Protein AF-0000000069709621 (afdb_homodimer)

Foldseek 3Di:
DALDDPCLVVDDPVVNLVVLCVVLVFDPLLSVCSVPPWQFPVLVCVQDPPDPTDDDFDWDWAGLAFEPNRGAIFIFTDNADCLRVLLNLLSNQLVVQRHKYKDKLAQKWKKKWKFPPFPCQVQLQVLCQVCWVVLQVQLCVQPVVQVVVPKGFDTKHWDWDQDPVGIMIMIITIIRRWQALCFVSQLSSQVRCQVVSCVSRVTHTDDIGIDLLGVSTKMKMKTWGALCSLDDPPFPDGSLNLLVQLQVLQVCQAVDVVSVVVLQVQLLSQLVRSCVQLPHDSVSQVVNFQVVCPPVHNGHQKHWDQDPVRIIMIMGMTHDRTHPDDDCSVSTSSSVSSCSSRVDDGNNRVSNVSNSRSRSRSVSVSSCCRTVRVCLVSQLVLLLVLLVVLPADPVCSNVLSVVCSVVVNSHNVSSVVVSVVVVD/DALDDPCLVVDDPVVNLVVLCVVLVFDPLLSVCSVPVWQFPVLVCVQDPPDPTDDDFDWDWAGLAQEPNRGAIFIFTDNADCLRVLLNLLSNQQVVQRHKYKDKLAQKWKKKWKFPPFPCQVQLQVLCQVCWVVLQVQLCVQPVVQVVVPKGFDTKHWDWDQDPVGIMIMIITIIRRWQALCFVSQLSSQVRCQVVSCVSRVTHIDDIGIDLLGVSTKMKMKTWGALCSLDDPPFPDGSLNLLVQLQVLQVCQAVDVVSVVVLQVQLLSQLVRSCVQLPHDSVSQVVNFQVVCPPVHNGHQKHWDQDPVRIIMIMGMTHDRTHPDDDCSVSTSSSVSSCSSRVDDGNNRVSNVSNSRSRSRSVSVSSCCRTVRVCLVSQLVLLLVLLVVLPADPVCSNVLSVVCSVVVNSHNVSSVVVSVVVVD

Radius of gyration: 26.19 Å; Cα contacts (8 Å, |Δi|>4): 2002; chains: 2; bounding box: 61×81×66 Å

pLDDT: mean 93.33, std 8.45, range [53.03, 98.94]

Structure (mmCIF, N/CA/C/O backbone):
data_AF-0000000069709621-model_v1
#
loop_
_entity.id
_entity.type
_entity.pdbx_description
1 polymer '3-hydroxy-3-methylglutaryl coenzyme A reductase'
#
loop_
_atom_site.group_PDB
_atom_site.id
_atom_site.type_symbol
_atom_site.label_atom_id
_atom_site.label_alt_id
_atom_site.label_comp_id
_atom_site.label_asym_id
_atom_site.label_entity_id
_atom_site.label_seq_id
_atom_site.pdbx_PDB_ins_code
_atom_site.Cartn_x
_atom_site.Cartn_y
_atom_site.Cartn_z
_atom_site.occupancy
_atom_site.B_iso_or_equiv
_atom_site.auth_seq_id
_atom_site.auth_comp_id
_atom_site.auth_asym_id
_atom_site.auth_atom_id
_atom_site.pdbx_PDB_model_num
ATOM 1 N N . MET A 1 1 ? -17.156 -3.922 26.625 1 85.19 1 MET A N 1
ATOM 2 C CA . MET A 1 1 ? -15.891 -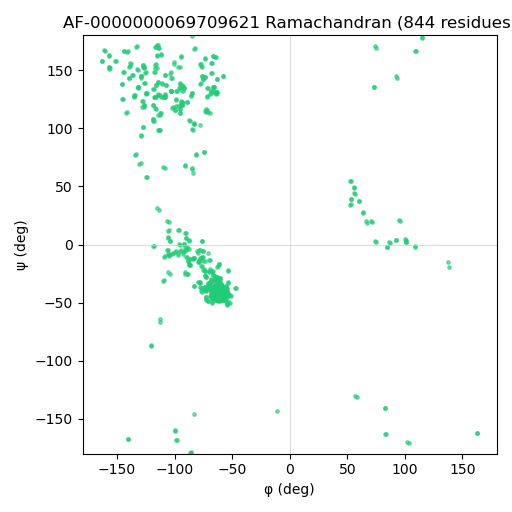3.203 26.672 1 85.19 1 MET A CA 1
ATOM 3 C C . MET A 1 1 ? -16.094 -1.717 26.406 1 85.19 1 MET A C 1
ATOM 5 O O . MET A 1 1 ? -16.953 -1.342 25.594 1 85.19 1 MET A O 1
ATOM 9 N N . ASP A 1 2 ? -15.5 -0.884 27.156 1 91.62 2 ASP A N 1
ATOM 10 C CA . ASP A 1 2 ? -15.516 0.559 26.938 1 91.62 2 ASP A CA 1
ATOM 11 C C . ASP A 1 2 ? -14.289 1.011 26.156 1 91.62 2 ASP A C 1
ATOM 13 O O . ASP A 1 2 ? -13.156 0.849 26.625 1 91.62 2 ASP A O 1
ATOM 17 N N . SER A 1 3 ? -14.516 1.535 24.969 1 95.56 3 SER A N 1
ATOM 18 C CA . SER A 1 3 ? -13.406 1.94 24.109 1 95.56 3 SER A CA 1
ATOM 19 C C . SER A 1 3 ? -12.914 3.336 24.469 1 95.56 3 SER A C 1
ATOM 21 O O . SER A 1 3 ? -11.867 3.775 23.984 1 95.56 3 SER A O 1
ATOM 23 N N . ARG A 1 4 ? -13.688 4.035 25.281 1 94.56 4 ARG A N 1
ATOM 24 C CA . ARG A 1 4 ? -13.234 5.332 25.781 1 94.56 4 ARG A CA 1
ATOM 25 C C . ARG A 1 4 ? -12.328 5.168 27 1 94.56 4 ARG A C 1
ATOM 27 O O . ARG A 1 4 ? -12.805 4.965 28.109 1 94.56 4 ARG A O 1
ATOM 34 N N . ILE A 1 5 ? -11.023 5.348 26.719 1 93.75 5 ILE A N 1
ATOM 35 C CA . ILE A 1 5 ? -10.039 5.188 27.781 1 93.75 5 ILE A CA 1
ATOM 36 C C . ILE A 1 5 ? -9.367 6.527 28.078 1 93.75 5 ILE A C 1
ATOM 38 O O . ILE A 1 5 ? -8.383 6.895 27.422 1 93.75 5 ILE A O 1
ATOM 42 N N . SER A 1 6 ? -9.789 7.195 29.047 1 88.19 6 SER A N 1
ATOM 43 C CA . SER A 1 6 ? -9.258 8.516 29.375 1 88.19 6 SER A CA 1
ATOM 44 C C . SER A 1 6 ? -7.797 8.43 29.797 1 88.19 6 SER A C 1
ATOM 46 O O . SER A 1 6 ? -7.438 7.59 30.625 1 88.19 6 SER A O 1
ATOM 48 N N . GLY A 1 7 ? -7.004 9.211 29.281 1 88.56 7 GLY A N 1
ATOM 49 C CA . GLY A 1 7 ? -5.609 9.32 29.672 1 88.56 7 GLY A CA 1
ATOM 50 C C . GLY A 1 7 ? -4.777 8.125 29.234 1 88.56 7 GLY A C 1
ATOM 51 O O . GLY A 1 7 ? -3.711 7.867 29.812 1 88.56 7 GLY A O 1
ATOM 52 N N . PHE A 1 8 ? -5.207 7.391 28.328 1 92 8 PHE A N 1
ATOM 53 C CA . PHE A 1 8 ? -4.543 6.176 27.875 1 92 8 PHE A CA 1
ATOM 54 C C . PHE A 1 8 ? -3.102 6.469 27.469 1 92 8 PHE A C 1
ATOM 56 O O . PHE A 1 8 ? -2.191 5.707 27.812 1 92 8 PHE A O 1
ATOM 63 N N . TYR A 1 9 ? -2.873 7.621 26.766 1 87.44 9 TYR A N 1
ATOM 64 C CA . TYR A 1 9 ? -1.562 7.977 26.234 1 87.44 9 TYR A CA 1
ATOM 65 C C . TYR A 1 9 ? -0.594 8.328 27.359 1 87.44 9 TYR A C 1
ATOM 67 O O . TYR A 1 9 ? 0.621 8.359 27.156 1 87.44 9 TYR A O 1
ATOM 75 N N . LYS A 1 10 ? -1.112 8.531 28.547 1 87.19 10 LYS A N 1
ATOM 76 C CA . LYS A 1 10 ? -0.283 8.906 29.688 1 87.19 10 LYS A CA 1
ATOM 77 C C . LYS A 1 10 ? 0.275 7.676 30.406 1 87.19 10 LYS A C 1
ATOM 79 O O . LYS A 1 10 ? 1.226 7.777 31.172 1 87.19 10 LYS A O 1
ATOM 84 N N . LEU A 1 11 ? -0.267 6.547 30.172 1 92.75 11 LEU A N 1
ATOM 85 C CA . LEU A 1 11 ? 0.162 5.312 30.828 1 92.75 11 LEU A CA 1
ATOM 86 C C . LEU A 1 11 ? 1.453 4.793 30.203 1 92.75 11 LEU A C 1
ATOM 88 O O . LEU A 1 11 ? 1.764 5.109 29.047 1 92.75 11 LEU A O 1
ATOM 92 N N . SER A 1 12 ? 2.209 4.055 31.016 1 93.69 12 SER A N 1
ATOM 93 C CA . SER A 1 12 ? 3.346 3.334 30.453 1 93.69 12 SER A CA 1
ATOM 94 C C . SER A 1 12 ? 2.885 2.264 29.469 1 93.69 12 SER A C 1
ATOM 96 O O . SER A 1 12 ? 1.72 1.859 29.484 1 93.69 12 SER A O 1
ATOM 98 N N . VAL A 1 13 ? 3.791 1.816 28.625 1 95.12 13 VAL A N 1
ATOM 99 C CA . VAL A 1 13 ? 3.463 0.769 27.672 1 95.12 13 VAL A CA 1
ATOM 100 C C . VAL A 1 13 ? 2.93 -0.459 28.406 1 95.12 13 VAL A C 1
ATOM 102 O O . VAL A 1 13 ? 1.944 -1.066 27.969 1 95.12 13 VAL A O 1
ATOM 105 N N . GLU A 1 14 ? 3.572 -0.831 29.516 1 95.75 14 GLU A N 1
ATOM 106 C CA . GLU A 1 14 ? 3.152 -1.982 30.312 1 95.75 14 GLU A CA 1
ATOM 107 C C . GLU A 1 14 ? 1.754 -1.777 30.875 1 95.75 14 GLU A C 1
ATOM 109 O O . GLU A 1 14 ? 0.925 -2.689 30.844 1 95.75 14 GLU A O 1
ATOM 114 N N . ASP A 1 15 ? 1.492 -0.624 31.406 1 96.69 15 ASP A N 1
ATOM 115 C CA . ASP A 1 15 ? 0.184 -0.324 31.984 1 96.69 15 ASP A CA 1
ATOM 116 C C . ASP A 1 15 ? -0.899 -0.324 30.906 1 96.69 15 ASP A C 1
ATOM 118 O O . ASP A 1 15 ? -2.029 -0.752 31.141 1 96.69 15 ASP A O 1
ATOM 122 N N . ARG A 1 16 ? -0.58 0.243 29.719 1 97.62 16 ARG A N 1
ATOM 123 C CA . ARG A 1 16 ? -1.521 0.208 28.609 1 97.62 16 ARG A CA 1
ATOM 124 C C . ARG A 1 16 ? -1.84 -1.228 28.203 1 97.62 16 ARG A C 1
ATOM 126 O O . ARG A 1 16 ? -3.002 -1.569 27.984 1 97.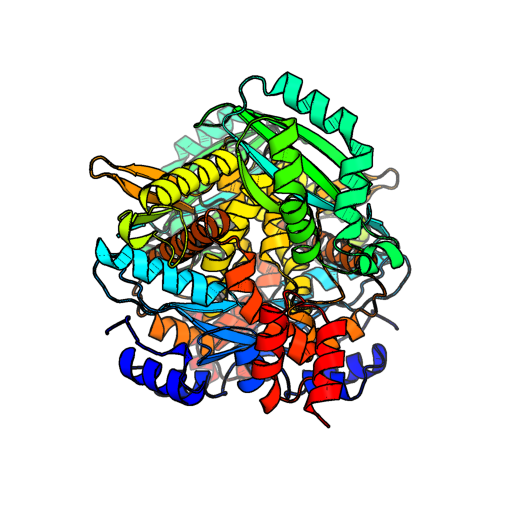62 16 ARG A O 1
ATOM 133 N N . ARG A 1 17 ? -0.774 -2.018 28.094 1 97.06 17 ARG A N 1
ATOM 134 C CA . ARG A 1 17 ? -0.945 -3.424 27.75 1 97.06 17 ARG A CA 1
ATOM 135 C C . ARG A 1 17 ? -1.857 -4.133 28.734 1 97.06 17 ARG A C 1
ATOM 137 O O . ARG A 1 17 ? -2.742 -4.895 28.344 1 97.06 17 ARG A O 1
ATOM 144 N N . GLU A 1 18 ? -1.684 -3.9 30.031 1 96.44 18 GLU A N 1
ATOM 145 C CA . GLU A 1 18 ? -2.51 -4.5 31.078 1 96.44 18 GLU A CA 1
ATOM 146 C C . GLU A 1 18 ? -3.957 -4.027 30.984 1 96.44 18 GLU A C 1
ATOM 148 O O . GLU A 1 18 ? -4.887 -4.824 31.109 1 96.44 18 GLU A O 1
ATOM 153 N N . LYS A 1 19 ? -4.109 -2.779 30.797 1 97.12 19 LYS A N 1
ATOM 154 C CA . LYS A 1 19 ? -5.449 -2.205 30.688 1 97.12 19 LYS A CA 1
ATOM 155 C C . LYS A 1 19 ? -6.207 -2.805 29.5 1 97.12 19 LYS A C 1
ATOM 157 O O . LYS A 1 19 ? -7.371 -3.18 29.625 1 97.12 19 LYS A O 1
ATOM 162 N N . ILE A 1 20 ? -5.566 -2.881 28.359 1 98 20 ILE A N 1
ATOM 163 C CA . ILE A 1 20 ? -6.184 -3.461 27.172 1 98 20 ILE A CA 1
ATOM 164 C C . ILE A 1 20 ? -6.484 -4.938 27.422 1 98 20 ILE A C 1
ATOM 166 O O . ILE A 1 20 ? -7.516 -5.449 26.969 1 98 20 ILE A O 1
ATOM 170 N N . GLY A 1 21 ? -5.492 -5.621 28.062 1 97.38 21 GLY A N 1
ATOM 171 C CA . GLY A 1 21 ? -5.719 -7.02 28.391 1 97.38 21 GLY A CA 1
ATOM 172 C C . GLY A 1 21 ? -6.992 -7.25 29.188 1 97.38 21 GLY A C 1
ATOM 173 O O . GLY A 1 21 ? -7.727 -8.203 28.922 1 97.38 21 GLY A O 1
ATOM 174 N N . GLU A 1 22 ? -7.219 -6.371 30.125 1 96.81 22 GLU A N 1
ATOM 175 C CA . GLU A 1 22 ? -8.406 -6.461 30.969 1 96.81 22 GLU A CA 1
ATOM 176 C C . GLU A 1 22 ? -9.664 -6.121 30.172 1 96.81 22 GLU A C 1
ATOM 178 O O . GLU A 1 22 ? -10.656 -6.848 30.234 1 96.81 22 GLU A O 1
ATOM 183 N N . LEU A 1 23 ? -9.641 -5.051 29.453 1 96.44 23 LEU A N 1
ATOM 184 C CA . LEU A 1 23 ? -10.812 -4.551 28.75 1 96.44 23 LEU A CA 1
ATOM 185 C C . LEU A 1 23 ? -11.234 -5.523 27.656 1 96.44 23 LEU A C 1
ATOM 187 O O . LEU A 1 23 ? -12.43 -5.715 27.422 1 96.44 23 LEU A O 1
ATOM 191 N N . ALA A 1 24 ? -10.242 -6.117 26.984 1 96.5 24 ALA A N 1
ATOM 192 C CA . ALA A 1 24 ? -10.531 -6.996 25.844 1 96.5 24 ALA A CA 1
ATOM 193 C C . ALA A 1 24 ? -10.586 -8.453 26.297 1 96.5 24 ALA A C 1
ATOM 195 O O . ALA A 1 24 ? -10.781 -9.352 25.469 1 96.5 24 ALA A O 1
ATOM 196 N N . ASP A 1 25 ? -10.375 -8.727 27.578 1 96.56 25 ASP A N 1
ATOM 197 C CA . ASP A 1 25 ? -10.391 -10.078 28.125 1 96.56 25 ASP A CA 1
ATOM 198 C C . ASP A 1 25 ? -9.453 -10.992 27.344 1 96.56 25 ASP A C 1
ATOM 200 O O . ASP A 1 25 ? -9.867 -12.047 26.844 1 96.56 25 ASP A O 1
ATOM 204 N N . LEU A 1 26 ? -8.227 -10.586 27.234 1 97.5 26 LEU A N 1
ATOM 205 C CA . LEU A 1 26 ? -7.25 -11.289 26.406 1 97.5 26 LEU A CA 1
ATOM 206 C C . LEU A 1 26 ? -6.824 -12.594 27.062 1 97.5 26 LEU A C 1
ATOM 208 O O . LEU A 1 26 ? -6.703 -12.672 28.281 1 97.5 26 LEU A O 1
ATOM 212 N N . SER A 1 27 ? -6.602 -13.586 26.234 1 97.38 27 SER A N 1
ATOM 213 C CA . SER A 1 27 ? -6.059 -14.852 26.719 1 97.38 27 SER A CA 1
ATOM 214 C C . SER A 1 27 ? -4.629 -14.688 27.219 1 97.38 27 SER A C 1
ATOM 216 O O . SER A 1 27 ? -3.975 -13.68 26.938 1 97.38 27 SER A O 1
ATOM 218 N N . GLU A 1 28 ? -4.188 -15.656 28 1 96.19 28 GLU A N 1
ATOM 219 C CA . GLU A 1 28 ? -2.814 -15.641 28.5 1 96.19 28 GLU A CA 1
ATOM 220 C C . GLU A 1 28 ? -1.812 -15.672 27.344 1 96.19 28 GLU A C 1
ATOM 222 O O . GLU A 1 28 ? -0.768 -15.016 27.406 1 96.19 28 GLU A O 1
ATOM 227 N N . ASP A 1 29 ? -2.127 -16.422 26.359 1 94.38 29 ASP A N 1
ATOM 228 C CA . ASP A 1 29 ? -1.261 -16.516 25.188 1 94.38 29 ASP A CA 1
ATOM 229 C C . ASP A 1 29 ? -1.118 -15.164 24.5 1 94.38 29 ASP A C 1
ATOM 231 O O . ASP A 1 29 ? -0.025 -14.789 24.078 1 94.38 29 ASP A O 1
ATOM 235 N N . ALA A 1 30 ? -2.23 -14.477 24.375 1 95.56 30 ALA A N 1
ATOM 236 C CA . ALA A 1 30 ? -2.219 -13.148 23.766 1 95.56 30 ALA A CA 1
ATOM 237 C C . ALA A 1 30 ? -1.384 -12.172 24.578 1 95.56 30 ALA A C 1
ATOM 239 O O . ALA A 1 30 ? -0.617 -11.383 24.031 1 95.56 30 ALA A O 1
ATOM 240 N N . LEU A 1 31 ? -1.518 -12.266 25.859 1 96 31 LEU A N 1
ATOM 241 C CA . LEU A 1 31 ? -0.764 -11.383 26.75 1 96 31 LEU A CA 1
ATOM 242 C C . LEU A 1 31 ? 0.73 -11.68 26.656 1 96 31 LEU A C 1
ATOM 244 O O . LEU A 1 31 ? 1.553 -10.766 26.688 1 96 31 LEU A O 1
ATOM 248 N N . GLU A 1 32 ? 1.057 -12.898 26.609 1 94.75 32 GLU A N 1
ATOM 249 C CA . GLU A 1 32 ? 2.455 -13.297 26.484 1 94.75 32 GLU A CA 1
ATOM 250 C C . GLU A 1 32 ? 3.039 -12.812 25.156 1 94.75 32 GLU A C 1
ATOM 252 O O . GLU A 1 32 ? 4.188 -12.367 25.109 1 94.75 32 GLU A O 1
ATOM 257 N N . ALA A 1 33 ? 2.271 -12.938 24.094 1 94.5 33 ALA A N 1
ATOM 258 C CA . ALA A 1 33 ? 2.717 -12.469 22.797 1 94.5 33 ALA A CA 1
ATOM 259 C C . ALA A 1 33 ? 3.006 -10.969 22.828 1 94.5 33 ALA A C 1
ATOM 261 O O . ALA A 1 33 ? 4.043 -10.523 22.328 1 94.5 33 ALA A O 1
ATOM 262 N N . LEU A 1 34 ? 2.137 -10.211 23.438 1 95.06 34 LEU A N 1
ATOM 263 C CA . LEU A 1 34 ? 2.271 -8.758 23.5 1 95.06 34 LEU A CA 1
ATOM 264 C C . LEU A 1 34 ? 3.449 -8.359 24.391 1 95.06 34 LEU A C 1
ATOM 266 O O . LEU A 1 34 ? 4.012 -7.277 24.234 1 95.06 34 LEU A O 1
ATOM 270 N N . GLY A 1 35 ? 3.857 -9.281 25.266 1 89.62 35 GLY A N 1
ATOM 271 C CA . GLY A 1 35 ? 4.918 -8.992 26.219 1 89.62 35 GLY A CA 1
ATOM 272 C C . GLY A 1 35 ? 6.297 -9.344 25.703 1 89.62 35 GLY A C 1
ATOM 273 O O . GLY A 1 35 ? 7.297 -9.18 26.406 1 89.62 35 GLY A O 1
ATOM 274 N N . GLY A 1 36 ? 6.367 -9.906 24.5 1 81.81 36 GLY A N 1
ATOM 275 C CA . GLY A 1 36 ? 7.715 -10.055 23.969 1 81.81 36 GLY A CA 1
ATOM 276 C C . GLY A 1 36 ? 7.941 -11.391 23.281 1 81.81 36 GLY A C 1
ATOM 277 O O . GLY A 1 36 ? 8.938 -11.57 22.578 1 81.81 36 GLY A O 1
ATOM 278 N N . VAL A 1 37 ? 7.195 -12.43 23.469 1 72.31 37 VAL A N 1
ATOM 279 C CA . VAL A 1 37 ? 7.406 -13.719 22.828 1 72.31 37 VAL A CA 1
ATOM 280 C C . VAL A 1 37 ? 7.062 -13.617 21.344 1 72.31 37 VAL A C 1
ATOM 282 O O . VAL A 1 37 ? 7.695 -14.266 20.5 1 72.31 37 VAL A O 1
ATOM 285 N N . GLY A 1 38 ? 6.578 -12.695 20.859 1 84.31 38 GLY A N 1
ATOM 286 C CA . GLY A 1 38 ? 6.18 -12.359 19.5 1 84.31 38 GLY A CA 1
ATOM 287 C C . GLY A 1 38 ? 6.707 -13.336 18.469 1 84.31 38 GLY A C 1
ATOM 288 O O . GLY A 1 38 ? 6.625 -14.555 18.656 1 84.31 38 GLY A O 1
ATOM 289 N N . LEU A 1 39 ? 7.121 -12.945 17.203 1 87.31 39 LEU A N 1
ATOM 290 C CA . LEU A 1 39 ? 7.699 -13.734 16.125 1 87.31 39 LEU A CA 1
ATOM 291 C C . LEU A 1 39 ? 9.203 -13.898 16.328 1 87.31 39 LEU A C 1
ATOM 293 O O . LEU A 1 39 ? 9.977 -12.992 16.016 1 87.31 39 LEU A O 1
ATOM 297 N N . ASP A 1 40 ? 9.578 -15.094 16.766 1 86.12 40 ASP A N 1
ATOM 298 C CA . ASP A 1 40 ? 11.008 -15.328 16.922 1 86.12 40 ASP A CA 1
ATOM 299 C C . ASP A 1 40 ? 11.641 -15.797 15.609 1 86.12 40 ASP A C 1
ATOM 301 O O . ASP A 1 40 ? 10.953 -15.898 14.586 1 86.12 40 ASP A O 1
ATOM 305 N N . ASP A 1 41 ? 12.938 -16.047 15.648 1 88.19 41 ASP A N 1
ATOM 306 C CA . ASP A 1 41 ? 13.695 -16.375 14.445 1 88.19 41 ASP A CA 1
ATOM 307 C C . ASP A 1 41 ? 13.164 -17.656 13.805 1 88.19 41 ASP A C 1
ATOM 309 O O . ASP A 1 41 ? 13.062 -17.75 12.578 1 88.19 41 ASP A O 1
ATOM 313 N N . ARG A 1 42 ? 12.852 -18.594 14.594 1 82.94 42 ARG A N 1
ATOM 314 C CA . ARG A 1 42 ? 12.398 -19.875 14.078 1 82.94 42 ARG A CA 1
ATOM 315 C C . ARG A 1 42 ? 11.07 -19.734 13.344 1 82.94 42 ARG A C 1
ATOM 317 O O . ARG A 1 42 ? 10.914 -20.25 12.234 1 82.94 42 ARG A O 1
ATOM 324 N N . ARG A 1 43 ? 10.164 -19.031 13.984 1 85 43 ARG A N 1
ATOM 325 C CA . ARG A 1 43 ? 8.859 -18.828 13.367 1 85 43 ARG A CA 1
ATOM 326 C C . ARG A 1 43 ? 8.969 -17.922 12.148 1 85 43 ARG A C 1
ATOM 328 O O . ARG A 1 43 ? 8.297 -18.125 11.141 1 85 43 ARG A O 1
ATOM 335 N N . ALA A 1 44 ? 9.852 -16.891 12.312 1 89.5 44 ALA A N 1
ATOM 336 C CA . ALA A 1 44 ? 10.062 -15.984 11.195 1 89.5 44 ALA A CA 1
ATOM 337 C C . ALA A 1 44 ? 10.555 -16.734 9.961 1 89.5 44 ALA A C 1
ATOM 339 O O . ALA A 1 44 ? 10.148 -16.422 8.836 1 89.5 44 ALA A O 1
ATOM 340 N N . ASP A 1 45 ? 11.352 -17.734 10.164 1 88.31 45 ASP A N 1
ATOM 341 C CA . ASP A 1 45 ? 11.945 -18.5 9.078 1 88.31 45 ASP A CA 1
ATOM 342 C C . ASP A 1 45 ? 10.93 -19.453 8.445 1 88.31 45 ASP A C 1
ATOM 344 O O . ASP A 1 45 ? 11.172 -20 7.375 1 88.31 45 ASP A O 1
ATOM 348 N N . THR A 1 46 ? 9.805 -19.609 9.062 1 81.19 46 THR A N 1
ATOM 349 C CA . THR A 1 46 ? 8.703 -20.359 8.469 1 81.19 46 THR A CA 1
ATOM 350 C C . THR A 1 46 ? 7.824 -19.453 7.613 1 81.19 46 THR A C 1
ATOM 352 O O . THR A 1 46 ? 7.16 -19.922 6.684 1 81.19 46 THR A O 1
ATOM 355 N N . VAL A 1 47 ? 7.852 -18.203 7.941 1 83.94 47 VAL A N 1
ATOM 356 C CA . VAL A 1 47 ? 6.98 -17.234 7.27 1 83.94 47 VAL A CA 1
ATOM 357 C C . VAL A 1 47 ? 7.629 -16.781 5.965 1 83.94 47 VAL A C 1
ATOM 359 O O . VAL A 1 47 ? 6.938 -16.547 4.969 1 83.94 47 VAL A O 1
ATOM 362 N N . SER A 1 48 ? 8.945 -16.656 5.934 1 89.06 48 SER A N 1
ATOM 363 C CA . SER A 1 48 ? 9.664 -16.125 4.785 1 89.06 48 SER A CA 1
ATOM 364 C C . SER A 1 48 ? 10.969 -16.875 4.539 1 89.06 48 SER A C 1
ATOM 366 O O . SER A 1 48 ? 11.453 -17.578 5.422 1 89.06 48 SER A O 1
ATOM 368 N N . GLU A 1 49 ? 11.523 -16.656 3.342 1 87.75 49 GLU A N 1
ATOM 369 C CA . GLU A 1 49 ? 12.789 -17.281 2.986 1 87.75 49 GLU A CA 1
ATOM 370 C C . GLU A 1 49 ? 13.961 -16.344 3.26 1 87.75 49 GLU A C 1
ATOM 372 O O . GLU A 1 49 ? 13.812 -15.117 3.189 1 87.75 49 GLU A O 1
ATOM 377 N N . ASN A 1 50 ? 15.18 -16.922 3.535 1 94.75 50 ASN A N 1
ATOM 378 C CA . ASN A 1 50 ? 16.422 -16.172 3.688 1 94.75 50 ASN A CA 1
ATOM 379 C C . ASN A 1 50 ? 16.328 -15.172 4.84 1 94.75 50 ASN A C 1
ATOM 381 O O . ASN A 1 50 ? 16.828 -14.047 4.727 1 94.75 50 ASN A O 1
ATOM 385 N N . VAL A 1 51 ? 15.648 -15.625 5.895 1 95.88 51 VAL A N 1
ATOM 386 C CA . VAL A 1 51 ? 15.469 -14.75 7.047 1 95.88 51 VAL A CA 1
ATOM 387 C C . VAL A 1 51 ? 16.797 -14.586 7.785 1 95.88 51 VAL A C 1
ATOM 389 O O . VAL A 1 51 ? 17.531 -15.555 7.988 1 95.88 51 VAL A O 1
ATOM 392 N N . ILE A 1 52 ? 17.109 -13.305 8.148 1 97.62 52 ILE A N 1
ATOM 393 C CA . ILE A 1 52 ? 18.328 -13.031 8.906 1 97.62 52 ILE A CA 1
ATOM 394 C C . ILE A 1 52 ? 17.984 -12.43 10.266 1 97.62 52 ILE A C 1
ATOM 396 O O . ILE A 1 52 ? 18.859 -12.102 11.055 1 97.62 52 ILE A O 1
ATOM 400 N N . GLY A 1 53 ? 16.75 -12.234 10.531 1 95.88 53 GLY A N 1
ATOM 401 C CA . GLY A 1 53 ? 16.219 -11.672 11.766 1 95.88 53 GLY A CA 1
ATOM 402 C C . GLY A 1 53 ? 14.789 -11.18 11.625 1 95.88 53 GLY A C 1
ATOM 403 O O . GLY A 1 53 ? 14.047 -11.656 10.766 1 95.88 53 GLY A O 1
ATOM 404 N N . THR A 1 54 ? 14.367 -10.328 12.578 1 95.81 54 THR A N 1
ATOM 405 C CA . THR A 1 54 ? 13.039 -9.734 12.539 1 95.81 54 THR A CA 1
ATOM 406 C C . THR A 1 54 ? 13.125 -8.211 12.648 1 95.81 54 THR A C 1
ATOM 408 O O . THR A 1 54 ? 14.133 -7.672 13.102 1 95.81 54 THR A O 1
ATOM 411 N N . LEU A 1 55 ? 12.172 -7.531 12.102 1 96.12 55 LEU A N 1
ATOM 412 C CA . LEU A 1 55 ? 12 -6.086 12.219 1 96.12 55 LEU A CA 1
ATOM 413 C C . LEU A 1 55 ? 10.688 -5.746 12.922 1 96.12 55 LEU A C 1
ATOM 415 O O . LEU A 1 55 ? 9.617 -6.191 12.5 1 96.12 55 LEU A O 1
ATOM 419 N N . GLU A 1 56 ? 10.766 -4.914 14.008 1 95.44 56 GLU A N 1
ATOM 420 C CA . GLU A 1 56 ? 9.602 -4.609 14.828 1 95.44 56 GLU A CA 1
ATOM 421 C C . GLU A 1 56 ? 8.938 -3.307 14.383 1 95.44 56 GLU A C 1
ATOM 423 O O . GLU A 1 56 ? 9.625 -2.336 14.055 1 95.44 56 GLU A O 1
ATOM 428 N N . TYR A 1 57 ? 7.656 -3.287 14.352 1 95.69 57 TYR A N 1
ATOM 429 C CA . TYR A 1 57 ? 6.828 -2.086 14.289 1 95.69 57 TYR A CA 1
ATOM 430 C C . TYR A 1 57 ? 6.113 -1.847 15.609 1 95.69 57 TYR A C 1
ATOM 432 O O . TYR A 1 57 ? 5.75 -2.797 16.312 1 95.69 57 TYR A O 1
ATOM 440 N N . PRO A 1 58 ? 5.922 -0.562 15.961 1 95.62 58 PRO A N 1
ATOM 441 C CA . PRO A 1 58 ? 5.082 -0.329 17.141 1 95.62 58 PRO A CA 1
ATOM 442 C C . PRO A 1 58 ? 3.648 -0.821 16.953 1 95.62 58 PRO A C 1
ATOM 444 O O . PRO A 1 58 ? 3.061 -0.62 15.883 1 95.62 58 PRO A O 1
ATOM 447 N N . LEU A 1 59 ? 3.17 -1.56 17.906 1 97.62 59 LEU A N 1
ATOM 448 C CA . LEU A 1 59 ? 1.763 -1.938 17.969 1 97.62 59 LEU A CA 1
ATOM 449 C C . LEU A 1 59 ? 0.999 -1.056 18.953 1 97.62 59 LEU A C 1
ATOM 451 O O . LEU A 1 59 ? 1.28 -1.067 20.141 1 97.62 59 LEU A O 1
ATOM 455 N N . SER A 1 60 ? 0.082 -0.31 18.422 1 98.12 60 SER A N 1
ATOM 456 C CA . SER A 1 60 ? -0.707 0.652 19.188 1 98.12 60 SER A CA 1
ATOM 457 C C . SER A 1 60 ? -2.186 0.279 19.188 1 98.12 60 SER A C 1
ATOM 459 O O . SER A 1 60 ? -2.592 -0.667 18.5 1 98.12 60 SER A O 1
ATOM 461 N N . VAL A 1 61 ? -2.973 0.979 20.047 1 98.44 61 VAL A N 1
ATOM 462 C CA . VAL A 1 61 ? -4.418 0.785 20.047 1 98.44 61 VAL A CA 1
ATOM 463 C C . VAL A 1 61 ? -5.121 2.131 19.891 1 98.44 61 VAL A C 1
ATOM 465 O O . VAL A 1 61 ? -4.875 3.059 20.672 1 98.44 61 VAL A O 1
ATOM 468 N N . ALA A 1 62 ? -5.887 2.238 18.828 1 98.44 62 ALA A N 1
ATOM 469 C CA . ALA A 1 62 ? -6.777 3.391 18.703 1 98.44 62 ALA A CA 1
ATOM 470 C C . ALA A 1 62 ? -8.016 3.229 19.578 1 98.44 62 ALA A C 1
ATOM 472 O O . ALA A 1 62 ? -8.609 2.148 19.625 1 98.44 62 ALA A O 1
ATOM 473 N N . THR A 1 63 ? -8.461 4.289 20.234 1 98.06 63 THR A N 1
ATOM 474 C CA . THR A 1 63 ? -9.562 4.266 21.188 1 98.06 63 THR A CA 1
ATOM 475 C C . THR A 1 63 ? -10.734 5.098 20.688 1 98.06 63 THR A C 1
ATOM 477 O O . THR A 1 63 ? -10.688 5.648 19.578 1 98.06 63 THR A O 1
ATOM 480 N N . ASN A 1 64 ? -11.883 5.027 21.391 1 98 64 ASN A N 1
ATOM 481 C CA . ASN A 1 64 ? -13.055 5.883 21.234 1 98 64 ASN A CA 1
ATOM 482 C C . ASN A 1 64 ? -13.969 5.383 20.125 1 98 64 ASN A C 1
ATOM 484 O O . ASN A 1 64 ? -15.078 5.898 19.953 1 98 64 ASN A O 1
ATOM 488 N N . PHE A 1 65 ? -13.625 4.328 19.422 1 98.69 65 PHE A N 1
ATOM 489 C CA . PHE A 1 65 ? -14.438 3.857 18.312 1 98.69 65 PHE A CA 1
ATOM 490 C C . PHE A 1 65 ? -15.727 3.223 18.812 1 98.69 65 PHE A C 1
ATOM 492 O O . PHE A 1 65 ? -15.719 2.443 19.766 1 98.69 65 PHE A O 1
ATOM 499 N N . ARG A 1 66 ? -16.781 3.652 18.328 1 98.44 66 ARG A N 1
ATOM 500 C CA . ARG A 1 66 ? -18.062 2.957 18.344 1 98.44 66 ARG A CA 1
ATOM 501 C C . ARG A 1 66 ? -18.484 2.557 16.938 1 98.44 66 ARG A C 1
ATOM 503 O O . ARG A 1 66 ? -18.75 3.416 16.094 1 98.44 66 ARG A O 1
ATOM 510 N N . ILE A 1 67 ? -18.5 1.252 16.625 1 98.62 67 ILE A N 1
ATOM 511 C CA . ILE A 1 67 ? -18.828 0.739 15.305 1 98.62 67 ILE A CA 1
ATOM 512 C C . ILE A 1 67 ? -20.062 -0.15 15.383 1 98.62 67 ILE A C 1
ATOM 514 O O . ILE A 1 67 ? -20.078 -1.146 16.109 1 98.62 67 ILE A O 1
ATOM 518 N N . ASP A 1 68 ? -21.078 0.256 14.641 1 98.19 68 ASP A N 1
ATOM 519 C CA . ASP A 1 68 ? -22.344 -0.466 14.602 1 98.19 68 ASP A CA 1
ATOM 520 C C . ASP A 1 68 ? -22.906 -0.682 16.016 1 98.19 68 ASP A C 1
ATOM 522 O O . ASP A 1 68 ? -23.375 -1.774 16.344 1 98.19 68 ASP A O 1
ATOM 526 N N . GLY A 1 69 ? -22.734 0.354 16.797 1 97.38 69 GLY A N 1
ATOM 527 C CA . GLY A 1 69 ? -23.328 0.385 18.125 1 97.38 69 GLY A CA 1
ATOM 528 C C . GLY A 1 69 ? -22.469 -0.266 19.188 1 97.38 69 GLY A C 1
ATOM 529 O O . GLY A 1 69 ? -22.812 -0.252 20.375 1 97.38 69 GLY A O 1
ATOM 530 N N . GLU A 1 70 ? -21.328 -0.725 18.828 1 97.19 70 GLU A N 1
ATOM 531 C CA . GLU A 1 70 ? -20.469 -1.427 19.766 1 97.19 70 GLU A CA 1
ATOM 532 C C . GLU A 1 70 ? -19.141 -0.7 19.953 1 97.19 70 GLU A C 1
ATOM 534 O O . GLU A 1 70 ? -18.547 -0.249 18.969 1 97.19 70 GLU A O 1
ATOM 539 N N . ASP A 1 71 ? -18.766 -0.568 21.219 1 97.94 71 ASP A N 1
ATOM 540 C CA . ASP A 1 71 ? -17.422 -0.037 21.5 1 97.94 71 ASP A CA 1
ATOM 541 C C . ASP A 1 71 ? -16.344 -0.979 20.969 1 97.94 71 ASP A C 1
ATOM 543 O O . ASP A 1 71 ? -16.406 -2.188 21.203 1 97.94 71 ASP A O 1
ATOM 547 N N . THR A 1 72 ? -15.406 -0.415 20.266 1 98 72 THR A N 1
ATOM 548 C CA . THR A 1 72 ? -14.383 -1.216 19.609 1 98 72 THR A CA 1
ATOM 549 C C . THR A 1 72 ? -12.992 -0.617 19.828 1 98 72 THR A C 1
ATOM 551 O O . THR A 1 72 ? -12.805 0.59 19.672 1 98 72 THR A O 1
ATOM 554 N N . LEU A 1 73 ? -12.023 -1.427 20.297 1 98.56 73 LEU A N 1
ATOM 555 C CA . LEU A 1 73 ? -10.609 -1.078 20.297 1 98.56 73 LEU A CA 1
ATOM 556 C C . LEU A 1 73 ? -9.93 -1.574 19.031 1 98.56 73 LEU A C 1
ATOM 558 O O . LEU A 1 73 ? -10.172 -2.699 18.578 1 98.56 73 LEU A O 1
ATOM 562 N N . ILE A 1 74 ? -9.117 -0.717 18.422 1 98.75 74 ILE A N 1
ATOM 563 C CA . ILE A 1 74 ? -8.555 -1.078 17.125 1 98.75 74 ILE A CA 1
ATOM 564 C C . ILE A 1 74 ? -7.035 -1.131 17.219 1 98.75 74 ILE A C 1
ATOM 566 O O . ILE A 1 74 ? -6.375 -0.093 17.312 1 98.75 74 ILE A O 1
ATOM 570 N N . PRO A 1 75 ? -6.422 -2.305 17.188 1 98.69 75 PRO A N 1
ATOM 571 C CA . PRO A 1 75 ? -4.965 -2.406 17.094 1 98.69 75 PRO A CA 1
ATOM 572 C C . PRO A 1 75 ? -4.414 -1.888 15.766 1 98.69 75 PRO A C 1
ATOM 574 O O . PRO A 1 75 ? -5.004 -2.133 14.711 1 98.69 75 PRO A O 1
ATOM 577 N N . MET A 1 76 ? -3.361 -1.135 15.828 1 98.62 76 MET A N 1
ATOM 578 C CA . MET A 1 76 ? -2.715 -0.517 14.672 1 98.62 76 MET A CA 1
ATOM 579 C C . MET A 1 76 ? -1.199 -0.672 14.75 1 98.62 76 MET A C 1
ATOM 581 O O . MET A 1 76 ? -0.593 -0.381 15.781 1 98.62 76 MET A O 1
ATOM 585 N N . ALA A 1 77 ? -0.57 -1.185 13.703 1 97.62 77 ALA A N 1
ATOM 586 C CA . ALA A 1 77 ? 0.884 -1.297 13.609 1 97.62 77 ALA A CA 1
ATOM 587 C C . ALA A 1 77 ? 1.426 -0.485 12.438 1 97.62 77 ALA A C 1
ATOM 589 O O . ALA A 1 77 ? 1.258 -0.871 11.281 1 97.62 77 ALA A O 1
ATOM 590 N N . VAL A 1 78 ? 2.051 0.627 12.688 1 95.12 78 VAL A N 1
ATOM 591 C CA . VAL A 1 78 ? 2.568 1.52 11.656 1 95.12 78 VAL A CA 1
ATOM 592 C C . VAL A 1 78 ? 3.691 2.381 12.234 1 95.12 78 VAL A C 1
ATOM 594 O O . VAL A 1 78 ? 3.744 2.609 13.445 1 95.12 78 VAL A O 1
ATOM 597 N N . GLU A 1 79 ? 4.617 2.828 11.391 1 91.19 79 GLU A N 1
ATOM 598 C CA . GLU A 1 79 ? 5.793 3.58 11.812 1 91.19 79 GLU A CA 1
ATOM 599 C C . GLU A 1 79 ? 5.5 5.074 11.875 1 91.19 79 GLU A C 1
ATOM 601 O O . GLU A 1 79 ? 6.375 5.871 12.219 1 91.19 79 GLU A O 1
ATOM 606 N N . GLU A 1 80 ? 4.305 5.449 11.617 1 86.88 80 GLU A N 1
ATOM 607 C CA . GLU A 1 80 ? 3.965 6.867 11.562 1 86.88 80 GLU A CA 1
ATOM 608 C C . GLU A 1 80 ? 3.342 7.336 12.875 1 86.88 80 GLU A C 1
ATOM 610 O O . GLU A 1 80 ? 2.34 6.777 13.328 1 86.88 80 GLU A O 1
ATOM 615 N N . THR A 1 81 ? 3.717 8.336 13.406 1 81.94 81 THR A N 1
ATOM 616 C CA . THR A 1 81 ? 3.467 8.766 14.781 1 81.94 81 THR A CA 1
ATOM 617 C C . THR A 1 81 ? 2.023 9.234 14.945 1 81.94 81 THR A C 1
ATOM 619 O O . THR A 1 81 ? 1.388 8.953 15.961 1 81.94 81 THR A O 1
ATOM 622 N N . SER A 1 82 ? 1.53 9.906 13.977 1 87.94 82 SER A N 1
ATOM 623 C CA . SER A 1 82 ? 0.287 10.641 14.18 1 87.94 82 SER A CA 1
ATOM 624 C C . SER A 1 82 ? -0.925 9.789 13.812 1 87.94 82 SER A C 1
ATOM 626 O O . SER A 1 82 ? -2.062 10.148 14.125 1 87.94 82 SER A O 1
ATOM 628 N N . VAL A 1 83 ? -0.759 8.617 13.273 1 94.5 83 VAL A N 1
ATOM 629 C CA . VAL A 1 83 ? -1.844 7.844 12.68 1 94.5 83 VAL A CA 1
ATOM 630 C C . VAL A 1 83 ? -2.814 7.391 13.766 1 94.5 83 VAL A C 1
ATOM 632 O O . VAL A 1 83 ? -4.027 7.566 13.633 1 94.5 83 VAL A O 1
ATOM 635 N N . VAL A 1 84 ? -2.336 6.895 14.883 1 96.38 84 VAL A N 1
ATOM 636 C CA . VAL A 1 84 ? -3.172 6.324 15.93 1 96.38 84 VAL A CA 1
ATOM 637 C C . VAL A 1 84 ? -3.926 7.438 16.656 1 96.38 84 VAL A C 1
ATOM 639 O O . VAL A 1 84 ? -5.129 7.32 16.906 1 96.38 84 VAL A O 1
ATOM 642 N N . ALA A 1 85 ? -3.215 8.492 16.969 1 92.44 85 ALA A N 1
ATOM 643 C CA . ALA A 1 85 ? -3.83 9.633 17.625 1 92.44 85 ALA A CA 1
ATOM 644 C C . ALA A 1 85 ? -4.93 10.25 16.766 1 92.44 85 ALA A C 1
ATOM 646 O O . ALA A 1 85 ? -5.996 10.602 17.266 1 92.44 85 ALA A O 1
ATOM 647 N N . ALA A 1 86 ? -4.648 10.391 15.492 1 94.62 86 ALA A N 1
ATOM 648 C CA . ALA A 1 86 ? -5.605 10.977 14.555 1 94.62 86 ALA A CA 1
ATOM 649 C C . ALA A 1 86 ? -6.867 10.125 14.461 1 94.62 86 ALA A C 1
ATOM 651 O O . ALA A 1 86 ? -7.984 10.648 14.5 1 94.62 86 ALA A O 1
ATOM 652 N N . ALA A 1 87 ? -6.719 8.82 14.352 1 97.38 87 ALA A N 1
ATOM 653 C CA . ALA A 1 87 ? -7.863 7.918 14.258 1 97.38 87 ALA A CA 1
ATOM 654 C C . ALA A 1 87 ? -8.703 7.965 15.531 1 97.38 87 ALA A C 1
ATOM 656 O O . ALA A 1 87 ? -9.93 7.996 15.469 1 97.38 87 ALA A O 1
ATOM 657 N N . SER A 1 88 ? -8.047 7.992 16.703 1 97.06 88 SER A N 1
ATOM 658 C CA . SER A 1 88 ? -8.742 8.039 17.984 1 97.06 88 SER A CA 1
ATOM 659 C C . SER A 1 88 ? -9.523 9.344 18.156 1 97.06 88 SER A C 1
ATOM 661 O O . SER A 1 88 ? -10.625 9.344 18.703 1 97.06 88 SER A O 1
ATOM 663 N N . PHE A 1 89 ? -8.945 10.414 17.703 1 94.81 89 PHE A N 1
ATOM 664 C CA . PHE A 1 89 ? -9.578 11.727 17.797 1 94.81 89 PHE A CA 1
ATOM 665 C C . PHE A 1 89 ? -10.836 11.781 16.922 1 94.81 89 PHE A C 1
ATOM 667 O O . PHE A 1 89 ? -11.883 12.258 17.375 1 94.81 89 PHE A O 1
ATOM 674 N N . ALA A 1 90 ? -10.719 11.289 15.68 1 97.88 90 ALA A N 1
ATOM 675 C CA . ALA A 1 90 ? -11.875 11.258 14.789 1 97.88 90 ALA A CA 1
ATOM 676 C C . ALA A 1 90 ? -12.984 10.383 15.367 1 97.88 90 ALA A C 1
ATOM 678 O O . ALA A 1 90 ? -14.164 10.711 15.242 1 97.88 90 ALA A O 1
ATOM 679 N N . ALA A 1 91 ? -12.578 9.242 15.922 1 98.25 91 ALA A N 1
ATOM 680 C CA . ALA A 1 91 ? -13.562 8.359 16.547 1 98.25 91 ALA A CA 1
ATOM 681 C C . ALA A 1 91 ? -14.297 9.07 17.672 1 98.25 91 ALA A C 1
ATOM 683 O O . ALA A 1 91 ? -15.508 8.898 17.844 1 98.25 91 ALA A O 1
ATOM 684 N N . ARG A 1 92 ? -13.562 9.867 18.438 1 96.88 92 ARG A N 1
ATOM 685 C CA . ARG A 1 92 ? -14.18 10.641 19.516 1 96.88 92 ARG A CA 1
ATOM 686 C C . ARG A 1 92 ? -15.188 11.641 18.969 1 96.88 92 ARG A C 1
ATOM 688 O O . ARG A 1 92 ? -16.281 11.781 19.5 1 96.88 92 ARG A O 1
ATOM 695 N N . MET A 1 93 ? -14.859 12.336 17.922 1 96.56 93 MET A N 1
ATOM 696 C CA . MET A 1 93 ? -15.75 13.32 17.297 1 96.56 93 MET A CA 1
ATOM 697 C C . MET A 1 93 ? -17.031 12.656 16.797 1 96.56 93 MET A C 1
ATOM 699 O O . MET A 1 93 ? -18.125 13.203 16.953 1 96.56 93 MET A O 1
ATOM 703 N N . ALA A 1 94 ? -16.859 11.484 16.188 1 97.62 94 ALA A N 1
ATOM 704 C CA . ALA A 1 94 ? -17.984 10.797 15.562 1 97.62 94 ALA A CA 1
ATOM 705 C C . ALA A 1 94 ? -18.891 10.156 16.625 1 97.62 94 ALA A C 1
ATOM 707 O O . ALA A 1 94 ? -20.062 9.867 16.344 1 97.62 94 ALA A O 1
ATOM 708 N N . ARG A 1 95 ? -18.312 9.938 17.797 1 95.38 95 ARG A N 1
ATOM 709 C CA . ARG A 1 95 ? -19 9.203 18.844 1 95.38 95 ARG A CA 1
ATOM 710 C C . ARG A 1 95 ? -20.281 9.93 19.266 1 95.38 95 ARG A C 1
ATOM 712 O O . ARG A 1 95 ? -21.266 9.289 19.656 1 95.38 95 ARG A O 1
ATOM 719 N N . GLU A 1 96 ? -20.281 11.18 19.172 1 89.81 96 GLU A N 1
ATOM 720 C CA . GLU A 1 96 ? -21.406 12 19.609 1 89.81 96 GLU A CA 1
ATOM 721 C C . GLU A 1 96 ? -22.688 11.648 18.844 1 89.81 96 GLU A C 1
ATOM 723 O O . GLU A 1 96 ? -23.781 11.727 19.391 1 89.81 96 GLU A O 1
ATOM 728 N N . GLU A 1 97 ? -22.516 11.344 17.641 1 95 97 GLU A N 1
ATOM 729 C CA . GLU A 1 97 ? -23.656 11.023 16.781 1 95 97 GLU A CA 1
ATOM 730 C C . GLU A 1 97 ? -23.75 9.523 16.516 1 95 97 GLU A C 1
ATOM 732 O O . GLU A 1 97 ? -24.328 9.102 15.508 1 95 97 GLU A O 1
ATOM 737 N N . GLY A 1 98 ? -23.109 8.719 17.344 1 96.44 98 GLY A N 1
ATOM 738 C CA . GLY A 1 98 ? -23.328 7.281 17.281 1 96.44 98 GLY A CA 1
ATOM 739 C C . GLY A 1 98 ? -22.141 6.523 16.719 1 96.44 98 GLY A C 1
ATOM 740 O O . GLY A 1 98 ? -22.172 5.293 16.641 1 96.44 98 GLY A O 1
ATOM 741 N N . GLY A 1 99 ? -21.125 7.18 16.344 1 98.38 99 GLY A N 1
ATOM 742 C CA . GLY A 1 99 ? -19.953 6.516 15.828 1 98.38 99 GLY A CA 1
ATOM 743 C C . GLY A 1 99 ? -20.062 6.152 14.359 1 98.38 99 GLY A C 1
ATOM 744 O O . GLY A 1 99 ? -20.547 6.953 13.547 1 98.38 99 GLY A O 1
ATOM 745 N N . PHE A 1 100 ? -19.578 5.004 13.992 1 98.88 100 PHE A N 1
ATOM 746 C CA . PHE A 1 100 ? -19.531 4.57 12.602 1 98.88 100 PHE A CA 1
ATOM 747 C C . PHE A 1 100 ? -20.562 3.471 12.344 1 98.88 100 PHE A C 1
ATOM 749 O O . PHE A 1 100 ? -20.75 2.584 13.18 1 98.88 100 PHE A O 1
ATOM 756 N N . ARG A 1 101 ? -21.219 3.58 11.242 1 98.75 101 ARG A N 1
ATOM 757 C CA . ARG A 1 101 ? -22.078 2.52 10.727 1 98.75 101 ARG A CA 1
ATOM 758 C C . ARG A 1 101 ? -21.453 1.861 9.5 1 98.75 101 ARG A C 1
ATOM 760 O O . ARG A 1 101 ? -21 2.549 8.586 1 98.75 101 ARG A O 1
ATOM 767 N N . THR A 1 102 ? -21.375 0.537 9.477 1 98.81 102 THR A N 1
ATOM 768 C CA . THR A 1 102 ? -20.688 -0.141 8.383 1 98.81 102 THR A CA 1
ATOM 769 C C . THR A 1 102 ? -21.656 -1.023 7.602 1 98.81 102 THR A C 1
ATOM 771 O O . THR A 1 102 ? -22.734 -1.364 8.094 1 98.81 102 THR A O 1
ATOM 774 N N . ASP A 1 103 ? -21.312 -1.246 6.379 1 98.5 103 ASP A N 1
ATOM 775 C CA . ASP A 1 103 ? -21.984 -2.148 5.457 1 98.5 103 ASP A CA 1
ATOM 776 C C . ASP A 1 103 ? -21 -2.814 4.508 1 98.5 103 ASP A C 1
ATOM 778 O O . ASP A 1 103 ? -20.031 -2.184 4.066 1 98.5 103 ASP A O 1
ATOM 782 N N . VAL A 1 104 ? -21.219 -4.105 4.293 1 98.12 104 VAL A N 1
ATOM 783 C CA . VAL A 1 104 ? -20.328 -4.844 3.398 1 98.12 104 VAL A CA 1
ATOM 784 C C . VAL A 1 104 ? -21.156 -5.578 2.344 1 98.12 104 VAL A C 1
ATOM 786 O O . VAL A 1 104 ? -22.312 -5.906 2.574 1 98.12 104 VAL A O 1
ATOM 789 N N . SER A 1 105 ? -20.562 -5.852 1.188 1 98 105 SER A N 1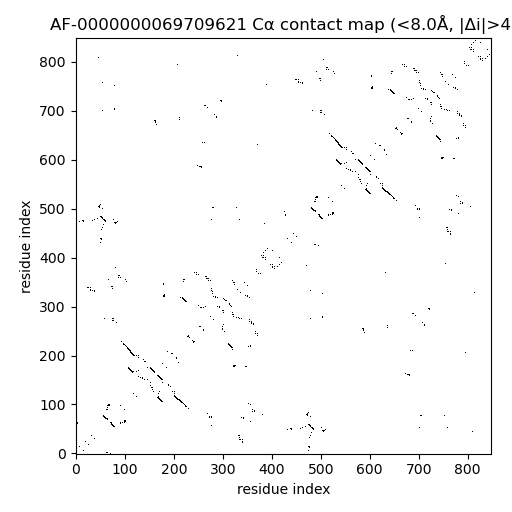
ATOM 790 C CA . SER A 1 105 ? -21.266 -6.531 0.103 1 98 105 SER A CA 1
ATOM 791 C C . SER A 1 105 ? -21.109 -8.047 0.212 1 98 105 SER A C 1
ATOM 793 O O . SER A 1 105 ? -21.844 -8.789 -0.447 1 98 105 SER A O 1
ATOM 795 N N . GLY A 1 106 ? -20.25 -8.531 1.066 1 96.75 106 GLY A N 1
ATOM 796 C CA . GLY A 1 106 ? -19.922 -9.945 1.188 1 96.75 106 GLY A CA 1
ATOM 797 C C . GLY A 1 106 ? -18.547 -10.289 0.69 1 96.75 106 GLY A C 1
ATOM 798 O O . GLY A 1 106 ? -17.906 -9.492 0.008 1 96.75 106 GLY A O 1
ATOM 799 N N . PRO A 1 107 ? -18.109 -11.453 1.026 1 97.44 107 PRO A N 1
ATOM 800 C CA . PRO A 1 107 ? -16.719 -11.852 0.761 1 97.44 107 PRO A CA 1
ATOM 801 C C . PRO A 1 107 ? -16.562 -12.547 -0.587 1 97.44 107 PRO A C 1
ATOM 803 O O . PRO A 1 107 ? -16.172 -13.719 -0.639 1 97.44 107 PRO A O 1
ATOM 806 N N . VAL A 1 108 ? -16.75 -11.789 -1.655 1 98.12 108 VAL A N 1
ATOM 807 C CA . VAL A 1 108 ? -16.75 -12.336 -3.008 1 98.12 108 VAL A CA 1
ATOM 808 C C . VAL A 1 108 ? -15.484 -11.906 -3.746 1 98.12 108 VAL A C 1
ATOM 810 O O . VAL A 1 108 ? -15.141 -10.719 -3.764 1 98.12 108 VAL A O 1
ATOM 813 N N . MET A 1 109 ? -14.781 -12.875 -4.285 1 98.44 109 MET A N 1
ATOM 814 C CA . MET A 1 109 ? -13.555 -12.633 -5.051 1 98.44 109 MET A CA 1
ATOM 815 C C . MET A 1 109 ? -13.734 -13.039 -6.508 1 98.44 109 MET A C 1
ATOM 817 O O . MET A 1 109 ? -14.672 -13.766 -6.844 1 98.44 109 MET A O 1
ATOM 821 N N . ILE A 1 110 ? -12.867 -12.562 -7.352 1 98.56 110 ILE A N 1
ATOM 822 C CA . ILE A 1 110 ? -12.883 -12.844 -8.781 1 98.56 110 ILE A CA 1
ATOM 823 C C . ILE A 1 110 ? -11.625 -13.609 -9.18 1 98.56 110 ILE A C 1
ATOM 825 O O . ILE A 1 110 ? -10.508 -13.195 -8.836 1 98.56 110 ILE A O 1
ATOM 829 N N . ALA A 1 111 ? -11.773 -14.703 -9.82 1 98.12 111 ALA A N 1
ATOM 830 C CA . ALA A 1 111 ? -10.688 -15.344 -10.547 1 98.12 111 ALA A CA 1
ATOM 831 C C . ALA A 1 111 ? -10.812 -15.102 -12.047 1 98.12 111 ALA A C 1
ATOM 833 O O . ALA A 1 111 ? -11.914 -15.117 -12.602 1 98.12 111 ALA A O 1
ATOM 834 N N . GLN A 1 112 ? -9.68 -14.922 -12.727 1 98.69 112 GLN A N 1
ATOM 835 C CA . GLN A 1 112 ? -9.664 -14.688 -14.164 1 98.69 112 GLN A CA 1
ATOM 836 C C . GLN A 1 112 ? -8.992 -15.852 -14.898 1 98.69 112 GLN A C 1
ATOM 838 O O . GLN A 1 112 ? -7.902 -16.281 -14.531 1 98.69 112 GLN A O 1
ATOM 843 N N . ILE A 1 113 ? -9.672 -16.344 -15.891 1 98.56 113 ILE A N 1
ATOM 844 C CA . ILE A 1 113 ? -9.117 -17.312 -16.812 1 98.56 113 ILE A CA 1
ATOM 845 C C . ILE A 1 113 ? -8.961 -16.688 -18.203 1 98.56 113 ILE A C 1
ATOM 847 O O . ILE A 1 113 ? -9.953 -16.391 -18.875 1 98.56 113 ILE A O 1
ATOM 851 N N . GLN A 1 114 ? -7.742 -16.531 -18.609 1 98.69 114 GLN A N 1
ATOM 852 C CA . GLN A 1 114 ? -7.406 -15.844 -19.844 1 98.69 114 GLN A CA 1
ATOM 853 C C . GLN A 1 114 ? -7.246 -16.828 -21 1 98.69 114 GLN A C 1
ATOM 855 O O . GLN A 1 114 ? -6.414 -17.734 -20.938 1 98.69 114 GLN A O 1
ATOM 860 N N . ALA A 1 115 ? -8.031 -16.719 -22.062 1 98.69 115 ALA A N 1
ATOM 861 C CA . ALA A 1 115 ? -7.875 -17.484 -23.297 1 98.69 115 ALA A CA 1
ATOM 862 C C . ALA A 1 115 ? -7.398 -16.594 -24.438 1 98.69 115 ALA A C 1
ATOM 864 O O . ALA A 1 115 ? -7.984 -15.539 -24.703 1 98.69 115 ALA A O 1
ATOM 865 N N . ILE A 1 116 ? -6.324 -17.016 -25.062 1 98.25 116 ILE A N 1
ATOM 866 C CA . ILE A 1 116 ? -5.758 -16.266 -26.188 1 98.25 116 ILE A CA 1
ATOM 867 C C . ILE A 1 116 ? -5.883 -17.094 -27.469 1 98.25 116 ILE A C 1
ATOM 869 O O . ILE A 1 116 ? -6.277 -18.266 -27.422 1 98.25 116 ILE A O 1
ATOM 873 N N . ASP A 1 117 ? -5.613 -16.469 -28.641 1 97.75 117 ASP A N 1
ATOM 874 C CA . ASP A 1 117 ? -5.656 -17.109 -29.938 1 97.75 117 ASP A CA 1
ATOM 875 C C . ASP A 1 117 ? -7.023 -17.75 -30.188 1 97.75 117 ASP A C 1
ATOM 877 O O . ASP A 1 117 ? -7.109 -18.922 -30.578 1 97.75 117 ASP A O 1
ATOM 881 N N . VAL A 1 118 ? -8.031 -17.062 -29.875 1 98.56 118 VAL A N 1
ATOM 882 C CA . VAL A 1 118 ? -9.406 -17.484 -30.109 1 98.56 118 VAL A CA 1
ATOM 883 C C . VAL A 1 118 ? -9.906 -16.938 -31.438 1 98.56 118 VAL A C 1
ATOM 885 O O . VAL A 1 118 ? -9.961 -15.719 -31.625 1 98.56 118 VAL A O 1
ATOM 888 N N . ASP A 1 119 ? -10.328 -17.734 -32.344 1 98.19 119 ASP A N 1
ATOM 889 C CA . ASP A 1 119 ? -10.711 -17.344 -33.688 1 98.19 119 ASP A CA 1
ATOM 890 C C . ASP A 1 119 ? -12.008 -16.531 -33.688 1 98.19 119 ASP A C 1
ATOM 892 O O . ASP A 1 119 ? -12.188 -15.633 -34.5 1 98.19 119 ASP A O 1
ATOM 896 N N . ASP A 1 120 ? -12.898 -16.828 -32.875 1 98.44 120 ASP A N 1
ATOM 897 C CA . ASP A 1 120 ? -14.203 -16.188 -32.781 1 98.44 120 ASP A CA 1
ATOM 898 C C . ASP A 1 120 ? -14.516 -15.758 -31.344 1 98.44 120 ASP A C 1
ATOM 900 O O . ASP A 1 120 ? -15.469 -16.25 -30.734 1 98.44 120 ASP A O 1
ATOM 904 N N . PRO A 1 121 ? -13.836 -14.75 -30.797 1 98.56 121 PRO A N 1
ATOM 905 C CA . PRO A 1 121 ? -13.898 -14.391 -29.375 1 98.56 121 PRO A CA 1
ATOM 906 C C . PRO A 1 121 ? -15.32 -14.125 -28.891 1 98.56 121 PRO A C 1
ATOM 908 O O . PRO A 1 121 ? -15.68 -14.508 -27.781 1 98.56 121 PRO A O 1
ATOM 911 N N . HIS A 1 122 ? -16.141 -13.516 -29.703 1 98.38 122 HIS A N 1
ATOM 912 C CA . HIS A 1 122 ? -17.484 -13.164 -29.25 1 98.38 122 HIS A CA 1
ATOM 913 C C . HIS A 1 122 ? -18.391 -14.391 -29.25 1 98.38 122 HIS A C 1
ATOM 915 O O . HIS A 1 122 ? -19.266 -14.508 -28.375 1 98.38 122 HIS A O 1
ATOM 921 N N . ALA A 1 123 ? -18.25 -15.25 -30.188 1 98.62 123 ALA A N 1
ATOM 922 C CA . ALA A 1 123 ? -18.984 -16.516 -30.156 1 98.62 123 ALA A CA 1
ATOM 923 C C . ALA A 1 123 ? -18.516 -17.391 -28.984 1 98.62 123 ALA A C 1
ATOM 925 O O . ALA A 1 123 ? -19.328 -18.062 -28.359 1 98.62 123 ALA A O 1
ATOM 926 N N . ALA A 1 124 ? -17.219 -17.359 -28.781 1 98.69 124 ALA A N 1
ATOM 927 C CA . ALA A 1 124 ? -16.656 -18.094 -27.656 1 98.69 124 ALA A CA 1
ATOM 928 C C . ALA A 1 124 ? -17.266 -17.625 -26.344 1 98.69 124 ALA A C 1
ATOM 930 O O . ALA A 1 124 ? -17.547 -18.438 -25.453 1 98.69 124 ALA A O 1
ATOM 931 N N . LYS A 1 125 ? -17.375 -16.344 -26.172 1 98.75 125 LYS A N 1
ATOM 932 C CA . LYS A 1 125 ? -18.031 -15.766 -25 1 98.75 125 LYS A CA 1
ATOM 933 C C . LYS A 1 125 ? -19.406 -16.375 -24.781 1 98.75 125 LYS A C 1
ATOM 935 O O . LYS A 1 125 ? -19.766 -16.75 -23.656 1 98.75 125 LYS A O 1
ATOM 940 N N . MET A 1 126 ? -20.109 -16.5 -25.812 1 98.56 126 MET A N 1
ATOM 941 C CA . MET A 1 126 ? -21.469 -17.047 -25.719 1 98.56 126 MET A CA 1
ATOM 942 C C . MET A 1 126 ? -21.422 -18.516 -25.328 1 98.56 126 MET A C 1
ATOM 944 O O . MET A 1 126 ? -22.266 -18.984 -24.562 1 98.56 126 MET A O 1
ATOM 948 N N . ARG A 1 127 ? -20.516 -19.281 -25.922 1 98.75 127 ARG A N 1
ATOM 949 C CA . ARG A 1 127 ? -20.375 -20.688 -25.562 1 98.75 127 ARG A CA 1
ATOM 950 C C . ARG A 1 127 ? -20.078 -20.859 -24.078 1 98.75 127 ARG A C 1
ATOM 952 O O . ARG A 1 127 ? -20.609 -21.766 -23.438 1 98.75 127 ARG A O 1
ATOM 959 N N . ILE A 1 128 ? -19.234 -20.016 -23.516 1 98.88 128 ILE A N 1
ATOM 960 C CA . ILE A 1 128 ? -18.891 -20.078 -22.109 1 98.88 128 ILE A CA 1
ATOM 961 C C . ILE A 1 128 ? -20.125 -19.781 -21.25 1 98.88 128 ILE A C 1
ATOM 963 O O . ILE A 1 128 ? -20.406 -20.469 -20.281 1 98.88 128 ILE A O 1
ATOM 967 N N . LEU A 1 129 ? -20.844 -18.734 -21.625 1 98.69 129 LEU A N 1
ATOM 968 C CA . LEU A 1 129 ? -22.031 -18.344 -20.875 1 98.69 129 LEU A CA 1
ATOM 969 C C . LEU A 1 129 ? -23.078 -19.453 -20.891 1 98.69 129 LEU A C 1
ATOM 971 O O . LEU A 1 129 ? -23.797 -19.656 -19.906 1 98.69 129 LEU A O 1
ATOM 975 N N . GLN A 1 130 ? -23.203 -20.125 -21.969 1 98.5 130 GLN A N 1
ATOM 976 C CA . GLN A 1 130 ? -24.156 -21.234 -22.094 1 98.5 130 GLN A CA 1
ATOM 977 C C . GLN A 1 130 ? -23.766 -22.406 -21.188 1 98.5 130 GLN A C 1
ATOM 979 O O . GLN A 1 130 ? -24.625 -23.172 -20.766 1 98.5 130 GLN A O 1
ATOM 984 N N . ALA A 1 131 ? -22.5 -22.453 -20.922 1 98.62 131 ALA A N 1
ATOM 985 C CA . ALA A 1 131 ? -21.984 -23.562 -20.125 1 98.62 131 ALA A CA 1
ATOM 986 C C . ALA A 1 131 ? -21.859 -23.156 -18.656 1 98.62 131 ALA A C 1
ATOM 988 O O . ALA A 1 131 ? -21.25 -23.875 -17.859 1 98.62 131 ALA A O 1
ATOM 989 N N . GLU A 1 132 ? -22.391 -22.094 -18.234 1 98.62 132 GLU A N 1
ATOM 990 C CA . GLU A 1 132 ? -22.203 -21.484 -16.922 1 98.62 132 GLU A CA 1
ATOM 991 C C . GLU A 1 132 ? -22.453 -22.5 -15.812 1 98.62 132 GLU A C 1
ATOM 993 O O . GLU A 1 132 ? -21.641 -22.656 -14.898 1 98.62 132 GLU A O 1
ATOM 998 N N . ASP A 1 133 ? -23.578 -23.188 -15.867 1 98.5 133 ASP A N 1
ATOM 999 C CA . ASP A 1 133 ? -23.969 -24.109 -14.797 1 98.5 133 ASP A CA 1
ATOM 1000 C C . ASP A 1 133 ? -22.938 -25.219 -14.641 1 98.5 133 ASP A C 1
ATOM 1002 O O . ASP A 1 133 ? -22.562 -25.578 -13.516 1 98.5 133 ASP A O 1
ATOM 1006 N N . ASP A 1 134 ? -22.547 -25.719 -15.711 1 98.5 134 ASP A N 1
ATOM 1007 C CA . ASP A 1 134 ? -21.547 -26.781 -15.688 1 98.5 134 ASP A CA 1
ATOM 1008 C C . ASP A 1 134 ? -20.219 -26.281 -15.117 1 98.5 134 ASP A C 1
ATOM 1010 O O . ASP A 1 134 ? -19.547 -26.984 -14.359 1 98.5 134 ASP A O 1
ATOM 1014 N N . LEU A 1 135 ? -19.828 -25.109 -15.57 1 98.75 135 LEU A N 1
ATOM 1015 C CA . LEU A 1 135 ? -18.578 -24.5 -15.086 1 98.75 135 LEU A CA 1
ATOM 1016 C C . LEU A 1 135 ? -18.641 -24.281 -13.578 1 98.75 135 LEU A C 1
ATOM 1018 O O . LEU A 1 135 ? -17.656 -24.531 -12.875 1 98.75 135 LEU A O 1
ATOM 1022 N N . ILE A 1 136 ? -19.734 -23.781 -13.07 1 98.62 136 ILE A N 1
ATOM 1023 C CA . ILE A 1 136 ? -19.906 -23.547 -11.641 1 98.62 136 ILE A CA 1
ATOM 1024 C C . ILE A 1 136 ? -19.797 -24.859 -10.875 1 98.62 136 ILE A C 1
ATOM 1026 O O . ILE A 1 136 ? -19.125 -24.938 -9.844 1 98.62 136 ILE A O 1
ATOM 1030 N N . GLU A 1 137 ? -20.422 -25.875 -11.375 1 98.31 137 GLU A N 1
ATOM 1031 C CA . GLU A 1 137 ? -20.375 -27.188 -10.734 1 98.31 137 GLU A CA 1
ATOM 1032 C C . GLU A 1 137 ? -18.938 -27.719 -10.672 1 98.31 137 GLU A C 1
ATOM 1034 O O . GLU A 1 137 ? -18.5 -28.203 -9.633 1 98.31 137 GLU A O 1
ATOM 1039 N N . GLN A 1 138 ? -18.219 -27.625 -11.781 1 98.12 138 GLN A N 1
ATOM 1040 C CA . GLN A 1 138 ? -16.844 -28.078 -11.836 1 98.12 138 GLN A CA 1
ATOM 1041 C C . GLN A 1 138 ? -15.961 -27.297 -10.867 1 98.12 138 GLN A C 1
ATOM 1043 O O . GLN A 1 138 ? -15.109 -27.859 -10.18 1 98.12 138 GLN A O 1
ATOM 1048 N N . ALA A 1 139 ? -16.125 -25.969 -10.836 1 98.19 139 ALA A N 1
ATOM 1049 C CA . ALA A 1 139 ? -15.367 -25.125 -9.922 1 98.19 139 ALA A CA 1
ATOM 1050 C C . ALA A 1 139 ? -15.602 -25.531 -8.477 1 98.19 139 ALA A C 1
ATOM 1052 O O . ALA A 1 139 ? -14.656 -25.641 -7.691 1 98.19 139 ALA A O 1
ATOM 1053 N N . ASN A 1 140 ? -16.797 -25.734 -8.109 1 97.69 140 ASN A N 1
ATOM 1054 C CA . ASN A 1 140 ? -17.188 -26.016 -6.734 1 97.69 140 ASN A CA 1
ATOM 1055 C C . ASN A 1 140 ? -16.719 -27.406 -6.301 1 97.69 140 ASN A C 1
ATOM 1057 O O . ASN A 1 140 ? -16.547 -27.656 -5.105 1 97.69 140 ASN A O 1
ATOM 1061 N N . GLU A 1 141 ? -16.484 -28.297 -7.203 1 96.12 141 GLU A N 1
ATOM 1062 C CA . GLU A 1 141 ? -15.938 -29.625 -6.898 1 96.12 141 GLU A CA 1
ATOM 1063 C C . GLU A 1 141 ? -14.5 -29.516 -6.402 1 96.12 141 GLU A C 1
ATOM 1065 O O . GLU A 1 141 ? -14.008 -30.422 -5.73 1 96.12 141 GLU A O 1
ATOM 1070 N N . VAL A 1 142 ? -13.812 -28.469 -6.746 1 92.12 142 VAL A N 1
ATOM 1071 C CA . VAL A 1 142 ? -12.406 -28.281 -6.395 1 92.12 142 VAL A CA 1
ATOM 1072 C C . VAL A 1 142 ? -12.273 -28.094 -4.887 1 92.12 142 VAL A C 1
ATOM 1074 O O . VAL A 1 142 ? -11.273 -28.5 -4.289 1 92.12 142 VAL A O 1
ATOM 1077 N N . ASP A 1 143 ? -13.211 -27.422 -4.281 1 90.25 143 ASP A N 1
ATOM 1078 C CA . ASP A 1 143 ? -13.156 -27.141 -2.848 1 90.25 143 ASP A CA 1
ATOM 1079 C C . ASP A 1 143 ? -14.5 -27.438 -2.182 1 90.25 143 ASP A C 1
ATOM 1081 O O . ASP A 1 143 ? -15.227 -26.516 -1.806 1 90.25 143 ASP A O 1
ATOM 1085 N N . PRO A 1 144 ? -14.797 -28.688 -1.937 1 89.88 144 PRO A N 1
ATOM 1086 C CA . PRO A 1 144 ? -16.078 -29.062 -1.329 1 89.88 144 PRO A CA 1
ATOM 1087 C C . PRO A 1 144 ? -16.25 -28.5 0.082 1 89.88 144 PRO A C 1
ATOM 1089 O O . PRO A 1 144 ? -17.359 -28.219 0.504 1 89.88 144 PRO A O 1
ATOM 1092 N N . VAL A 1 145 ? -15.141 -28.328 0.749 1 86.31 145 VAL A N 1
ATOM 1093 C CA . VAL A 1 145 ? -15.195 -27.797 2.109 1 86.31 145 VAL A CA 1
ATOM 1094 C C . VAL A 1 145 ? -15.711 -26.359 2.086 1 86.31 145 VAL A C 1
ATOM 1096 O O . VAL A 1 145 ? -16.547 -25.984 2.908 1 86.31 145 VAL A O 1
ATOM 1099 N N . LEU A 1 146 ? -15.203 -25.594 1.175 1 91.69 146 LEU A N 1
ATOM 1100 C CA . LEU A 1 146 ? -15.68 -24.219 1.019 1 91.69 146 LEU A CA 1
ATOM 1101 C C . LEU A 1 146 ? -17.172 -24.203 0.71 1 91.69 146 LEU A C 1
ATOM 1103 O O . LEU A 1 146 ? -17.906 -23.375 1.254 1 91.69 146 LEU A O 1
ATOM 1107 N N . VAL A 1 147 ? -17.609 -25.078 -0.104 1 94.19 147 VAL A N 1
ATOM 1108 C CA . VAL A 1 147 ? -19 -25.156 -0.521 1 94.19 147 VAL A CA 1
ATOM 1109 C C . VAL A 1 147 ? -19.875 -25.562 0.662 1 94.19 147 VAL A C 1
ATOM 1111 O O . VAL A 1 147 ? -20.953 -25.016 0.862 1 94.19 147 VAL A O 1
ATOM 1114 N N . GLU A 1 148 ? -19.344 -26.469 1.422 1 93.69 148 GLU A N 1
ATOM 1115 C CA . GLU A 1 148 ? -20.078 -26.938 2.594 1 93.69 148 GLU A CA 1
ATOM 1116 C C . GLU A 1 148 ? -20.297 -25.812 3.598 1 93.69 148 GLU A C 1
ATOM 1118 O O . GLU A 1 148 ? -21.312 -25.797 4.312 1 93.69 148 GLU A O 1
ATOM 1123 N N . HIS A 1 149 ? -19.453 -24.953 3.627 1 92.5 149 HIS A N 1
ATOM 1124 C CA . HIS A 1 149 ? -19.531 -23.859 4.586 1 92.5 149 HIS A CA 1
ATOM 1125 C C . HIS A 1 149 ? -20.312 -22.672 3.998 1 92.5 149 HIS A C 1
ATOM 1127 O O . HIS A 1 149 ? -20.328 -21.594 4.586 1 92.5 149 HIS A O 1
ATOM 1133 N N . GLY A 1 150 ? -20.859 -22.891 2.799 1 95.06 150 GLY A N 1
ATOM 1134 C CA . GLY A 1 150 ? -21.75 -21.875 2.242 1 95.06 150 GLY A CA 1
ATOM 1135 C C . GLY A 1 150 ? -21.078 -21 1.203 1 95.06 150 GLY A C 1
ATOM 1136 O O . GLY A 1 150 ? -21.688 -20.047 0.71 1 95.06 150 GLY A O 1
ATOM 1137 N N . GLY A 1 151 ? -19.844 -21.312 0.896 1 97.5 151 GLY A N 1
ATOM 1138 C CA . GLY A 1 151 ? -19.141 -20.547 -0.123 1 97.5 151 GLY A CA 1
ATOM 1139 C C . GLY A 1 151 ? -19.125 -21.234 -1.478 1 97.5 151 GLY A C 1
ATOM 1140 O O . GLY A 1 151 ? -20.047 -21.984 -1.811 1 97.5 151 GLY A O 1
ATOM 1141 N N . GLY A 1 152 ? -18.188 -20.812 -2.303 1 97.94 152 GLY A N 1
ATOM 1142 C CA . GLY A 1 152 ? -18.016 -21.422 -3.615 1 97.94 152 GLY A CA 1
ATOM 1143 C C . GLY A 1 152 ? -18.312 -20.469 -4.754 1 97.94 152 GLY A C 1
ATOM 1144 O O . GLY A 1 152 ? -18.594 -19.297 -4.527 1 97.94 152 GLY A O 1
ATOM 1145 N N . CYS A 1 153 ? -18.141 -20.969 -5.984 1 98.69 153 CYS A N 1
ATOM 1146 C CA . CYS A 1 153 ? -18.422 -20.188 -7.188 1 98.69 153 CYS A CA 1
ATOM 1147 C C . CYS A 1 153 ? -19.906 -19.938 -7.344 1 98.69 153 CYS A C 1
ATOM 1149 O O . CYS A 1 153 ? -20.703 -20.875 -7.297 1 98.69 153 CYS A O 1
ATOM 1151 N N . GLU A 1 154 ? -20.266 -18.672 -7.578 1 98.31 154 GLU A N 1
ATOM 1152 C CA . GLU A 1 154 ? -21.672 -18.297 -7.605 1 98.31 154 GLU A CA 1
ATOM 1153 C C . GLU A 1 154 ? -22.125 -17.953 -9.023 1 98.31 154 GLU A C 1
ATOM 1155 O O . GLU A 1 154 ? -23.297 -18.109 -9.367 1 98.31 154 GLU A O 1
ATOM 1160 N N . SER A 1 155 ? -21.266 -17.438 -9.805 1 98.5 155 SER A N 1
ATOM 1161 C CA . SER A 1 155 ? -21.609 -17.047 -11.172 1 98.5 155 SER A CA 1
ATOM 1162 C C . SER A 1 155 ? -20.375 -16.906 -12.039 1 98.5 155 SER A C 1
ATOM 1164 O O . SER A 1 155 ? -19.25 -16.984 -11.539 1 98.5 155 SER A O 1
ATOM 1166 N N . VAL A 1 156 ? -20.656 -16.828 -13.312 1 98.69 156 VAL A N 1
ATOM 1167 C CA . VAL A 1 156 ? -19.609 -16.672 -14.32 1 98.69 156 VAL A CA 1
ATOM 1168 C C . VAL A 1 156 ? -19.891 -15.445 -15.18 1 98.69 156 VAL A C 1
ATOM 1170 O O . VAL A 1 156 ? -21.031 -15.195 -15.562 1 98.69 156 VAL A O 1
ATOM 1173 N N . GLU A 1 157 ? -18.906 -14.586 -15.336 1 98.75 157 GLU A N 1
ATOM 1174 C CA . GLU A 1 157 ? -18.938 -13.484 -16.297 1 98.75 157 GLU A CA 1
ATOM 1175 C C . GLU A 1 157 ? -17.844 -13.633 -17.344 1 98.75 157 GLU A C 1
ATOM 1177 O O . GLU A 1 157 ? -16.812 -14.242 -17.094 1 98.75 157 GLU A O 1
ATOM 1182 N N . VAL A 1 158 ? -18.141 -13.141 -18.547 1 98.88 158 VAL A N 1
ATOM 1183 C CA . VAL A 1 158 ? -17.156 -13.281 -19.609 1 98.88 158 VAL A CA 1
ATOM 1184 C C . VAL A 1 158 ? -16.969 -11.938 -20.312 1 98.88 158 VAL A C 1
ATOM 1186 O O . VAL A 1 158 ? -17.938 -11.25 -20.625 1 98.88 158 VAL A O 1
ATOM 1189 N N . ARG A 1 159 ? -15.711 -11.594 -20.547 1 98.62 159 ARG A N 1
ATOM 1190 C CA . ARG A 1 159 ? -15.352 -10.344 -21.203 1 98.62 159 ARG A CA 1
ATOM 1191 C C . ARG A 1 159 ? -14.445 -10.602 -22.406 1 98.62 159 ARG A C 1
ATOM 1193 O O . ARG A 1 159 ? -13.586 -11.484 -22.359 1 98.62 159 ARG A O 1
ATOM 1200 N N . VAL A 1 160 ? -14.688 -9.891 -23.484 1 98.75 160 VAL A N 1
ATOM 1201 C CA . VAL A 1 160 ? -13.719 -9.789 -24.562 1 98.75 160 VAL A CA 1
ATOM 1202 C C . VAL A 1 160 ? -12.984 -8.453 -24.5 1 98.75 160 VAL A C 1
ATOM 1204 O O . VAL A 1 160 ? -13.609 -7.395 -24.562 1 98.75 160 VAL A O 1
ATOM 1207 N N . ILE A 1 161 ? -11.68 -8.531 -24.297 1 98.44 161 ILE A N 1
ATOM 1208 C CA . ILE A 1 161 ? -10.945 -7.289 -24.094 1 98.44 161 ILE A CA 1
ATOM 1209 C C . ILE A 1 161 ? -9.953 -7.086 -25.234 1 98.44 161 ILE A C 1
ATOM 1211 O O . ILE A 1 161 ? -9.484 -8.055 -25.844 1 98.44 161 ILE A O 1
ATOM 1215 N N . GLU A 1 162 ? -9.656 -5.82 -25.516 1 97.88 162 GLU A N 1
ATOM 1216 C CA . GLU A 1 162 ? -8.602 -5.457 -26.453 1 97.88 162 GLU A CA 1
ATOM 1217 C C . GLU A 1 162 ? -7.277 -5.227 -25.734 1 97.88 162 GLU A C 1
ATOM 1219 O O . GLU A 1 162 ? -7.234 -4.57 -24.688 1 97.88 162 GLU A O 1
ATOM 1224 N N . THR A 1 163 ? -6.188 -5.805 -26.219 1 98 163 THR A N 1
ATOM 1225 C CA . THR A 1 163 ? -4.852 -5.648 -25.656 1 98 163 THR A CA 1
ATOM 1226 C C . THR A 1 163 ? -3.83 -5.352 -26.75 1 98 163 THR A C 1
ATOM 1228 O O . THR A 1 163 ? -4.137 -5.461 -27.938 1 98 163 THR A O 1
ATOM 1231 N N . PRO A 1 164 ? -2.588 -4.988 -26.359 1 96.81 164 PRO A N 1
ATOM 1232 C CA . PRO A 1 164 ? -1.528 -4.789 -27.344 1 96.81 164 PRO A CA 1
ATOM 1233 C C . PRO A 1 164 ? -1.214 -6.059 -28.141 1 96.81 164 PRO A C 1
ATOM 1235 O O . PRO A 1 164 ? -0.609 -5.988 -29.219 1 96.81 164 PRO A O 1
ATOM 1238 N N . GLN A 1 165 ? -1.641 -7.273 -27.672 1 97.38 165 GLN A N 1
ATOM 1239 C CA . GLN A 1 165 ? -1.381 -8.539 -28.344 1 97.38 165 GLN A CA 1
ATOM 1240 C C . GLN A 1 165 ? -2.635 -9.062 -29.031 1 97.38 165 GLN A C 1
ATOM 1242 O O . GLN A 1 165 ? -2.672 -10.211 -29.484 1 97.38 165 GLN A O 1
ATOM 1247 N N . GLY A 1 166 ? -3.629 -8.188 -29.109 1 97.25 166 GLY A N 1
ATOM 1248 C CA . GLY A 1 166 ? -4.883 -8.586 -29.734 1 97.25 166 GLY A CA 1
ATOM 1249 C C . GLY A 1 166 ? -5.98 -8.875 -28.719 1 97.25 166 GLY A C 1
ATOM 1250 O O . GLY A 1 166 ? -5.836 -8.578 -27.531 1 97.25 166 GLY A O 1
ATOM 1251 N N . GLU A 1 167 ? -7.078 -9.43 -29.234 1 98.19 167 GLU A N 1
ATOM 1252 C CA . GLU A 1 167 ? -8.234 -9.703 -28.391 1 98.19 167 GLU A CA 1
ATOM 1253 C C . GLU A 1 167 ? -7.992 -10.93 -27.516 1 98.19 167 GLU A C 1
ATOM 1255 O O . GLU A 1 167 ? -7.375 -11.906 -27.953 1 98.19 167 GLU A O 1
ATOM 1260 N N . MET A 1 168 ? -8.484 -10.836 -26.328 1 98.69 168 MET A N 1
ATOM 1261 C CA . MET A 1 168 ? -8.469 -11.969 -25.391 1 98.69 168 MET A CA 1
ATOM 1262 C C . MET A 1 168 ? -9.859 -12.211 -24.812 1 98.69 168 MET A C 1
ATOM 1264 O O . MET A 1 168 ? -10.648 -11.281 -24.672 1 98.69 168 MET A O 1
ATOM 1268 N N . VAL A 1 169 ? -10.195 -13.484 -24.609 1 98.88 169 VAL A N 1
ATOM 1269 C CA . VAL A 1 169 ? -11.422 -13.852 -23.906 1 98.88 169 VAL A CA 1
ATOM 1270 C C . VAL A 1 169 ? -11.109 -14.148 -22.438 1 98.88 169 VAL A C 1
ATOM 1272 O O . VAL A 1 169 ? -10.305 -15.039 -22.141 1 98.88 169 VAL A O 1
ATOM 1275 N N . VAL A 1 170 ? -11.719 -13.383 -21.531 1 98.94 170 VAL A N 1
ATOM 1276 C CA . VAL A 1 170 ? -11.438 -13.516 -20.109 1 98.94 170 VAL A CA 1
ATOM 1277 C C . VAL A 1 170 ? -12.695 -13.961 -19.375 1 98.94 170 VAL A C 1
ATOM 1279 O O . VAL A 1 170 ? -13.695 -13.242 -19.344 1 98.94 170 VAL A O 1
ATOM 1282 N N . THR A 1 171 ? -12.633 -15.109 -18.781 1 98.88 171 THR A N 1
ATOM 1283 C CA . THR A 1 171 ? -13.727 -15.633 -17.969 1 98.88 171 THR A CA 1
ATOM 1284 C C . THR A 1 171 ? -13.5 -15.289 -16.5 1 98.88 171 THR A C 1
ATOM 1286 O O . THR A 1 171 ? -12.453 -15.617 -15.93 1 98.88 171 THR A O 1
ATOM 1289 N N . HIS A 1 172 ? -14.445 -14.617 -15.883 1 98.88 172 HIS A N 1
ATOM 1290 C CA . HIS A 1 172 ? -14.445 -14.344 -14.453 1 98.88 172 HIS A CA 1
ATOM 1291 C C . HIS A 1 172 ? -15.242 -15.398 -13.688 1 98.88 172 HIS A C 1
ATOM 1293 O O . HIS A 1 172 ? -16.422 -15.625 -13.984 1 98.88 172 HIS A O 1
ATOM 1299 N N . LEU A 1 173 ? -14.617 -16.047 -12.781 1 98.81 173 LEU A N 1
ATOM 1300 C CA . LEU A 1 173 ? -15.344 -16.797 -11.758 1 98.81 173 LEU A CA 1
ATOM 1301 C C . LEU A 1 173 ? -15.641 -15.922 -10.547 1 98.81 173 LEU A C 1
ATOM 1303 O O . LEU A 1 173 ? -14.727 -15.352 -9.953 1 98.81 173 LEU A O 1
ATOM 1307 N N . ILE A 1 174 ? -16.906 -15.797 -10.211 1 98.69 174 ILE A N 1
ATOM 1308 C CA . ILE A 1 174 ? -17.328 -15.039 -9.039 1 98.69 174 ILE A CA 1
ATOM 1309 C C . ILE A 1 174 ? -17.516 -15.984 -7.855 1 98.69 174 ILE A C 1
ATOM 1311 O O . ILE A 1 174 ? -18.453 -16.797 -7.844 1 98.69 174 ILE A O 1
ATOM 1315 N N . VAL A 1 175 ? -16.641 -15.844 -6.812 1 98.62 175 VAL A N 1
ATOM 1316 C CA . VAL A 1 175 ? -16.547 -16.906 -5.812 1 98.62 175 VAL A CA 1
ATOM 1317 C C . VAL A 1 175 ? -16.719 -16.297 -4.414 1 98.62 175 VAL A C 1
ATOM 1319 O O . VAL A 1 175 ? -16.016 -15.367 -4.039 1 98.62 175 VAL A O 1
ATOM 1322 N N . ASN A 1 176 ? -17.672 -16.781 -3.688 1 98.44 176 ASN A N 1
ATOM 1323 C CA . ASN A 1 176 ? -17.766 -16.516 -2.256 1 98.44 176 ASN A CA 1
ATOM 1324 C C . ASN A 1 176 ? -16.703 -17.281 -1.47 1 98.44 176 ASN A C 1
ATOM 1326 O O . ASN A 1 176 ? -16.781 -18.516 -1.348 1 98.44 176 ASN A O 1
ATOM 1330 N N . VAL A 1 177 ? -15.758 -16.562 -0.847 1 97.25 177 VAL A N 1
ATOM 1331 C CA . VAL A 1 177 ? -14.594 -17.219 -0.253 1 97.25 177 VAL A CA 1
ATOM 1332 C C . VAL A 1 177 ? -14.734 -17.234 1.268 1 97.25 177 VAL A C 1
ATOM 1334 O O . VAL A 1 177 ? -13.797 -17.594 1.979 1 97.25 177 VAL A O 1
ATOM 1337 N N . GLN A 1 178 ? -15.836 -16.812 1.751 1 95.94 178 GLN A N 1
ATOM 1338 C CA . GLN A 1 178 ? -16.156 -16.812 3.176 1 95.94 178 GLN A CA 1
ATOM 1339 C C . GLN A 1 178 ? -15.109 -16.031 3.971 1 95.94 178 GLN A C 1
ATOM 1341 O O . GLN A 1 178 ? -14.797 -14.891 3.637 1 95.94 178 GLN A O 1
ATOM 1346 N N . ASP A 1 179 ? -14.555 -16.594 5.055 1 94.81 179 ASP A N 1
ATOM 1347 C CA . ASP A 1 179 ? -13.734 -15.828 5.996 1 94.81 179 ASP A CA 1
ATOM 1348 C C . ASP A 1 179 ? -12.258 -15.875 5.598 1 94.81 179 ASP A C 1
ATOM 1350 O O . ASP A 1 179 ? -11.398 -15.406 6.344 1 94.81 179 ASP A O 1
ATOM 1354 N N . ALA A 1 180 ? -11.922 -16.391 4.414 1 91.88 180 ALA A N 1
ATOM 1355 C CA . ALA A 1 180 ? -10.555 -16.375 3.906 1 91.88 180 ALA A CA 1
ATOM 1356 C C . ALA A 1 180 ? -10.328 -15.164 3.002 1 91.88 180 ALA A C 1
ATOM 1358 O O . ALA A 1 180 ? -11.289 -14.516 2.568 1 91.88 180 ALA A O 1
ATOM 1359 N N . MET A 1 181 ? -9.023 -14.852 2.814 1 92.31 181 MET A N 1
ATOM 1360 C CA . MET A 1 181 ? -8.758 -13.883 1.76 1 92.31 181 MET A CA 1
ATOM 1361 C C . MET A 1 181 ? -9.148 -14.438 0.394 1 92.31 181 MET A C 1
ATOM 1363 O O . MET A 1 181 ? -9.641 -13.703 -0.464 1 92.31 181 MET A O 1
ATOM 1367 N N . GLY A 1 182 ? -8.883 -15.688 0.18 1 90.5 182 GLY A N 1
ATOM 1368 C CA . GLY A 1 182 ? -9.5 -16.469 -0.882 1 90.5 182 GLY A CA 1
ATOM 1369 C C . GLY A 1 182 ? -8.609 -16.641 -2.092 1 90.5 182 GLY A C 1
ATOM 1370 O O . GLY A 1 182 ? -8.992 -17.281 -3.072 1 90.5 182 GLY A O 1
ATOM 1371 N N . GLY A 1 183 ? -7.359 -16.125 -2.072 1 89.62 183 GLY A N 1
ATOM 1372 C CA . GLY A 1 183 ? -6.48 -16.203 -3.23 1 89.62 183 GLY A CA 1
ATOM 1373 C C . GLY A 1 183 ? -6.207 -17.625 -3.676 1 89.62 183 GLY A C 1
ATOM 1374 O O . GLY A 1 183 ? -6.312 -17.938 -4.863 1 89.62 183 GLY A O 1
ATOM 1375 N N . ASN A 1 184 ? -5.938 -18.562 -2.805 1 84.69 184 ASN A N 1
ATOM 1376 C CA . ASN A 1 184 ? -5.641 -19.953 -3.133 1 84.69 184 ASN A CA 1
ATOM 1377 C C . ASN A 1 184 ? -6.867 -20.672 -3.693 1 84.69 184 ASN A C 1
ATOM 1379 O O . ASN A 1 184 ? -6.762 -21.422 -4.664 1 84.69 184 ASN A O 1
ATOM 1383 N N . ALA A 1 185 ? -7.957 -20.438 -3.062 1 88.94 185 ALA A N 1
ATOM 1384 C CA . ALA A 1 185 ? -9.188 -21.109 -3.473 1 88.94 185 ALA A CA 1
ATOM 1385 C C . ALA A 1 185 ? -9.578 -20.719 -4.895 1 88.94 185 ALA A C 1
ATOM 1387 O O . ALA A 1 185 ? -9.859 -21.578 -5.73 1 88.94 185 ALA A O 1
ATOM 1388 N N . VAL A 1 186 ? -9.562 -19.453 -5.188 1 95.56 186 VAL A N 1
ATOM 1389 C CA . VAL A 1 186 ? -10.062 -19 -6.48 1 95.56 186 VAL A CA 1
ATOM 1390 C C . VAL A 1 186 ? -9.055 -19.359 -7.574 1 95.56 186 VAL A C 1
AT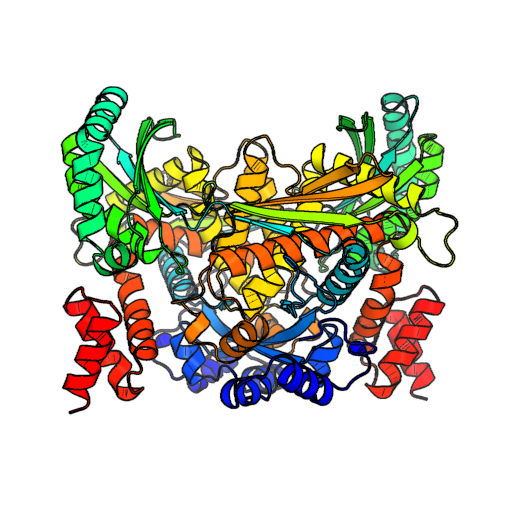OM 1392 O O . VAL A 1 186 ? -9.438 -19.641 -8.711 1 95.56 186 VAL A O 1
ATOM 1395 N N . ASN A 1 187 ? -7.77 -19.266 -7.25 1 93.5 187 ASN A N 1
ATOM 1396 C CA . ASN A 1 187 ? -6.758 -19.688 -8.211 1 93.5 187 ASN A CA 1
ATOM 1397 C C . ASN A 1 187 ? -6.891 -21.172 -8.555 1 93.5 187 ASN A C 1
ATOM 1399 O O . ASN A 1 187 ? -6.766 -21.562 -9.719 1 93.5 187 ASN A O 1
ATOM 1403 N N . SER A 1 188 ? -7.145 -22.031 -7.559 1 91.38 188 SER A N 1
ATOM 1404 C CA . SER A 1 188 ? -7.32 -23.469 -7.781 1 91.38 188 SER A CA 1
ATOM 1405 C C . SER A 1 188 ? -8.531 -23.75 -8.672 1 91.38 188 SER A C 1
ATOM 1407 O O . SER A 1 188 ? -8.477 -24.625 -9.539 1 91.38 188 SER A O 1
ATOM 1409 N N . MET A 1 189 ? -9.586 -23.047 -8.438 1 95.44 189 MET A N 1
ATOM 1410 C CA . MET A 1 189 ? -10.773 -23.203 -9.266 1 95.44 189 MET A CA 1
ATOM 1411 C C . MET A 1 189 ? -10.484 -22.812 -10.711 1 95.44 189 MET A C 1
ATOM 1413 O O . MET A 1 189 ? -10.891 -23.516 -11.641 1 95.44 189 MET A O 1
ATOM 1417 N N . ALA A 1 190 ? -9.836 -21.703 -10.891 1 96.88 190 ALA A N 1
ATOM 1418 C CA . ALA A 1 190 ? -9.492 -21.25 -12.234 1 96.88 190 ALA A CA 1
ATOM 1419 C C . ALA A 1 190 ? -8.625 -22.281 -12.953 1 96.88 190 ALA A C 1
ATOM 1421 O O . ALA A 1 190 ? -8.82 -22.547 -14.141 1 96.88 190 ALA A O 1
ATOM 1422 N N . GLU A 1 191 ? -7.648 -22.812 -12.242 1 93.62 191 GLU A N 1
ATOM 1423 C CA . GLU A 1 191 ? -6.766 -23.828 -12.82 1 93.62 191 GLU A CA 1
ATOM 1424 C C . GLU A 1 191 ? -7.551 -25.062 -13.25 1 93.62 191 GLU A C 1
ATOM 1426 O O . GLU A 1 191 ? -7.301 -25.625 -14.312 1 93.62 191 GLU A O 1
ATOM 1431 N N . ALA A 1 192 ? -8.461 -25.484 -12.461 1 94.5 192 ALA A N 1
ATOM 1432 C CA . ALA A 1 192 ? -9.25 -26.688 -12.727 1 94.5 192 ALA A CA 1
ATOM 1433 C C . ALA A 1 192 ? -10.125 -26.5 -13.969 1 94.5 192 ALA A C 1
ATOM 1435 O O . ALA A 1 192 ? -10.398 -27.469 -14.688 1 94.5 192 ALA A O 1
ATOM 1436 N N . LEU A 1 193 ? -10.492 -25.297 -14.273 1 97.75 193 LEU A N 1
ATOM 1437 C CA . LEU A 1 193 ? -11.453 -25.047 -15.344 1 97.75 193 LEU A CA 1
ATOM 1438 C C . LEU A 1 193 ? -10.734 -24.734 -16.656 1 97.75 193 LEU A C 1
ATOM 1440 O O . LEU A 1 193 ? -11.367 -24.672 -17.719 1 97.75 193 LEU A O 1
ATOM 1444 N N . ALA A 1 194 ? -9.422 -24.625 -16.641 1 96.62 194 ALA A N 1
ATOM 1445 C CA . ALA A 1 194 ? -8.633 -24.219 -17.797 1 96.62 194 ALA A CA 1
ATOM 1446 C C . ALA A 1 194 ? -8.898 -25.125 -18.984 1 96.62 194 ALA A C 1
ATOM 1448 O O . ALA A 1 194 ? -9.172 -24.656 -20.094 1 96.62 194 ALA A O 1
ATOM 1449 N N . PRO A 1 195 ? -8.914 -26.484 -18.844 1 97.38 195 PRO A N 1
ATOM 1450 C CA . PRO A 1 195 ? -9.156 -27.344 -20 1 97.38 195 PRO A CA 1
ATOM 1451 C C . PRO A 1 195 ? -10.547 -27.156 -20.609 1 97.38 195 PRO A C 1
ATOM 1453 O O . PRO A 1 195 ? -10.695 -27.188 -21.844 1 97.38 195 PRO A O 1
ATOM 1456 N N . GLU A 1 196 ? -11.523 -26.984 -19.766 1 98.5 196 GLU A N 1
ATOM 1457 C CA . GLU A 1 196 ? -12.875 -26.781 -20.25 1 98.5 196 GLU A CA 1
ATOM 1458 C C . GLU A 1 196 ? -12.992 -25.469 -21.031 1 98.5 196 GLU A C 1
ATOM 1460 O O . GLU A 1 196 ? -13.641 -25.406 -22.062 1 98.5 196 GLU A O 1
ATOM 1465 N N . ILE A 1 197 ? -12.406 -24.422 -20.531 1 98.75 197 ILE A N 1
ATOM 1466 C CA . ILE A 1 197 ? -12.422 -23.125 -21.203 1 98.75 197 ILE A CA 1
ATOM 1467 C C . ILE A 1 197 ? -11.711 -23.234 -22.547 1 98.75 197 ILE A C 1
ATOM 1469 O O . ILE A 1 197 ? -12.148 -22.641 -23.547 1 98.75 197 ILE A O 1
ATOM 1473 N N . GLU A 1 198 ? -10.609 -23.984 -22.594 1 98.62 198 GLU A N 1
ATOM 1474 C CA . GLU A 1 198 ? -9.938 -24.219 -23.875 1 98.62 198 GLU A CA 1
ATOM 1475 C C . GLU A 1 198 ? -10.852 -24.922 -24.859 1 98.62 198 GLU A C 1
ATOM 1477 O O . GLU A 1 198 ? -10.883 -24.578 -26.047 1 98.62 198 GLU A O 1
ATOM 1482 N N . SER A 1 199 ? -11.555 -25.875 -24.391 1 98.69 199 SER A N 1
ATOM 1483 C CA . SER A 1 199 ? -12.477 -26.625 -25.25 1 98.69 199 SER A CA 1
ATOM 1484 C C . SER A 1 199 ? -13.578 -25.719 -25.797 1 98.69 199 SER A C 1
ATOM 1486 O O . SER A 1 199 ? -13.914 -25.797 -26.984 1 98.69 199 SER A O 1
ATOM 1488 N N . LEU A 1 200 ? -14.094 -24.875 -24.969 1 98.62 200 LEU A N 1
ATOM 1489 C CA . LEU A 1 200 ? -15.219 -24.016 -25.328 1 98.62 200 LEU A CA 1
ATOM 1490 C C . LEU A 1 200 ? -14.766 -22.906 -26.266 1 98.62 200 LEU A C 1
ATOM 1492 O O . LEU A 1 200 ? -15.547 -22.438 -27.109 1 98.62 200 LEU A O 1
ATOM 1496 N N . THR A 1 201 ? -13.492 -22.516 -26.188 1 98.62 201 THR A N 1
ATOM 1497 C CA . THR A 1 201 ? -13.047 -21.344 -26.922 1 98.62 201 THR A CA 1
ATOM 1498 C C . THR A 1 201 ? -12.25 -21.734 -28.156 1 98.62 201 THR A C 1
ATOM 1500 O O . THR A 1 201 ? -12.148 -20.969 -29.109 1 98.62 201 THR A O 1
ATOM 1503 N N . GLY A 1 202 ? -11.672 -22.875 -28.125 1 98.31 202 GLY A N 1
ATOM 1504 C CA . GLY A 1 202 ? -10.727 -23.266 -29.172 1 98.31 202 GLY A CA 1
ATOM 1505 C C . GLY A 1 202 ? -9.391 -22.562 -29.047 1 98.31 202 GLY A C 1
ATOM 1506 O O . GLY A 1 202 ? -8.516 -22.734 -29.906 1 98.31 202 GLY A O 1
ATOM 1507 N N . GLY A 1 203 ? -9.25 -21.766 -28.047 1 98.12 203 GLY A N 1
ATOM 1508 C CA . GLY A 1 203 ? -8.008 -21.047 -27.812 1 98.12 203 GLY A CA 1
ATOM 1509 C C . GLY A 1 203 ? -7.109 -21.719 -26.781 1 98.12 203 GLY A C 1
ATOM 1510 O O . GLY A 1 203 ? -7.301 -22.891 -26.469 1 98.12 203 GLY A O 1
ATOM 1511 N N . GLU A 1 204 ? -6.082 -20.969 -26.359 1 97.19 204 GLU A N 1
ATOM 1512 C CA . GLU A 1 204 ? -5.137 -21.438 -25.344 1 97.19 204 GLU A CA 1
ATOM 1513 C C . GLU A 1 204 ? -5.277 -20.641 -24.062 1 97.19 204 GLU A C 1
ATOM 1515 O O . GLU A 1 204 ? -5.289 -19.406 -24.078 1 97.19 204 GLU A O 1
ATOM 1520 N N . VAL A 1 205 ? -5.457 -21.422 -22.938 1 97.12 205 VAL A N 1
ATOM 1521 C CA . VAL A 1 205 ? -5.5 -20.75 -21.641 1 97.12 205 VAL A CA 1
ATOM 1522 C C . VAL A 1 205 ? -4.082 -20.562 -21.109 1 97.12 205 VAL A C 1
ATOM 1524 O O . VAL A 1 205 ? -3.309 -21.516 -21.016 1 97.12 205 VAL A O 1
ATOM 1527 N N . GLU A 1 206 ? -3.764 -19.312 -20.734 1 95.5 206 GLU A N 1
ATOM 1528 C CA . GLU A 1 206 ? -2.436 -19.016 -20.203 1 95.5 206 GLU A CA 1
ATOM 1529 C C . GLU A 1 206 ? -2.502 -18.641 -18.734 1 95.5 206 GLU A C 1
ATOM 1531 O O . GLU A 1 206 ? -2.105 -19.438 -17.875 1 95.5 206 GLU A O 1
ATOM 1536 N N . LEU A 1 207 ? -3.137 -17.562 -18.391 1 96.56 207 LEU A N 1
ATOM 1537 C CA . LEU A 1 207 ? -3.174 -17.141 -17 1 96.56 207 LEU A CA 1
ATOM 1538 C C . LEU A 1 207 ? -4.453 -17.609 -16.312 1 96.56 207 LEU A C 1
ATOM 1540 O O . LEU A 1 207 ? -5.527 -17.594 -16.922 1 96.56 207 LEU A O 1
ATOM 1544 N N . ARG A 1 208 ? -4.414 -18.109 -15.203 1 96.38 208 ARG A N 1
ATOM 1545 C CA . ARG A 1 208 ? -5.441 -18.438 -14.227 1 96.38 208 ARG A CA 1
ATOM 1546 C C . ARG A 1 208 ? -5.117 -17.828 -12.859 1 96.38 208 ARG A C 1
ATOM 1548 O O . ARG A 1 208 ? -4.258 -18.328 -12.141 1 96.38 208 ARG A O 1
ATOM 1555 N N . ILE A 1 209 ? -5.777 -16.719 -12.57 1 96.25 209 ILE A N 1
ATOM 1556 C CA . ILE A 1 209 ? -5.258 -15.961 -11.438 1 96.25 209 ILE A CA 1
ATOM 1557 C C . ILE A 1 209 ? -6.367 -15.102 -10.844 1 96.25 209 ILE A C 1
ATOM 1559 O O . ILE A 1 209 ? -7.273 -14.664 -11.562 1 96.25 209 ILE A O 1
ATOM 1563 N N . LEU A 1 210 ? -6.289 -14.82 -9.57 1 97.56 210 LEU A N 1
ATOM 1564 C CA . LEU A 1 210 ? -7.223 -13.93 -8.898 1 97.56 210 LEU A CA 1
ATOM 1565 C C . LEU A 1 210 ? -7.051 -12.492 -9.383 1 97.56 210 LEU A C 1
ATOM 1567 O O . LEU A 1 210 ? -5.996 -12.133 -9.906 1 97.56 210 LEU A O 1
ATOM 1571 N N . SER A 1 211 ? -8.078 -11.641 -9.266 1 98.5 211 SER A N 1
ATOM 1572 C CA . SER A 1 211 ? -7.961 -10.195 -9.406 1 98.5 211 SER A CA 1
ATOM 1573 C C . SER A 1 211 ? -7.996 -9.508 -8.047 1 98.5 211 SER A C 1
ATOM 1575 O O . SER A 1 211 ? -8.875 -9.773 -7.227 1 98.5 211 SER A O 1
ATOM 1577 N N . ASN A 1 212 ? -7.066 -8.602 -7.812 1 98.25 212 ASN A N 1
ATOM 1578 C CA . ASN A 1 212 ? -7.074 -7.82 -6.578 1 98.25 212 ASN A CA 1
ATOM 1579 C C . ASN A 1 212 ? -8.016 -6.625 -6.684 1 98.25 212 ASN A C 1
ATOM 1581 O O . ASN A 1 212 ? -8.242 -5.922 -5.695 1 98.25 212 ASN A O 1
ATOM 1585 N N . LEU A 1 213 ? -8.484 -6.32 -7.887 1 98.44 213 LEU A N 1
ATOM 1586 C CA . LEU A 1 213 ? -9.633 -5.426 -7.957 1 98.44 213 LEU A CA 1
ATOM 1587 C C . LEU A 1 213 ? -10.914 -6.148 -7.551 1 98.44 213 LEU A C 1
ATOM 1589 O O . LEU A 1 213 ? -11.719 -6.523 -8.406 1 98.44 213 LEU A O 1
ATOM 1593 N N . ALA A 1 214 ? -11.102 -6.277 -6.273 1 97.44 214 ALA A N 1
ATOM 1594 C CA . ALA A 1 214 ? -12.258 -6.98 -5.719 1 97.44 214 ALA A CA 1
ATOM 1595 C C . ALA A 1 214 ? -13.461 -6.059 -5.605 1 97.44 214 ALA A C 1
ATOM 1597 O O . ALA A 1 214 ? -13.977 -5.82 -4.508 1 97.44 214 ALA A O 1
ATOM 1598 N N . ASP A 1 215 ? -13.953 -5.629 -6.727 1 97.19 215 ASP A N 1
ATOM 1599 C CA . ASP A 1 215 ? -14.977 -4.59 -6.754 1 97.19 215 ASP A CA 1
ATOM 1600 C C . ASP A 1 215 ? -16.344 -5.152 -6.371 1 97.19 215 ASP A C 1
ATOM 1602 O O . ASP A 1 215 ? -17.328 -4.422 -6.328 1 97.19 215 ASP A O 1
ATOM 1606 N N . ARG A 1 216 ? -16.453 -6.465 -6.004 1 96.81 216 ARG A N 1
ATOM 1607 C CA . ARG A 1 216 ? -17.672 -7.074 -5.477 1 96.81 216 ARG A CA 1
ATOM 1608 C C . ARG A 1 216 ? -17.562 -7.305 -3.973 1 96.81 216 ARG A C 1
ATOM 1610 O O . ARG A 1 216 ? -18.516 -7.746 -3.336 1 96.81 216 ARG A O 1
ATOM 1617 N N . ARG A 1 217 ? -16.469 -7.109 -3.49 1 98.19 217 ARG A N 1
ATOM 1618 C CA . ARG A 1 217 ? -16.203 -7.258 -2.064 1 98.19 217 ARG A CA 1
ATOM 1619 C C . ARG A 1 217 ? -15.961 -5.902 -1.408 1 98.19 217 ARG A C 1
ATOM 1621 O O . ARG A 1 217 ? -14.867 -5.633 -0.911 1 98.19 217 ARG A O 1
ATOM 1628 N N . LEU A 1 218 ? -17.016 -5.102 -1.372 1 98.69 218 LEU A N 1
ATOM 1629 C CA . LEU A 1 218 ? -16.938 -3.713 -0.936 1 98.69 218 LEU A CA 1
ATOM 1630 C C . LEU A 1 218 ? -17.25 -3.592 0.551 1 98.69 218 LEU A C 1
ATOM 1632 O O . LEU A 1 218 ? -18.141 -4.285 1.062 1 98.69 218 LEU A O 1
ATOM 1636 N N . ALA A 1 219 ? -16.5 -2.814 1.221 1 98.81 219 ALA A N 1
ATOM 1637 C CA . ALA A 1 219 ? -16.766 -2.361 2.58 1 98.81 219 ALA A CA 1
ATOM 1638 C C . ALA A 1 219 ? -17.094 -0.872 2.607 1 98.81 219 ALA A C 1
ATOM 1640 O O . ALA A 1 219 ? -16.484 -0.083 1.886 1 98.81 219 ALA A O 1
ATOM 1641 N N . ARG A 1 220 ? -18.078 -0.519 3.395 1 98.81 220 ARG A N 1
ATOM 1642 C CA . ARG A 1 220 ? -18.531 0.858 3.543 1 98.81 220 ARG A CA 1
ATOM 1643 C C . ARG A 1 220 ? -18.609 1.255 5.012 1 98.81 220 ARG A C 1
ATOM 1645 O O . ARG A 1 220 ? -18.844 0.408 5.879 1 98.81 220 ARG A O 1
ATOM 1652 N N . ALA A 1 221 ? -18.312 2.467 5.293 1 98.94 221 ALA A N 1
ATOM 1653 C CA . ALA A 1 221 ? -18.547 3.072 6.602 1 98.94 221 ALA A CA 1
ATOM 1654 C C . ALA A 1 221 ? -19.062 4.5 6.465 1 98.94 221 ALA A C 1
ATOM 1656 O O . ALA A 1 221 ? -18.672 5.219 5.535 1 98.94 221 ALA A O 1
ATOM 1657 N N . THR A 1 222 ? -19.953 4.922 7.32 1 98.88 222 THR A N 1
ATOM 1658 C CA . THR A 1 222 ? -20.469 6.285 7.387 1 98.88 222 THR A CA 1
ATOM 1659 C C . THR A 1 222 ? -20.453 6.801 8.828 1 98.88 222 THR A C 1
ATOM 1661 O O . THR A 1 222 ? -20.484 6.016 9.773 1 98.88 222 THR A O 1
ATOM 1664 N N . CYS A 1 223 ? -20.312 8.047 8.984 1 98.69 223 CYS A N 1
ATOM 1665 C CA . CYS A 1 223 ? -20.5 8.711 10.266 1 98.69 223 CYS A CA 1
ATOM 1666 C C . CYS A 1 223 ? -20.953 10.156 10.078 1 98.69 223 CYS A C 1
ATOM 1668 O O . CYS A 1 223 ? -20.859 10.695 8.969 1 98.69 223 CYS A O 1
ATOM 1670 N N . GLN A 1 224 ? -21.578 10.734 11.078 1 98.56 224 GLN A N 1
ATOM 1671 C CA . GLN A 1 224 ? -21.938 12.148 11.148 1 98.56 224 GLN A CA 1
ATOM 1672 C C . GLN A 1 224 ? -21.188 12.852 12.266 1 98.56 224 GLN A C 1
ATOM 1674 O O . GLN A 1 224 ? -20.969 12.289 13.344 1 98.56 224 GLN A O 1
ATOM 1679 N N . VAL A 1 225 ? -20.75 14.047 11.992 1 98.62 225 VAL A N 1
ATOM 1680 C CA . VAL A 1 225 ? -20.031 14.836 12.992 1 98.62 225 VAL A CA 1
ATOM 1681 C C . VAL A 1 225 ? -20.688 16.203 13.133 1 98.62 225 VAL A C 1
ATOM 1683 O O . VAL A 1 225 ? -20.719 16.984 12.172 1 98.62 225 VAL A O 1
ATOM 1686 N N . PRO A 1 226 ? -21.203 16.562 14.305 1 97.94 226 PRO A N 1
ATOM 1687 C CA . PRO A 1 226 ? -21.766 17.906 14.484 1 97.94 226 PRO A CA 1
ATOM 1688 C C . PRO A 1 226 ? -20.703 19 14.438 1 97.94 226 PRO A C 1
ATOM 1690 O O . PRO A 1 226 ? -19.578 18.781 14.883 1 97.94 226 PRO A O 1
ATOM 1693 N N . PRO A 1 227 ? -21.078 20.172 13.93 1 96.88 227 PRO A N 1
ATOM 1694 C CA . PRO A 1 227 ? -20.094 21.266 13.812 1 96.88 227 PRO A CA 1
ATOM 1695 C C . PRO A 1 227 ? -19.391 21.562 15.133 1 96.88 227 PRO A C 1
ATOM 1697 O O . PRO A 1 227 ? -18.203 21.906 15.133 1 96.88 227 PRO A O 1
ATOM 1700 N N . GLU A 1 228 ? -20.047 21.406 16.266 1 94.88 228 GLU A N 1
ATOM 1701 C CA . GLU A 1 228 ? -19.453 21.688 17.578 1 94.88 228 GLU A CA 1
ATOM 1702 C C . GLU A 1 228 ? -18.25 20.781 17.844 1 94.88 228 GLU A C 1
ATOM 1704 O O . GLU A 1 228 ? -17.281 21.203 18.469 1 94.88 228 GLU A O 1
ATOM 1709 N N . ALA A 1 229 ? -18.359 19.609 17.344 1 95.56 229 ALA A N 1
ATOM 1710 C CA . ALA A 1 229 ? -17.281 18.641 17.547 1 95.56 229 ALA A CA 1
ATOM 1711 C C . ALA A 1 229 ? -16.094 18.938 16.641 1 95.56 229 ALA A C 1
ATOM 1713 O O . ALA A 1 229 ? -14.984 18.438 16.875 1 95.56 229 ALA A O 1
ATOM 1714 N N . LEU A 1 230 ? -16.312 19.703 15.617 1 95.62 230 LEU A N 1
ATOM 1715 C CA . LEU A 1 230 ? -15.266 20.031 14.656 1 95.62 230 LEU A CA 1
ATOM 1716 C C . LEU A 1 230 ? -14.5 21.266 15.086 1 95.62 230 LEU A C 1
ATOM 1718 O O . LEU A 1 230 ? -13.414 21.547 14.562 1 95.62 230 LEU A O 1
ATOM 1722 N N . ALA A 1 231 ? -15.055 21.984 16.031 1 90.88 231 ALA A N 1
ATOM 1723 C CA . ALA A 1 231 ? -14.484 23.266 16.438 1 90.88 231 ALA A CA 1
ATOM 1724 C C . ALA A 1 231 ? -13.086 23.078 17.016 1 90.88 231 ALA A C 1
ATOM 1726 O O . ALA A 1 231 ? -12.789 22.062 17.641 1 90.88 231 ALA A O 1
ATOM 1727 N N . VAL A 1 232 ? -12.227 24.016 16.719 1 85.38 232 VAL A N 1
ATOM 1728 C CA . VAL A 1 232 ? -10.859 24.016 17.219 1 85.38 232 VAL A CA 1
ATOM 1729 C C . VAL A 1 232 ? -10.727 25.031 18.359 1 85.38 232 VAL A C 1
ATOM 1731 O O . VAL A 1 232 ? -11.133 26.188 18.219 1 85.38 232 VAL A O 1
ATOM 1734 N N . GLU A 1 233 ? -10.133 24.531 19.375 1 78.81 233 GLU A N 1
ATOM 1735 C CA . GLU A 1 233 ? -9.969 25.422 20.516 1 78.81 233 GLU A CA 1
ATOM 1736 C C . GLU A 1 233 ? -9.031 26.578 20.172 1 78.81 233 GLU A C 1
ATOM 1738 O O . GLU A 1 233 ? -8.023 26.391 19.5 1 78.81 233 GLU A O 1
ATOM 1743 N N . ASP A 1 234 ? -9.352 27.703 20.516 1 74.75 234 ASP A N 1
ATOM 1744 C CA . ASP A 1 234 ? -8.555 28.922 20.359 1 74.75 234 ASP A CA 1
ATOM 1745 C C . ASP A 1 234 ? -8.398 29.297 18.891 1 74.75 234 ASP A C 1
ATOM 1747 O O . ASP A 1 234 ? -7.355 29.812 18.484 1 74.75 234 ASP A O 1
ATOM 1751 N N . SER A 1 235 ? -9.203 28.797 18.125 1 81.19 235 SER A N 1
ATOM 1752 C CA . SER A 1 235 ? -9.242 29.172 16.719 1 81.19 235 SER A CA 1
ATOM 1753 C C . SER A 1 235 ? -10.414 30.109 16.422 1 81.19 235 SER A C 1
ATOM 1755 O O . SER A 1 235 ? -11.438 30.062 17.109 1 81.19 235 SER A O 1
ATOM 1757 N N . ASP A 1 236 ? -10.227 30.969 15.523 1 84.19 236 ASP A N 1
ATOM 1758 C CA . ASP A 1 236 ? -11.281 31.891 15.117 1 84.19 236 ASP A CA 1
ATOM 1759 C C . ASP A 1 236 ? -12.289 31.203 14.203 1 84.19 236 ASP A C 1
ATOM 1761 O O . ASP A 1 236 ? -13.344 31.766 13.898 1 84.19 236 ASP A O 1
ATOM 1765 N N . LEU A 1 237 ? -12.039 29.984 13.852 1 90.44 237 LEU A N 1
ATOM 1766 C CA . LEU A 1 237 ? -12.953 29.266 12.969 1 90.44 237 LEU A CA 1
ATOM 1767 C C . LEU A 1 237 ? -14.078 28.625 13.766 1 90.44 237 LEU A C 1
ATOM 1769 O O . LEU A 1 237 ? -13.836 27.953 14.773 1 90.44 237 LEU A O 1
ATOM 1773 N N . SER A 1 238 ? -15.328 28.875 13.281 1 93.94 238 SER A N 1
ATOM 1774 C CA . SER A 1 238 ? -16.453 28.141 13.859 1 93.94 238 SER A CA 1
ATOM 1775 C C . SER A 1 238 ? -16.453 26.688 13.398 1 93.94 238 SER A C 1
ATOM 1777 O O . SER A 1 238 ? -15.797 26.344 12.422 1 93.94 238 SER A O 1
ATOM 1779 N N . GLY A 1 239 ? -17.172 25.859 14.164 1 95.31 239 GLY A N 1
ATOM 1780 C CA . GLY A 1 239 ? -17.344 24.484 13.734 1 95.31 239 GLY A CA 1
ATOM 1781 C C . GLY A 1 239 ? -17.922 24.359 12.344 1 95.31 239 GLY A C 1
ATOM 1782 O O . GLY A 1 239 ? -17.562 23.453 11.586 1 95.31 239 GLY A O 1
ATOM 1783 N N . GLU A 1 240 ? -18.828 25.297 12.023 1 97.12 240 GLU A N 1
ATOM 1784 C CA . GLU A 1 240 ? -19.453 25.297 10.703 1 97.12 240 GLU A CA 1
ATOM 1785 C C . GLU A 1 240 ? -18.438 25.656 9.617 1 97.12 240 GLU A C 1
ATOM 1787 O O . GLU A 1 240 ? -18.469 25.094 8.523 1 97.12 240 GLU A O 1
ATOM 1792 N N . GLU A 1 241 ? -17.625 26.562 9.914 1 95.94 241 GLU A N 1
ATOM 1793 C CA . GLU A 1 241 ? -16.594 26.922 8.961 1 95.94 241 GLU A CA 1
ATOM 1794 C C . GLU A 1 241 ? -15.641 25.766 8.703 1 95.94 241 GLU A C 1
ATOM 1796 O O . GLU A 1 241 ? -15.258 25.516 7.559 1 95.94 241 GLU A O 1
ATOM 1801 N N . VAL A 1 242 ? -15.242 25.047 9.766 1 96.38 242 VAL A N 1
ATOM 1802 C CA . VAL A 1 242 ? -14.375 23.891 9.617 1 96.38 242 VAL A CA 1
ATOM 1803 C C . VAL A 1 242 ? -15.07 22.828 8.781 1 96.38 242 VAL A C 1
ATOM 1805 O O . VAL A 1 242 ? -14.461 22.234 7.891 1 96.38 242 VAL A O 1
ATOM 1808 N N . ARG A 1 243 ? -16.359 22.625 9.086 1 97.75 243 ARG A N 1
ATOM 1809 C CA . ARG A 1 243 ? -17.172 21.688 8.328 1 97.75 243 ARG A CA 1
ATOM 1810 C C . ARG A 1 243 ? -17.125 22 6.832 1 97.75 243 ARG A C 1
ATOM 1812 O O . ARG A 1 243 ? -16.859 21.125 6.016 1 97.75 243 ARG A O 1
ATOM 1819 N N . ASP A 1 244 ? -17.359 23.234 6.516 1 97.75 244 ASP A N 1
ATOM 1820 C CA . ASP A 1 244 ? -17.422 23.656 5.117 1 97.75 244 ASP A CA 1
ATOM 1821 C C . ASP A 1 244 ? -16.047 23.531 4.449 1 97.75 244 ASP A C 1
ATOM 1823 O O . ASP A 1 244 ? -15.953 23.172 3.275 1 97.75 244 ASP A O 1
ATOM 1827 N N . ARG A 1 245 ? -15.031 23.812 5.152 1 96.81 245 ARG A N 1
ATOM 1828 C CA . ARG A 1 245 ? -13.68 23.703 4.621 1 96.81 245 ARG A CA 1
ATOM 1829 C C . ARG A 1 245 ? -13.312 22.25 4.355 1 96.81 245 ARG A C 1
ATOM 1831 O O . ARG A 1 245 ? -12.578 21.938 3.412 1 96.81 245 ARG A O 1
ATOM 1838 N N . ILE A 1 246 ? -13.758 21.312 5.191 1 98.19 246 ILE A N 1
ATOM 1839 C CA . ILE A 1 246 ? -13.539 19.891 4.961 1 98.19 246 ILE A CA 1
ATOM 1840 C C . ILE A 1 246 ? -14.195 19.469 3.648 1 98.19 246 ILE A C 1
ATOM 1842 O O . ILE A 1 246 ? -13.617 18.703 2.875 1 98.19 246 ILE A O 1
ATOM 1846 N N . VAL A 1 247 ? -15.391 20 3.381 1 98.69 247 VAL A N 1
ATOM 1847 C CA . VAL A 1 247 ? -16.094 19.688 2.139 1 98.69 247 VAL A CA 1
ATOM 1848 C C . VAL A 1 247 ? -15.305 20.234 0.952 1 98.69 247 VAL A C 1
ATOM 1850 O O . VAL A 1 247 ? -15.18 19.578 -0.081 1 98.69 247 VAL A O 1
ATOM 1853 N N . ASP A 1 248 ? -14.758 21.438 1.089 1 98.31 248 ASP A N 1
ATOM 1854 C CA . ASP A 1 248 ? -13.906 22.016 0.051 1 98.31 248 ASP A CA 1
ATOM 1855 C C . ASP A 1 248 ? -12.664 21.156 -0.175 1 98.31 248 ASP A C 1
ATOM 1857 O O . ASP A 1 248 ? -12.242 20.953 -1.315 1 98.31 248 ASP A O 1
ATOM 1861 N N . ALA A 1 249 ? -12.07 20.719 0.94 1 98.25 249 ALA A N 1
ATOM 1862 C CA . ALA A 1 249 ? -10.875 19.875 0.858 1 98.25 249 ALA A CA 1
ATOM 1863 C C . ALA A 1 249 ? -11.172 18.578 0.122 1 98.25 249 ALA A C 1
ATOM 1865 O O . ALA A 1 249 ? -10.359 18.125 -0.692 1 98.25 249 ALA A O 1
ATOM 1866 N N . TRP A 1 250 ? -12.344 17.984 0.444 1 98.69 250 TRP A N 1
ATOM 1867 C CA . TRP A 1 250 ? -12.766 16.781 -0.261 1 98.69 250 TRP A CA 1
ATOM 1868 C C . TRP A 1 250 ? -12.953 17.062 -1.749 1 98.69 250 TRP A C 1
ATOM 1870 O O . TRP A 1 250 ? -12.516 16.281 -2.592 1 98.69 250 TRP A O 1
ATOM 1880 N N . ALA A 1 251 ? -13.602 18.125 -2.096 1 98.81 251 ALA A N 1
ATOM 1881 C CA . ALA A 1 251 ? -13.852 18.484 -3.488 1 98.81 251 ALA A CA 1
ATOM 1882 C C . ALA A 1 251 ? -12.539 18.641 -4.254 1 98.81 251 ALA A C 1
ATOM 1884 O O . ALA A 1 251 ? -12.453 18.281 -5.434 1 98.81 251 ALA A O 1
ATOM 1885 N N . PHE A 1 252 ? -11.539 19.203 -3.592 1 98.75 252 PHE A N 1
ATOM 1886 C CA . PHE A 1 252 ? -10.211 19.328 -4.18 1 98.75 252 PHE A CA 1
ATOM 1887 C C . PHE A 1 252 ? -9.68 17.953 -4.586 1 98.75 252 PHE A C 1
ATOM 1889 O O . PHE A 1 252 ? -9.195 17.766 -5.703 1 98.75 252 PHE A O 1
ATOM 1896 N N . ALA A 1 253 ? -9.773 16.938 -3.742 1 98.75 253 ALA A N 1
ATOM 1897 C CA . ALA A 1 253 ? -9.328 15.57 -4.027 1 98.75 253 ALA A CA 1
ATOM 1898 C C . ALA A 1 253 ? -10.156 14.945 -5.137 1 98.75 253 ALA A C 1
ATOM 1900 O O . ALA A 1 253 ? -9.641 14.172 -5.949 1 98.75 253 ALA A O 1
ATOM 1901 N N . GLU A 1 254 ? -11.445 15.258 -5.156 1 98.06 254 GLU A N 1
ATOM 1902 C CA . GLU A 1 254 ? -12.344 14.734 -6.18 1 98.06 254 GLU A CA 1
ATOM 1903 C C . GLU A 1 254 ? -11.969 15.258 -7.562 1 98.06 254 GLU A C 1
ATOM 1905 O O . GLU A 1 254 ? -12.172 14.57 -8.57 1 98.06 254 GLU A O 1
ATOM 1910 N N . GLY A 1 255 ? -11.453 16.438 -7.617 1 97.5 255 GLY A N 1
ATOM 1911 C CA . GLY A 1 255 ? -11.242 17.094 -8.891 1 97.5 255 GLY A CA 1
ATOM 1912 C C . GLY A 1 255 ? -9.797 17.031 -9.359 1 97.5 255 GLY A C 1
ATOM 1913 O O . GLY A 1 255 ? -9.492 17.406 -10.5 1 97.5 255 GLY A O 1
ATOM 1914 N N . ASP A 1 256 ? -8.891 16.562 -8.578 1 98.19 256 ASP A N 1
ATOM 1915 C CA . ASP A 1 256 ? -7.465 16.656 -8.898 1 98.19 256 ASP A CA 1
ATOM 1916 C C . ASP A 1 256 ? -6.73 15.383 -8.469 1 98.19 256 ASP A C 1
ATOM 1918 O O . ASP A 1 256 ? -6.52 15.156 -7.273 1 98.19 256 ASP A O 1
ATOM 1922 N N . PRO A 1 257 ? -6.191 14.562 -9.453 1 98.06 257 PRO A N 1
ATOM 1923 C CA . PRO A 1 257 ? -5.492 13.328 -9.094 1 98.06 257 PRO A CA 1
ATOM 1924 C C . PRO A 1 257 ? -4.273 13.578 -8.211 1 98.06 257 PRO A C 1
ATOM 1926 O O . PRO A 1 257 ? -3.924 12.727 -7.383 1 98.06 257 PRO A O 1
ATOM 1929 N N . TYR A 1 258 ? -3.6 14.758 -8.32 1 98.5 258 TYR A N 1
ATOM 1930 C CA . TYR A 1 258 ? -2.473 15.086 -7.457 1 98.5 258 TYR A CA 1
ATOM 1931 C C . TYR A 1 258 ? -2.91 15.156 -6 1 98.5 258 TYR A C 1
ATOM 1933 O O . TYR A 1 258 ? -2.211 14.664 -5.109 1 98.5 258 TYR A O 1
ATOM 1941 N N . ARG A 1 259 ? -4.059 15.734 -5.75 1 98.69 259 ARG A N 1
ATOM 1942 C CA . ARG A 1 259 ? -4.582 15.82 -4.391 1 98.69 259 ARG A CA 1
ATOM 1943 C C . ARG A 1 259 ? -5.164 14.484 -3.943 1 98.69 259 ARG A C 1
ATOM 1945 O O . ARG A 1 259 ? -4.996 14.078 -2.791 1 98.69 259 ARG A O 1
ATOM 1952 N N . ALA A 1 260 ? -5.871 13.805 -4.875 1 98.69 260 ALA A N 1
ATOM 1953 C CA . ALA A 1 260 ? -6.52 12.539 -4.555 1 98.69 260 ALA A CA 1
ATOM 1954 C C . ALA A 1 260 ? -5.504 11.508 -4.066 1 98.69 260 ALA A C 1
ATOM 1956 O O . ALA A 1 260 ? -5.812 10.695 -3.193 1 98.69 260 ALA A O 1
ATOM 1957 N N . ALA A 1 261 ? -4.285 11.531 -4.645 1 98.69 261 ALA A N 1
ATOM 1958 C CA . ALA A 1 261 ? -3.24 10.594 -4.23 1 98.69 261 ALA A CA 1
ATOM 1959 C C . ALA A 1 261 ? -2.957 10.719 -2.736 1 98.69 261 ALA A C 1
ATOM 1961 O O . ALA A 1 261 ? -2.932 9.711 -2.018 1 98.69 261 ALA A O 1
ATOM 1962 N N . THR A 1 262 ? -2.781 11.922 -2.252 1 98.62 262 THR A N 1
ATOM 1963 C CA . THR A 1 262 ? -2.48 12.164 -0.845 1 98.62 262 THR A CA 1
ATOM 1964 C C . THR A 1 262 ? -3.715 11.922 0.021 1 98.62 262 THR A C 1
ATOM 1966 O O . THR A 1 262 ? -3.604 11.414 1.14 1 98.62 262 THR A O 1
ATOM 1969 N N . HIS A 1 263 ? -4.855 12.336 -0.499 1 98.75 263 HIS A N 1
ATOM 1970 C CA . HIS A 1 263 ? -6.121 12.078 0.18 1 98.75 263 HIS A CA 1
ATOM 1971 C C . HIS A 1 263 ? -6.305 10.594 0.471 1 98.75 263 HIS A C 1
ATOM 1973 O O . HIS A 1 263 ? -6.598 10.211 1.604 1 98.75 263 HIS A O 1
ATOM 1979 N N . ASN A 1 264 ? -6.137 9.758 -0.569 1 98.88 264 ASN A N 1
ATOM 1980 C CA . ASN A 1 264 ? -6.297 8.312 -0.426 1 98.88 264 ASN A CA 1
ATOM 1981 C C . ASN A 1 264 ? -5.156 7.703 0.378 1 98.88 264 ASN A C 1
ATOM 1983 O O . ASN A 1 264 ? -5.355 6.73 1.105 1 98.88 264 ASN A O 1
ATOM 1987 N N . LYS A 1 265 ? -3.891 8.297 0.251 1 98.69 265 LYS A N 1
ATOM 1988 C CA . LYS A 1 265 ? -2.797 7.879 1.122 1 98.69 265 LYS A CA 1
ATOM 1989 C C . LYS A 1 265 ? -3.184 8.016 2.592 1 98.69 265 LYS A C 1
ATOM 1991 O O . LYS A 1 265 ? -2.854 7.148 3.406 1 98.69 265 LYS A O 1
ATOM 1996 N N . GLY A 1 266 ? -3.869 9.094 2.969 1 98.19 266 GLY A N 1
ATOM 1997 C CA . GLY A 1 266 ? -4.348 9.281 4.332 1 98.19 266 GLY A CA 1
ATOM 1998 C C . GLY A 1 266 ? -5.332 8.211 4.77 1 98.19 266 GLY A C 1
ATOM 1999 O O . GLY A 1 266 ? -5.312 7.777 5.922 1 98.19 266 GLY A O 1
ATOM 2000 N N . ILE A 1 267 ? -6.238 7.84 3.873 1 98.88 267 ILE A N 1
ATOM 2001 C CA . ILE A 1 267 ? -7.176 6.75 4.141 1 98.88 267 ILE A CA 1
ATOM 2002 C C . ILE A 1 267 ? -6.402 5.469 4.434 1 98.88 267 ILE A C 1
ATOM 2004 O O . ILE A 1 267 ? -6.688 4.77 5.41 1 98.88 267 ILE A O 1
ATOM 2008 N N . MET A 1 268 ? -5.34 5.207 3.631 1 98.81 268 MET A N 1
ATOM 2009 C CA . MET A 1 268 ? -4.586 3.961 3.73 1 98.81 268 MET A CA 1
ATOM 2010 C C . MET A 1 268 ? -3.719 3.949 4.984 1 98.81 268 MET A C 1
ATOM 2012 O O . MET A 1 268 ? -3.418 2.883 5.527 1 98.81 268 MET A O 1
ATOM 2016 N N . ASN A 1 269 ? -3.365 5.141 5.555 1 98.38 269 ASN A N 1
ATOM 2017 C CA . ASN A 1 269 ? -2.721 5.168 6.863 1 98.38 269 ASN A CA 1
ATOM 2018 C C . ASN A 1 269 ? -3.535 4.402 7.902 1 98.38 269 ASN A C 1
ATOM 2020 O O . ASN A 1 269 ? -2.98 3.631 8.688 1 98.38 269 ASN A O 1
ATOM 2024 N N . GLY A 1 270 ? -4.809 4.625 7.887 1 98.69 270 GLY A N 1
ATOM 2025 C CA . GLY A 1 270 ? -5.684 3.943 8.828 1 98.69 270 GLY A CA 1
ATOM 2026 C C . GLY A 1 270 ? -5.879 2.475 8.508 1 98.69 270 GLY A C 1
ATOM 2027 O O . GLY A 1 270 ? -5.719 1.615 9.375 1 98.69 270 GLY A O 1
ATOM 2028 N N . ILE A 1 271 ? -6.152 2.197 7.262 1 98.88 271 ILE A N 1
ATOM 2029 C CA . ILE A 1 271 ? -6.48 0.84 6.836 1 98.88 271 ILE A CA 1
ATOM 2030 C C . ILE A 1 271 ? -5.254 -0.057 6.98 1 98.88 271 ILE A C 1
ATOM 2032 O O . ILE A 1 271 ? -5.336 -1.148 7.547 1 98.88 271 ILE A O 1
ATOM 2036 N N . ASP A 1 272 ? -4.109 0.385 6.516 1 98.69 272 ASP A N 1
ATOM 2037 C CA . ASP A 1 272 ? -2.908 -0.444 6.52 1 98.69 272 ASP A CA 1
ATOM 2038 C C . ASP A 1 272 ? -2.41 -0.684 7.941 1 98.69 272 ASP A C 1
ATOM 2040 O O . ASP A 1 272 ? -1.839 -1.736 8.234 1 98.69 272 ASP A O 1
ATOM 2044 N N . ALA A 1 273 ? -2.631 0.306 8.797 1 98.69 273 ALA A N 1
ATOM 2045 C CA . ALA A 1 273 ? -2.213 0.109 10.188 1 98.69 273 ALA A CA 1
ATOM 2046 C C . ALA A 1 273 ? -2.939 -1.079 10.812 1 98.69 273 ALA A C 1
ATOM 2048 O O . ALA A 1 273 ? -2.359 -1.815 11.609 1 98.69 273 ALA A O 1
ATOM 2049 N N . VAL A 1 274 ? -4.211 -1.243 10.5 1 98.69 274 VAL A N 1
ATOM 2050 C CA . VAL A 1 274 ? -4.961 -2.396 10.992 1 98.69 274 VAL A CA 1
ATOM 2051 C C . VAL A 1 274 ? -4.527 -3.65 10.234 1 98.69 274 VAL A C 1
ATOM 2053 O O . VAL A 1 274 ? -4.406 -4.727 10.828 1 98.69 274 VAL A O 1
ATOM 2056 N N . THR A 1 275 ? -4.289 -3.492 8.93 1 98.12 275 THR A N 1
ATOM 2057 C CA . THR A 1 275 ? -3.887 -4.621 8.094 1 98.12 275 THR A CA 1
ATOM 2058 C C . THR A 1 275 ? -2.584 -5.23 8.602 1 98.12 275 THR A C 1
ATOM 2060 O O . THR A 1 275 ? -2.469 -6.453 8.727 1 98.12 275 THR A O 1
ATOM 2063 N N . THR A 1 276 ? -1.612 -4.371 8.906 1 97.56 276 THR A N 1
ATOM 2064 C CA . THR A 1 276 ? -0.32 -4.852 9.383 1 97.56 276 THR A CA 1
ATOM 2065 C C . THR A 1 276 ? -0.442 -5.422 10.789 1 97.56 276 THR A C 1
ATOM 2067 O O . THR A 1 276 ? 0.186 -6.434 11.109 1 97.56 276 THR A O 1
ATOM 2070 N N . ALA A 1 277 ? -1.299 -4.844 11.617 1 97.75 277 ALA A N 1
ATOM 2071 C CA . ALA A 1 277 ? -1.5 -5.352 12.977 1 97.75 277 ALA A CA 1
ATOM 2072 C C . ALA A 1 277 ? -2.07 -6.766 12.953 1 97.75 277 ALA A C 1
ATOM 2074 O O . ALA A 1 277 ? -1.812 -7.559 13.859 1 97.75 277 ALA A O 1
ATOM 2075 N N . THR A 1 278 ? -2.795 -7.094 11.922 1 96.5 278 THR A N 1
ATOM 2076 C CA . THR A 1 278 ? -3.461 -8.391 11.836 1 96.5 278 THR A CA 1
ATOM 2077 C C . THR A 1 278 ? -2.719 -9.312 10.875 1 96.5 278 THR A C 1
ATOM 2079 O O . THR A 1 278 ? -3.188 -10.414 10.578 1 96.5 278 THR A O 1
ATOM 2082 N N . PHE A 1 279 ? -1.595 -8.805 10.352 1 94.88 279 PHE A N 1
ATOM 2083 C CA . PHE A 1 279 ? -0.699 -9.578 9.5 1 94.88 279 PHE A CA 1
ATOM 2084 C C . PHE A 1 279 ? -1.399 -9.992 8.211 1 94.88 279 PHE A C 1
ATOM 2086 O O . PHE A 1 279 ? -1.144 -11.078 7.68 1 94.88 279 PHE A O 1
ATOM 2093 N N . ASN A 1 280 ? -2.41 -9.203 7.746 1 95.38 280 ASN A N 1
ATOM 2094 C CA . ASN A 1 280 ? -3.045 -9.359 6.441 1 95.38 280 ASN A CA 1
ATOM 2095 C C . ASN A 1 280 ? -2.234 -8.688 5.34 1 95.38 280 ASN A C 1
ATOM 2097 O O . ASN A 1 280 ? -1.26 -7.988 5.617 1 95.38 280 ASN A O 1
ATOM 2101 N N . ASP A 1 281 ? -2.551 -8.93 4.113 1 95.56 281 ASP A N 1
ATOM 2102 C CA . ASP A 1 281 ? -1.799 -8.477 2.945 1 95.56 281 ASP A CA 1
ATOM 2103 C C . ASP A 1 281 ? -2.197 -7.062 2.545 1 95.56 281 ASP A C 1
ATOM 2105 O O . ASP A 1 281 ? -3.15 -6.871 1.785 1 95.56 281 ASP A O 1
ATOM 2109 N N . TRP A 1 282 ? -1.351 -6.062 2.977 1 97.75 282 TRP A N 1
ATOM 2110 C CA . TRP A 1 282 ? -1.708 -4.672 2.715 1 97.75 282 TRP A CA 1
ATOM 2111 C C . TRP A 1 282 ? -1.529 -4.332 1.239 1 97.75 282 TRP A C 1
ATOM 2113 O O . TRP A 1 282 ? -2.203 -3.441 0.715 1 97.75 282 TRP A O 1
ATOM 2123 N N . ARG A 1 283 ? -0.576 -5.051 0.52 1 98.25 283 ARG A N 1
ATOM 2124 C CA . ARG A 1 283 ? -0.392 -4.77 -0.9 1 98.25 283 ARG A CA 1
ATOM 2125 C C . ARG A 1 283 ? -1.65 -5.105 -1.693 1 98.25 283 ARG A C 1
ATOM 2127 O O . ARG A 1 283 ? -2.014 -4.387 -2.627 1 98.25 283 ARG A O 1
ATOM 2134 N N . ALA A 1 284 ? -2.318 -6.191 -1.294 1 97.69 284 ALA A N 1
ATOM 2135 C CA . ALA A 1 284 ? -3.562 -6.582 -1.953 1 97.69 284 ALA A CA 1
ATOM 2136 C C . ALA A 1 284 ? -4.652 -5.535 -1.734 1 97.69 284 ALA A C 1
ATOM 2138 O O . ALA A 1 284 ? -5.352 -5.152 -2.676 1 97.69 284 ALA A O 1
ATOM 2139 N N . ILE A 1 285 ? -4.777 -5.074 -0.522 1 98.38 285 ILE A N 1
ATOM 2140 C CA . ILE A 1 285 ? -5.816 -4.109 -0.178 1 98.38 285 ILE A CA 1
ATOM 2141 C C . ILE A 1 285 ? -5.539 -2.783 -0.881 1 98.38 285 ILE A C 1
ATOM 2143 O O . ILE A 1 285 ? -6.449 -2.174 -1.45 1 98.38 285 ILE A O 1
ATOM 2147 N N . GLU A 1 286 ? -4.297 -2.322 -0.921 1 98.69 286 GLU A N 1
ATOM 2148 C CA . GLU A 1 286 ? -3.936 -1.071 -1.58 1 98.69 286 GLU A CA 1
ATOM 2149 C C . GLU A 1 286 ? -4.148 -1.159 -3.088 1 98.69 286 GLU A C 1
ATOM 2151 O O . GLU A 1 286 ? -4.691 -0.235 -3.697 1 98.69 286 GLU A O 1
ATOM 2156 N N . ALA A 1 287 ? -3.705 -2.266 -3.68 1 98.69 287 ALA A N 1
ATOM 2157 C CA . ALA A 1 287 ? -3.887 -2.42 -5.121 1 98.69 287 ALA A CA 1
ATOM 2158 C C . ALA A 1 287 ? -5.363 -2.367 -5.496 1 98.69 287 ALA A C 1
ATOM 2160 O O . ALA A 1 287 ? -5.742 -1.723 -6.477 1 98.69 287 ALA A O 1
ATOM 2161 N N . GLY A 1 288 ? -6.188 -3.055 -4.715 1 98.62 288 GLY A N 1
ATOM 2162 C CA . GLY A 1 288 ? -7.625 -3.023 -4.949 1 98.62 288 GLY A CA 1
ATOM 2163 C C . GLY A 1 288 ? -8.234 -1.646 -4.758 1 98.62 288 GLY A C 1
ATOM 2164 O O . GLY A 1 288 ? -9 -1.178 -5.598 1 98.62 288 GLY A O 1
ATOM 2165 N N . ALA A 1 289 ? -7.879 -0.971 -3.672 1 98.75 289 ALA A N 1
ATOM 2166 C CA . ALA A 1 289 ? -8.438 0.331 -3.32 1 98.75 289 ALA A CA 1
ATOM 2167 C C . ALA A 1 289 ? -8.078 1.385 -4.363 1 98.75 289 ALA A C 1
ATOM 2169 O O . ALA A 1 289 ? -8.938 2.129 -4.832 1 98.75 289 ALA A O 1
ATOM 2170 N N . HIS A 1 290 ? -6.789 1.432 -4.738 1 98.75 290 HIS A N 1
ATOM 2171 C CA . HIS A 1 290 ? -6.344 2.465 -5.664 1 98.75 290 HIS A CA 1
ATOM 2172 C C . HIS A 1 290 ? -6.871 2.207 -7.074 1 98.75 290 HIS A C 1
ATOM 2174 O O . HIS A 1 290 ? -7.168 3.148 -7.812 1 98.75 290 HIS A O 1
ATOM 2180 N N . THR A 1 291 ? -6.949 0.924 -7.52 1 98.62 291 THR A N 1
ATOM 2181 C CA . THR A 1 291 ? -7.547 0.626 -8.82 1 98.62 291 THR A CA 1
ATOM 2182 C C . THR A 1 291 ? -9.023 1.016 -8.836 1 98.62 291 THR A C 1
ATOM 2184 O O . THR A 1 291 ? -9.508 1.559 -9.828 1 98.62 291 THR A O 1
ATOM 2187 N N . TYR A 1 292 ? -9.711 0.738 -7.723 1 98.56 292 TYR A N 1
ATOM 2188 C CA . TYR A 1 292 ? -11.117 1.116 -7.594 1 98.56 292 TYR A CA 1
ATOM 2189 C C . TYR A 1 292 ? -11.289 2.623 -7.734 1 98.56 292 TYR A C 1
ATOM 2191 O O . TYR A 1 292 ? -12.188 3.088 -8.438 1 98.56 292 TYR A O 1
ATOM 2199 N N . ALA A 1 293 ? -10.422 3.389 -7.078 1 98.31 293 ALA A N 1
ATOM 2200 C CA . ALA A 1 293 ? -10.453 4.848 -7.145 1 98.31 293 ALA A CA 1
ATOM 2201 C C . ALA A 1 293 ? -10.195 5.336 -8.57 1 98.31 293 ALA A C 1
ATOM 2203 O O . ALA A 1 293 ? -10.523 6.477 -8.906 1 98.31 293 ALA A O 1
ATOM 2204 N N . ALA A 1 294 ? -9.609 4.477 -9.43 1 97.81 294 ALA A N 1
ATOM 2205 C CA . ALA A 1 294 ? -9.156 4.887 -10.758 1 97.81 294 ALA A CA 1
ATOM 2206 C C . ALA A 1 294 ? -10.188 4.559 -11.828 1 97.81 294 ALA A C 1
ATOM 2208 O O . ALA A 1 294 ? -10.023 4.914 -12.992 1 97.81 294 ALA A O 1
ATOM 2209 N N . LEU A 1 295 ? -11.281 3.84 -11.555 1 93.12 295 LEU A N 1
ATOM 2210 C CA . LEU A 1 295 ? -12.234 3.334 -12.539 1 93.12 295 LEU A CA 1
ATOM 2211 C C . LEU A 1 295 ? -12.906 4.48 -13.281 1 93.12 295 LEU A C 1
ATOM 2213 O O . LEU A 1 295 ? -13.281 4.336 -14.445 1 93.12 295 LEU A O 1
ATOM 2217 N N . GLY A 1 296 ? -13.18 5.695 -12.766 1 87.62 296 GLY A N 1
ATOM 2218 C CA . GLY A 1 296 ? -13.742 6.859 -13.422 1 87.62 296 GLY A CA 1
ATOM 2219 C C . GLY A 1 296 ? -12.773 8.023 -13.516 1 87.62 296 GLY A C 1
ATOM 2220 O O . G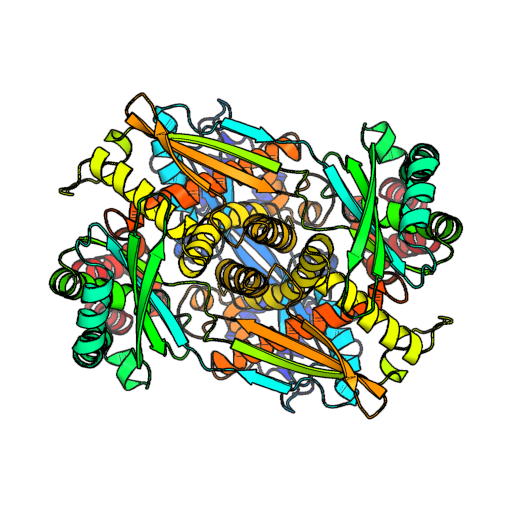LY A 1 296 ? -13.188 9.18 -13.562 1 87.62 296 GLY A O 1
ATOM 2221 N N . GLY A 1 297 ? -11.508 7.758 -13.586 1 90.75 297 GLY A N 1
ATOM 2222 C CA . GLY A 1 297 ? -10.469 8.719 -13.273 1 90.75 297 GLY A CA 1
ATOM 2223 C C . GLY A 1 297 ? -10 8.648 -11.828 1 90.75 297 GLY A C 1
ATOM 2224 O O . GLY A 1 297 ? -10.75 8.211 -10.953 1 90.75 297 GLY A O 1
ATOM 2225 N N . TYR A 1 298 ? -8.789 8.836 -11.531 1 96.88 298 TYR A N 1
ATOM 2226 C CA . TYR A 1 298 ? -8.312 8.656 -10.164 1 96.88 298 TYR A CA 1
ATOM 2227 C C . TYR A 1 298 ? -8.859 9.734 -9.242 1 96.88 298 TYR A C 1
ATOM 2229 O O . TYR A 1 298 ? -8.531 10.914 -9.398 1 96.88 298 TYR A O 1
ATOM 2237 N N . ASP A 1 299 ? -9.68 9.383 -8.32 1 97.31 299 ASP A N 1
ATOM 2238 C CA . ASP A 1 299 ? -10.328 10.352 -7.434 1 97.31 299 ASP A CA 1
ATOM 2239 C C . ASP A 1 299 ? -10.406 9.812 -6.008 1 97.31 299 ASP A C 1
ATOM 2241 O O . ASP A 1 299 ? -9.672 8.891 -5.645 1 97.31 299 ASP A O 1
ATOM 2245 N N . SER A 1 300 ? -11.227 10.484 -5.133 1 98.44 300 SER A N 1
ATOM 2246 C CA . SER A 1 300 ? -11.312 10.203 -3.705 1 98.44 300 SER A CA 1
ATOM 2247 C C . SER A 1 300 ? -12.125 8.938 -3.441 1 98.44 300 SER A C 1
ATOM 2249 O O . SER A 1 300 ? -13.117 8.672 -4.121 1 98.44 300 SER A O 1
ATOM 2251 N N . LEU A 1 301 ? -11.719 8.156 -2.398 1 98.88 301 LEU A N 1
ATOM 2252 C CA . LEU A 1 301 ? -12.453 6.98 -1.946 1 98.88 301 LEU A CA 1
ATOM 2253 C C . LEU A 1 301 ? -13.531 7.371 -0.938 1 98.88 301 LEU A C 1
ATOM 2255 O O . LEU A 1 301 ? -14.398 6.559 -0.599 1 98.88 301 LEU A O 1
ATOM 2259 N N . THR A 1 302 ? -13.469 8.578 -0.457 1 98.88 302 THR A N 1
ATOM 2260 C CA . THR A 1 302 ? -14.445 9.078 0.508 1 98.88 302 THR A CA 1
ATOM 2261 C C . THR A 1 302 ? -15.32 10.164 -0.116 1 98.88 302 THR A C 1
ATOM 2263 O O . THR A 1 302 ? -15 10.68 -1.188 1 98.88 302 THR A O 1
ATOM 2266 N N . THR A 1 303 ? -16.406 10.438 0.519 1 98.81 303 THR A N 1
ATOM 2267 C CA . THR A 1 303 ? -17.297 11.555 0.203 1 98.81 303 THR A CA 1
ATOM 2268 C C . THR A 1 303 ? -17.656 12.328 1.466 1 98.81 303 THR A C 1
ATOM 2270 O O . THR A 1 303 ? -17.938 11.727 2.51 1 98.81 303 THR A O 1
ATOM 2273 N N . TYR A 1 304 ? -17.609 13.609 1.396 1 98.81 304 TYR A N 1
ATOM 2274 C CA . TYR A 1 304 ? -18.016 14.5 2.484 1 98.81 304 TYR A CA 1
ATOM 2275 C C . TYR A 1 304 ? -19.078 15.484 2.023 1 98.81 304 TYR A C 1
ATOM 2277 O O . TYR A 1 304 ? -18.938 16.109 0.971 1 98.81 304 TYR A O 1
ATOM 2285 N N . GLU A 1 305 ? -20.141 15.562 2.809 1 98.69 305 GLU A N 1
ATOM 2286 C CA . GLU A 1 305 ? -21.266 16.438 2.516 1 98.69 305 GLU A CA 1
ATOM 2287 C C . GLU A 1 305 ? -21.859 17.016 3.797 1 98.69 305 GLU A C 1
ATOM 2289 O O . GLU A 1 305 ? -21.5 16.594 4.898 1 98.69 305 GLU A O 1
ATOM 2294 N N . VAL A 1 306 ? -22.688 18.016 3.643 1 98.56 306 VAL A N 1
ATOM 2295 C CA . VAL A 1 306 ? -23.453 18.547 4.762 1 98.56 306 VAL A CA 1
ATOM 2296 C C . VAL A 1 306 ? -24.875 17.969 4.746 1 98.56 306 VAL A C 1
ATOM 2298 O O . VAL A 1 306 ? -25.594 18.094 3.75 1 98.56 306 VAL A O 1
ATOM 2301 N N . ASP A 1 307 ? -25.25 17.359 5.836 1 97.88 307 ASP A N 1
ATOM 2302 C CA . ASP A 1 307 ? -26.578 16.734 5.84 1 97.88 307 ASP A CA 1
ATOM 2303 C C . ASP A 1 307 ? -27.656 17.75 6.223 1 97.88 307 ASP A C 1
ATOM 2305 O O . ASP A 1 307 ? -27.359 18.938 6.406 1 97.88 307 ASP A O 1
ATOM 2309 N N . GLU A 1 308 ? -28.938 17.359 6.312 1 97.5 308 GLU A N 1
ATOM 2310 C CA . GLU A 1 308 ? -30.094 18.234 6.523 1 97.5 308 GLU A CA 1
ATOM 2311 C C . GLU A 1 308 ? -30.031 18.906 7.887 1 97.5 308 GLU A C 1
ATOM 2313 O O . GLU A 1 308 ? -30.516 20.031 8.047 1 97.5 308 GLU A O 1
ATOM 2318 N N . ASP A 1 309 ? -29.406 18.281 8.82 1 96.81 309 ASP A N 1
ATOM 2319 C CA . ASP A 1 309 ? -29.328 18.812 10.18 1 96.81 309 ASP A CA 1
ATOM 2320 C C . ASP A 1 309 ? -28.109 19.719 10.328 1 96.81 309 ASP A C 1
ATOM 2322 O O . ASP A 1 309 ? -27.859 20.266 11.414 1 96.81 309 ASP A O 1
ATOM 2326 N N . GLY A 1 310 ? -27.281 19.844 9.289 1 97.5 310 GLY A N 1
ATOM 2327 C CA . GLY A 1 310 ? -26.109 20.719 9.312 1 97.5 310 GLY A CA 1
ATOM 2328 C C . GLY A 1 310 ? -24.844 20 9.758 1 97.5 310 GLY A C 1
ATOM 2329 O O . GLY A 1 310 ? -23.797 20.625 9.922 1 97.5 310 GLY A O 1
ATOM 2330 N N . ASN A 1 311 ? -24.922 18.703 9.984 1 98.06 311 ASN A N 1
ATOM 2331 C CA . ASN A 1 311 ? -23.75 17.922 10.352 1 98.06 311 ASN A CA 1
ATOM 2332 C C . ASN A 1 311 ? -22.875 17.609 9.133 1 98.06 311 ASN A C 1
ATOM 2334 O O . ASN A 1 311 ? -23.344 17.656 8 1 98.06 311 ASN A O 1
ATOM 2338 N N . LEU A 1 312 ? -21.609 17.375 9.414 1 98.75 312 LEU A N 1
ATOM 2339 C CA . LEU A 1 312 ? -20.75 16.781 8.391 1 98.75 312 LEU A CA 1
ATOM 2340 C C . LEU A 1 312 ? -21.094 15.312 8.18 1 98.75 312 LEU A C 1
ATOM 2342 O O . LEU A 1 312 ? -21.016 14.516 9.125 1 98.75 312 LEU A O 1
ATOM 2346 N N . SER A 1 313 ? -21.547 15.023 7.031 1 98.75 313 SER A N 1
ATOM 2347 C CA . SER A 1 313 ? -21.797 13.641 6.645 1 98.75 313 SER A CA 1
ATOM 2348 C C . SER A 1 313 ? -20.609 13.031 5.934 1 98.75 313 SER A C 1
ATOM 2350 O O . SER A 1 313 ? -20.156 13.547 4.906 1 98.75 313 SER A O 1
ATOM 2352 N N . CYS A 1 314 ? -20.062 11.953 6.5 1 98.88 314 CYS A N 1
ATOM 2353 C CA . CYS A 1 314 ? -18.859 11.32 5.988 1 98.88 314 CYS A CA 1
ATOM 2354 C C . CYS A 1 314 ? -19.156 9.906 5.508 1 98.88 314 CYS A C 1
ATOM 2356 O O . CYS A 1 314 ? -19.875 9.156 6.16 1 98.88 314 CYS A O 1
ATOM 2358 N N . ALA A 1 315 ? -18.594 9.523 4.348 1 98.94 315 ALA A N 1
ATOM 2359 C CA . ALA A 1 315 ? -18.797 8.18 3.826 1 98.94 315 ALA A CA 1
ATOM 2360 C C . ALA A 1 315 ? -17.531 7.672 3.123 1 98.94 315 ALA A C 1
ATOM 2362 O O . ALA A 1 315 ? -16.781 8.461 2.537 1 98.94 315 ALA A O 1
ATOM 2363 N N . ILE A 1 316 ? -17.344 6.367 3.205 1 98.94 316 ILE A N 1
ATOM 2364 C CA . ILE A 1 316 ? -16.266 5.703 2.471 1 98.94 316 ILE A CA 1
ATOM 2365 C C . ILE A 1 316 ? -16.797 4.414 1.843 1 98.94 316 ILE A C 1
ATOM 2367 O O . ILE A 1 316 ? -17.719 3.787 2.377 1 98.94 316 ILE A O 1
ATOM 2371 N N . GLU A 1 317 ? -16.328 4.043 0.697 1 98.75 317 GLU A N 1
ATOM 2372 C CA . GLU A 1 317 ? -16.578 2.779 0.009 1 98.75 317 GLU A CA 1
ATOM 2373 C C . GLU A 1 317 ? -15.344 2.324 -0.764 1 98.75 317 GLU A C 1
ATOM 2375 O O . GLU A 1 317 ? -14.773 3.092 -1.542 1 98.75 317 GLU A O 1
ATOM 2380 N N . LEU A 1 318 ? -14.898 1.178 -0.524 1 98.81 318 LEU A N 1
ATOM 2381 C CA . LEU A 1 318 ? -13.75 0.624 -1.233 1 98.81 318 LEU A CA 1
ATOM 2382 C C . LEU A 1 318 ? -13.68 -0.889 -1.058 1 98.81 318 LEU A C 1
ATOM 2384 O O . LEU A 1 318 ? -14.258 -1.436 -0.114 1 98.81 318 LEU A O 1
ATOM 2388 N N . PRO A 1 319 ? -13 -1.616 -1.973 1 98.75 319 PRO A N 1
ATOM 2389 C CA . PRO A 1 319 ? -12.797 -3.051 -1.763 1 98.75 319 PRO A CA 1
ATOM 2390 C C . PRO A 1 319 ? -11.852 -3.348 -0.602 1 98.75 319 PRO A C 1
ATOM 2392 O O . PRO A 1 319 ? -10.812 -2.703 -0.469 1 98.75 319 PRO A O 1
ATOM 2395 N N . ILE A 1 320 ? -12.234 -4.207 0.215 1 98.44 320 ILE A N 1
ATOM 2396 C CA . ILE A 1 320 ? -11.367 -4.676 1.294 1 98.44 320 ILE A CA 1
ATOM 2397 C C . ILE A 1 320 ? -11.328 -6.203 1.298 1 98.44 320 ILE A C 1
ATOM 2399 O O . ILE A 1 320 ? -12.203 -6.852 1.883 1 98.44 320 ILE A O 1
ATOM 2403 N N . GLN A 1 321 ? -10.383 -6.754 0.658 1 97 321 GLN A N 1
ATOM 2404 C CA . GLN A 1 321 ? -10.188 -8.203 0.7 1 97 321 GLN A CA 1
ATOM 2405 C C . GLN A 1 321 ? -9.312 -8.602 1.884 1 97 321 GLN A C 1
ATOM 2407 O O . GLN A 1 321 ? -8.094 -8.398 1.859 1 97 321 GLN A O 1
ATOM 2412 N N . VAL A 1 322 ? -9.906 -9.18 2.877 1 96.25 322 VAL A N 1
ATOM 2413 C CA . VAL A 1 322 ? -9.227 -9.531 4.121 1 96.25 322 VAL A CA 1
ATOM 2414 C C . VAL A 1 322 ? -9.703 -10.898 4.602 1 96.25 322 VAL A C 1
ATOM 2416 O O . VAL A 1 322 ? -10.758 -11.383 4.18 1 96.25 322 VAL A O 1
ATOM 2419 N N . GLY A 1 323 ? -8.844 -11.562 5.32 1 94.62 323 GLY A N 1
ATOM 2420 C CA . GLY A 1 323 ? -9.195 -12.852 5.891 1 94.62 323 GLY A CA 1
ATOM 2421 C C . GLY A 1 323 ? -8.992 -12.914 7.395 1 94.62 323 GLY A C 1
ATOM 2422 O O . GLY A 1 323 ? -8.102 -12.258 7.934 1 94.62 323 GLY A O 1
ATOM 2423 N N . THR A 1 324 ? -9.844 -13.711 8.086 1 93.62 324 THR A N 1
ATOM 2424 C CA . THR A 1 324 ? -9.672 -13.977 9.508 1 93.62 324 THR A CA 1
ATOM 2425 C C . THR A 1 324 ? -9.117 -15.383 9.734 1 93.62 324 THR A C 1
ATOM 2427 O O . THR A 1 324 ? -8.758 -15.742 10.859 1 93.62 324 THR A O 1
ATOM 2430 N N . VAL A 1 325 ? -9.109 -16.094 8.68 1 85.25 325 VAL A N 1
ATOM 2431 C CA . VAL A 1 325 ? -8.586 -17.453 8.758 1 85.25 325 VAL A CA 1
ATOM 2432 C C . VAL A 1 325 ? -7.508 -17.656 7.695 1 85.25 325 VAL A C 1
ATOM 2434 O O . VAL A 1 325 ? -7.465 -16.922 6.699 1 85.25 325 VAL A O 1
ATOM 2437 N N . GLY A 1 326 ? -6.699 -18.5 8.039 1 73.62 326 GLY A N 1
ATOM 2438 C CA . GLY A 1 326 ? -5.684 -18.828 7.055 1 73.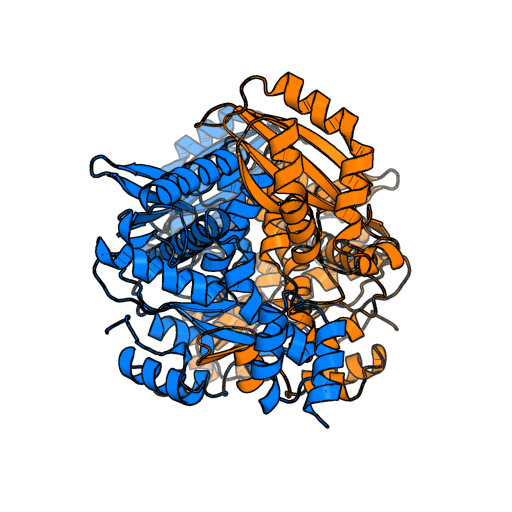62 326 GLY A CA 1
ATOM 2439 C C . GLY A 1 326 ? -4.613 -17.766 6.918 1 73.62 326 GLY A C 1
ATOM 2440 O O . GLY A 1 326 ? -4.602 -16.781 7.676 1 73.62 326 GLY A O 1
ATOM 2441 N N . GLY A 1 327 ? -3.592 -18.062 6.246 1 72.75 327 GLY A N 1
ATOM 2442 C CA . GLY A 1 327 ? -2.539 -17.125 5.879 1 72.75 327 GLY A CA 1
ATOM 2443 C C . GLY A 1 327 ? -1.498 -16.938 6.965 1 72.75 327 GLY A C 1
ATOM 2444 O O . GLY A 1 327 ? -1.403 -17.75 7.887 1 72.75 327 GLY A O 1
ATOM 2445 N N . ALA A 1 328 ? -0.774 -15.898 6.816 1 77 328 ALA A N 1
ATOM 2446 C CA . ALA A 1 328 ? 0.375 -15.625 7.676 1 77 328 ALA A CA 1
ATOM 2447 C C . ALA A 1 328 ? -0.071 -15.172 9.062 1 77 328 ALA A C 1
ATOM 2449 O O . ALA A 1 328 ? 0.709 -15.211 10.016 1 77 328 ALA A O 1
ATOM 2450 N N . THR A 1 329 ? -1.352 -14.812 9.172 1 78.5 329 THR A N 1
ATOM 2451 C CA . THR A 1 329 ? -1.881 -14.297 10.43 1 78.5 329 THR A CA 1
ATOM 2452 C C . THR A 1 329 ? -1.729 -15.32 11.547 1 78.5 329 THR A C 1
ATOM 2454 O O . THR A 1 329 ? -1.413 -14.969 12.68 1 78.5 329 THR A O 1
ATOM 2457 N N . GLN A 1 330 ? -1.845 -16.516 11.195 1 80.62 330 GLN A N 1
ATOM 2458 C CA . GLN A 1 330 ? -1.831 -17.562 12.203 1 80.62 330 GLN A CA 1
ATOM 2459 C C . GLN A 1 330 ? -0.407 -17.875 12.656 1 80.62 330 GLN A C 1
ATOM 2461 O O . GLN A 1 330 ? -0.204 -18.484 13.711 1 80.62 330 GLN A O 1
ATOM 2466 N N . LEU A 1 331 ? 0.511 -17.391 11.906 1 83.62 331 LEU A N 1
ATOM 2467 C CA . LEU A 1 331 ? 1.911 -17.656 12.219 1 83.62 331 LEU A CA 1
ATOM 2468 C C . LEU A 1 331 ? 2.498 -16.547 13.078 1 83.62 331 LEU A C 1
ATOM 2470 O O . LEU A 1 331 ? 3.615 -16.672 13.586 1 83.62 331 LEU A O 1
ATOM 2474 N N . GLN A 1 332 ? 1.774 -15.477 13.281 1 90.94 332 GLN A N 1
ATOM 2475 C CA . GLN A 1 332 ? 2.201 -14.297 14.023 1 90.94 332 GLN A CA 1
ATOM 2476 C C . GLN A 1 332 ? 1.409 -14.148 15.32 1 90.94 332 GLN A C 1
ATOM 2478 O O . GLN A 1 332 ? 0.336 -13.539 15.336 1 90.94 332 GLN A O 1
ATOM 2483 N N . PRO A 1 333 ? 1.967 -14.578 16.469 1 93.06 333 PRO A N 1
ATOM 2484 C CA . PRO A 1 333 ? 1.23 -14.562 17.734 1 93.06 333 PRO A CA 1
ATOM 2485 C C . PRO A 1 333 ? 0.674 -13.188 18.078 1 93.06 333 PRO A C 1
ATOM 2487 O O . PRO A 1 333 ? -0.43 -13.078 18.625 1 93.06 333 PRO A O 1
ATOM 2490 N N . VAL A 1 334 ? 1.457 -12.18 17.812 1 96.19 334 VAL A N 1
ATOM 2491 C CA . VAL A 1 334 ? 1.007 -10.828 18.141 1 96.19 334 VAL A CA 1
ATOM 2492 C C . VAL A 1 334 ? -0.196 -10.461 17.281 1 96.19 334 VAL A C 1
ATOM 2494 O O . VAL A 1 334 ? -1.097 -9.75 17.719 1 96.19 334 VAL A O 1
ATOM 2497 N N . ALA A 1 335 ? -0.239 -10.914 16.031 1 95.5 335 ALA A N 1
ATOM 2498 C CA . ALA A 1 335 ? -1.415 -10.719 15.188 1 95.5 335 ALA A CA 1
ATOM 2499 C C . ALA A 1 335 ? -2.637 -11.422 15.773 1 95.5 335 ALA A C 1
ATOM 2501 O O . ALA A 1 335 ? -3.76 -10.922 15.664 1 95.5 335 ALA A O 1
ATOM 2502 N N . GLY A 1 336 ? -2.395 -12.617 16.328 1 94.62 336 GLY A N 1
ATOM 2503 C CA . GLY A 1 336 ? -3.471 -13.281 17.047 1 94.62 336 GLY A CA 1
ATOM 2504 C C . GLY A 1 336 ? -4.027 -12.461 18.188 1 94.62 336 GLY A C 1
ATOM 2505 O O . GLY A 1 336 ? -5.242 -12.398 18.375 1 94.62 336 GLY A O 1
ATOM 2506 N N . ALA A 1 337 ? -3.131 -11.883 18.969 1 96.88 337 ALA A N 1
ATOM 2507 C CA . ALA A 1 337 ? -3.545 -11 20.047 1 96.88 337 ALA A CA 1
ATOM 2508 C C . ALA A 1 337 ? -4.344 -9.812 19.531 1 96.88 337 ALA A C 1
ATOM 2510 O O . ALA A 1 337 ? -5.34 -9.406 20.125 1 96.88 337 ALA A O 1
ATOM 2511 N N . ALA A 1 338 ? -3.893 -9.258 18.406 1 97.5 338 ALA A N 1
ATOM 2512 C CA . ALA A 1 338 ? -4.602 -8.141 17.797 1 97.5 338 ALA A CA 1
ATOM 2513 C C . ALA A 1 338 ? -6.02 -8.547 17.406 1 97.5 338 ALA A C 1
ATOM 2515 O O . ALA A 1 338 ? -6.965 -7.773 17.578 1 97.5 338 ALA A O 1
ATOM 2516 N N . MET A 1 339 ? -6.164 -9.742 16.891 1 96.88 339 MET A N 1
ATOM 2517 C CA . MET A 1 339 ? -7.477 -10.242 16.5 1 96.88 339 MET A CA 1
ATOM 2518 C C . MET A 1 339 ? -8.375 -10.406 17.719 1 96.88 339 MET A C 1
ATOM 2520 O O . MET A 1 339 ? -9.586 -10.172 17.641 1 96.88 339 MET A O 1
ATOM 2524 N N . GLU A 1 340 ? -7.777 -10.836 18.812 1 97.12 340 GLU A N 1
ATOM 2525 C CA . GLU A 1 340 ? -8.555 -10.93 20.047 1 97.12 340 GLU A CA 1
ATOM 2526 C C . GLU A 1 340 ? -9.031 -9.555 20.5 1 97.12 340 GLU A C 1
ATOM 2528 O O . GLU A 1 340 ? -10.164 -9.414 20.969 1 97.12 340 GLU A O 1
ATOM 2533 N N . ILE A 1 341 ? -8.18 -8.586 20.391 1 98.12 341 ILE A N 1
ATOM 2534 C CA . ILE A 1 341 ? -8.547 -7.227 20.781 1 98.12 341 ILE A CA 1
ATOM 2535 C C . ILE A 1 341 ? -9.711 -6.742 19.922 1 98.12 341 ILE A C 1
ATOM 2537 O O . ILE A 1 341 ? -10.664 -6.148 20.438 1 98.12 341 ILE A O 1
ATOM 2541 N N . LEU A 1 342 ? -9.664 -7.004 18.609 1 97.62 342 LEU A N 1
ATOM 2542 C CA . LEU A 1 342 ? -10.688 -6.562 17.672 1 97.62 342 LEU A CA 1
ATOM 2543 C C . LEU A 1 342 ? -12.016 -7.258 17.953 1 97.62 342 LEU A C 1
ATOM 2545 O O . LEU A 1 342 ? -13.086 -6.676 17.75 1 97.62 342 LEU A O 1
ATOM 2549 N N . ASP A 1 343 ? -11.898 -8.508 18.359 1 96.62 343 ASP A N 1
ATOM 2550 C CA . ASP A 1 343 ? -13.062 -9.305 18.734 1 96.62 343 ASP A CA 1
ATOM 2551 C C . ASP A 1 343 ? -14.078 -9.359 17.594 1 96.62 343 ASP A C 1
ATOM 2553 O O . ASP A 1 343 ? -15.258 -9.062 17.797 1 96.62 343 ASP A O 1
ATOM 2557 N N . VAL A 1 344 ? -13.648 -9.664 16.375 1 96.06 344 VAL A N 1
ATOM 2558 C CA . VAL A 1 344 ? -14.547 -9.773 15.234 1 96.06 344 VAL A CA 1
ATOM 2559 C C . VAL A 1 344 ? -14.844 -11.242 14.953 1 96.06 344 VAL A C 1
ATOM 2561 O O . VAL A 1 344 ? -13.992 -12.109 15.172 1 96.06 344 VAL A O 1
ATOM 2564 N N . ASP A 1 345 ? -15.938 -11.523 14.312 1 93.19 345 ASP A N 1
ATOM 2565 C CA . ASP A 1 345 ? -16.422 -12.891 14.133 1 93.19 345 ASP A CA 1
ATOM 2566 C C . ASP A 1 345 ? -16.281 -13.328 12.68 1 93.19 345 ASP A C 1
ATOM 2568 O O . ASP A 1 345 ? -16.547 -14.484 12.344 1 93.19 345 ASP A O 1
ATOM 2572 N N . SER A 1 346 ? -15.992 -12.43 11.836 1 96.44 346 SER A N 1
ATOM 2573 C CA . SER A 1 346 ? -15.961 -12.758 10.414 1 96.44 346 SER A CA 1
ATOM 2574 C C . SER A 1 346 ? -15.078 -11.781 9.641 1 96.44 346 SER A C 1
ATOM 2576 O O . SER A 1 346 ? -14.75 -10.703 10.141 1 96.44 346 SER A O 1
ATOM 2578 N N . ALA A 1 347 ? -14.727 -12.219 8.461 1 96.94 347 ALA A N 1
ATOM 2579 C CA . ALA A 1 347 ? -13.984 -11.344 7.566 1 96.94 347 ALA A CA 1
ATOM 2580 C C . ALA A 1 347 ? -14.789 -10.094 7.223 1 96.94 347 ALA A C 1
ATOM 2582 O O . ALA A 1 347 ? -14.227 -9.008 7.07 1 96.94 347 ALA A O 1
ATOM 2583 N N . ASP A 1 348 ? -16.094 -10.234 7.078 1 97.56 348 ASP A N 1
ATOM 2584 C CA . ASP A 1 348 ? -16.984 -9.109 6.777 1 97.56 348 ASP A CA 1
ATOM 2585 C C . ASP A 1 348 ? -16.953 -8.07 7.891 1 97.56 348 ASP A C 1
ATOM 2587 O O . ASP A 1 348 ? -16.859 -6.867 7.625 1 97.56 348 ASP A O 1
ATOM 2591 N N . GLU A 1 349 ? -17.047 -8.547 9.109 1 98.06 349 GLU A N 1
ATOM 2592 C CA . GLU A 1 349 ? -16.969 -7.625 10.234 1 98.06 349 GLU A CA 1
ATOM 2593 C C . GLU A 1 349 ? -15.617 -6.926 10.297 1 98.06 349 GLU A C 1
ATOM 2595 O O . GLU A 1 349 ? -15.539 -5.727 10.562 1 98.06 349 GLU A O 1
ATOM 2600 N N . LEU A 1 350 ? -14.562 -7.684 10.078 1 98.38 350 LEU A N 1
ATOM 2601 C CA . LEU A 1 350 ? -13.227 -7.109 10.039 1 98.38 350 LEU A CA 1
ATOM 2602 C C . LEU A 1 350 ? -13.125 -6.039 8.961 1 98.38 350 LEU A C 1
ATOM 2604 O O . LEU A 1 350 ? -12.531 -4.98 9.188 1 98.38 350 LEU A O 1
ATOM 2608 N N . ALA A 1 351 ? -13.711 -6.301 7.785 1 98.75 351 ALA A N 1
ATOM 2609 C CA . ALA A 1 351 ? -13.703 -5.336 6.691 1 98.75 351 ALA A CA 1
ATOM 2610 C C . ALA A 1 351 ? -14.398 -4.039 7.102 1 98.75 351 ALA A C 1
ATOM 2612 O O . ALA A 1 351 ? -13.977 -2.949 6.707 1 98.75 351 ALA A O 1
ATOM 2613 N N . GLY A 1 352 ? -15.477 -4.168 7.801 1 98.75 352 GLY A N 1
ATOM 2614 C CA . GLY A 1 352 ? -16.141 -2.988 8.328 1 98.75 352 GLY A CA 1
ATOM 2615 C C . GLY A 1 352 ? -15.258 -2.15 9.227 1 98.75 352 GLY A C 1
ATOM 2616 O O . GLY A 1 352 ? -15.258 -0.92 9.133 1 98.75 352 GLY A O 1
ATOM 2617 N N . VAL A 1 353 ? -14.484 -2.816 10.102 1 98.81 353 VAL A N 1
ATOM 2618 C CA . VAL A 1 353 ? -13.555 -2.135 10.992 1 98.81 353 VAL A CA 1
ATOM 2619 C C . VAL A 1 353 ? -12.5 -1.395 10.164 1 98.81 353 VAL A C 1
ATOM 2621 O O . VAL A 1 353 ? -12.148 -0.253 10.469 1 98.81 353 VAL A O 1
ATOM 2624 N N . PHE A 1 354 ? -12 -2.066 9.109 1 98.88 354 PHE A N 1
ATOM 2625 C CA . PHE A 1 354 ? -11.016 -1.455 8.219 1 98.88 354 PHE A CA 1
ATOM 2626 C C . PHE A 1 354 ? -11.57 -0.173 7.605 1 98.88 354 PHE A C 1
ATOM 2628 O O . PHE A 1 354 ? -10.898 0.86 7.605 1 98.88 354 PHE A O 1
ATOM 2635 N N . ALA A 1 355 ? -12.805 -0.239 7.078 1 98.94 355 ALA A N 1
ATOM 2636 C CA . ALA A 1 355 ? -13.438 0.92 6.453 1 98.94 355 ALA A CA 1
ATOM 2637 C C . ALA A 1 355 ? -13.602 2.062 7.453 1 98.94 355 ALA A C 1
ATOM 2639 O O . ALA A 1 355 ? -13.336 3.221 7.129 1 98.94 355 ALA A O 1
ATOM 2640 N N . ALA A 1 356 ? -14.016 1.718 8.656 1 98.94 356 ALA A N 1
ATOM 2641 C CA . ALA A 1 356 ? -14.195 2.723 9.695 1 98.94 356 ALA A CA 1
ATOM 2642 C C . ALA A 1 356 ? -12.867 3.385 10.055 1 98.94 356 ALA A C 1
ATOM 2644 O O . ALA A 1 356 ? -12.797 4.605 10.211 1 98.94 356 ALA A O 1
ATOM 2645 N N . ALA A 1 357 ? -11.844 2.596 10.211 1 98.94 357 ALA A N 1
ATOM 2646 C CA . ALA A 1 357 ? -10.516 3.117 10.531 1 98.94 357 ALA A CA 1
ATOM 2647 C C . ALA A 1 357 ? -10.016 4.051 9.43 1 98.94 357 ALA A C 1
ATOM 2649 O O . ALA A 1 357 ? -9.422 5.094 9.719 1 98.94 357 ALA A O 1
ATOM 2650 N N . GLY A 1 358 ? -10.234 3.627 8.172 1 98.94 358 GLY A N 1
ATOM 2651 C CA . GLY A 1 358 ? -9.844 4.477 7.055 1 98.94 358 GLY A CA 1
ATOM 2652 C C . GLY A 1 358 ? -10.578 5.805 7.031 1 98.94 358 GLY A C 1
ATOM 2653 O O . GLY A 1 358 ? -9.969 6.852 6.828 1 98.94 358 GLY A O 1
ATOM 2654 N N . LEU A 1 359 ? -11.883 5.742 7.219 1 98.94 359 LEU A N 1
ATOM 2655 C CA . LEU A 1 359 ? -12.695 6.953 7.234 1 98.94 359 LEU A CA 1
ATOM 2656 C C . LEU A 1 359 ? -12.281 7.871 8.383 1 98.94 359 LEU A C 1
ATOM 2658 O O . LEU A 1 359 ? -12.172 9.086 8.195 1 98.94 359 LEU A O 1
ATOM 2662 N N . ALA A 1 360 ? -12.039 7.285 9.547 1 98.88 360 ALA A N 1
ATOM 2663 C CA . ALA A 1 360 ? -11.625 8.055 10.719 1 98.88 360 ALA A CA 1
ATOM 2664 C C . ALA A 1 360 ? -10.305 8.773 10.453 1 98.88 360 ALA A C 1
ATOM 2666 O O . ALA A 1 360 ? -10.172 9.961 10.758 1 98.88 360 ALA A O 1
ATOM 2667 N N . GLN A 1 361 ? -9.406 8.023 9.953 1 98.44 361 GLN A N 1
ATOM 2668 C CA . GLN A 1 361 ? -8.094 8.602 9.68 1 98.44 361 GLN A CA 1
ATOM 2669 C C . GLN A 1 361 ? -8.195 9.758 8.688 1 98.44 361 GLN A C 1
ATOM 2671 O O . GLN A 1 361 ? -7.555 10.789 8.867 1 98.44 361 GLN A O 1
ATOM 2676 N N . ASN A 1 362 ? -8.914 9.57 7.617 1 98.69 362 ASN A N 1
ATOM 2677 C CA . ASN A 1 362 ? -9.062 10.609 6.609 1 98.69 362 ASN A CA 1
ATOM 2678 C C . ASN A 1 362 ? -9.766 11.844 7.172 1 98.69 362 ASN A C 1
ATOM 2680 O O . ASN A 1 362 ? -9.375 12.977 6.887 1 98.69 362 ASN A O 1
ATOM 2684 N N . LEU A 1 363 ? -10.836 11.617 7.918 1 98.5 363 LEU A N 1
ATOM 2685 C CA . LEU A 1 363 ? -11.57 12.711 8.555 1 98.5 363 LEU A CA 1
ATOM 2686 C C . LEU A 1 363 ? -10.641 13.539 9.445 1 98.5 363 LEU A C 1
ATOM 2688 O O . LEU A 1 363 ? -10.656 14.766 9.383 1 98.5 363 LEU A O 1
ATOM 2692 N N . ALA A 1 364 ? -9.852 12.852 10.242 1 97.12 364 ALA A N 1
ATOM 2693 C CA . ALA A 1 364 ? -8.914 13.547 11.133 1 97.12 364 ALA A CA 1
ATOM 2694 C C . ALA A 1 364 ? -7.914 14.375 10.336 1 97.12 364 ALA A C 1
ATOM 2696 O O . ALA A 1 364 ? -7.59 15.5 10.719 1 97.12 364 ALA A O 1
ATOM 2697 N N . ALA A 1 365 ? -7.406 13.805 9.297 1 96 365 ALA A N 1
ATOM 2698 C CA . ALA A 1 365 ? -6.426 14.5 8.461 1 96 365 ALA A CA 1
ATOM 2699 C C . ALA A 1 365 ? -7.027 15.75 7.836 1 96 365 ALA A C 1
ATOM 2701 O O . ALA A 1 365 ? -6.391 16.812 7.816 1 96 365 ALA A O 1
ATOM 2702 N N . LEU A 1 366 ? -8.234 15.633 7.285 1 97.25 366 LEU A N 1
ATOM 2703 C CA . LEU A 1 366 ? -8.867 16.781 6.645 1 97.25 366 LEU A CA 1
ATOM 2704 C C . LEU A 1 366 ? -9.156 17.875 7.664 1 97.25 366 LEU A C 1
ATOM 2706 O O . LEU A 1 366 ? -8.977 19.062 7.367 1 97.25 366 LEU A O 1
ATOM 2710 N N . ARG A 1 367 ? -9.633 17.469 8.812 1 95.69 367 ARG A N 1
ATOM 2711 C CA . ARG A 1 367 ? -9.891 18.438 9.859 1 95.69 367 ARG A CA 1
ATOM 2712 C C . ARG A 1 367 ? -8.617 19.188 10.234 1 95.69 367 ARG A C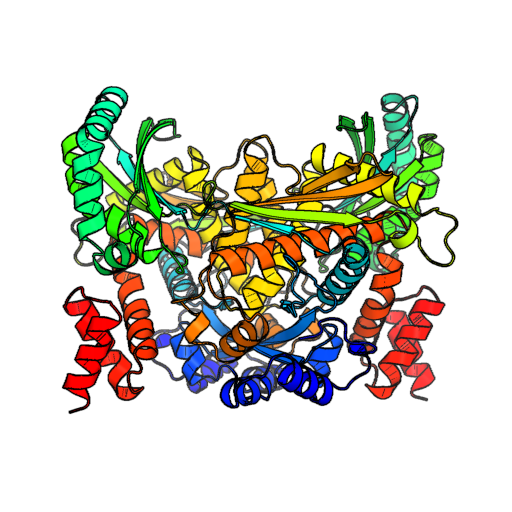 1
ATOM 2714 O O . ARG A 1 367 ? -8.633 20.406 10.391 1 95.69 367 ARG A O 1
ATOM 2721 N N . ALA A 1 368 ? -7.562 18.469 10.352 1 91.56 368 ALA A N 1
ATOM 2722 C CA . ALA A 1 368 ? -6.285 19.094 10.695 1 91.56 368 ALA A CA 1
ATOM 2723 C C . ALA A 1 368 ? -5.82 20.031 9.594 1 91.56 368 ALA A C 1
ATOM 2725 O O . ALA A 1 368 ? -5.371 21.156 9.875 1 91.56 368 ALA A O 1
ATOM 2726 N N . LEU A 1 369 ? -5.93 19.641 8.383 1 92.75 369 LEU A N 1
ATOM 2727 C CA . LEU A 1 369 ? -5.461 20.406 7.23 1 92.75 369 LEU A CA 1
ATOM 2728 C C . LEU A 1 369 ? -6.25 21.703 7.082 1 92.75 369 LEU A C 1
ATOM 2730 O O . LEU A 1 369 ? -5.715 22.719 6.621 1 92.75 369 LEU A O 1
ATOM 2734 N N . THR A 1 370 ? -7.492 21.703 7.469 1 92.88 370 THR A N 1
ATOM 2735 C CA . THR A 1 370 ? -8.383 22.828 7.18 1 92.88 370 THR A CA 1
ATOM 2736 C C . THR A 1 370 ? -8.492 23.75 8.391 1 92.88 370 THR A C 1
ATOM 2738 O O . THR A 1 370 ? -9.156 24.797 8.328 1 92.88 370 THR A O 1
ATOM 2741 N N . SER A 1 371 ? -7.961 23.438 9.461 1 86.31 371 SER A N 1
ATOM 2742 C CA . SER A 1 371 ? -8.078 24.25 10.664 1 86.31 371 SER A CA 1
ATOM 2743 C C . SER A 1 371 ? -6.703 24.703 11.164 1 86.31 371 SER A C 1
ATOM 2745 O O . SER A 1 371 ? -6.156 25.688 10.68 1 86.31 371 SER A O 1
ATOM 2747 N N . GLU A 1 372 ? -6.105 23.844 11.977 1 69.06 372 GLU A N 1
ATOM 2748 C CA . GLU A 1 372 ? -4.867 24.188 12.664 1 69.06 372 GLU A CA 1
ATOM 2749 C C . GLU A 1 372 ? -3.662 24.031 11.742 1 69.06 372 GLU A C 1
ATOM 2751 O O . GLU A 1 372 ? -2.609 24.641 11.977 1 69.06 372 GLU A O 1
ATOM 2756 N N . GLY A 1 373 ? -3.969 23.562 10.711 1 63.09 373 GLY A N 1
ATOM 2757 C CA . GLY A 1 373 ? -2.83 23.156 9.898 1 63.09 373 GLY A CA 1
ATOM 2758 C C . GLY A 1 373 ? -2.145 21.906 10.422 1 63.09 373 GLY A C 1
ATOM 2759 O O . GLY A 1 373 ? -2.219 21.609 11.617 1 63.09 373 GLY A O 1
ATOM 2760 N N . ILE A 1 374 ? -1.788 20.969 9.68 1 55.56 374 ILE A N 1
ATOM 2761 C CA . ILE A 1 374 ? -1.231 19.672 10.031 1 55.56 374 ILE A CA 1
ATOM 2762 C C . ILE A 1 374 ? -0.014 19.844 10.938 1 55.56 374 ILE A C 1
ATOM 2764 O O . ILE A 1 374 ? 0.287 18.984 11.766 1 55.56 374 ILE A O 1
ATOM 2768 N N . GLN A 1 375 ? 0.531 20.938 10.883 1 53.03 375 GLN A N 1
ATOM 2769 C CA . GLN A 1 375 ? 1.843 21.078 11.5 1 53.03 375 GLN A CA 1
ATOM 2770 C C . GLN A 1 375 ? 1.723 21.219 13.016 1 53.03 375 GLN A C 1
ATOM 2772 O O . GLN A 1 375 ? 2.549 20.688 13.766 1 53.03 375 GLN A O 1
ATOM 2777 N N . GLN A 1 376 ? 0.692 21.812 13.484 1 53.94 376 GLN A N 1
ATOM 2778 C CA . GLN A 1 376 ? 0.624 22.031 14.922 1 53.94 376 GLN A CA 1
ATOM 2779 C C . GLN A 1 376 ? 0.478 20.703 15.68 1 53.94 376 GLN A C 1
ATOM 2781 O O . GLN A 1 376 ? 1.176 20.469 16.672 1 53.94 376 GLN A O 1
ATOM 2786 N N . GLY A 1 377 ? -0.423 19.875 15.32 1 54.47 377 GLY A N 1
ATOM 2787 C CA . GLY A 1 377 ? -0.588 18.594 15.984 1 54.47 377 GLY A CA 1
ATOM 2788 C C . GLY A 1 377 ? 0.56 17.641 15.727 1 54.47 377 GLY A C 1
ATOM 2789 O O . GLY A 1 377 ? 1.005 16.938 16.641 1 54.47 377 GLY A O 1
ATOM 2790 N N . HIS A 1 378 ? 1.148 17.75 14.664 1 58.16 378 HIS A N 1
ATOM 2791 C CA . HIS A 1 378 ? 2.211 16.875 14.188 1 58.16 378 HIS A CA 1
ATOM 2792 C C . HIS A 1 378 ? 3.574 17.328 14.695 1 58.16 378 HIS A C 1
ATOM 2794 O O . HIS A 1 378 ? 4.453 16.5 14.953 1 58.16 378 HIS A O 1
ATOM 2800 N N . MET A 1 379 ? 3.461 18.5 15.078 1 61.03 379 MET A N 1
ATOM 2801 C CA . MET A 1 379 ? 4.758 19.109 15.352 1 61.03 379 MET A CA 1
ATOM 2802 C C . MET A 1 379 ? 5.293 18.672 16.719 1 61.03 379 MET A C 1
ATOM 2804 O O . MET A 1 379 ? 6.5 18.5 16.875 1 61.03 379 MET A O 1
ATOM 2808 N N . SER A 1 380 ? 4.293 18.453 17.609 1 64.25 380 SER A N 1
ATOM 2809 C CA . SER A 1 380 ? 4.773 18.031 18.922 1 64.25 380 SER A CA 1
ATOM 2810 C C . SER A 1 380 ? 5.469 16.672 18.859 1 64.25 380 SER A C 1
ATOM 2812 O O . SER A 1 380 ? 6.586 16.531 19.344 1 64.25 380 SER A O 1
ATOM 2814 N N . LEU A 1 381 ? 4.797 15.812 18.188 1 66.44 381 LEU A N 1
ATOM 2815 C CA . LEU A 1 381 ? 5.375 14.477 18.094 1 66.44 381 LEU A CA 1
ATOM 2816 C C . LEU A 1 381 ? 6.598 14.477 17.172 1 66.44 381 LEU A C 1
ATOM 2818 O O . LEU A 1 381 ? 7.602 13.828 17.484 1 66.44 381 LEU A O 1
ATOM 2822 N N . HIS A 1 382 ? 6.469 15.219 16.188 1 71.5 382 HIS A N 1
ATOM 2823 C CA . HIS A 1 382 ? 7.609 15.383 15.297 1 71.5 382 HIS A CA 1
ATOM 2824 C C . HIS A 1 382 ? 8.797 15.992 16.031 1 71.5 382 HIS A C 1
ATOM 2826 O O . HIS A 1 382 ? 9.938 15.57 15.836 1 71.5 382 HIS A O 1
ATOM 2832 N N . ALA A 1 383 ? 8.516 16.953 16.906 1 75.19 383 ALA A N 1
ATOM 2833 C CA . ALA A 1 383 ? 9.57 17.578 17.688 1 75.19 383 ALA A CA 1
ATOM 2834 C C . ALA A 1 383 ? 10.25 16.562 18.609 1 75.19 383 ALA A C 1
ATOM 2836 O O . ALA A 1 383 ? 11.469 16.594 18.797 1 75.19 383 ALA A O 1
ATOM 2837 N N . LYS A 1 384 ? 9.453 15.688 19.078 1 76.38 384 LYS A N 1
ATOM 2838 C CA . LYS A 1 384 ? 10.023 14.648 19.922 1 76.38 384 LYS A CA 1
ATOM 2839 C C . LYS A 1 384 ? 10.953 13.734 19.125 1 76.38 384 LYS A C 1
ATOM 2841 O O . LYS A 1 384 ? 12.047 13.398 19.594 1 76.38 384 LYS A O 1
ATOM 2846 N N . ASN A 1 385 ? 10.539 13.438 17.984 1 75.5 385 ASN A N 1
ATOM 2847 C CA . ASN A 1 385 ? 11.359 12.602 17.125 1 75.5 385 ASN A CA 1
ATOM 2848 C C . ASN A 1 385 ? 12.672 13.281 16.766 1 75.5 385 ASN A C 1
ATOM 2850 O O . ASN A 1 385 ? 13.727 12.648 16.766 1 75.5 385 ASN A O 1
ATOM 2854 N N . ILE A 1 386 ? 12.547 14.539 16.531 1 77 386 ILE A N 1
ATOM 2855 C CA . ILE A 1 386 ? 13.742 15.305 16.188 1 77 386 ILE A CA 1
ATOM 2856 C C . ILE A 1 386 ? 14.68 15.359 17.391 1 77 386 ILE A C 1
ATOM 2858 O O . ILE A 1 386 ? 15.898 15.25 17.234 1 77 386 ILE A O 1
ATOM 2862 N N . ALA A 1 387 ? 14.086 15.5 18.516 1 81.69 387 ALA A N 1
ATOM 2863 C CA . ALA A 1 387 ? 14.891 15.539 19.734 1 81.69 387 ALA A CA 1
ATOM 2864 C C . ALA A 1 387 ? 15.648 14.227 19.938 1 81.69 387 ALA A C 1
ATOM 2866 O O . ALA A 1 387 ? 16.844 14.234 20.266 1 81.69 387 ALA A O 1
ATOM 2867 N N . ILE A 1 388 ? 15 13.219 19.719 1 76.94 388 ILE A N 1
ATOM 2868 C CA . ILE A 1 388 ? 15.586 11.891 19.891 1 76.94 388 ILE A CA 1
ATOM 2869 C C . ILE A 1 388 ? 16.688 11.672 18.859 1 76.94 388 ILE A C 1
ATOM 2871 O O . ILE A 1 388 ? 17.766 11.195 19.172 1 76.94 388 ILE A O 1
ATOM 2875 N N . GLN A 1 389 ? 16.359 12.055 17.703 1 76.25 389 GLN A N 1
ATOM 2876 C CA . GLN A 1 389 ? 17.312 11.898 16.625 1 76.25 389 GLN A CA 1
ATOM 2877 C C . GLN A 1 389 ? 18.562 12.727 16.875 1 76.25 389 GLN A C 1
ATOM 2879 O O . GLN A 1 389 ? 19.672 12.336 16.484 1 76.25 389 GLN A O 1
ATOM 2884 N N . ALA A 1 390 ? 18.281 13.82 17.484 1 79.12 390 ALA A N 1
ATOM 2885 C CA . ALA A 1 390 ? 19.391 14.719 17.797 1 79.12 390 ALA A CA 1
ATOM 2886 C C . ALA A 1 390 ? 20.203 14.195 18.969 1 79.12 390 ALA A C 1
ATOM 2888 O O . ALA A 1 390 ? 21.25 14.758 19.297 1 79.12 390 ALA A O 1
ATOM 2889 N N . GLY A 1 391 ? 19.703 13.125 19.547 1 77.31 391 GLY A N 1
ATOM 2890 C CA . GLY A 1 391 ? 20.453 12.5 20.625 1 77.31 391 GLY A CA 1
ATOM 2891 C C . GLY A 1 391 ? 20.016 12.953 22 1 77.31 391 GLY A C 1
ATOM 2892 O O . GLY A 1 391 ? 20.766 12.852 22.969 1 77.31 391 GLY A O 1
ATOM 2893 N N . ALA A 1 392 ? 18.875 13.453 22.062 1 83.81 392 ALA A N 1
ATOM 2894 C CA . ALA A 1 392 ? 18.391 13.914 23.359 1 83.81 392 ALA A CA 1
ATOM 2895 C C . ALA A 1 392 ? 18.25 12.758 24.344 1 83.81 392 ALA A C 1
ATOM 2897 O O . ALA A 1 392 ? 17.703 11.703 23.984 1 83.81 392 ALA A O 1
ATOM 2898 N N . PRO A 1 393 ? 18.828 12.984 25.547 1 76.75 393 PRO A N 1
ATOM 2899 C CA . PRO A 1 393 ? 18.547 11.984 26.578 1 76.75 393 PRO A CA 1
ATOM 2900 C C . PRO A 1 393 ? 17.047 11.844 26.844 1 76.75 393 PRO A C 1
ATOM 2902 O O . PRO A 1 393 ? 16.297 12.82 26.734 1 76.75 393 PRO A O 1
ATOM 2905 N N . GLY A 1 394 ? 16.562 10.586 27.156 1 71.69 394 GLY A N 1
ATOM 2906 C CA . GLY A 1 394 ? 15.172 10.227 27.312 1 71.69 394 GLY A CA 1
ATOM 2907 C C . GLY A 1 394 ? 14.406 11.203 28.188 1 71.69 394 GLY A C 1
ATOM 2908 O O . GLY A 1 394 ? 13.273 11.578 27.875 1 71.69 394 GLY A O 1
ATOM 2909 N N . ASP A 1 395 ? 15.133 11.648 29.188 1 75.69 395 ASP A N 1
ATOM 2910 C CA . ASP A 1 395 ? 14.445 12.477 30.188 1 75.69 395 ASP A CA 1
ATOM 2911 C C . ASP A 1 395 ? 14.281 13.914 29.688 1 75.69 395 ASP A C 1
ATOM 2913 O O . ASP A 1 395 ? 13.492 14.68 30.234 1 75.69 395 ASP A O 1
ATOM 2917 N N . LEU A 1 396 ? 15 14.25 28.672 1 83.19 396 LEU A N 1
ATOM 2918 C CA . LEU A 1 396 ? 14.969 15.625 28.188 1 83.19 396 LEU A CA 1
ATOM 2919 C C . LEU A 1 396 ? 14.172 15.734 26.891 1 83.19 396 LEU A C 1
ATOM 2921 O O . LEU A 1 396 ? 13.922 16.828 26.391 1 83.19 396 LEU A O 1
ATOM 2925 N N . VAL A 1 397 ? 13.75 14.656 26.391 1 81 397 VAL A N 1
ATOM 2926 C CA . VAL A 1 397 ? 13.117 14.625 25.078 1 81 397 VAL A CA 1
ATOM 2927 C C . VAL A 1 397 ? 11.883 15.523 25.078 1 81 397 VAL A C 1
ATOM 2929 O O . VAL A 1 397 ? 11.711 16.359 24.188 1 81 397 VAL A O 1
ATOM 2932 N N . ASP A 1 398 ? 11.18 15.359 26.125 1 79.31 398 ASP A N 1
ATOM 2933 C CA . ASP A 1 398 ? 9.93 16.109 26.188 1 79.31 398 ASP A CA 1
ATOM 2934 C C . ASP A 1 398 ? 10.188 17.609 26.297 1 79.31 398 ASP A C 1
ATOM 2936 O O . ASP A 1 398 ? 9.547 18.422 25.625 1 79.31 398 ASP A O 1
ATOM 2940 N N . GLU A 1 399 ? 11.078 17.922 27.125 1 84.88 399 GLU A N 1
ATOM 2941 C CA . GLU A 1 399 ? 11.398 19.328 27.328 1 84.88 399 GLU A CA 1
ATOM 2942 C C . GLU A 1 399 ? 11.961 19.969 26.062 1 84.88 399 GLU A C 1
ATOM 2944 O O . GLU A 1 399 ? 11.586 21.078 25.688 1 84.88 399 GLU A O 1
ATOM 2949 N N . ILE A 1 400 ? 12.797 19.281 25.5 1 89.25 400 ILE A N 1
ATOM 2950 C CA . ILE A 1 400 ? 13.422 19.766 24.266 1 89.25 400 ILE A CA 1
ATOM 2951 C C . ILE A 1 400 ? 12.359 19.922 23.188 1 89.25 400 ILE A C 1
ATOM 2953 O O . ILE A 1 400 ? 12.328 20.938 22.484 1 89.25 400 ILE A O 1
ATOM 2957 N N . ALA A 1 401 ? 11.562 18.922 23.078 1 84.38 401 ALA A N 1
ATOM 2958 C CA . ALA A 1 401 ? 10.484 18.969 22.078 1 84.38 401 ALA A CA 1
ATOM 2959 C C . ALA A 1 401 ? 9.562 20.156 22.328 1 84.38 401 ALA A C 1
ATOM 2961 O O . ALA A 1 401 ? 9.203 20.875 21.391 1 84.38 401 ALA A O 1
ATOM 2962 N N . GLU A 1 402 ? 9.273 20.391 23.547 1 84.31 402 GLU A N 1
ATOM 2963 C CA . GLU A 1 402 ? 8.383 21.484 23.922 1 84.31 402 GLU A CA 1
ATOM 2964 C C . GLU A 1 402 ? 9.008 22.828 23.562 1 84.31 402 GLU A C 1
ATOM 2966 O O . GLU A 1 402 ? 8.312 23.734 23.062 1 84.31 402 GLU A O 1
ATOM 2971 N N . ARG A 1 403 ? 10.195 22.953 23.797 1 86.12 403 ARG A N 1
ATOM 2972 C CA . ARG A 1 403 ? 10.891 24.203 23.5 1 86.12 403 ARG A CA 1
ATOM 2973 C C . ARG A 1 403 ? 10.953 24.453 22 1 86.12 403 ARG A C 1
ATOM 2975 O O . ARG A 1 403 ? 10.758 25.578 21.547 1 86.12 403 ARG A O 1
ATOM 2982 N N . MET A 1 404 ? 11.297 23.406 21.328 1 85.38 404 MET A N 1
ATOM 2983 C CA . MET A 1 404 ? 11.352 23.547 19.875 1 85.38 404 MET A CA 1
ATOM 2984 C C . MET A 1 404 ? 10.008 23.984 19.312 1 85.38 404 MET A C 1
ATOM 2986 O O . MET A 1 404 ? 9.945 24.844 18.438 1 85.38 404 MET A O 1
ATOM 2990 N N . VAL A 1 405 ? 9.023 23.375 19.844 1 78.81 405 VAL A N 1
ATOM 2991 C CA . VAL A 1 405 ? 7.672 23.688 19.391 1 78.81 405 VAL A CA 1
ATOM 2992 C C . VAL A 1 405 ? 7.316 25.125 19.75 1 78.81 405 VAL A C 1
ATOM 2994 O O . VAL A 1 405 ? 6.773 25.859 18.938 1 78.81 405 VAL A O 1
ATOM 2997 N N . GLU A 1 406 ? 7.652 25.5 20.969 1 77.38 406 GLU A N 1
ATOM 2998 C CA . GLU A 1 406 ? 7.383 26.859 21.453 1 77.38 406 GLU A CA 1
ATOM 2999 C C . GLU A 1 406 ? 8.102 27.891 20.609 1 77.38 406 GLU A C 1
ATOM 3001 O O . GLU A 1 406 ? 7.582 29 20.391 1 77.38 406 GLU A O 1
ATOM 3006 N N . GLU A 1 407 ? 9.234 27.531 20.172 1 78.62 407 GLU A N 1
ATOM 3007 C CA . GLU A 1 407 ? 10.07 28.453 19.422 1 78.62 407 GLU A CA 1
ATOM 3008 C C . GLU A 1 407 ? 9.82 28.344 17.922 1 78.62 407 GLU A C 1
ATOM 3010 O O . GLU A 1 407 ? 10.461 29.031 17.125 1 78.62 407 GLU A O 1
ATOM 3015 N N . ASP A 1 408 ? 8.906 27.453 17.547 1 73.31 408 ASP A N 1
ATOM 3016 C CA . ASP A 1 408 ? 8.633 27.172 16.141 1 73.31 408 ASP A CA 1
ATOM 3017 C C . ASP A 1 408 ? 9.914 26.828 15.383 1 73.31 408 ASP A C 1
ATOM 3019 O O . ASP A 1 408 ? 10.172 27.375 14.305 1 73.31 408 ASP A O 1
ATOM 3023 N N . ALA A 1 409 ? 10.758 26.188 16.094 1 76.38 409 ALA A N 1
ATOM 3024 C CA . ALA A 1 409 ? 12.047 25.781 15.539 1 76.38 409 ALA A CA 1
ATOM 3025 C C . ALA A 1 409 ? 12.266 24.281 15.695 1 76.38 409 ALA A C 1
ATOM 3027 O O . ALA A 1 409 ? 13.258 23.844 16.281 1 76.38 409 ALA A O 1
ATOM 3028 N N . VAL A 1 410 ? 11.312 23.531 15.109 1 78.12 410 VAL A N 1
ATOM 3029 C CA . VAL A 1 410 ? 11.391 22.078 15.195 1 78.12 410 VAL A CA 1
ATOM 3030 C C . VAL A 1 410 ? 12.352 21.562 14.133 1 78.12 410 VAL A C 1
ATOM 3032 O O . VAL A 1 410 ? 11.93 21.109 13.07 1 78.12 410 VAL A O 1
ATOM 3035 N N . ARG A 1 411 ? 13.641 21.688 14.406 1 76.62 411 ARG A N 1
ATOM 3036 C CA . ARG A 1 411 ? 14.727 21.297 13.516 1 76.62 411 ARG A CA 1
ATOM 3037 C C . ARG A 1 411 ? 15.852 20.609 14.289 1 76.62 411 ARG A C 1
ATOM 3039 O O . ARG A 1 411 ? 16.031 20.875 15.484 1 76.62 411 ARG A O 1
ATOM 3046 N N . GLN A 1 412 ? 16.578 19.828 13.547 1 78.25 412 GLN A N 1
ATOM 3047 C CA . GLN A 1 412 ? 17.656 19.062 14.164 1 78.25 412 GLN A CA 1
ATOM 3048 C C . GLN A 1 412 ? 18.688 19.984 14.805 1 78.25 412 GLN A C 1
ATOM 3050 O O . GLN A 1 412 ? 19.172 19.719 15.906 1 78.25 412 GLN A O 1
ATOM 3055 N N . ASP A 1 413 ? 19.062 21.016 14.102 1 78.62 413 ASP A N 1
ATOM 3056 C CA . ASP A 1 413 ? 20.094 21.922 14.625 1 78.62 413 ASP A CA 1
ATOM 3057 C C . ASP A 1 413 ? 19.641 22.562 15.93 1 78.62 413 ASP A C 1
ATOM 3059 O O . ASP A 1 413 ? 20.422 22.703 16.875 1 78.62 413 ASP A O 1
ATOM 3063 N N . ARG A 1 414 ? 18.406 22.938 15.992 1 84.81 414 ARG A N 1
ATOM 3064 C CA . ARG A 1 414 ? 17.891 23.531 17.219 1 84.81 414 ARG A CA 1
ATOM 3065 C C . ARG A 1 414 ? 17.859 22.516 18.344 1 84.81 414 ARG A C 1
ATOM 3067 O O . ARG A 1 414 ? 18.141 22.844 19.5 1 84.81 414 ARG A O 1
ATOM 3074 N N . ALA A 1 415 ? 17.438 21.328 18.031 1 87.12 415 ALA A N 1
ATOM 3075 C CA . ALA A 1 415 ? 17.453 20.266 19.031 1 87.12 415 ALA A CA 1
ATOM 3076 C C . ALA A 1 415 ? 18.844 20.078 19.625 1 87.12 415 ALA A C 1
ATOM 3078 O O . ALA A 1 415 ? 19 19.969 20.844 1 87.12 415 ALA A O 1
ATOM 3079 N N . GLU A 1 416 ? 19.766 20.078 18.781 1 87.62 416 GLU A N 1
ATOM 3080 C CA . GLU A 1 416 ? 21.141 19.906 19.219 1 87.62 416 GLU A CA 1
ATOM 3081 C C . GLU A 1 416 ? 21.578 21.047 20.141 1 87.62 416 GLU A C 1
ATOM 3083 O O . GLU A 1 416 ? 22.266 20.828 21.125 1 87.62 416 GLU A O 1
ATOM 3088 N N . GLU A 1 417 ? 21.219 22.203 19.734 1 89.44 417 GLU A N 1
ATOM 3089 C CA . GLU A 1 417 ? 21.531 23.359 20.562 1 89.44 417 GLU A CA 1
ATOM 3090 C C . GLU A 1 417 ? 20.891 23.234 21.938 1 89.44 417 GLU A C 1
ATOM 3092 O O . GLU A 1 417 ? 21.516 23.562 22.953 1 89.44 417 GLU A O 1
ATOM 3097 N N . LEU A 1 418 ? 19.688 22.797 21.953 1 91.69 418 LEU A N 1
ATOM 3098 C CA . LEU A 1 418 ? 18.938 22.672 23.203 1 91.69 418 LEU A CA 1
ATOM 3099 C C . LEU A 1 418 ? 19.531 21.547 24.062 1 91.69 418 LEU A C 1
ATOM 3101 O O . LEU A 1 418 ? 19.562 21.672 25.281 1 91.69 418 LEU A O 1
ATOM 3105 N N . ILE A 1 419 ? 19.906 20.547 23.422 1 90.19 419 ILE A N 1
ATOM 3106 C CA . ILE A 1 419 ? 20.547 19.438 24.141 1 90.19 419 ILE A CA 1
ATOM 3107 C C . ILE A 1 419 ? 21.812 19.938 24.828 1 90.19 419 ILE A C 1
ATOM 3109 O O . ILE A 1 419 ? 22.078 19.609 25.984 1 90.19 419 ILE A O 1
ATOM 3113 N N . GLU A 1 420 ? 22.594 20.656 24.062 1 89.25 420 GLU A N 1
ATOM 3114 C CA . GLU A 1 420 ? 23.828 21.203 24.625 1 89.25 420 GLU A CA 1
ATOM 3115 C C . GLU A 1 420 ? 23.547 22.141 25.797 1 89.25 420 GLU A C 1
ATOM 3117 O O . GLU A 1 420 ? 24.266 22.125 26.797 1 89.25 420 GLU A O 1
ATOM 3122 N N . THR A 1 421 ? 22.562 22.906 25.734 1 90.12 421 THR A N 1
ATOM 3123 C CA . THR A 1 421 ? 22.219 23.906 26.734 1 90.12 421 THR A CA 1
ATOM 3124 C C . THR A 1 421 ? 21.609 23.25 27.969 1 90.12 421 THR A C 1
ATOM 3126 O O . THR A 1 421 ? 21.891 23.672 29.094 1 90.12 421 THR A O 1
ATOM 3129 N N . LEU A 1 422 ? 20.812 22.219 27.75 1 87.88 422 LEU A N 1
ATOM 3130 C CA . LEU A 1 422 ? 20.062 21.641 28.844 1 87.88 422 LEU A CA 1
ATOM 3131 C C . LEU A 1 422 ? 20.859 20.516 29.516 1 87.88 422 LEU A C 1
ATOM 3133 O O . LEU A 1 422 ? 20.547 20.109 30.641 1 87.88 422 LEU A O 1
ATOM 3137 N N . SER A 1 423 ? 21.75 19.953 28.703 1 77.06 423 SER A N 1
ATOM 3138 C CA . SER A 1 423 ? 22.578 18.906 29.297 1 77.06 423 SER A CA 1
ATOM 3139 C C . SER A 1 423 ? 23.688 19.5 30.156 1 77.06 423 SER A C 1
ATOM 3141 O O . SER A 1 423 ? 24.391 18.781 30.859 1 77.06 423 SER A O 1
ATOM 3143 N N . GLU A 1 424 ? 23.922 20.844 30.062 1 65.56 424 GLU A N 1
ATOM 3144 C CA . GLU A 1 424 ? 24.844 21.516 30.984 1 65.56 424 GLU A CA 1
ATOM 3145 C C . GLU A 1 424 ? 24.156 21.859 32.312 1 65.56 424 GLU A C 1
ATOM 3147 O O . GLU A 1 424 ? 22.953 22.172 32.312 1 65.56 424 GLU A O 1
ATOM 3152 N N . MET B 1 1 ? 31.578 -6.887 -2.641 1 85 1 MET B N 1
ATOM 3153 C CA . MET B 1 1 ? 30.641 -7.863 -2.082 1 85 1 MET B CA 1
ATOM 3154 C C . MET B 1 1 ? 30.062 -8.75 -3.178 1 85 1 MET B C 1
ATOM 3156 O O . MET B 1 1 ? 29.797 -8.281 -4.289 1 85 1 MET B O 1
ATOM 3160 N N . ASP B 1 2 ? 30.016 -10 -2.963 1 91.56 2 ASP B N 1
ATOM 3161 C CA . ASP B 1 2 ? 29.375 -10.945 -3.875 1 91.56 2 ASP B CA 1
ATOM 3162 C C . ASP B 1 2 ? 27.938 -11.242 -3.449 1 91.56 2 ASP B C 1
ATOM 3164 O O . ASP B 1 2 ? 27.703 -11.758 -2.355 1 91.56 2 ASP B O 1
ATOM 3168 N N . SER B 1 3 ? 27 -10.867 -4.312 1 95.56 3 SER B N 1
ATOM 3169 C CA . SER B 1 3 ? 25.594 -11.047 -3.971 1 95.56 3 SER B CA 1
ATOM 3170 C C . SER B 1 3 ? 25.125 -12.461 -4.289 1 95.56 3 SER B C 1
ATOM 3172 O O . SER B 1 3 ? 24.016 -12.852 -3.904 1 95.56 3 SER B O 1
ATOM 3174 N N . ARG B 1 4 ? 25.938 -13.203 -5.012 1 94.62 4 ARG B N 1
ATOM 3175 C CA . ARG B 1 4 ? 25.625 -14.602 -5.262 1 94.62 4 ARG B CA 1
ATOM 3176 C C . ARG B 1 4 ? 26.078 -15.477 -4.098 1 94.62 4 ARG B C 1
ATOM 3178 O O . ARG B 1 4 ? 27.266 -15.82 -3.99 1 94.62 4 ARG B O 1
ATOM 3185 N N . ILE B 1 5 ? 25.062 -15.875 -3.312 1 93.75 5 ILE B N 1
ATOM 3186 C CA . ILE B 1 5 ? 25.359 -16.688 -2.145 1 93.75 5 ILE B CA 1
ATOM 3187 C C . ILE B 1 5 ? 24.766 -18.078 -2.32 1 93.75 5 ILE B C 1
ATOM 3189 O O . ILE B 1 5 ? 23.594 -18.297 -1.997 1 93.75 5 ILE B O 1
ATOM 3193 N N . SER B 1 6 ? 25.5 -19 -2.713 1 88.19 6 SER B N 1
ATOM 3194 C CA . SER B 1 6 ? 25.016 -20.344 -2.973 1 88.19 6 SER B CA 1
ATOM 3195 C C . SER B 1 6 ? 24.547 -21.016 -1.688 1 88.19 6 SER B C 1
ATOM 3197 O O . SER B 1 6 ? 25.25 -20.984 -0.671 1 88.19 6 SER B O 1
ATOM 3199 N N . GLY B 1 7 ? 23.438 -21.562 -1.719 1 88.5 7 GLY B N 1
ATOM 3200 C CA . GLY B 1 7 ? 22.906 -22.328 -0.606 1 88.5 7 GLY B CA 1
ATOM 3201 C C . GLY B 1 7 ? 22.516 -21.469 0.582 1 88.5 7 GLY B C 1
ATOM 3202 O O . GLY B 1 7 ? 22.422 -21.953 1.708 1 88.5 7 GLY B O 1
ATOM 3203 N N . PHE B 1 8 ? 22.312 -20.25 0.394 1 91.94 8 PHE B N 1
ATOM 3204 C CA . PHE B 1 8 ? 22 -19.312 1.458 1 91.94 8 PHE B CA 1
ATOM 3205 C C . PHE B 1 8 ? 20.781 -19.766 2.25 1 91.94 8 PHE B C 1
ATOM 3207 O O . PHE B 1 8 ? 20.766 -19.688 3.48 1 91.94 8 PHE B O 1
ATOM 3214 N N . TYR B 1 9 ? 19.734 -20.312 1.536 1 87.44 9 TYR B N 1
ATOM 3215 C CA . TYR B 1 9 ? 18.469 -20.703 2.156 1 87.44 9 TYR B CA 1
ATOM 3216 C C . TYR B 1 9 ? 18.656 -21.938 3.033 1 87.44 9 TYR B C 1
ATOM 3218 O O . TYR B 1 9 ? 17.812 -22.25 3.867 1 87.44 9 TYR B O 1
ATOM 3226 N N . LYS B 1 10 ? 19.781 -22.609 2.9 1 87.19 10 LYS B N 1
ATOM 3227 C CA . LYS B 1 10 ? 20.047 -23.812 3.662 1 87.19 10 LYS B CA 1
ATOM 3228 C C . LYS B 1 10 ? 20.672 -23.484 5.016 1 87.19 10 LYS B C 1
ATOM 3230 O O . LYS B 1 10 ? 20.688 -24.328 5.918 1 87.19 10 LYS B O 1
ATOM 3235 N N . LEU B 1 11 ? 21.188 -22.344 5.184 1 92.69 11 LEU B N 1
ATOM 3236 C CA . LEU B 1 11 ? 21.844 -21.938 6.426 1 92.69 11 LEU B CA 1
ATOM 3237 C C . LEU B 1 11 ? 20.812 -21.609 7.504 1 92.69 11 LEU B C 1
ATOM 3239 O O . LEU B 1 11 ? 19.656 -21.297 7.191 1 92.69 11 LEU B O 1
ATOM 3243 N N . SER B 1 12 ? 21.234 -21.781 8.766 1 93.69 12 SER B N 1
ATOM 3244 C CA . SER B 1 12 ? 20.406 -21.297 9.859 1 93.69 12 SER B CA 1
ATOM 3245 C C . SER B 1 12 ? 20.281 -19.781 9.82 1 93.69 12 SER B C 1
ATOM 3247 O O . SER B 1 12 ? 21.078 -19.094 9.18 1 93.69 12 SER B O 1
ATOM 3249 N N . VAL B 1 13 ? 19.266 -19.266 10.5 1 95.12 13 VAL B N 1
ATOM 3250 C CA . VAL B 1 13 ? 19.078 -17.812 10.555 1 95.12 13 VAL B CA 1
ATOM 3251 C C . VAL B 1 13 ? 20.344 -17.141 11.086 1 95.12 13 VAL B C 1
ATOM 3253 O O . VAL B 1 13 ? 20.781 -16.125 10.562 1 95.12 13 VAL B O 1
ATOM 3256 N N . GLU B 1 14 ? 20.953 -17.719 12.133 1 95.75 14 GLU B N 1
ATOM 3257 C CA . GLU B 1 14 ? 22.156 -17.172 12.727 1 95.75 14 GLU B CA 1
ATOM 3258 C C . GLU B 1 14 ? 23.328 -17.203 11.734 1 95.75 14 GLU B C 1
ATOM 3260 O O . GLU B 1 14 ? 24.062 -16.219 11.625 1 95.75 14 GLU B O 1
ATOM 3265 N N . ASP B 1 15 ? 23.484 -18.266 11.031 1 96.69 15 ASP B N 1
ATOM 3266 C CA . ASP B 1 15 ? 24.562 -18.391 10.055 1 96.69 15 ASP B CA 1
ATOM 3267 C C . ASP B 1 15 ? 24.359 -17.406 8.898 1 96.69 15 ASP B C 1
ATOM 3269 O O . ASP B 1 15 ? 25.328 -16.859 8.375 1 96.69 15 ASP B O 1
ATOM 3273 N N . ARG B 1 16 ? 23.094 -17.281 8.453 1 97.69 16 ARG B N 1
ATOM 3274 C CA . ARG B 1 16 ? 22.797 -16.297 7.414 1 97.69 16 ARG B CA 1
ATOM 3275 C C . ARG B 1 16 ? 23.156 -14.883 7.871 1 97.69 16 ARG B C 1
ATOM 3277 O O . ARG B 1 16 ? 23.75 -14.109 7.121 1 97.69 16 ARG B O 1
ATOM 3284 N N . ARG B 1 17 ? 22.734 -14.57 9.102 1 97.06 17 ARG B N 1
ATOM 3285 C CA . ARG B 1 17 ? 23.031 -13.266 9.664 1 97.06 17 ARG B CA 1
ATOM 3286 C C . ARG B 1 17 ? 24.531 -13.008 9.703 1 97.06 17 ARG B C 1
ATOM 3288 O O . ARG B 1 17 ? 24.984 -11.914 9.344 1 97.06 17 ARG B O 1
ATOM 3295 N N . GLU B 1 18 ? 25.328 -13.984 10.102 1 96.5 18 GLU B N 1
ATOM 3296 C CA . GLU B 1 18 ? 26.781 -13.867 10.156 1 96.5 18 GLU B CA 1
ATOM 3297 C C . GLU B 1 18 ? 27.375 -13.688 8.758 1 96.5 18 GLU B C 1
ATOM 3299 O O . GLU B 1 18 ? 28.266 -12.852 8.555 1 96.5 18 GLU B O 1
ATOM 3304 N N . LYS B 1 19 ? 26.906 -14.461 7.859 1 97.12 19 LYS B N 1
ATOM 3305 C CA . LYS B 1 19 ? 27.391 -14.383 6.484 1 97.12 19 LYS B CA 1
ATOM 3306 C C . LYS B 1 19 ? 27.125 -13 5.891 1 97.12 19 LYS B C 1
ATOM 3308 O O . LYS B 1 19 ? 28.016 -12.414 5.266 1 97.12 19 LYS B O 1
ATOM 3313 N N . ILE B 1 20 ? 25.938 -12.492 6.066 1 98 20 ILE B N 1
ATOM 3314 C CA . ILE B 1 20 ? 25.578 -11.164 5.562 1 98 20 ILE B CA 1
ATOM 3315 C C . ILE B 1 20 ? 26.422 -10.109 6.266 1 98 20 ILE B C 1
ATOM 3317 O O . ILE B 1 20 ? 26.844 -9.125 5.645 1 98 20 ILE B O 1
ATOM 3321 N N . GLY B 1 21 ? 26.578 -10.297 7.609 1 97.38 21 GLY B N 1
ATOM 3322 C CA . GLY B 1 21 ? 27.422 -9.375 8.352 1 97.38 21 GLY B CA 1
ATOM 3323 C C . GLY B 1 21 ? 28.812 -9.234 7.77 1 97.38 21 GLY B C 1
ATOM 3324 O O . GLY B 1 21 ? 29.344 -8.125 7.684 1 97.38 21 GLY B O 1
ATOM 3325 N N . GLU B 1 22 ? 29.359 -10.359 7.383 1 96.81 22 GLU B N 1
ATOM 3326 C CA . GLU B 1 22 ? 30.703 -10.383 6.801 1 96.81 22 GLU B CA 1
ATOM 3327 C C . GLU B 1 22 ? 30.703 -9.766 5.406 1 96.81 22 GLU B C 1
ATOM 3329 O O . GLU B 1 22 ? 31.547 -8.922 5.098 1 96.81 22 GLU B O 1
ATOM 3334 N N . LEU B 1 23 ? 29.797 -10.164 4.586 1 96.38 23 LEU B N 1
ATOM 3335 C CA . LEU B 1 23 ? 29.75 -9.742 3.191 1 96.38 23 LEU B CA 1
ATOM 3336 C C . LEU B 1 23 ? 29.484 -8.242 3.086 1 96.38 23 LEU B C 1
ATOM 3338 O O . LEU B 1 23 ? 30.047 -7.566 2.221 1 96.38 23 LEU B O 1
ATOM 3342 N N . ALA B 1 24 ? 28.625 -7.742 3.969 1 96.5 24 ALA B N 1
ATOM 3343 C CA . ALA B 1 24 ? 28.219 -6.34 3.902 1 96.5 24 ALA B CA 1
ATOM 3344 C C . ALA B 1 24 ? 29.062 -5.484 4.844 1 96.5 24 ALA B C 1
ATOM 3346 O O . ALA B 1 24 ? 28.859 -4.277 4.957 1 96.5 24 ALA B O 1
ATOM 3347 N N . ASP B 1 25 ? 30.016 -6.098 5.559 1 96.56 25 ASP B N 1
ATOM 3348 C CA . ASP B 1 25 ? 30.891 -5.398 6.504 1 96.56 25 ASP B CA 1
ATOM 3349 C C . ASP B 1 25 ? 30.062 -4.57 7.492 1 96.56 25 ASP B C 1
ATOM 3351 O O . ASP B 1 25 ? 30.281 -3.363 7.625 1 96.56 25 ASP B O 1
ATOM 3355 N N . LEU B 1 26 ? 29.156 -5.219 8.148 1 97.5 26 LEU B N 1
ATOM 3356 C CA . LEU B 1 26 ? 28.203 -4.539 9.031 1 97.5 26 LEU B CA 1
ATOM 3357 C C . LEU B 1 26 ? 28.891 -4.082 10.312 1 97.5 26 LEU B C 1
ATOM 3359 O O . LEU B 1 26 ? 29.781 -4.773 10.836 1 97.5 26 LEU B O 1
ATOM 3363 N N . SER B 1 27 ? 28.469 -2.938 10.797 1 97.44 27 SER B N 1
ATOM 3364 C CA . SER B 1 27 ? 28.953 -2.443 12.086 1 97.44 27 SER B CA 1
ATOM 3365 C C . SER B 1 27 ? 28.469 -3.334 13.227 1 97.44 27 SER B C 1
ATOM 3367 O O . SER B 1 27 ? 27.547 -4.133 13.047 1 97.44 27 SER B O 1
ATOM 3369 N N . GLU B 1 28 ? 29.125 -3.205 14.352 1 96.25 28 GLU B N 1
ATOM 3370 C CA . GLU B 1 28 ? 28.703 -3.949 15.539 1 96.25 28 GLU B CA 1
ATOM 3371 C C . GLU B 1 28 ? 27.281 -3.596 15.953 1 96.25 28 GLU B C 1
ATOM 3373 O O . GLU B 1 28 ? 26.516 -4.461 16.391 1 96.25 28 GLU B O 1
ATOM 3378 N N . ASP B 1 29 ? 26.969 -2.359 15.836 1 94.5 29 ASP B N 1
ATOM 3379 C CA . ASP B 1 29 ? 25.625 -1.902 16.172 1 94.5 29 ASP B CA 1
ATOM 3380 C C . ASP B 1 29 ? 24.578 -2.572 15.281 1 94.5 29 ASP B C 1
ATOM 3382 O O . ASP B 1 29 ? 23.516 -2.963 15.758 1 94.5 29 ASP B O 1
ATOM 3386 N N . ALA B 1 30 ? 24.891 -2.643 14.008 1 95.62 30 ALA B N 1
ATOM 3387 C CA . ALA B 1 30 ? 23.984 -3.285 13.062 1 95.62 30 ALA B CA 1
ATOM 3388 C C . ALA B 1 30 ? 23.797 -4.766 13.391 1 95.62 30 ALA B C 1
ATOM 3390 O O . ALA B 1 30 ? 22.688 -5.289 13.344 1 95.62 30 ALA B O 1
ATOM 3391 N N . LEU B 1 31 ? 24.875 -5.383 13.75 1 96.12 31 LEU B N 1
ATOM 3392 C CA . LEU B 1 31 ? 24.812 -6.801 14.094 1 96.12 31 LEU B CA 1
ATOM 3393 C C . LEU B 1 31 ? 24.016 -7.023 15.367 1 96.12 31 LEU B C 1
ATOM 3395 O O . LEU B 1 31 ? 23.266 -7.996 15.469 1 96.12 31 LEU B O 1
ATOM 3399 N N . GLU B 1 32 ? 24.188 -6.191 16.297 1 94.88 32 GLU B N 1
ATOM 3400 C CA . GLU B 1 32 ? 23.422 -6.273 17.547 1 94.88 32 GLU B CA 1
ATOM 3401 C C . GLU B 1 32 ? 21.938 -6.07 17.281 1 94.88 32 GLU B C 1
ATOM 3403 O O . GLU B 1 32 ? 21.109 -6.75 17.891 1 94.88 32 GLU B O 1
ATOM 3408 N N . ALA B 1 33 ? 21.625 -5.109 16.453 1 94.62 33 ALA B N 1
ATOM 3409 C CA . ALA B 1 33 ? 20.234 -4.859 16.109 1 94.62 33 ALA B CA 1
ATOM 3410 C C . ALA B 1 33 ? 19.594 -6.094 15.469 1 94.62 33 ALA B C 1
ATOM 3412 O O . ALA B 1 33 ? 18.484 -6.488 15.844 1 94.62 33 ALA B O 1
ATOM 3413 N N . LEU B 1 34 ? 20.297 -6.723 14.562 1 95.12 34 LEU B N 1
ATOM 3414 C CA . LEU B 1 34 ? 19.781 -7.895 13.859 1 95.12 34 LEU B CA 1
ATOM 3415 C C . LEU B 1 34 ? 19.656 -9.086 14.797 1 95.12 34 LEU B C 1
ATOM 3417 O O . LEU B 1 34 ? 18.859 -9.992 14.555 1 95.12 34 LEU B O 1
ATOM 3421 N N . GLY B 1 35 ? 20.422 -9.047 15.891 1 89.81 35 GLY B N 1
ATOM 3422 C CA . GLY B 1 35 ? 20.438 -10.156 16.828 1 89.81 35 GLY B CA 1
ATOM 3423 C C . GLY B 1 35 ? 19.391 -10.047 17.906 1 89.81 35 GLY B C 1
ATOM 3424 O O . GLY B 1 35 ? 19.312 -10.906 18.797 1 89.81 35 GLY B O 1
ATOM 3425 N N . GLY B 1 36 ? 18.672 -8.977 17.859 1 82.06 36 GLY B N 1
ATOM 3426 C CA . GLY B 1 36 ? 17.562 -8.984 18.797 1 82.06 36 GLY B CA 1
ATOM 3427 C C . GLY B 1 36 ? 17.375 -7.656 19.516 1 82.06 36 GLY B C 1
ATOM 3428 O O . GLY B 1 36 ? 16.359 -7.434 20.172 1 82.06 36 GLY B O 1
ATOM 3429 N N . VAL B 1 37 ? 18.406 -6.816 19.422 1 73.38 37 VAL B N 1
ATOM 3430 C CA . VAL B 1 37 ? 18.234 -5.504 20.047 1 73.38 37 VAL B CA 1
ATOM 3431 C C . VAL B 1 37 ? 17.5 -4.57 19.078 1 73.38 37 VAL B C 1
ATOM 3433 O O . VAL B 1 37 ? 18.125 -3.947 18.219 1 73.38 37 VAL B O 1
ATOM 3436 N N . GLY B 1 38 ? 16.375 -4.848 18.719 1 84.19 38 GLY B N 1
ATOM 3437 C CA . GLY B 1 38 ? 15.531 -4.133 17.781 1 84.19 38 GLY B CA 1
ATOM 3438 C C . GLY B 1 38 ? 14.789 -2.965 18.406 1 84.19 38 GLY B C 1
ATOM 3439 O O . GLY B 1 38 ? 15.383 -2.172 19.141 1 84.19 38 GLY B O 1
ATOM 3440 N N . LEU B 1 39 ? 13.609 -2.717 17.938 1 87.62 39 LEU B N 1
ATOM 3441 C CA . LEU B 1 39 ? 12.727 -1.697 18.5 1 87.62 39 LEU B CA 1
ATOM 3442 C C . LEU B 1 39 ? 12.07 -2.189 19.781 1 87.62 39 LEU B C 1
ATOM 3444 O O . LEU B 1 39 ? 11.094 -2.943 19.75 1 87.62 39 LEU B O 1
ATOM 3448 N N . ASP B 1 40 ? 12.617 -1.684 20.891 1 86.56 40 ASP B N 1
ATOM 3449 C CA . ASP B 1 40 ? 12.008 -2.078 22.156 1 86.56 40 ASP B CA 1
ATOM 3450 C C . ASP B 1 40 ? 10.812 -1.185 22.5 1 86.56 40 ASP B C 1
ATOM 3452 O O . ASP B 1 40 ? 10.461 -0.295 21.719 1 86.56 40 ASP B O 1
ATOM 3456 N N . ASP B 1 41 ? 10.188 -1.467 23.625 1 88.44 41 ASP B N 1
ATOM 3457 C CA . ASP B 1 41 ? 8.961 -0.772 24.016 1 88.44 41 ASP B CA 1
ATOM 3458 C C . ASP B 1 41 ? 9.203 0.729 24.156 1 88.44 41 ASP B C 1
ATOM 3460 O O . ASP B 1 41 ? 8.375 1.54 23.75 1 88.44 41 ASP B O 1
ATOM 3464 N N . ARG B 1 42 ? 10.297 1.051 24.719 1 82.94 42 ARG B N 1
ATOM 3465 C CA . ARG B 1 42 ? 10.602 2.457 24.953 1 82.94 42 ARG B CA 1
ATOM 3466 C C . ARG B 1 42 ? 10.75 3.221 23.641 1 82.94 42 ARG B C 1
ATOM 3468 O O . ARG B 1 42 ? 10.172 4.297 23.484 1 82.94 42 ARG B O 1
ATOM 3475 N N . ARG B 1 43 ? 11.516 2.65 22.75 1 85.19 43 ARG B N 1
ATOM 3476 C CA . ARG B 1 43 ? 11.719 3.291 21.453 1 85.19 43 ARG B CA 1
ATOM 3477 C C . ARG B 1 43 ? 10.438 3.279 20.625 1 85.19 43 ARG B C 1
ATOM 3479 O O . ARG B 1 43 ? 10.133 4.246 19.922 1 85.19 43 ARG B O 1
ATOM 3486 N N . ALA B 1 44 ? 9.727 2.135 20.75 1 89.75 44 ALA B N 1
ATOM 3487 C CA . ALA B 1 44 ? 8.461 2.029 20.031 1 89.75 44 ALA B CA 1
ATOM 3488 C C . ALA B 1 44 ? 7.496 3.139 20.438 1 89.75 44 ALA B C 1
ATOM 3490 O O . ALA B 1 44 ? 6.773 3.688 19.609 1 89.75 44 ALA B O 1
ATOM 3491 N N . ASP B 1 45 ? 7.527 3.512 21.688 1 88.38 45 ASP B N 1
ATOM 3492 C CA . ASP B 1 45 ? 6.629 4.516 22.25 1 88.38 45 ASP B CA 1
ATOM 3493 C C . ASP B 1 45 ? 7.043 5.922 21.828 1 88.38 45 ASP B C 1
ATOM 3495 O O . ASP B 1 45 ? 6.285 6.879 22 1 88.38 45 ASP B O 1
ATOM 3499 N N . THR B 1 46 ? 8.195 6.055 21.25 1 81 46 THR B N 1
ATOM 3500 C CA . THR B 1 46 ? 8.617 7.328 20.672 1 81 46 THR B CA 1
ATOM 3501 C C . THR B 1 46 ? 8.172 7.438 19.219 1 81 46 THR B C 1
ATOM 3503 O O . THR B 1 46 ? 8.016 8.539 18.688 1 81 46 THR B O 1
ATOM 3506 N N . VAL B 1 47 ? 7.992 6.305 18.609 1 84.25 47 VAL B N 1
ATOM 3507 C CA . VAL B 1 47 ? 7.66 6.262 17.188 1 84.25 47 VAL B CA 1
ATOM 3508 C C . VAL B 1 47 ? 6.16 6.457 17 1 84.25 47 VAL B C 1
ATOM 3510 O O . VAL B 1 47 ? 5.723 7.09 16.031 1 84.25 47 VAL B O 1
ATOM 3513 N N . SER B 1 48 ? 5.348 5.938 17.906 1 89.19 48 SER B N 1
ATOM 3514 C CA . SER B 1 48 ? 3.893 5.965 17.781 1 89.19 48 SER B CA 1
ATOM 3515 C C . SER B 1 48 ? 3.225 6.242 19.125 1 89.19 48 SER B C 1
ATOM 3517 O O . SER B 1 48 ? 3.861 6.141 20.172 1 89.19 48 SER B O 1
ATOM 3519 N N . GLU B 1 49 ? 1.919 6.562 19.047 1 87.88 49 GLU B N 1
ATOM 3520 C CA . GLU B 1 49 ? 1.138 6.812 20.25 1 87.88 49 GLU B CA 1
ATOM 3521 C C . GLU B 1 49 ? 0.36 5.57 20.672 1 87.88 49 GLU B C 1
ATOM 3523 O O . GLU B 1 49 ? -0.013 4.75 19.828 1 87.88 49 GLU B O 1
ATOM 3528 N N . ASN B 1 50 ? 0.07 5.453 22.016 1 94.88 50 ASN B N 1
ATOM 3529 C CA . ASN B 1 50 ? -0.765 4.391 22.562 1 94.88 50 ASN B CA 1
ATOM 3530 C C . ASN B 1 50 ? -0.174 3.012 22.281 1 94.88 50 ASN B C 1
ATOM 3532 O O . ASN B 1 50 ? -0.905 2.07 21.969 1 94.88 50 ASN B O 1
ATOM 3536 N N . VAL B 1 51 ? 1.163 2.967 22.359 1 95.94 51 VAL B N 1
ATOM 3537 C CA . VAL B 1 51 ? 1.849 1.71 22.078 1 95.94 51 VAL B CA 1
ATOM 3538 C C . VAL B 1 51 ? 1.594 0.717 23.219 1 95.94 51 VAL B C 1
ATOM 3540 O O . VAL B 1 51 ? 1.648 1.08 24.391 1 95.94 51 VAL B O 1
ATOM 3543 N N . ILE B 1 52 ? 1.27 -0.546 22.828 1 97.62 52 ILE B N 1
ATOM 3544 C CA . ILE B 1 52 ? 1.058 -1.59 23.828 1 97.62 52 ILE B CA 1
ATOM 3545 C C . ILE B 1 52 ? 2.084 -2.703 23.625 1 97.62 52 ILE B C 1
ATOM 3547 O O . ILE B 1 52 ? 2.066 -3.703 24.359 1 97.62 52 ILE B O 1
ATOM 3551 N N . GLY B 1 53 ? 2.91 -2.605 22.688 1 95.88 53 GLY B N 1
ATOM 3552 C CA . GLY B 1 53 ? 3.953 -3.561 22.344 1 95.88 53 GLY B CA 1
ATOM 3553 C C . GLY B 1 53 ? 4.5 -3.369 20.953 1 95.88 53 GLY B C 1
ATOM 3554 O O . GLY B 1 53 ? 4.43 -2.271 20.391 1 95.88 53 GLY B O 1
ATOM 3555 N N . THR B 1 54 ? 5.176 -4.414 20.438 1 95.81 54 THR B N 1
ATOM 3556 C CA . THR B 1 54 ? 5.707 -4.395 19.078 1 95.81 54 THR B CA 1
ATOM 3557 C C . THR B 1 54 ? 5.238 -5.621 18.297 1 95.81 54 THR B C 1
ATOM 3559 O O . THR B 1 54 ? 4.836 -6.621 18.891 1 95.81 54 THR B O 1
ATOM 3562 N N . LEU B 1 55 ? 5.156 -5.496 17.016 1 96.12 55 LEU B N 1
ATOM 3563 C CA . LEU B 1 55 ? 4.863 -6.586 16.094 1 96.12 55 LEU B CA 1
ATOM 3564 C C . LEU B 1 55 ? 6.023 -6.812 15.133 1 96.12 55 LEU B C 1
ATOM 3566 O O . LEU B 1 55 ? 6.465 -5.883 14.453 1 96.12 55 LEU B O 1
ATOM 3570 N N . GLU B 1 56 ? 6.52 -8.078 15.047 1 95.38 56 GLU B N 1
ATOM 3571 C CA . GLU B 1 56 ? 7.703 -8.398 14.25 1 95.38 56 GLU B CA 1
ATOM 3572 C C . GLU B 1 56 ? 7.316 -8.898 12.859 1 95.38 56 GLU B C 1
ATOM 3574 O O . GLU B 1 56 ? 6.363 -9.664 12.711 1 95.38 56 GLU B O 1
ATOM 3579 N N . TYR B 1 57 ? 8.008 -8.469 11.875 1 95.69 57 TYR B N 1
ATOM 3580 C CA . TYR B 1 57 ? 8.031 -9.055 10.539 1 95.69 57 TYR B CA 1
ATOM 3581 C C . TYR B 1 57 ? 9.359 -9.758 10.273 1 95.69 57 TYR B C 1
ATOM 3583 O O . TYR B 1 57 ? 10.406 -9.336 10.766 1 95.69 57 TYR B O 1
ATOM 3591 N N . PRO B 1 58 ? 9.305 -10.859 9.5 1 95.56 58 PRO B N 1
ATOM 3592 C CA . PRO B 1 58 ? 10.594 -11.438 9.109 1 95.56 58 PRO B CA 1
ATOM 3593 C C . PRO B 1 58 ? 11.43 -10.492 8.25 1 95.56 58 PRO B C 1
ATOM 3595 O O . PRO B 1 58 ? 10.898 -9.836 7.348 1 95.56 58 PRO B O 1
ATOM 3598 N N . LEU B 1 59 ? 12.664 -10.336 8.617 1 97.62 59 LEU B N 1
ATOM 3599 C CA . LEU B 1 59 ? 13.633 -9.625 7.789 1 97.62 59 LEU B CA 1
ATOM 3600 C C . LEU B 1 59 ? 14.508 -10.594 7.016 1 97.62 59 LEU B C 1
ATOM 3602 O O . LEU B 1 59 ? 15.258 -11.375 7.609 1 97.62 59 LEU B O 1
ATOM 3606 N N . SER B 1 60 ? 14.391 -10.539 5.73 1 98.12 60 SER B N 1
ATOM 3607 C CA . SER B 1 60 ? 15.094 -11.445 4.824 1 98.12 60 SER B CA 1
ATOM 3608 C C . SER B 1 60 ? 16.062 -10.672 3.922 1 98.12 60 SER B C 1
ATOM 3610 O O . SER B 1 60 ? 16.094 -9.445 3.947 1 98.12 60 SER B O 1
ATOM 3612 N N . VAL B 1 61 ? 16.922 -11.438 3.199 1 98.44 61 VAL B N 1
ATOM 3613 C CA . VAL B 1 61 ? 17.812 -10.812 2.221 1 98.44 61 VAL B CA 1
ATOM 3614 C C . VAL B 1 61 ? 17.641 -11.5 0.866 1 98.44 61 VAL B C 1
ATOM 3616 O O . VAL B 1 61 ? 17.781 -12.719 0.76 1 98.44 61 VAL B O 1
ATOM 3619 N N . ALA B 1 62 ? 17.25 -10.719 -0.111 1 98.44 62 ALA B N 1
ATOM 3620 C CA . ALA B 1 62 ? 17.266 -11.211 -1.486 1 98.44 62 ALA B CA 1
ATOM 3621 C C . ALA B 1 62 ? 18.688 -11.18 -2.055 1 98.44 62 ALA B C 1
ATOM 3623 O O . ALA B 1 62 ? 19.422 -10.211 -1.868 1 98.44 62 ALA B O 1
ATOM 3624 N N . THR B 1 63 ? 19.094 -12.211 -2.787 1 98.06 63 THR B N 1
ATOM 3625 C CA . THR B 1 63 ? 20.438 -12.383 -3.305 1 98.06 63 THR B CA 1
ATOM 3626 C C . THR B 1 63 ? 20.453 -12.32 -4.828 1 98.06 63 THR B C 1
ATOM 3628 O O . THR B 1 63 ? 19.406 -12.117 -5.453 1 98.06 63 THR B O 1
ATOM 3631 N N . ASN B 1 64 ? 21.656 -12.289 -5.438 1 98 64 ASN B N 1
ATOM 3632 C CA . ASN B 1 64 ? 21.922 -12.453 -6.859 1 98 64 ASN B CA 1
ATOM 3633 C C . ASN B 1 64 ? 21.766 -11.133 -7.613 1 98 64 ASN B C 1
ATOM 3635 O O . ASN B 1 64 ? 22.094 -11.047 -8.797 1 98 64 ASN B O 1
ATOM 3639 N N . PHE B 1 65 ? 21.391 -10.055 -6.969 1 98.69 65 PHE B N 1
ATOM 3640 C CA . PHE B 1 65 ? 21.156 -8.789 -7.66 1 98.69 65 PHE B CA 1
ATOM 3641 C C . PHE B 1 65 ? 22.484 -8.18 -8.117 1 98.69 65 PHE B C 1
ATOM 3643 O O . PHE B 1 65 ? 23.453 -8.156 -7.355 1 98.69 65 PHE B O 1
ATOM 3650 N N . ARG B 1 66 ? 22.562 -7.871 -9.297 1 98.5 66 ARG B N 1
ATOM 3651 C CA . ARG B 1 66 ? 23.547 -6.941 -9.859 1 98.5 66 ARG B CA 1
ATOM 3652 C C . ARG B 1 66 ? 22.859 -5.688 -10.391 1 98.5 66 ARG B C 1
ATOM 3654 O O . ARG B 1 66 ? 22.078 -5.758 -11.344 1 98.5 66 ARG B O 1
ATOM 3661 N N . ILE B 1 67 ? 23.062 -4.531 -9.758 1 98.62 67 ILE B N 1
ATOM 3662 C CA . ILE B 1 67 ? 22.422 -3.275 -10.117 1 98.62 67 ILE B CA 1
ATOM 3663 C C . ILE B 1 67 ? 23.469 -2.246 -10.516 1 98.62 67 ILE B C 1
ATOM 3665 O O . ILE B 1 67 ? 24.359 -1.92 -9.727 1 98.62 67 ILE B O 1
ATOM 3669 N N . ASP B 1 68 ? 23.359 -1.79 -11.742 1 98.19 68 ASP B N 1
ATOM 3670 C CA . ASP B 1 68 ? 24.281 -0.807 -12.297 1 98.19 68 ASP B CA 1
ATOM 3671 C C . ASP B 1 68 ? 25.734 -1.273 -12.148 1 98.19 68 ASP B C 1
ATOM 3673 O O . ASP B 1 68 ? 26.609 -0.491 -11.773 1 98.19 68 ASP B O 1
ATOM 3677 N N . GLY B 1 69 ? 25.891 -2.559 -12.367 1 97.38 69 GLY B N 1
ATOM 3678 C CA . GLY B 1 69 ? 27.219 -3.146 -12.422 1 97.38 69 GLY B CA 1
ATOM 3679 C C . GLY B 1 69 ? 27.75 -3.561 -11.062 1 97.38 69 GLY B C 1
ATOM 3680 O O . GLY B 1 69 ? 28.828 -4.141 -10.961 1 97.38 69 GLY B O 1
ATOM 3681 N N . GLU B 1 70 ? 26.984 -3.385 -10.062 1 97.19 70 GLU B N 1
ATOM 3682 C CA . GLU B 1 70 ? 27.438 -3.691 -8.711 1 97.19 70 GLU B CA 1
ATOM 3683 C C . GLU B 1 70 ? 26.594 -4.781 -8.07 1 97.19 70 GLU B C 1
ATOM 3685 O O . GLU B 1 70 ? 25.359 -4.758 -8.18 1 97.19 70 GLU B O 1
ATOM 3690 N N . ASP B 1 71 ? 27.281 -5.738 -7.461 1 97.94 71 ASP B N 1
ATOM 3691 C CA . ASP B 1 71 ? 26.562 -6.73 -6.676 1 97.94 71 ASP B CA 1
ATOM 3692 C C . ASP B 1 71 ? 25.859 -6.086 -5.48 1 97.94 71 ASP B C 1
ATOM 3694 O O . ASP B 1 71 ? 26.469 -5.305 -4.75 1 97.94 71 ASP B O 1
ATOM 3698 N N . THR B 1 72 ? 24.609 -6.41 -5.309 1 98 72 THR B N 1
ATOM 3699 C CA . THR B 1 72 ? 23.797 -5.766 -4.281 1 98 72 THR B CA 1
ATOM 3700 C C . THR B 1 72 ? 22.984 -6.801 -3.514 1 98 72 THR B C 1
ATOM 3702 O O . THR B 1 72 ? 22.344 -7.672 -4.117 1 98 72 THR B O 1
ATOM 3705 N N . LEU B 1 73 ? 23.047 -6.797 -2.172 1 98.56 73 LEU B N 1
ATOM 3706 C CA . LEU B 1 73 ? 22.125 -7.523 -1.304 1 98.56 73 LEU B CA 1
ATOM 3707 C C . LEU B 1 73 ? 20.953 -6.641 -0.905 1 98.56 73 LEU B C 1
ATOM 3709 O O . LEU B 1 73 ? 21.125 -5.465 -0.587 1 98.56 73 LEU B O 1
ATOM 3713 N N . ILE B 1 74 ? 19.75 -7.203 -0.975 1 98.75 74 ILE B N 1
ATOM 3714 C CA . ILE B 1 74 ? 18.578 -6.371 -0.75 1 98.75 74 ILE B CA 1
ATOM 3715 C C . ILE B 1 74 ? 17.797 -6.887 0.458 1 98.75 74 ILE B C 1
ATOM 3717 O O . ILE B 1 74 ? 17.156 -7.938 0.386 1 98.75 74 ILE B O 1
ATOM 3721 N N . PRO B 1 75 ? 17.812 -6.188 1.587 1 98.75 75 PRO B N 1
ATOM 3722 C CA . PRO B 1 75 ? 16.953 -6.543 2.717 1 98.75 75 PRO B CA 1
ATOM 3723 C C . PRO B 1 75 ? 15.469 -6.348 2.414 1 98.75 75 PRO B C 1
ATOM 3725 O O . PRO B 1 75 ? 15.086 -5.363 1.779 1 98.75 75 PRO B O 1
ATOM 3728 N N . MET B 1 76 ? 14.664 -7.293 2.787 1 98.69 76 MET B N 1
ATOM 3729 C CA . MET B 1 76 ? 13.219 -7.305 2.557 1 98.69 76 MET B CA 1
ATOM 3730 C C . MET B 1 76 ? 12.469 -7.734 3.812 1 98.69 76 MET B C 1
ATOM 3732 O O . MET B 1 76 ? 12.805 -8.758 4.422 1 98.69 76 MET B O 1
ATOM 3736 N N . ALA B 1 77 ? 11.5 -6.957 4.262 1 97.69 77 ALA B N 1
ATOM 3737 C CA . ALA B 1 77 ? 10.648 -7.305 5.395 1 97.69 77 ALA B CA 1
ATOM 3738 C C . ALA B 1 77 ? 9.188 -7.414 4.965 1 97.69 77 ALA B C 1
ATOM 3740 O O . ALA B 1 77 ? 8.531 -6.402 4.691 1 97.69 77 ALA B O 1
ATOM 3741 N N . VAL B 1 78 ? 8.656 -8.594 4.867 1 95.12 78 VAL B N 1
ATOM 3742 C CA . VAL B 1 78 ? 7.285 -8.836 4.418 1 95.12 78 VAL B CA 1
ATOM 3743 C C . VAL B 1 78 ? 6.797 -10.188 4.945 1 95.12 78 VAL B C 1
ATOM 3745 O O . VAL B 1 78 ? 7.602 -11.078 5.23 1 95.12 78 VAL B O 1
ATOM 3748 N N . GLU B 1 79 ? 5.473 -10.328 5.129 1 91.12 79 GLU B N 1
ATOM 3749 C CA . GLU B 1 79 ? 4.875 -11.523 5.715 1 91.12 79 GLU B CA 1
ATOM 3750 C C . GLU B 1 79 ? 4.582 -12.578 4.645 1 91.12 79 GLU B C 1
ATOM 3752 O O . GLU B 1 79 ? 4.066 -13.648 4.949 1 91.12 79 GLU B O 1
ATOM 3757 N N . GLU B 1 80 ? 4.953 -12.32 3.457 1 86.94 80 GLU B N 1
ATOM 3758 C CA . GLU B 1 80 ? 4.633 -13.234 2.365 1 86.94 80 GLU B CA 1
ATOM 3759 C C . GLU B 1 80 ? 5.82 -14.133 2.033 1 86.94 80 GLU B C 1
ATOM 3761 O O . GLU B 1 80 ? 6.914 -13.648 1.738 1 86.94 80 GLU B O 1
ATOM 3766 N N . THR B 1 81 ? 5.684 -15.312 1.907 1 82.12 81 THR B N 1
ATOM 3767 C CA . THR B 1 81 ? 6.719 -16.344 1.893 1 82.12 81 THR B CA 1
ATOM 3768 C C . THR B 1 81 ? 7.5 -16.297 0.582 1 82.12 81 THR B C 1
ATOM 3770 O O . THR B 1 81 ? 8.719 -16.469 0.574 1 82.12 81 THR B O 1
ATOM 3773 N N . SER B 1 82 ? 6.816 -16.078 -0.477 1 87.88 82 SER B N 1
ATOM 3774 C CA . SER B 1 82 ? 7.426 -16.328 -1.779 1 87.88 82 SER B CA 1
ATOM 3775 C C . SER B 1 82 ? 8.117 -15.078 -2.314 1 87.88 82 SER B C 1
ATOM 3777 O O . SER B 1 82 ? 8.883 -15.148 -3.281 1 87.88 82 SER B O 1
ATOM 3779 N N . VAL B 1 83 ? 8.023 -13.953 -1.669 1 94.5 83 VAL B N 1
ATOM 3780 C CA . VAL B 1 83 ? 8.445 -12.672 -2.229 1 94.5 83 VAL B CA 1
ATOM 3781 C C . VAL B 1 83 ? 9.961 -12.641 -2.355 1 94.5 83 VAL B C 1
ATOM 3783 O O . VAL B 1 83 ? 10.5 -12.289 -3.41 1 94.5 83 VAL B O 1
ATOM 3786 N N . VAL B 1 84 ? 10.703 -13.078 -1.36 1 96.38 84 VAL B N 1
ATOM 3787 C CA . VAL B 1 84 ? 12.156 -12.984 -1.328 1 96.38 84 VAL B CA 1
ATOM 3788 C C . VAL B 1 84 ? 12.766 -13.984 -2.311 1 96.38 84 VAL B C 1
ATOM 3790 O O . VAL B 1 84 ? 13.672 -13.641 -3.074 1 96.38 84 VAL B O 1
ATOM 3793 N N . ALA B 1 85 ? 12.242 -15.18 -2.279 1 92.38 85 ALA B N 1
ATOM 3794 C CA . ALA B 1 85 ? 12.719 -16.219 -3.193 1 92.38 85 ALA B CA 1
ATOM 3795 C C . ALA B 1 85 ? 12.484 -15.812 -4.648 1 92.38 85 ALA B C 1
ATOM 3797 O O . ALA B 1 85 ? 13.352 -16.016 -5.5 1 92.38 85 ALA B O 1
ATOM 3798 N N . ALA B 1 86 ? 11.32 -15.281 -4.914 1 94.56 86 ALA B N 1
ATOM 3799 C CA . ALA B 1 86 ? 10.961 -14.859 -6.27 1 94.56 86 ALA B CA 1
ATOM 3800 C C . ALA B 1 86 ? 11.883 -13.75 -6.762 1 94.56 86 ALA B C 1
ATOM 3802 O O . ALA B 1 86 ? 12.375 -13.797 -7.895 1 94.56 86 ALA B O 1
ATOM 3803 N N . ALA B 1 87 ? 12.141 -12.766 -5.938 1 97.38 87 ALA B N 1
ATOM 3804 C CA . ALA B 1 87 ? 13.023 -11.664 -6.312 1 97.38 87 ALA B CA 1
ATOM 3805 C C . ALA B 1 87 ? 14.445 -12.156 -6.566 1 97.38 87 ALA B C 1
ATOM 3807 O O . ALA B 1 87 ? 15.086 -11.742 -7.535 1 97.38 87 ALA B O 1
ATOM 3808 N N . SER B 1 88 ? 14.953 -13.062 -5.723 1 97.12 88 SER B N 1
ATOM 3809 C CA . SER B 1 88 ? 16.297 -13.609 -5.867 1 97.12 88 SER B CA 1
ATOM 3810 C C . SER B 1 88 ? 16.422 -14.414 -7.156 1 97.12 88 SER B C 1
ATOM 3812 O O . SER B 1 88 ? 17.469 -14.375 -7.82 1 97.12 88 SER B O 1
ATOM 3814 N N . PHE B 1 89 ? 15.414 -15.156 -7.492 1 94.81 89 PHE B N 1
ATOM 3815 C CA . PHE B 1 89 ? 15.398 -15.977 -8.695 1 94.81 89 PHE B CA 1
ATOM 3816 C C . PHE B 1 89 ? 15.445 -15.102 -9.945 1 94.81 89 PHE B C 1
ATOM 3818 O O . PHE B 1 89 ? 16.203 -15.375 -10.875 1 94.81 89 PHE B O 1
ATOM 3825 N N . ALA B 1 90 ? 14.602 -14.055 -9.961 1 97.94 90 ALA B N 1
ATOM 3826 C CA . ALA B 1 90 ? 14.594 -13.133 -11.094 1 97.94 90 ALA B CA 1
ATOM 3827 C C . ALA B 1 90 ? 15.953 -12.445 -11.25 1 97.94 90 ALA B C 1
ATOM 3829 O O . ALA B 1 90 ? 16.422 -12.227 -12.367 1 97.94 90 ALA B O 1
ATOM 3830 N N . ALA B 1 91 ? 16.516 -12.047 -10.102 1 98.31 91 ALA B N 1
ATOM 3831 C CA . ALA B 1 91 ? 17.844 -11.422 -10.141 1 98.31 91 ALA B CA 1
ATOM 3832 C C . ALA B 1 91 ? 18.875 -12.367 -10.75 1 98.31 91 ALA B C 1
ATOM 3834 O O . ALA B 1 91 ? 19.734 -11.93 -11.516 1 98.31 91 ALA B O 1
ATOM 3835 N N . ARG B 1 92 ? 18.766 -13.641 -10.43 1 96.94 92 ARG B N 1
ATOM 3836 C CA . ARG B 1 92 ? 19.672 -14.641 -11 1 96.94 92 ARG B CA 1
ATOM 3837 C C . ARG B 1 92 ? 19.5 -14.742 -12.508 1 96.94 92 ARG B C 1
ATOM 3839 O O . ARG B 1 92 ? 20.469 -14.789 -13.25 1 96.94 92 ARG B O 1
ATOM 3846 N N . MET B 1 93 ? 18.297 -14.758 -12.984 1 96.69 93 MET B N 1
ATOM 3847 C CA . MET B 1 93 ? 18.016 -14.852 -14.414 1 96.69 93 MET B CA 1
ATOM 3848 C C . MET B 1 93 ? 18.578 -13.641 -15.156 1 96.69 93 MET B C 1
ATOM 3850 O O . MET B 1 93 ? 19.141 -13.789 -16.25 1 96.69 93 MET B O 1
ATOM 3854 N N . ALA B 1 94 ? 18.406 -12.469 -14.547 1 97.69 94 ALA B N 1
ATOM 3855 C CA . ALA B 1 94 ? 18.812 -11.227 -15.195 1 97.69 94 ALA B CA 1
ATOM 3856 C C . ALA B 1 94 ? 20.328 -11.055 -15.18 1 97.69 94 ALA B C 1
ATOM 3858 O O . ALA B 1 94 ? 20.875 -10.297 -15.977 1 97.69 94 ALA B O 1
ATOM 3859 N N . ARG B 1 95 ? 20.953 -11.758 -14.25 1 95.44 95 ARG B N 1
ATOM 3860 C CA . ARG B 1 95 ? 22.391 -11.578 -14.016 1 95.44 95 ARG B CA 1
ATOM 3861 C C . ARG B 1 95 ? 23.188 -11.945 -15.258 1 95.44 95 ARG B C 1
ATOM 3863 O O . ARG B 1 95 ? 24.25 -11.375 -15.516 1 95.44 95 ARG B O 1
ATOM 3870 N N . GLU B 1 96 ? 22.703 -12.828 -16.016 1 90.06 96 GLU B N 1
ATOM 3871 C CA . GLU B 1 96 ? 23.406 -13.328 -17.203 1 90.06 96 GLU B CA 1
ATOM 3872 C C . GLU B 1 96 ? 23.672 -12.203 -18.203 1 90.06 96 GLU B C 1
ATOM 3874 O O . GLU B 1 96 ? 24.688 -12.203 -18.891 1 90.06 96 GLU B O 1
ATOM 3879 N N . GLU B 1 97 ? 22.766 -11.328 -18.266 1 95.06 97 GLU B N 1
ATOM 3880 C CA . GLU B 1 97 ? 22.875 -10.227 -19.219 1 95.06 97 GLU B CA 1
ATOM 3881 C C . GLU B 1 97 ? 23.219 -8.922 -18.5 1 95.06 97 GLU B C 1
ATOM 3883 O O . GLU B 1 97 ? 22.922 -7.832 -19.016 1 95.06 97 GLU B O 1
ATOM 3888 N N . GLY B 1 98 ? 23.75 -9.008 -17.297 1 96.5 98 GLY B N 1
ATOM 3889 C CA . GLY B 1 98 ? 24.297 -7.82 -16.656 1 96.5 98 GLY B CA 1
ATOM 3890 C C . GLY B 1 98 ? 23.453 -7.324 -15.492 1 96.5 98 GLY B C 1
ATOM 3891 O O . GLY B 1 98 ? 23.812 -6.352 -14.828 1 96.5 98 GLY B O 1
ATOM 3892 N N . GLY B 1 99 ? 22.375 -7.938 -15.234 1 98.38 99 GLY B N 1
ATOM 3893 C CA . GLY B 1 99 ? 21.531 -7.535 -14.117 1 98.38 99 GLY B CA 1
ATOM 3894 C C . GLY B 1 99 ? 20.609 -6.379 -14.461 1 98.38 99 GLY B C 1
ATOM 3895 O O . GLY B 1 99 ? 20 -6.359 -15.531 1 98.38 99 GLY B O 1
ATOM 3896 N N . PHE B 1 100 ? 20.438 -5.477 -13.547 1 98.88 100 PHE B N 1
ATOM 3897 C CA . PHE B 1 100 ? 19.5 -4.363 -13.695 1 98.88 100 PHE B CA 1
ATOM 3898 C C . PHE B 1 100 ? 20.25 -3.055 -13.922 1 98.88 100 PHE B C 1
ATOM 3900 O O . PHE B 1 100 ? 21.281 -2.811 -13.289 1 98.88 100 PHE B O 1
ATOM 3907 N N . ARG B 1 101 ? 19.766 -2.277 -14.828 1 98.75 101 ARG B N 1
ATOM 3908 C CA . ARG B 1 101 ? 20.219 -0.901 -15.031 1 98.75 101 ARG B CA 1
ATOM 3909 C C . ARG B 1 101 ? 19.156 0.091 -14.562 1 98.75 101 ARG B C 1
ATOM 3911 O O . ARG B 1 101 ? 17.984 -0.048 -14.898 1 98.75 101 ARG B O 1
ATOM 3918 N N . THR B 1 102 ? 19.516 1.062 -13.734 1 98.81 102 THR B N 1
ATOM 3919 C CA . THR B 1 102 ? 18.531 1.974 -13.172 1 98.81 102 THR B CA 1
ATOM 3920 C C . THR B 1 102 ? 18.781 3.404 -13.641 1 98.81 102 THR B C 1
ATOM 3922 O O . THR B 1 102 ? 19.875 3.727 -14.109 1 98.81 102 THR B O 1
ATOM 3925 N N . ASP B 1 103 ? 17.75 4.16 -13.633 1 98.5 103 ASP B N 1
ATOM 3926 C CA . ASP B 1 103 ? 17.734 5.594 -13.922 1 98.5 103 ASP B CA 1
ATOM 3927 C C . ASP B 1 103 ? 16.688 6.312 -13.086 1 98.5 103 ASP B C 1
ATOM 3929 O O . ASP B 1 103 ? 15.602 5.773 -12.844 1 98.5 103 ASP B O 1
ATOM 3933 N N . VAL B 1 104 ? 17.062 7.473 -12.578 1 98.12 104 VAL B N 1
ATOM 3934 C CA . VAL B 1 104 ? 16.141 8.25 -11.766 1 98.12 104 VAL B CA 1
ATOM 3935 C C . VAL B 1 104 ? 16.047 9.68 -12.305 1 98.12 104 VAL B C 1
ATOM 3937 O O . VAL B 1 104 ? 16.984 10.172 -12.922 1 98.12 104 VAL B O 1
ATOM 3940 N N . SER B 1 105 ? 14.922 10.352 -12.055 1 98 105 SER B N 1
ATOM 3941 C CA . SER B 1 105 ? 14.727 11.711 -12.539 1 98 105 SER B CA 1
ATOM 3942 C C . SER B 1 105 ? 15.234 12.734 -11.523 1 98 105 SER B C 1
ATOM 3944 O O . SER B 1 105 ? 15.391 13.914 -11.852 1 98 105 SER B O 1
ATOM 3946 N N . GLY B 1 106 ? 15.547 12.32 -10.32 1 96.75 106 GLY B N 1
ATOM 3947 C CA . GLY B 1 106 ? 15.93 13.203 -9.227 1 96.75 106 GLY B CA 1
ATOM 3948 C C . GLY B 1 106 ? 14.883 13.297 -8.133 1 96.75 106 GLY B C 1
ATOM 3949 O O . GLY B 1 106 ? 13.734 12.875 -8.328 1 96.75 106 GLY B O 1
ATOM 3950 N N . PRO B 1 107 ? 15.273 13.828 -7.039 1 97.5 107 PRO B N 1
ATOM 3951 C CA . PRO B 1 107 ? 14.422 13.82 -5.848 1 97.5 107 PRO B CA 1
ATOM 3952 C C . PRO B 1 107 ? 13.539 15.062 -5.746 1 97.5 107 PRO B C 1
ATOM 3954 O O . PRO B 1 107 ? 13.664 15.836 -4.793 1 97.5 107 PRO B O 1
ATOM 3957 N N . VAL B 1 108 ? 12.594 15.172 -6.656 1 98.12 108 VAL B N 1
ATOM 3958 C CA . VAL B 1 108 ? 11.758 16.359 -6.773 1 98.12 108 VAL B CA 1
ATOM 3959 C C . VAL B 1 108 ? 10.336 16.047 -6.297 1 98.12 108 VAL B C 1
ATOM 3961 O O . VAL B 1 108 ? 9.742 15.055 -6.73 1 98.12 108 VAL B O 1
ATOM 3964 N N . MET B 1 109 ? 9.844 16.844 -5.379 1 98.44 109 MET B N 1
ATOM 3965 C CA . MET B 1 109 ? 8.5 16.703 -4.836 1 98.44 109 MET B CA 1
ATOM 3966 C C . MET B 1 109 ? 7.633 17.906 -5.191 1 98.44 109 MET B C 1
ATOM 3968 O O . MET B 1 109 ? 8.148 18.953 -5.59 1 98.44 109 MET B O 1
ATOM 3972 N N . ILE B 1 110 ? 6.348 17.766 -5.07 1 98.56 110 ILE B N 1
ATOM 3973 C CA . ILE B 1 110 ? 5.371 18.797 -5.375 1 98.56 110 ILE B CA 1
ATOM 3974 C C . ILE B 1 110 ? 4.609 19.188 -4.105 1 98.56 110 ILE B C 1
ATOM 3976 O O . ILE B 1 110 ? 4.102 18.312 -3.395 1 98.56 110 ILE B O 1
ATOM 3980 N N . ALA B 1 111 ? 4.57 20.422 -3.793 1 98.12 111 ALA B N 1
ATOM 3981 C CA . ALA B 1 111 ? 3.617 20.953 -2.83 1 98.12 111 ALA B CA 1
ATOM 3982 C C . ALA B 1 111 ? 2.477 21.688 -3.537 1 98.12 111 ALA B C 1
ATOM 3984 O O . ALA B 1 111 ? 2.695 22.375 -4.539 1 98.12 111 ALA B O 1
ATOM 3985 N N . GLN B 1 112 ? 1.257 21.578 -3.002 1 98.69 112 GLN B N 1
ATOM 3986 C CA . GLN B 1 112 ? 0.085 22.219 -3.578 1 98.69 112 GLN B CA 1
ATOM 3987 C C . GLN B 1 112 ? -0.467 23.297 -2.639 1 98.69 112 GLN B C 1
ATOM 3989 O O . GLN B 1 112 ? -0.667 23.031 -1.449 1 98.69 112 GLN B O 1
ATOM 3994 N N . ILE B 1 113 ? -0.658 24.453 -3.178 1 98.56 113 ILE B N 1
ATOM 3995 C CA . ILE B 1 113 ? -1.354 25.531 -2.492 1 98.56 113 ILE B CA 1
ATOM 3996 C C . ILE B 1 113 ? -2.693 25.797 -3.172 1 98.56 113 ILE B C 1
ATOM 3998 O O . ILE B 1 113 ? -2.736 26.281 -4.305 1 98.56 113 ILE B O 1
ATOM 4002 N N . GLN B 1 114 ? -3.744 25.516 -2.463 1 98.69 114 GLN B N 1
ATOM 4003 C CA . GLN B 1 114 ? -5.102 25.609 -2.992 1 98.69 114 GLN B CA 1
ATOM 4004 C C . GLN B 1 114 ? -5.727 26.953 -2.668 1 98.69 114 GLN B C 1
ATOM 4006 O O . GLN B 1 114 ? -5.852 27.328 -1.497 1 98.69 114 GLN B O 1
ATOM 4011 N N . ALA B 1 115 ? -6.129 27.75 -3.672 1 98.69 115 ALA B N 1
ATOM 4012 C CA . ALA B 1 115 ? -6.895 28.984 -3.5 1 98.69 115 ALA B CA 1
ATOM 4013 C C . ALA B 1 115 ? -8.32 28.812 -4.012 1 98.69 115 ALA B C 1
ATOM 4015 O O . ALA B 1 115 ? -8.531 28.359 -5.145 1 98.69 115 ALA B O 1
ATOM 4016 N N . ILE B 1 116 ? -9.266 29.125 -3.156 1 98.25 116 ILE B N 1
ATOM 4017 C CA . ILE B 1 116 ? -10.68 29.031 -3.512 1 98.25 116 ILE B CA 1
ATOM 4018 C C . ILE B 1 116 ? -11.305 30.422 -3.533 1 98.25 116 ILE B C 1
ATOM 4020 O O . ILE B 1 116 ? -10.664 31.406 -3.139 1 98.25 116 ILE B O 1
ATOM 4024 N N . ASP B 1 117 ? -12.539 30.531 -4.066 1 97.75 117 ASP B N 1
ATOM 4025 C CA . ASP B 1 117 ? -13.281 31.797 -4.137 1 97.75 117 ASP B CA 1
ATOM 4026 C C . ASP B 1 117 ? -12.484 32.875 -4.883 1 97.75 117 ASP B C 1
ATOM 4028 O O . ASP B 1 117 ? -12.344 34 -4.398 1 97.75 117 ASP B O 1
ATOM 4032 N N . VAL B 1 118 ? -11.906 32.5 -5.941 1 98.56 118 VAL B N 1
ATOM 4033 C CA . VAL B 1 118 ? -11.156 33.406 -6.801 1 98.56 118 VAL B CA 1
ATOM 4034 C C . VAL B 1 118 ? -12.062 33.938 -7.914 1 98.56 118 VAL B C 1
ATOM 4036 O O . VAL B 1 118 ? -12.57 33.156 -8.727 1 98.56 118 VAL B O 1
ATOM 4039 N N . ASP B 1 119 ? -12.242 35.188 -8.062 1 98.19 119 ASP B N 1
ATOM 4040 C CA . ASP B 1 119 ? -13.172 35.781 -9.008 1 98.19 119 ASP B CA 1
ATOM 4041 C C . ASP B 1 119 ? -12.695 35.625 -10.445 1 98.19 119 ASP B C 1
ATOM 4043 O O . ASP B 1 119 ? -13.5 35.469 -11.367 1 98.19 119 ASP B O 1
ATOM 4047 N N . ASP B 1 120 ? -11.469 35.656 -10.68 1 98.38 120 ASP B N 1
ATOM 4048 C CA . ASP B 1 120 ? -10.867 35.562 -12.008 1 98.38 120 ASP B CA 1
ATOM 4049 C C . ASP B 1 120 ? -9.75 34.531 -12.039 1 98.38 120 ASP B C 1
ATOM 4051 O O . ASP B 1 120 ? -8.586 34.844 -12.273 1 98.38 120 ASP B O 1
ATOM 4055 N N . PRO B 1 121 ? -10.055 33.219 -11.922 1 98.56 121 PRO B N 1
ATOM 4056 C CA . PRO B 1 121 ? -9.07 32.156 -11.734 1 98.56 121 PRO B CA 1
ATOM 4057 C C . PRO B 1 121 ? -7.984 32.156 -12.812 1 98.56 121 PRO B C 1
ATOM 4059 O O . PRO B 1 121 ? -6.812 31.906 -12.508 1 98.56 121 PRO B O 1
ATOM 4062 N N . HIS B 1 122 ? -8.328 32.438 -14.031 1 98.38 122 HIS B N 1
ATOM 4063 C CA . HIS B 1 122 ? -7.34 32.344 -15.109 1 98.38 122 HIS B CA 1
ATOM 4064 C C . HIS B 1 122 ? -6.414 33.562 -15.086 1 98.38 122 HIS B C 1
ATOM 4066 O O . HIS B 1 122 ? -5.227 33.438 -15.406 1 98.38 122 HIS B O 1
ATOM 4072 N N . ALA B 1 123 ? -6.93 34.719 -14.773 1 98.62 123 ALA B N 1
ATOM 4073 C CA . ALA B 1 123 ? -6.066 35.875 -14.594 1 98.62 123 ALA B CA 1
ATOM 4074 C C . ALA B 1 123 ? -5.168 35.688 -13.367 1 98.62 123 ALA B C 1
ATOM 4076 O O . ALA B 1 123 ? -4.004 36.125 -13.383 1 98.62 123 ALA B O 1
ATOM 4077 N N . ALA B 1 124 ? -5.754 35.125 -12.344 1 98.69 124 ALA B N 1
ATOM 4078 C CA . ALA B 1 124 ? -4.984 34.844 -11.133 1 98.69 124 ALA B CA 1
ATOM 4079 C C . ALA B 1 124 ? -3.803 33.938 -11.445 1 98.69 124 ALA B C 1
ATOM 4081 O O . ALA B 1 124 ? -2.705 34.125 -10.922 1 98.69 124 ALA B O 1
ATOM 4082 N N . LYS B 1 125 ? -4.035 32.906 -12.227 1 98.75 125 LYS B N 1
ATOM 4083 C CA . LYS B 1 125 ? -2.969 32.031 -12.672 1 98.75 125 LYS B CA 1
ATOM 4084 C C . LYS B 1 125 ? -1.82 32.812 -13.297 1 98.75 125 LYS B C 1
ATOM 4086 O O . LYS B 1 125 ? -0.652 32.562 -12.992 1 98.75 125 LYS B O 1
ATOM 4091 N N . MET B 1 126 ? -2.15 33.719 -14.078 1 98.5 126 MET B N 1
ATOM 4092 C CA . MET B 1 126 ? -1.133 34.531 -14.758 1 98.5 126 MET B CA 1
ATOM 4093 C C . MET B 1 126 ? -0.38 35.406 -13.766 1 98.5 126 MET B C 1
ATOM 4095 O O . MET B 1 126 ? 0.834 35.562 -13.875 1 98.5 126 MET B O 1
ATOM 4099 N N . ARG B 1 127 ? -1.092 36 -12.812 1 98.75 127 ARG B N 1
ATOM 4100 C CA . ARG B 1 127 ? -0.437 36.812 -11.789 1 98.75 127 ARG B CA 1
ATOM 4101 C C . ARG B 1 127 ? 0.565 35.969 -10.992 1 98.75 127 ARG B C 1
ATOM 4103 O O . ARG B 1 127 ? 1.658 36.469 -10.672 1 98.75 127 ARG B O 1
ATOM 4110 N N . ILE B 1 128 ? 0.234 34.75 -10.672 1 98.88 128 ILE B N 1
ATOM 4111 C CA . ILE B 1 128 ? 1.126 33.875 -9.922 1 98.88 128 ILE B CA 1
ATOM 4112 C C . ILE B 1 128 ? 2.363 33.562 -10.766 1 98.88 128 ILE B C 1
ATOM 4114 O O . ILE B 1 128 ? 3.488 33.594 -10.266 1 98.88 128 ILE B O 1
ATOM 4118 N N . LEU B 1 129 ? 2.16 33.219 -12.023 1 98.69 129 LEU B N 1
ATOM 4119 C CA . LEU B 1 129 ? 3.273 32.906 -12.906 1 98.69 129 LEU B CA 1
ATOM 4120 C C . LEU B 1 129 ? 4.215 34.094 -13.07 1 98.69 129 LEU B C 1
ATOM 4122 O O . LEU B 1 129 ? 5.43 33.906 -13.172 1 98.69 129 LEU B O 1
ATOM 4126 N N . GLN B 1 130 ? 3.693 35.25 -13.109 1 98.5 130 GLN B N 1
ATOM 4127 C CA . GLN B 1 130 ? 4.5 36.469 -13.227 1 98.5 130 GLN B CA 1
ATOM 4128 C C . GLN B 1 130 ? 5.34 36.688 -11.977 1 98.5 130 GLN B C 1
ATOM 4130 O O . GLN B 1 130 ? 6.41 37.312 -12.039 1 98.5 130 GLN B O 1
ATOM 4135 N N . ALA B 1 131 ? 4.836 36.156 -10.906 1 98.62 131 ALA B N 1
ATOM 4136 C CA . ALA B 1 131 ? 5.52 36.344 -9.625 1 98.62 131 ALA B CA 1
ATOM 4137 C C . ALA B 1 131 ? 6.422 35.156 -9.305 1 98.62 131 ALA B C 1
ATOM 4139 O O . ALA B 1 131 ? 6.914 35.031 -8.18 1 98.62 131 ALA B O 1
ATOM 4140 N N . GLU B 1 132 ? 6.688 34.312 -10.195 1 98.62 132 GLU B N 1
ATOM 4141 C CA . GLU B 1 132 ? 7.367 33.031 -9.977 1 98.62 132 GLU B CA 1
ATOM 4142 C C . GLU B 1 132 ? 8.695 33.219 -9.242 1 98.62 132 GLU B C 1
ATOM 4144 O O . GLU B 1 132 ? 8.969 32.531 -8.25 1 98.62 132 GLU B O 1
ATOM 4149 N N . ASP B 1 133 ? 9.523 34.156 -9.711 1 98.5 133 ASP B N 1
ATOM 4150 C CA . ASP B 1 133 ? 10.844 34.344 -9.125 1 98.5 133 ASP B CA 1
ATOM 4151 C C . ASP B 1 133 ? 10.75 34.75 -7.656 1 98.5 133 ASP B C 1
ATOM 4153 O O . ASP B 1 133 ? 11.508 34.25 -6.82 1 98.5 133 ASP B O 1
ATOM 4157 N N . ASP B 1 134 ? 9.875 35.594 -7.406 1 98.5 134 ASP B N 1
ATOM 4158 C CA . ASP B 1 134 ? 9.68 36.062 -6.031 1 98.5 134 ASP B CA 1
ATOM 4159 C C . ASP B 1 134 ? 9.188 34.906 -5.148 1 98.5 134 ASP B C 1
ATOM 4161 O O . ASP B 1 134 ? 9.617 34.781 -3.996 1 98.5 134 ASP B O 1
ATOM 4165 N N . LEU B 1 135 ? 8.242 34.156 -5.668 1 98.75 135 LEU B N 1
ATOM 4166 C CA . LEU B 1 135 ? 7.699 33.031 -4.926 1 98.75 135 LEU B CA 1
ATOM 4167 C C . LEU B 1 135 ? 8.789 32 -4.621 1 98.75 135 LEU B C 1
ATOM 4169 O O . LEU B 1 135 ? 8.852 31.469 -3.514 1 98.75 135 LEU B O 1
ATOM 4173 N N . ILE B 1 136 ? 9.625 31.703 -5.578 1 98.62 136 ILE B N 1
ATOM 4174 C CA . ILE B 1 136 ? 10.727 30.75 -5.402 1 98.62 136 ILE B CA 1
ATOM 4175 C C . ILE B 1 136 ? 11.672 31.266 -4.32 1 98.62 136 ILE B C 1
ATOM 4177 O O . ILE B 1 136 ? 12.102 30.5 -3.449 1 98.62 136 ILE B O 1
ATOM 4181 N N . GLU B 1 137 ? 11.992 32.531 -4.359 1 98.31 137 GLU B N 1
ATOM 4182 C CA . GLU B 1 137 ? 12.883 33.125 -3.359 1 98.31 137 GLU B CA 1
ATOM 4183 C C . GLU B 1 137 ? 12.289 33 -1.958 1 98.31 137 GLU B C 1
ATOM 4185 O O . GLU B 1 137 ? 12.984 32.625 -1.017 1 98.31 137 GLU B O 1
ATOM 4190 N N . GLN B 1 138 ? 11.016 33.344 -1.812 1 98.12 138 GLN B N 1
ATOM 4191 C CA . GLN B 1 138 ? 10.344 33.25 -0.523 1 98.12 138 GLN B CA 1
ATOM 4192 C C . GLN B 1 138 ? 10.305 31.812 -0.015 1 98.12 138 GLN B C 1
ATOM 4194 O O . GLN B 1 138 ? 10.531 31.562 1.172 1 98.12 138 GLN B O 1
ATOM 4199 N N . ALA B 1 139 ? 9.984 30.859 -0.902 1 98.19 139 ALA B N 1
ATOM 4200 C CA . ALA B 1 139 ? 9.969 29.438 -0.526 1 98.19 139 ALA B CA 1
ATOM 4201 C C . ALA B 1 139 ? 11.328 28.984 -0.01 1 98.19 139 ALA B C 1
ATOM 4203 O O . ALA B 1 139 ? 11.422 28.312 1.013 1 98.19 139 ALA B O 1
ATOM 4204 N N . ASN B 1 140 ? 12.359 29.328 -0.692 1 97.69 140 ASN B N 1
ATOM 4205 C CA . ASN B 1 140 ? 13.711 28.875 -0.381 1 97.69 140 ASN B CA 1
ATOM 4206 C C . ASN B 1 140 ? 14.227 29.5 0.911 1 97.69 140 ASN B C 1
ATOM 4208 O O . ASN B 1 140 ? 15.117 28.953 1.56 1 97.69 140 ASN B O 1
ATOM 4212 N N . GLU B 1 141 ? 13.711 30.625 1.322 1 96.19 141 GLU B N 1
ATOM 4213 C CA . GLU B 1 141 ? 14.062 31.25 2.59 1 96.19 141 GLU B CA 1
ATOM 4214 C C . GLU B 1 141 ? 13.586 30.422 3.773 1 96.19 141 GLU B C 1
ATOM 4216 O O . GLU B 1 141 ? 14.109 30.547 4.883 1 96.19 141 GLU B O 1
ATOM 4221 N N . VAL B 1 142 ? 12.594 29.594 3.574 1 92.25 142 VAL B N 1
ATOM 4222 C CA . VAL B 1 142 ? 12 28.781 4.633 1 92.25 142 VAL B CA 1
ATOM 4223 C C . VAL B 1 142 ? 13 27.734 5.102 1 92.25 142 VAL B C 1
ATOM 4225 O O . VAL B 1 142 ? 13.016 27.359 6.277 1 92.25 142 VAL B O 1
ATOM 4228 N N . ASP B 1 143 ? 13.773 27.203 4.195 1 90.44 143 ASP B N 1
ATOM 4229 C CA . ASP B 1 143 ? 14.727 26.141 4.527 1 90.44 143 ASP B CA 1
ATOM 4230 C C . ASP B 1 143 ? 16.094 26.422 3.898 1 90.44 143 ASP B C 1
ATOM 4232 O O . ASP B 1 143 ? 16.484 25.75 2.938 1 90.44 143 ASP B O 1
ATOM 4236 N N . PRO B 1 144 ? 16.844 27.312 4.48 1 89.94 144 PRO B N 1
ATOM 4237 C CA . PRO B 1 144 ? 18.156 27.656 3.928 1 89.94 144 PRO B CA 1
ATOM 4238 C C . PRO B 1 144 ? 19.141 26.484 3.924 1 89.94 144 PRO B C 1
ATOM 4240 O O . PRO B 1 144 ? 20 26.406 3.045 1 89.94 144 PRO B O 1
ATOM 4243 N N . VAL B 1 145 ? 18.953 25.609 4.855 1 86.38 145 VAL B N 1
ATOM 4244 C CA . VAL B 1 145 ? 19.828 24.438 4.941 1 86.38 145 VAL B CA 1
ATOM 4245 C C . VAL B 1 145 ? 19.641 23.547 3.717 1 86.38 145 VAL B C 1
ATOM 4247 O O . VAL B 1 145 ? 20.609 23.078 3.127 1 86.38 145 VAL B O 1
ATOM 4250 N N . LEU B 1 146 ? 18.406 23.344 3.361 1 91.69 146 LEU B N 1
ATOM 4251 C CA . LEU B 1 146 ? 18.109 22.562 2.162 1 91.69 146 LEU B CA 1
ATOM 4252 C C . LEU B 1 146 ? 18.719 23.219 0.925 1 91.69 146 LEU B C 1
ATOM 4254 O O . LEU B 1 146 ? 19.266 22.531 0.064 1 91.69 146 LEU B O 1
ATOM 4258 N N . VAL B 1 147 ? 18.641 24.484 0.844 1 94.19 147 VAL B N 1
ATOM 4259 C CA . VAL B 1 147 ? 19.141 25.25 -0.295 1 94.19 147 VAL B CA 1
ATOM 4260 C C . VAL B 1 147 ? 20.672 25.156 -0.337 1 94.19 147 VAL B C 1
ATOM 4262 O O . VAL B 1 147 ? 21.25 24.984 -1.407 1 94.19 147 VAL B O 1
ATOM 4265 N N . GLU B 1 148 ? 21.234 25.219 0.822 1 93.69 148 GLU B N 1
ATOM 4266 C CA . GLU B 1 148 ? 22.688 25.141 0.915 1 93.69 148 GLU B CA 1
ATOM 4267 C C . GLU B 1 148 ? 23.203 23.781 0.417 1 93.69 148 GLU B C 1
ATOM 4269 O O . GLU B 1 148 ? 24.312 23.688 -0.127 1 93.69 148 GLU B O 1
ATOM 4274 N N . HIS B 1 149 ? 22.453 22.844 0.576 1 92.44 149 HIS B N 1
ATOM 4275 C CA . HIS B 1 149 ? 22.859 21.5 0.178 1 92.44 149 HIS B CA 1
ATOM 4276 C C . HIS B 1 149 ? 22.469 21.219 -1.269 1 92.44 149 HIS B C 1
ATOM 4278 O O . HIS B 1 149 ? 22.578 20.078 -1.729 1 92.44 149 HIS B O 1
ATOM 4284 N N . GLY B 1 150 ? 21.953 22.25 -1.943 1 95.06 150 GLY B N 1
ATOM 4285 C CA . GLY B 1 150 ? 21.703 22.125 -3.371 1 95.06 150 GLY B CA 1
ATOM 4286 C C . GLY B 1 150 ? 20.25 21.844 -3.711 1 95.06 150 GLY B C 1
ATOM 4287 O O . GLY B 1 150 ? 19.922 21.625 -4.875 1 95.06 150 GLY B O 1
ATOM 4288 N N . GLY B 1 151 ? 19.422 21.844 -2.695 1 97.56 151 GLY B N 1
ATOM 4289 C CA . GLY B 1 151 ? 18 21.625 -2.936 1 97.56 151 GLY B CA 1
ATOM 4290 C C . GLY B 1 151 ? 17.203 22.922 -2.949 1 97.56 151 GLY B C 1
ATOM 4291 O O . GLY B 1 151 ? 17.734 23.969 -3.305 1 97.56 151 GLY B O 1
ATOM 4292 N N . GLY B 1 152 ? 15.898 22.766 -2.738 1 98 152 GLY B N 1
ATOM 4293 C CA . GLY B 1 152 ? 15.016 23.922 -2.676 1 98 152 GLY B CA 1
ATOM 4294 C C . GLY B 1 152 ? 14.008 23.969 -3.807 1 98 152 GLY B C 1
ATOM 4295 O O . GLY B 1 152 ? 13.953 23.047 -4.633 1 98 152 GLY B O 1
ATOM 4296 N N . CYS B 1 153 ? 13.148 24.984 -3.775 1 98.69 153 CYS B N 1
ATOM 4297 C CA . CYS B 1 153 ? 12.141 25.188 -4.809 1 98.69 153 CYS B CA 1
ATOM 4298 C C . CYS B 1 153 ? 12.781 25.594 -6.129 1 98.69 153 CYS B C 1
ATOM 4300 O O . CYS B 1 153 ? 13.578 26.531 -6.176 1 98.69 153 CYS B O 1
ATOM 4302 N N . GLU B 1 154 ? 12.391 24.891 -7.195 1 98.31 154 GLU B N 1
ATOM 4303 C CA . GLU B 1 154 ? 13.047 25.094 -8.484 1 98.31 154 GLU B CA 1
ATOM 4304 C C . GLU B 1 154 ? 12.117 25.797 -9.469 1 98.31 154 GLU B C 1
ATOM 4306 O O . GLU B 1 154 ? 12.578 26.516 -10.359 1 98.31 154 GLU B O 1
ATOM 4311 N N . SER B 1 155 ? 10.875 25.594 -9.359 1 98.5 155 SER B N 1
ATOM 4312 C CA . SER B 1 155 ? 9.914 26.203 -10.281 1 98.5 155 SER B CA 1
ATOM 4313 C C . SER B 1 155 ? 8.508 26.188 -9.695 1 98.5 155 SER B C 1
ATOM 4315 O O . SER B 1 155 ? 8.266 25.578 -8.648 1 98.5 155 SER B O 1
ATOM 4317 N N . VAL B 1 156 ? 7.672 26.953 -10.352 1 98.69 156 VAL B N 1
ATOM 4318 C CA . VAL B 1 156 ? 6.27 27.062 -9.969 1 98.69 156 VAL B CA 1
ATOM 4319 C C . VAL B 1 156 ? 5.379 26.734 -11.164 1 98.69 156 VAL B C 1
ATOM 4321 O O . VAL B 1 156 ? 5.656 27.156 -12.289 1 98.69 156 VAL B O 1
ATOM 4324 N N . GLU B 1 157 ? 4.418 25.875 -10.969 1 98.75 157 GLU B N 1
ATOM 4325 C CA . GLU B 1 157 ? 3.354 25.609 -11.938 1 98.75 157 GLU B CA 1
ATOM 4326 C C . GLU B 1 157 ? 1.986 25.969 -11.359 1 98.75 157 GLU B C 1
ATOM 4328 O O . GLU B 1 157 ? 1.791 25.922 -10.141 1 98.75 157 GLU B O 1
ATOM 4333 N N . VAL B 1 158 ? 1.084 26.391 -12.234 1 98.88 158 VAL B N 1
ATOM 4334 C CA . VAL B 1 158 ? -0.235 26.781 -11.75 1 98.88 158 VAL B CA 1
ATOM 4335 C C . VAL B 1 158 ? -1.316 26.125 -12.602 1 98.88 158 VAL B C 1
ATOM 4337 O O . VAL B 1 158 ? -1.228 26.109 -13.836 1 98.88 158 VAL B O 1
ATOM 4340 N N . ARG B 1 159 ? -2.311 25.578 -11.93 1 98.62 159 ARG B N 1
ATOM 4341 C CA . ARG B 1 159 ? -3.428 24.906 -12.586 1 98.62 159 ARG B CA 1
ATOM 4342 C C . ARG B 1 159 ? -4.762 25.484 -12.133 1 98.62 159 ARG B C 1
ATOM 4344 O O . ARG B 1 159 ? -4.926 25.844 -10.961 1 98.62 159 ARG B O 1
ATOM 4351 N N . VAL B 1 160 ? -5.672 25.656 -13.062 1 98.75 160 VAL B N 1
ATOM 4352 C CA . VAL B 1 160 ? -7.074 25.891 -12.734 1 98.75 160 VAL B CA 1
ATOM 4353 C C . VAL B 1 160 ? -7.871 24.609 -12.922 1 98.75 160 VAL B C 1
ATOM 4355 O O . VAL B 1 160 ? -7.922 24.062 -14.031 1 98.75 160 VAL B O 1
ATOM 4358 N N . ILE B 1 161 ? -8.445 24.125 -11.844 1 98.44 161 ILE B N 1
ATOM 4359 C CA . ILE B 1 161 ? -9.117 22.828 -11.938 1 98.44 161 ILE B CA 1
ATOM 4360 C C . ILE B 1 161 ? -10.609 23.016 -11.664 1 98.44 161 ILE B C 1
ATOM 4362 O O . ILE B 1 161 ? -11.016 23.938 -10.953 1 98.44 161 ILE B O 1
ATOM 4366 N N . GLU B 1 162 ? -11.398 22.125 -12.25 1 97.81 162 GLU B N 1
ATOM 4367 C CA . GLU B 1 162 ? -12.828 22.047 -11.961 1 97.81 162 GLU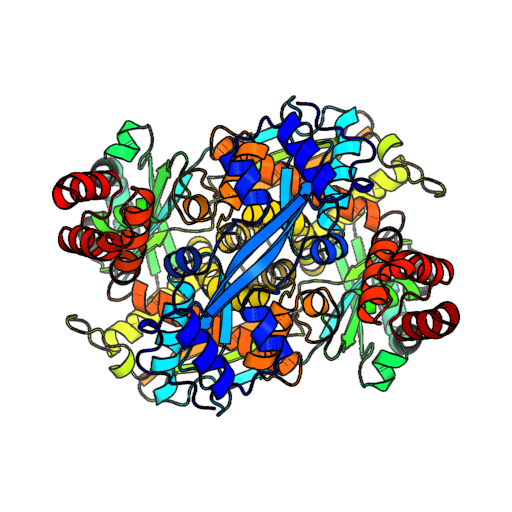 B CA 1
ATOM 4368 C C . GLU B 1 162 ? -13.109 21.016 -10.867 1 97.81 162 GLU B C 1
ATOM 4370 O O . GLU B 1 162 ? -12.57 19.906 -10.891 1 97.81 162 GLU B O 1
ATOM 4375 N N . THR B 1 163 ? -13.906 21.359 -9.875 1 98 163 THR B N 1
ATOM 4376 C CA . THR B 1 163 ? -14.289 20.484 -8.773 1 98 163 THR B CA 1
ATOM 4377 C C . THR B 1 163 ? -15.789 20.547 -8.523 1 98 163 THR B C 1
ATOM 4379 O O . THR B 1 163 ? -16.484 21.422 -9.07 1 98 163 THR B O 1
ATOM 4382 N N . PRO B 1 164 ? -16.328 19.641 -7.668 1 96.75 164 PRO B N 1
ATOM 4383 C CA . PRO B 1 164 ? -17.734 19.719 -7.297 1 96.75 164 PRO B CA 1
ATOM 4384 C C . PRO B 1 164 ? -18.094 21.016 -6.582 1 96.75 164 PRO B C 1
ATOM 4386 O O . PRO B 1 164 ? -19.266 21.391 -6.508 1 96.75 164 PRO B O 1
ATOM 4389 N N . GLN B 1 165 ? -17.094 21.797 -6.055 1 97.31 165 GLN B N 1
ATOM 4390 C CA . GLN B 1 165 ? -17.328 23.047 -5.336 1 97.31 165 GLN B CA 1
ATOM 4391 C C . GLN B 1 165 ? -16.969 24.25 -6.203 1 97.31 165 GLN B C 1
ATOM 4393 O O . GLN B 1 165 ? -16.922 25.375 -5.711 1 97.31 165 GLN B O 1
ATOM 4398 N N . GLY B 1 166 ? -16.766 23.984 -7.484 1 97.19 166 GLY B N 1
ATOM 4399 C CA . GLY B 1 166 ? -16.391 25.047 -8.398 1 97.19 166 GLY B CA 1
ATOM 4400 C C . GLY B 1 166 ? -14.906 25.047 -8.734 1 97.19 166 GLY B C 1
ATOM 4401 O O . GLY B 1 166 ? -14.188 24.094 -8.43 1 97.19 166 GLY B O 1
ATOM 4402 N N . GLU B 1 167 ? -14.477 26.125 -9.406 1 98.12 167 GLU B N 1
ATOM 4403 C CA . GLU B 1 167 ? -13.086 26.219 -9.844 1 98.12 167 GLU B CA 1
ATOM 4404 C C . GLU B 1 167 ? -12.156 26.547 -8.68 1 98.12 167 GLU B C 1
ATOM 4406 O O . GLU B 1 167 ? -12.516 27.328 -7.793 1 98.12 167 GLU B O 1
ATOM 4411 N N . MET B 1 168 ? -11.023 25.953 -8.734 1 98.69 168 MET B N 1
ATOM 4412 C CA . MET B 1 168 ? -9.961 26.266 -7.781 1 98.69 168 MET B CA 1
ATOM 4413 C C . MET B 1 168 ? -8.648 26.562 -8.508 1 98.69 168 MET B C 1
ATOM 4415 O O . MET B 1 168 ? -8.406 26.047 -9.594 1 98.69 168 MET B O 1
ATOM 4419 N N . VAL B 1 169 ? -7.875 27.5 -7.957 1 98.88 169 VAL B N 1
ATOM 4420 C CA . VAL B 1 169 ? -6.527 27.781 -8.453 1 98.88 169 VAL B CA 1
ATOM 4421 C C . VAL B 1 169 ? -5.5 27.062 -7.582 1 98.88 169 VAL B C 1
ATOM 4423 O O . VAL B 1 169 ? -5.438 27.281 -6.371 1 98.88 169 VAL B O 1
ATOM 4426 N N . VAL B 1 170 ? -4.73 26.156 -8.195 1 98.94 170 VAL B N 1
ATOM 4427 C CA . VAL B 1 170 ? -3.77 25.344 -7.461 1 98.94 170 VAL B CA 1
ATOM 4428 C C . VAL B 1 170 ? -2.352 25.672 -7.922 1 98.94 170 VAL B C 1
ATOM 4430 O O . VAL B 1 170 ? -2.004 25.453 -9.086 1 98.94 170 VAL B O 1
ATOM 4433 N N . THR B 1 171 ? -1.567 26.172 -7.035 1 98.88 171 THR B N 1
ATOM 4434 C CA . THR B 1 171 ? -0.159 26.453 -7.297 1 98.88 171 THR B CA 1
ATOM 4435 C C . THR B 1 171 ? 0.71 25.266 -6.859 1 98.88 171 THR B C 1
ATOM 4437 O O . THR B 1 171 ? 0.654 24.844 -5.703 1 98.88 171 THR B O 1
ATOM 4440 N N . HIS B 1 172 ? 1.483 24.719 -7.77 1 98.88 172 HIS B N 1
ATOM 4441 C CA . HIS B 1 172 ? 2.473 23.688 -7.48 1 98.88 172 HIS B CA 1
ATOM 4442 C C . HIS B 1 172 ? 3.85 24.297 -7.234 1 98.88 172 HIS B C 1
ATOM 4444 O O . HIS B 1 172 ? 4.367 25.031 -8.078 1 98.88 172 HIS B O 1
ATOM 4450 N N . LEU B 1 173 ? 4.398 24.062 -6.098 1 98.81 173 LEU B N 1
ATOM 4451 C CA . LEU B 1 173 ? 5.828 24.281 -5.895 1 98.81 173 LEU B CA 1
ATOM 4452 C C . LEU B 1 173 ? 6.621 23.031 -6.242 1 98.81 173 LEU B C 1
ATOM 4454 O O . LEU B 1 173 ? 6.367 21.953 -5.688 1 98.81 173 LEU B O 1
ATOM 4458 N N . ILE B 1 174 ? 7.547 23.141 -7.152 1 98.75 174 ILE B N 1
ATOM 4459 C CA . ILE B 1 174 ? 8.422 22.047 -7.543 1 98.75 174 ILE B CA 1
ATOM 4460 C C . ILE B 1 174 ? 9.734 22.141 -6.77 1 98.75 174 ILE B C 1
ATOM 4462 O O . ILE B 1 174 ? 10.539 23.047 -6.996 1 98.75 174 ILE B O 1
ATOM 4466 N N . VAL B 1 175 ? 9.984 21.141 -5.871 1 98.62 175 VAL B N 1
ATOM 4467 C CA . VAL B 1 175 ? 11.039 21.328 -4.879 1 98.62 175 VAL B CA 1
ATOM 4468 C C . VAL B 1 175 ? 11.992 20.141 -4.91 1 98.62 175 VAL B C 1
ATOM 4470 O O . VAL B 1 175 ? 11.562 18.984 -4.797 1 98.62 175 VAL B O 1
ATOM 4473 N N . ASN B 1 176 ? 13.242 20.391 -5.121 1 98.44 176 ASN B N 1
ATOM 4474 C CA . ASN B 1 176 ? 14.281 19.391 -4.895 1 98.44 176 ASN B CA 1
ATOM 4475 C C . ASN B 1 176 ? 14.523 19.172 -3.404 1 98.44 176 ASN B C 1
ATOM 4477 O O . ASN B 1 176 ? 15.062 20.031 -2.719 1 98.44 176 ASN B O 1
ATOM 4481 N N . VAL B 1 177 ? 14.211 17.938 -2.912 1 97.31 177 VAL B N 1
ATOM 4482 C CA . VAL B 1 177 ? 14.219 17.703 -1.472 1 97.31 177 VAL B CA 1
ATOM 4483 C C . VAL B 1 177 ? 15.453 16.891 -1.086 1 97.31 177 VAL B C 1
ATOM 4485 O O . VAL B 1 177 ? 15.57 16.438 0.052 1 97.31 177 VAL B O 1
ATOM 4488 N N . GLN B 1 178 ? 16.297 16.656 -2.006 1 95.94 178 GLN B N 1
ATOM 4489 C CA . GLN B 1 178 ? 17.562 15.953 -1.783 1 95.94 178 GLN B CA 1
ATOM 4490 C C . GLN B 1 178 ? 17.312 14.562 -1.199 1 95.94 178 GLN B C 1
ATOM 4492 O O . GLN B 1 178 ? 16.5 13.797 -1.726 1 95.94 178 GLN B O 1
ATOM 4497 N N . ASP B 1 179 ? 18 14.172 -0.127 1 94.75 179 ASP B N 1
ATOM 4498 C CA . ASP B 1 179 ? 17.984 12.789 0.347 1 94.75 179 ASP B CA 1
ATOM 4499 C C . ASP B 1 179 ? 16.875 12.562 1.357 1 94.75 179 ASP B C 1
ATOM 4501 O O . ASP B 1 179 ? 16.781 11.5 1.974 1 94.75 179 ASP B O 1
ATOM 4505 N N . ALA B 1 180 ? 15.961 13.523 1.543 1 91.94 180 ALA B N 1
ATOM 4506 C CA . ALA B 1 180 ? 14.789 13.344 2.4 1 91.94 180 ALA B CA 1
ATOM 4507 C C . ALA B 1 180 ? 13.578 12.891 1.589 1 91.94 180 ALA B C 1
ATOM 4509 O O . ALA B 1 180 ? 13.586 12.969 0.358 1 91.94 180 ALA B O 1
ATOM 4510 N N . MET B 1 181 ? 12.586 12.344 2.326 1 92.5 181 MET B N 1
ATOM 4511 C CA . MET B 1 181 ? 11.312 12.141 1.634 1 92.5 181 MET B CA 1
ATOM 4512 C C . MET B 1 181 ? 10.695 13.477 1.237 1 92.5 181 MET B C 1
ATOM 4514 O O . MET B 1 181 ? 10.086 13.586 0.173 1 92.5 181 MET B O 1
ATOM 4518 N N . GLY B 1 182 ? 10.805 14.445 2.094 1 90.69 182 GLY B N 1
ATOM 4519 C CA . GLY B 1 182 ? 10.617 15.852 1.747 1 90.69 182 GLY B CA 1
ATOM 4520 C C . GLY B 1 182 ? 9.258 16.375 2.141 1 90.69 182 GLY B C 1
ATOM 4521 O O . GLY B 1 182 ? 8.945 17.547 1.904 1 90.69 182 GLY B O 1
ATOM 4522 N N . GLY B 1 183 ? 8.391 15.562 2.783 1 89.81 183 GLY B N 1
ATOM 4523 C CA . GLY B 1 183 ? 7.043 15.992 3.119 1 89.81 183 GLY B CA 1
ATOM 4524 C C . GLY B 1 183 ? 7.016 17.219 4.008 1 89.81 183 GLY B C 1
ATOM 4525 O O . GLY B 1 183 ? 6.281 18.172 3.74 1 89.81 183 GLY B O 1
ATOM 4526 N N . ASN B 1 184 ? 7.84 17.328 5.031 1 84.75 184 ASN B N 1
ATOM 4527 C CA . ASN B 1 184 ? 7.879 18.469 5.953 1 84.75 184 ASN B CA 1
ATOM 4528 C C . ASN B 1 184 ? 8.383 19.734 5.266 1 84.75 184 ASN B C 1
ATOM 4530 O O . ASN B 1 184 ? 7.836 20.812 5.473 1 84.75 184 ASN B O 1
ATOM 4534 N N . ALA B 1 185 ? 9.406 19.562 4.508 1 89.12 185 ALA B N 1
ATOM 4535 C CA . ALA B 1 185 ? 10.008 20.703 3.834 1 89.12 185 ALA B CA 1
ATOM 4536 C C . ALA B 1 185 ? 9.023 21.344 2.869 1 89.12 185 ALA B C 1
ATOM 4538 O O . ALA B 1 185 ? 8.836 22.562 2.895 1 89.12 185 ALA B O 1
ATOM 4539 N N . VAL B 1 186 ? 8.383 20.578 2.059 1 95.69 186 VAL B N 1
ATOM 4540 C CA . VAL B 1 186 ? 7.535 21.141 1.017 1 95.69 186 VAL B CA 1
ATOM 4541 C C . VAL B 1 186 ? 6.258 21.703 1.639 1 95.69 186 VAL B C 1
ATOM 4543 O O . VAL B 1 186 ? 5.711 22.703 1.156 1 95.69 186 VAL B O 1
ATOM 4546 N N . ASN B 1 187 ? 5.746 21.016 2.666 1 93.62 187 ASN B N 1
ATOM 4547 C CA . ASN B 1 187 ? 4.586 21.562 3.371 1 93.62 187 ASN B CA 1
ATOM 4548 C C . ASN B 1 187 ? 4.891 22.906 4.016 1 93.62 187 ASN B C 1
ATOM 4550 O O . ASN B 1 187 ? 4.066 23.828 3.969 1 93.62 187 ASN B O 1
ATOM 4554 N N . SER B 1 188 ? 6.07 23.062 4.633 1 91.62 188 SER B N 1
ATOM 4555 C CA . SER B 1 188 ? 6.473 24.312 5.258 1 91.62 188 SER B CA 1
ATOM 4556 C C . SER B 1 188 ? 6.582 25.438 4.23 1 91.62 188 SER B C 1
ATOM 4558 O O . SER B 1 188 ? 6.184 26.578 4.496 1 91.62 188 SER B O 1
ATOM 4560 N N . MET B 1 189 ? 7.121 25.125 3.1 1 95.56 189 MET B N 1
ATOM 4561 C CA . MET B 1 189 ? 7.223 26.125 2.029 1 95.56 189 MET B CA 1
ATOM 4562 C C . MET B 1 189 ? 5.836 26.562 1.569 1 95.56 189 MET B C 1
ATOM 4564 O O . MET B 1 189 ? 5.602 27.766 1.375 1 95.56 189 MET B O 1
ATOM 4568 N N . ALA B 1 190 ? 4.973 25.625 1.363 1 96.88 190 ALA B N 1
ATOM 4569 C CA . ALA B 1 190 ? 3.613 25.953 0.939 1 96.88 190 ALA B CA 1
ATOM 4570 C C . ALA B 1 190 ? 2.916 26.844 1.965 1 96.88 190 ALA B C 1
ATOM 4572 O O . ALA B 1 190 ? 2.221 27.797 1.601 1 96.88 190 ALA B O 1
ATOM 4573 N N . GLU B 1 191 ? 3.08 26.5 3.23 1 93.69 191 GLU B N 1
ATOM 4574 C CA . GLU B 1 191 ? 2.475 27.297 4.297 1 93.69 191 GLU B CA 1
ATOM 4575 C C . GLU B 1 191 ? 3.006 28.734 4.285 1 93.69 191 GLU B C 1
ATOM 4577 O O . GLU B 1 191 ? 2.242 29.688 4.457 1 93.69 191 GLU B O 1
ATOM 4582 N N . ALA B 1 192 ? 4.258 28.906 4.098 1 94.56 192 ALA B N 1
ATOM 4583 C CA . ALA B 1 192 ? 4.898 30.219 4.109 1 94.56 192 ALA B CA 1
ATOM 4584 C C . ALA B 1 192 ? 4.398 31.078 2.953 1 94.56 192 ALA B C 1
ATOM 4586 O O . ALA B 1 192 ? 4.324 32.312 3.074 1 94.56 192 ALA B O 1
ATOM 4587 N N . LEU B 1 193 ? 3.986 30.469 1.879 1 97.75 193 LEU B N 1
ATOM 4588 C CA . LEU B 1 193 ? 3.637 31.219 0.674 1 97.75 193 LEU B CA 1
ATOM 4589 C C . LEU B 1 193 ? 2.141 31.5 0.629 1 97.75 193 LEU B C 1
ATOM 4591 O O . LEU B 1 193 ? 1.679 32.281 -0.219 1 97.75 193 LEU B O 1
ATOM 4595 N N . ALA B 1 194 ? 1.38 30.984 1.56 1 96.69 194 ALA B N 1
ATOM 4596 C CA . ALA B 1 194 ? -0.078 31.078 1.555 1 96.69 194 ALA B CA 1
ATOM 4597 C C . ALA B 1 194 ? -0.527 32.531 1.5 1 96.69 194 ALA B C 1
ATOM 4599 O O . ALA B 1 194 ? -1.365 32.906 0.672 1 96.69 194 ALA B O 1
ATOM 4600 N N . PRO B 1 195 ? 0.04 33.469 2.312 1 97.38 195 PRO B N 1
ATOM 4601 C CA . PRO B 1 195 ? -0.41 34.875 2.266 1 97.38 195 PRO B CA 1
ATOM 4602 C C . PRO B 1 195 ? -0.147 35.531 0.914 1 97.38 195 PRO B C 1
ATOM 4604 O O . PRO B 1 195 ? -0.971 36.312 0.434 1 97.38 195 PRO B O 1
ATOM 4607 N N . GLU B 1 196 ? 0.988 35.25 0.345 1 98.5 196 GLU B N 1
ATOM 4608 C CA . GLU B 1 196 ? 1.318 35.812 -0.954 1 98.5 196 GLU B CA 1
ATOM 4609 C C . GLU B 1 196 ? 0.369 35.312 -2.039 1 98.5 196 GLU B C 1
ATOM 4611 O O . GLU B 1 196 ? -0.07 36.094 -2.893 1 98.5 196 GLU B O 1
ATOM 4616 N N . ILE B 1 197 ? 0.061 34.062 -2.039 1 98.75 197 ILE B N 1
ATOM 4617 C CA . ILE B 1 197 ? -0.863 33.469 -3.014 1 98.75 197 ILE B CA 1
ATOM 4618 C C . ILE B 1 197 ? -2.246 34.094 -2.84 1 98.75 197 ILE B C 1
ATOM 4620 O O . ILE B 1 197 ? -2.939 34.375 -3.822 1 98.75 197 ILE B O 1
ATOM 4624 N N . GLU B 1 198 ? -2.664 34.312 -1.6 1 98.62 198 GLU B N 1
ATOM 4625 C CA . GLU B 1 198 ? -3.93 35 -1.356 1 98.62 198 GLU B CA 1
ATOM 4626 C C . GLU B 1 198 ? -3.92 36.406 -1.945 1 98.62 198 GLU B C 1
ATOM 4628 O O . GLU B 1 198 ? -4.906 36.844 -2.545 1 98.62 198 GLU B O 1
ATOM 4633 N N . SER B 1 199 ? -2.846 37.094 -1.777 1 98.69 199 SER B N 1
ATOM 4634 C CA . SER B 1 199 ? -2.717 38.438 -2.311 1 98.69 199 SER B CA 1
ATOM 4635 C C . SER B 1 199 ? -2.807 38.438 -3.834 1 98.69 199 SER B C 1
ATOM 4637 O O . SER B 1 199 ? -3.48 39.312 -4.418 1 98.69 199 SER B O 1
ATOM 4639 N N . LEU B 1 200 ? -2.172 37.5 -4.449 1 98.62 200 LEU B N 1
ATOM 4640 C CA . LEU B 1 200 ? -2.094 37.438 -5.902 1 98.62 200 LEU B CA 1
ATOM 4641 C C . LEU B 1 200 ? -3.424 37 -6.504 1 98.62 200 LEU B C 1
ATOM 4643 O O . LEU B 1 200 ? -3.764 37.406 -7.621 1 98.62 200 LEU B O 1
ATOM 4647 N N . THR B 1 201 ? -4.227 36.25 -5.742 1 98.62 201 THR B N 1
ATOM 4648 C CA . THR B 1 201 ? -5.418 35.656 -6.32 1 98.62 201 THR B CA 1
ATOM 4649 C C . THR B 1 201 ? -6.676 36.375 -5.875 1 98.62 201 THR B C 1
ATOM 4651 O O . THR B 1 201 ? -7.707 36.344 -6.547 1 98.62 201 THR B O 1
ATOM 4654 N N . GLY B 1 202 ? -6.602 37.031 -4.773 1 98.25 202 GLY B N 1
ATOM 4655 C CA . GLY B 1 202 ? -7.793 37.625 -4.168 1 98.25 202 GLY B CA 1
ATOM 4656 C C . GLY B 1 202 ? -8.695 36.594 -3.531 1 98.25 202 GLY B C 1
ATOM 4657 O O . GLY B 1 202 ? -9.781 36.906 -3.045 1 98.25 202 GLY B O 1
ATOM 4658 N N . GLY B 1 203 ? -8.273 35.375 -3.553 1 98.12 203 GLY B N 1
ATOM 4659 C CA . GLY B 1 203 ? -9.039 34.281 -2.957 1 98.12 203 GLY B CA 1
ATOM 4660 C C . GLY B 1 203 ? -8.555 33.906 -1.57 1 98.12 203 GLY B C 1
ATOM 4661 O O . GLY B 1 203 ? -7.812 34.656 -0.938 1 98.12 203 GLY B O 1
ATOM 4662 N N . GLU B 1 204 ? -9.07 32.75 -1.101 1 97.19 204 GLU B N 1
ATOM 4663 C CA . GLU B 1 204 ? -8.688 32.219 0.197 1 97.19 204 GLU B CA 1
ATOM 4664 C C . GLU B 1 204 ? -7.895 30.922 0.034 1 97.19 204 GLU B C 1
ATOM 4666 O O . GLU B 1 204 ? -8.305 30.016 -0.699 1 97.19 204 GLU B O 1
ATOM 4671 N N . VAL B 1 205 ? -6.699 30.906 0.71 1 97.12 205 VAL B N 1
ATOM 4672 C CA . VAL B 1 205 ? -5.918 29.672 0.698 1 97.12 205 VAL B CA 1
ATOM 4673 C C . VAL B 1 205 ? -6.391 28.75 1.82 1 97.12 205 VAL B C 1
ATOM 4675 O O . VAL B 1 205 ? -6.438 29.156 2.984 1 97.12 205 VAL B O 1
ATOM 4678 N N . GLU B 1 206 ? -6.684 27.5 1.463 1 95.5 206 GLU B N 1
ATOM 4679 C CA . GLU B 1 206 ? -7.137 26.531 2.457 1 95.5 206 GLU B CA 1
ATOM 4680 C C . GLU B 1 206 ? -6.102 25.438 2.662 1 95.5 206 GLU B C 1
ATOM 4682 O O . GLU B 1 206 ? -5.406 25.406 3.68 1 95.5 206 GLU B O 1
ATOM 4687 N N . LEU B 1 207 ? -5.859 24.625 1.668 1 96.56 207 LEU B N 1
ATOM 4688 C CA . LEU B 1 207 ? -4.926 23.516 1.834 1 96.56 207 LEU B CA 1
ATOM 4689 C C . LEU B 1 207 ? -3.529 23.906 1.354 1 96.56 207 LEU B C 1
ATOM 4691 O O . LEU B 1 207 ? -3.387 24.594 0.339 1 96.56 207 LEU B O 1
ATOM 4695 N N . ARG B 1 208 ? -2.543 23.625 2.018 1 96.44 208 ARG B N 1
ATOM 4696 C CA . ARG B 1 208 ? -1.11 23.641 1.74 1 96.44 208 ARG B CA 1
ATOM 4697 C C . ARG B 1 208 ? -0.472 22.297 2.064 1 96.44 208 ARG B C 1
ATOM 4699 O O . ARG B 1 208 ? -0.253 21.969 3.234 1 96.44 208 ARG B O 1
ATOM 4706 N N . ILE B 1 209 ? -0.238 21.531 1.023 1 96.25 209 ILE B N 1
ATOM 4707 C CA . ILE B 1 209 ? 0.071 20.141 1.333 1 96.25 209 ILE B CA 1
ATOM 4708 C C . ILE B 1 209 ? 0.86 19.516 0.184 1 96.25 209 ILE B C 1
ATOM 4710 O O . ILE B 1 209 ? 0.69 19.906 -0.975 1 96.25 209 ILE B O 1
ATOM 4714 N N . LEU B 1 210 ? 1.685 18.547 0.487 1 97.62 210 LEU B N 1
ATOM 4715 C CA . LEU B 1 210 ? 2.428 17.797 -0.523 1 97.62 210 LEU B CA 1
ATOM 4716 C C . LEU B 1 210 ? 1.487 16.953 -1.37 1 97.62 210 LEU B C 1
ATOM 4718 O O . LEU B 1 210 ? 0.377 16.625 -0.94 1 97.62 210 LEU B O 1
ATOM 4722 N N . SER B 1 211 ? 1.875 16.594 -2.602 1 98.5 211 SER B N 1
ATOM 4723 C CA . SER B 1 211 ? 1.228 15.547 -3.395 1 98.5 211 SER B CA 1
ATOM 4724 C C . SER B 1 211 ? 2.045 14.258 -3.387 1 98.5 211 SER B C 1
ATOM 4726 O O . SER B 1 211 ? 3.252 14.281 -3.637 1 98.5 211 SER B O 1
ATOM 4728 N N . ASN B 1 212 ? 1.392 13.141 -3.133 1 98.31 212 ASN B N 1
ATOM 4729 C CA . ASN B 1 212 ? 2.066 11.852 -3.201 1 98.31 212 ASN B CA 1
ATOM 4730 C C . ASN B 1 212 ? 2.129 11.328 -4.633 1 98.31 212 ASN B C 1
ATOM 4732 O O . ASN B 1 212 ? 2.771 10.312 -4.898 1 98.31 212 ASN B O 1
ATOM 4736 N N . LEU B 1 213 ? 1.387 11.953 -5.535 1 98.44 213 LEU B N 1
ATOM 4737 C CA . LEU B 1 213 ? 1.688 11.703 -6.941 1 98.44 213 LEU B CA 1
ATOM 4738 C C . LEU B 1 213 ? 2.961 12.422 -7.359 1 98.44 213 LEU B C 1
ATOM 4740 O O . LEU B 1 213 ? 2.9 13.461 -8.031 1 98.44 213 LEU B O 1
ATOM 4744 N N . ALA B 1 214 ? 4.078 11.852 -7.023 1 97.44 214 ALA B N 1
ATOM 4745 C CA . ALA B 1 214 ? 5.387 12.438 -7.309 1 97.44 214 ALA B CA 1
ATOM 4746 C C . ALA B 1 214 ? 5.848 12.078 -8.719 1 97.44 214 ALA B C 1
ATOM 4748 O O . ALA B 1 214 ? 6.887 11.445 -8.898 1 97.44 214 ALA B O 1
ATOM 4749 N N . ASP B 1 215 ? 5.133 12.562 -9.688 1 97.19 215 ASP B N 1
ATOM 4750 C CA . ASP B 1 215 ? 5.344 12.141 -11.07 1 97.19 215 ASP B CA 1
ATOM 4751 C C . ASP B 1 215 ? 6.594 12.789 -11.656 1 97.19 215 ASP B C 1
ATOM 4753 O O . ASP B 1 215 ? 6.945 12.539 -12.812 1 97.19 215 ASP B O 1
ATOM 4757 N N . ARG B 1 216 ? 7.367 13.594 -10.867 1 96.81 216 ARG B N 1
ATOM 4758 C CA . ARG B 1 216 ? 8.656 14.141 -11.273 1 96.81 216 ARG B CA 1
ATOM 4759 C C . ARG B 1 216 ? 9.805 13.414 -10.578 1 96.81 216 ARG B C 1
ATOM 4761 O O . ARG B 1 216 ? 10.977 13.688 -10.859 1 96.81 216 ARG B O 1
ATOM 4768 N N . ARG B 1 217 ? 9.5 12.641 -9.711 1 98.25 217 ARG B N 1
ATOM 4769 C CA . ARG B 1 217 ? 10.469 11.836 -8.969 1 98.25 217 ARG B CA 1
ATOM 4770 C C . ARG B 1 217 ? 10.383 10.367 -9.367 1 98.25 217 ARG B C 1
ATOM 4772 O O . ARG B 1 217 ? 10.047 9.516 -8.539 1 98.25 217 ARG B O 1
ATOM 4779 N N . LEU B 1 218 ? 10.734 10.102 -10.617 1 98.69 218 LEU B N 1
ATOM 4780 C CA . LEU B 1 218 ? 10.562 8.781 -11.227 1 98.69 218 LEU B CA 1
ATOM 4781 C C . LEU B 1 218 ? 11.828 7.941 -11.062 1 98.69 218 LEU B C 1
ATOM 4783 O O . LEU B 1 218 ? 12.945 8.461 -11.164 1 98.69 218 LEU B O 1
ATOM 4787 N N . ALA B 1 219 ? 11.648 6.723 -10.727 1 98.81 219 ALA B N 1
ATOM 4788 C CA . ALA B 1 219 ? 12.68 5.695 -10.773 1 98.81 219 ALA B CA 1
ATOM 4789 C C . ALA B 1 219 ? 12.391 4.672 -11.867 1 98.81 219 ALA B C 1
ATOM 4791 O O . ALA B 1 219 ? 11.242 4.293 -12.086 1 98.81 219 ALA B O 1
ATOM 4792 N N . ARG B 1 220 ? 13.422 4.277 -12.562 1 98.81 220 ARG B N 1
ATOM 4793 C CA . ARG B 1 220 ? 13.344 3.314 -13.656 1 98.81 220 ARG B CA 1
ATOM 4794 C C . ARG B 1 220 ? 14.359 2.193 -13.477 1 98.81 220 ARG B C 1
ATOM 4796 O O . ARG B 1 220 ? 15.43 2.404 -12.891 1 98.81 220 ARG B O 1
ATOM 4803 N N . ALA B 1 221 ? 14.008 1.022 -13.867 1 98.94 221 ALA B N 1
ATOM 4804 C CA . ALA B 1 221 ? 14.922 -0.112 -13.977 1 98.94 221 ALA B CA 1
ATOM 4805 C C . ALA B 1 221 ? 14.633 -0.931 -15.234 1 98.94 221 ALA B C 1
ATOM 4807 O O . ALA B 1 221 ? 13.477 -1.053 -15.648 1 98.94 221 ALA B O 1
ATOM 4808 N N . THR B 1 222 ? 15.648 -1.436 -15.875 1 98.88 222 THR B N 1
ATOM 4809 C CA . THR B 1 222 ? 15.539 -2.324 -17.031 1 98.88 222 THR B CA 1
ATOM 4810 C C . THR B 1 222 ? 16.438 -3.545 -16.859 1 98.88 222 THR B C 1
ATOM 4812 O O . THR B 1 222 ? 17.438 -3.492 -16.141 1 98.88 222 THR B O 1
ATOM 4815 N N . CYS B 1 223 ? 16.062 -4.625 -17.422 1 98.75 223 CYS B N 1
ATOM 4816 C CA . CYS B 1 223 ? 16.922 -5.797 -17.547 1 98.75 223 CYS B CA 1
ATOM 4817 C C . CYS B 1 223 ? 16.562 -6.617 -18.781 1 98.75 223 CYS B C 1
ATOM 4819 O O . CYS B 1 223 ? 15.492 -6.418 -19.375 1 98.75 223 CYS B O 1
ATOM 4821 N N . GLN B 1 224 ? 17.484 -7.414 -19.266 1 98.62 224 GLN B N 1
ATOM 4822 C CA . GLN B 1 224 ? 17.281 -8.391 -20.328 1 98.62 224 GLN B CA 1
ATOM 4823 C C . GLN B 1 224 ? 17.453 -9.812 -19.812 1 98.62 224 GLN B C 1
ATOM 4825 O O . GLN B 1 224 ? 18.328 -10.078 -19 1 98.62 224 GLN B O 1
ATOM 4830 N N . VAL B 1 225 ? 16.609 -10.695 -20.266 1 98.62 225 VAL B N 1
ATOM 4831 C CA . VAL B 1 225 ? 16.703 -12.094 -19.859 1 98.62 225 VAL B CA 1
ATOM 4832 C C . VAL B 1 225 ? 16.719 -12.984 -21.109 1 98.62 225 VAL B C 1
ATOM 4834 O O . VAL B 1 225 ? 15.75 -13.008 -21.875 1 98.62 225 VAL B O 1
ATOM 4837 N N . PRO B 1 226 ? 17.781 -13.75 -21.344 1 98 226 PRO B N 1
ATOM 4838 C CA . PRO B 1 226 ? 17.781 -14.672 -22.484 1 98 226 PRO B CA 1
ATOM 4839 C C . PRO B 1 226 ? 16.781 -15.812 -22.328 1 98 226 PRO B C 1
ATOM 4841 O O . PRO B 1 226 ? 16.547 -16.281 -21.203 1 98 226 PRO B O 1
ATOM 4844 N N . PRO B 1 227 ? 16.234 -16.266 -23.438 1 96.94 227 PRO B N 1
ATOM 4845 C CA . PRO B 1 227 ? 15.227 -17.344 -23.359 1 96.94 227 PRO B CA 1
ATOM 4846 C C . PRO B 1 227 ? 15.719 -18.562 -22.594 1 96.94 227 PRO B C 1
ATOM 4848 O O . PRO B 1 227 ? 14.938 -19.203 -21.891 1 96.94 227 PRO B O 1
ATOM 4851 N N . GLU B 1 228 ? 17 -18.875 -22.641 1 94.94 228 GLU B N 1
ATOM 4852 C CA . GLU B 1 228 ? 17.562 -20.031 -21.938 1 94.94 228 GLU B CA 1
ATOM 4853 C C . GLU B 1 228 ? 17.375 -19.906 -20.438 1 94.94 228 GLU B C 1
ATOM 4855 O O . GLU B 1 228 ? 17.156 -20.906 -19.75 1 94.94 228 GLU B O 1
ATOM 4860 N N . ALA B 1 229 ? 17.438 -18.719 -19.984 1 95.69 229 ALA B N 1
ATOM 4861 C CA . ALA B 1 229 ? 17.312 -18.469 -18.547 1 95.69 229 ALA B CA 1
ATOM 4862 C C . ALA B 1 229 ? 15.867 -18.562 -18.109 1 95.69 229 ALA B C 1
ATOM 4864 O O . ALA B 1 229 ? 15.578 -18.688 -16.906 1 95.69 229 ALA B O 1
ATOM 4865 N N . LEU B 1 230 ? 14.953 -18.469 -19.031 1 95.69 230 LEU B N 1
ATOM 4866 C CA . LEU B 1 230 ? 13.531 -18.5 -18.734 1 95.69 230 LEU B CA 1
ATOM 4867 C C . LEU B 1 230 ? 13.008 -19.922 -18.734 1 95.69 230 LEU B C 1
ATOM 4869 O O . LEU B 1 230 ? 11.906 -20.188 -18.25 1 95.69 230 LEU B O 1
ATOM 4873 N N . ALA B 1 231 ? 13.797 -20.812 -19.266 1 91.06 231 ALA B N 1
ATOM 4874 C CA . ALA B 1 231 ? 13.352 -22.188 -19.453 1 91.06 231 ALA B CA 1
ATOM 4875 C C . ALA B 1 231 ? 13.055 -22.859 -18.125 1 91.06 231 ALA B C 1
ATOM 4877 O O . ALA B 1 231 ? 13.695 -22.547 -17.109 1 91.06 231 ALA B O 1
ATOM 4878 N N . VAL B 1 232 ? 12.031 -23.672 -18.109 1 85.75 232 VAL B N 1
ATOM 4879 C CA . VAL B 1 232 ? 11.633 -24.406 -16.922 1 85.75 232 VAL B CA 1
ATOM 4880 C C . VAL B 1 232 ? 12.086 -25.859 -17.047 1 85.75 232 VAL B C 1
ATOM 4882 O O . VAL B 1 232 ? 11.828 -26.516 -18.062 1 85.75 232 VAL B O 1
ATOM 4885 N N . GLU B 1 233 ? 12.672 -26.266 -15.984 1 78.94 233 GLU B N 1
ATOM 4886 C CA . GLU B 1 233 ? 13.141 -27.656 -16.016 1 78.94 233 GLU B CA 1
ATOM 4887 C C . GLU B 1 233 ? 11.977 -28.625 -16.078 1 78.94 233 GLU B C 1
ATOM 4889 O O . GLU B 1 233 ? 10.953 -28.438 -15.422 1 78.94 233 GLU B O 1
ATOM 4894 N N . ASP B 1 234 ? 12.047 -29.578 -16.875 1 75.31 234 ASP B N 1
ATOM 4895 C CA . ASP B 1 234 ? 11.078 -30.656 -17.031 1 75.31 234 ASP B CA 1
ATOM 4896 C C . ASP B 1 234 ? 9.758 -30.125 -17.578 1 75.31 234 ASP B C 1
ATOM 4898 O O . ASP B 1 234 ? 8.688 -30.625 -17.219 1 75.31 234 ASP B O 1
ATOM 4902 N N . SER B 1 235 ? 9.797 -29.062 -18.141 1 81.44 235 SER B N 1
ATOM 4903 C CA . SER B 1 235 ? 8.625 -28.516 -18.844 1 81.44 235 SER B CA 1
ATOM 4904 C C . SER B 1 235 ? 8.766 -28.672 -20.344 1 81.44 235 SER B C 1
ATOM 4906 O O . SER B 1 235 ? 9.883 -28.688 -20.875 1 81.44 235 SER B O 1
ATOM 4908 N N . ASP B 1 236 ? 7.684 -28.844 -20.984 1 84.44 236 ASP B N 1
ATOM 4909 C CA . ASP B 1 236 ? 7.672 -28.953 -22.438 1 84.44 236 ASP B CA 1
ATOM 4910 C C . ASP B 1 236 ? 7.785 -27.578 -23.094 1 84.44 236 ASP B C 1
ATOM 4912 O O . ASP B 1 236 ? 7.969 -27.469 -24.312 1 84.44 236 ASP B O 1
ATOM 4916 N N . LEU B 1 237 ? 7.777 -26.547 -22.312 1 90.5 237 LEU B N 1
ATOM 4917 C CA . LEU B 1 237 ? 7.867 -25.203 -22.859 1 90.5 237 LEU B CA 1
ATOM 4918 C C . LEU B 1 237 ? 9.32 -24.812 -23.094 1 90.5 237 LEU B C 1
ATOM 4920 O O . LEU B 1 237 ? 10.164 -24.984 -22.203 1 90.5 237 LEU B O 1
ATOM 4924 N N . SER B 1 238 ? 9.586 -24.297 -24.328 1 94 238 SER B N 1
ATOM 4925 C CA . SER B 1 238 ? 10.898 -23.719 -24.578 1 94 238 SER B CA 1
ATOM 4926 C C . SER B 1 238 ? 11.039 -22.359 -23.875 1 94 238 SER B C 1
ATOM 4928 O O . SER B 1 238 ? 10.039 -21.75 -23.484 1 94 238 SER B O 1
ATOM 4930 N N . GLY B 1 239 ? 12.289 -21.953 -23.688 1 95.44 239 GLY B N 1
ATOM 4931 C CA . GLY B 1 239 ? 12.523 -20.625 -23.156 1 95.44 239 GLY B CA 1
ATOM 4932 C C . GLY B 1 239 ? 11.852 -19.531 -23.969 1 95.44 239 GLY B C 1
ATOM 4933 O O . GLY B 1 239 ? 11.375 -18.531 -23.406 1 95.44 239 GLY B O 1
ATOM 4934 N N . GLU B 1 240 ? 11.82 -19.734 -25.297 1 97.19 240 GLU B N 1
ATOM 4935 C CA . GLU B 1 240 ? 11.172 -18.766 -26.172 1 97.19 240 GLU B CA 1
ATOM 4936 C C . GLU B 1 240 ? 9.664 -18.75 -25.953 1 97.19 240 GLU B C 1
ATOM 4938 O O . GLU B 1 240 ? 9.047 -17.672 -26 1 97.19 240 GLU B O 1
ATOM 4943 N N . GLU B 1 241 ? 9.133 -19.859 -25.766 1 96 241 GLU B N 1
ATOM 4944 C CA . GLU B 1 241 ? 7.695 -19.938 -25.5 1 96 241 GLU B CA 1
ATOM 4945 C C . GLU B 1 241 ? 7.348 -19.234 -24.188 1 96 241 GLU B C 1
ATOM 4947 O O . GLU B 1 241 ? 6.355 -18.5 -24.125 1 96 241 GLU B O 1
ATOM 4952 N N . VAL B 1 242 ? 8.156 -19.453 -23.156 1 96.38 242 VAL B N 1
ATOM 4953 C CA . VAL B 1 242 ? 7.938 -18.781 -21.875 1 96.38 242 VAL B CA 1
ATOM 4954 C C . VAL B 1 242 ? 8.055 -17.266 -22.047 1 96.38 242 VAL B C 1
ATOM 4956 O O . VAL B 1 242 ? 7.234 -16.516 -21.531 1 96.38 242 VAL B O 1
ATOM 4959 N N . ARG B 1 243 ? 9.078 -16.875 -22.812 1 97.81 243 ARG B N 1
ATOM 4960 C CA . ARG B 1 243 ? 9.281 -15.469 -23.125 1 97.81 243 ARG B CA 1
ATOM 4961 C C . ARG B 1 243 ? 8.023 -14.859 -23.75 1 97.81 243 ARG B C 1
ATOM 4963 O O . ARG B 1 243 ? 7.555 -13.812 -23.297 1 97.81 243 ARG B O 1
ATOM 4970 N N . ASP B 1 244 ? 7.508 -15.516 -24.734 1 97.81 244 ASP B N 1
ATOM 4971 C CA . ASP B 1 244 ? 6.352 -15 -25.453 1 97.81 244 ASP B CA 1
ATOM 4972 C C . ASP B 1 244 ? 5.109 -14.977 -24.562 1 97.81 244 ASP B C 1
ATOM 4974 O O . ASP B 1 244 ? 4.289 -14.055 -24.656 1 97.81 244 ASP B O 1
ATOM 4978 N N . ARG B 1 245 ? 4.969 -15.93 -23.734 1 96.88 245 ARG B N 1
ATOM 4979 C CA . ARG B 1 245 ? 3.836 -15.977 -22.812 1 96.88 245 ARG B CA 1
ATOM 4980 C C . ARG B 1 245 ? 3.914 -14.859 -21.781 1 96.88 245 ARG B C 1
ATOM 4982 O O . ARG B 1 245 ? 2.887 -14.328 -21.359 1 96.88 245 ARG B O 1
ATOM 4989 N N . ILE B 1 246 ? 5.105 -14.492 -21.312 1 98.19 246 ILE B N 1
ATOM 4990 C CA . ILE B 1 246 ? 5.281 -13.367 -20.406 1 98.19 246 ILE B CA 1
ATOM 4991 C C . ILE B 1 246 ? 4.809 -12.086 -21.062 1 98.19 246 ILE B C 1
ATOM 4993 O O . ILE B 1 246 ? 4.152 -11.25 -20.438 1 98.19 246 ILE B O 1
ATOM 4997 N N . VAL B 1 247 ? 5.102 -11.938 -22.359 1 98.69 247 VAL B N 1
ATOM 4998 C CA . VAL B 1 247 ? 4.668 -10.758 -23.094 1 98.69 247 VAL B CA 1
ATOM 4999 C C . VAL B 1 247 ? 3.143 -10.742 -23.188 1 98.69 247 VAL B C 1
ATOM 5001 O O . VAL B 1 247 ? 2.518 -9.688 -23.047 1 98.69 247 VAL B O 1
ATOM 5004 N N . ASP B 1 248 ? 2.545 -11.898 -23.438 1 98.31 248 ASP B N 1
ATOM 5005 C CA . ASP B 1 248 ? 1.089 -12.008 -23.453 1 98.31 248 ASP B CA 1
ATOM 5006 C C . ASP B 1 248 ? 0.498 -11.648 -22.094 1 98.31 248 ASP B C 1
ATOM 5008 O O . ASP B 1 248 ? -0.531 -10.969 -22.016 1 98.31 248 ASP B O 1
ATOM 5012 N N . ALA B 1 249 ? 1.14 -12.156 -21.047 1 98.25 249 ALA B N 1
ATOM 5013 C CA . ALA B 1 249 ? 0.677 -11.883 -19.688 1 98.25 249 ALA B CA 1
ATOM 5014 C C . ALA B 1 249 ? 0.718 -10.383 -19.391 1 98.25 249 ALA B C 1
ATOM 5016 O O . ALA B 1 249 ? -0.204 -9.844 -18.781 1 98.25 249 ALA B O 1
ATOM 5017 N N . TRP B 1 250 ? 1.822 -9.742 -19.828 1 98.69 250 TRP B N 1
ATOM 5018 C CA . TRP B 1 250 ? 1.932 -8.297 -19.672 1 98.69 250 TRP B CA 1
ATOM 5019 C C . TRP B 1 250 ? 0.826 -7.582 -20.438 1 98.69 250 TRP B C 1
ATOM 5021 O O . TRP B 1 250 ? 0.199 -6.652 -19.922 1 98.69 250 TRP B O 1
ATOM 5031 N N . ALA B 1 251 ? 0.585 -7.961 -21.656 1 98.81 251 ALA B N 1
ATOM 5032 C CA . ALA B 1 251 ? -0.445 -7.344 -22.484 1 98.81 251 ALA B CA 1
ATOM 5033 C C . ALA B 1 251 ? -1.817 -7.449 -21.828 1 98.81 251 ALA B C 1
ATOM 5035 O O . ALA B 1 251 ? -2.633 -6.531 -21.938 1 98.81 251 ALA B O 1
ATOM 5036 N N . PHE B 1 252 ? -2.074 -8.594 -21.203 1 98.75 252 PHE B N 1
ATOM 5037 C CA . PHE B 1 252 ? -3.311 -8.773 -20.453 1 98.75 252 PHE B CA 1
ATOM 5038 C C . PHE B 1 252 ? -3.465 -7.695 -19.391 1 98.75 252 PHE B C 1
ATOM 5040 O O . PHE B 1 252 ? -4.527 -7.078 -19.281 1 98.75 252 PHE B O 1
ATOM 5047 N N . ALA B 1 253 ? -2.443 -7.395 -18.609 1 98.75 253 ALA B N 1
ATOM 5048 C CA . ALA B 1 253 ? -2.463 -6.359 -17.578 1 98.75 253 ALA B CA 1
ATOM 5049 C C . ALA B 1 253 ? -2.621 -4.973 -18.203 1 98.75 253 ALA B C 1
ATOM 5051 O O . ALA B 1 253 ? -3.277 -4.102 -17.625 1 98.75 253 ALA B O 1
ATOM 5052 N N . GLU B 1 254 ? -2.01 -4.77 -19.359 1 98.06 254 GLU B N 1
ATOM 5053 C CA . GLU B 1 254 ? -2.1 -3.49 -20.047 1 98.06 254 GLU B CA 1
ATOM 5054 C C . GLU B 1 254 ? -3.529 -3.209 -20.5 1 98.06 254 GLU B C 1
ATOM 5056 O O . GLU B 1 254 ? -3.947 -2.053 -20.578 1 98.06 254 GLU B O 1
ATOM 5061 N N . GLY B 1 255 ? -4.258 -4.227 -20.797 1 97.5 255 GLY B N 1
ATOM 5062 C CA . GLY B 1 255 ? -5.562 -4.059 -21.422 1 97.5 255 GLY B CA 1
ATOM 5063 C C . GLY B 1 255 ? -6.711 -4.219 -20.438 1 97.5 255 GLY B C 1
ATOM 5064 O O . GLY B 1 255 ? -7.863 -3.941 -20.781 1 97.5 255 GLY B O 1
ATOM 5065 N N . ASP B 1 256 ? -6.48 -4.629 -19.25 1 98.19 256 ASP B N 1
ATOM 5066 C CA . ASP B 1 256 ? -7.555 -4.973 -18.328 1 98.19 256 ASP B CA 1
ATOM 5067 C C . ASP B 1 256 ? -7.227 -4.516 -16.906 1 98.19 256 ASP B C 1
ATOM 5069 O O . ASP B 1 256 ? -6.367 -5.102 -16.234 1 98.19 256 ASP B O 1
ATOM 5073 N N . PRO B 1 257 ? -8.008 -3.514 -16.344 1 98.06 257 PRO B N 1
ATOM 5074 C CA . PRO B 1 257 ? -7.723 -3.029 -14.984 1 98.06 257 PRO B CA 1
ATOM 5075 C C . PRO B 1 257 ? -7.832 -4.125 -13.93 1 98.06 257 PRO B C 1
ATOM 5077 O O . PRO B 1 257 ? -7.125 -4.082 -12.922 1 98.06 257 PRO B O 1
ATOM 5080 N N . TYR B 1 258 ? -8.688 -5.168 -14.133 1 98.5 258 TYR B N 1
ATOM 5081 C CA . TYR B 1 258 ? -8.773 -6.281 -13.203 1 98.5 258 TYR B CA 1
ATOM 5082 C C . TYR B 1 258 ? -7.453 -7.031 -13.117 1 98.5 258 TYR B C 1
ATOM 5084 O O . TYR B 1 258 ? -7.012 -7.406 -12.023 1 98.5 258 TYR B O 1
ATOM 5092 N N . ARG B 1 259 ? -6.801 -7.227 -14.234 1 98.75 259 ARG B N 1
ATOM 5093 C CA . ARG B 1 259 ? -5.508 -7.898 -14.258 1 98.75 259 ARG B CA 1
ATOM 5094 C C . ARG B 1 259 ? -4.398 -6.965 -13.781 1 98.75 259 ARG B C 1
ATOM 5096 O O . ARG B 1 259 ? -3.486 -7.383 -13.07 1 98.75 259 ARG B O 1
ATOM 5103 N N . ALA B 1 260 ? -4.48 -5.688 -14.227 1 98.69 260 ALA B N 1
ATOM 5104 C CA . ALA B 1 260 ? -3.449 -4.707 -13.883 1 98.69 260 ALA B CA 1
ATOM 5105 C C . ALA B 1 260 ? -3.316 -4.555 -12.367 1 98.69 260 ALA B C 1
ATOM 5107 O O . ALA B 1 260 ? -2.215 -4.344 -11.859 1 98.69 260 ALA B O 1
ATOM 5108 N N . ALA B 1 261 ? -4.453 -4.637 -11.641 1 98.69 261 ALA B N 1
ATOM 5109 C CA . ALA B 1 261 ? -4.422 -4.523 -10.188 1 98.69 261 ALA B CA 1
ATOM 5110 C C . ALA B 1 261 ? -3.496 -5.57 -9.57 1 98.69 261 ALA B C 1
ATOM 5112 O O . ALA B 1 261 ? -2.635 -5.246 -8.75 1 98.69 261 ALA B O 1
ATOM 5113 N N . THR B 1 262 ? -3.631 -6.809 -9.984 1 98.62 262 THR B N 1
ATOM 5114 C CA . THR B 1 262 ? -2.822 -7.902 -9.453 1 98.62 262 THR B CA 1
ATOM 5115 C C . THR B 1 262 ? -1.39 -7.816 -9.977 1 98.62 262 THR B C 1
ATOM 5117 O O . THR B 1 262 ? -0.442 -8.125 -9.25 1 98.62 262 THR B O 1
ATOM 5120 N N . HIS B 1 263 ? -1.272 -7.449 -11.227 1 98.81 263 HIS B N 1
ATOM 5121 C CA . HIS B 1 263 ? 0.043 -7.234 -11.82 1 98.81 263 HIS B CA 1
ATOM 5122 C C . HIS B 1 263 ? 0.857 -6.234 -11.008 1 98.81 263 HIS B C 1
ATOM 5124 O O . HIS B 1 263 ? 2.008 -6.504 -10.656 1 98.81 263 HIS B O 1
ATOM 5130 N N . ASN B 1 264 ? 0.261 -5.059 -10.734 1 98.88 264 ASN B N 1
ATOM 5131 C CA . ASN B 1 264 ? 0.938 -4.012 -9.977 1 98.88 264 ASN B CA 1
ATOM 5132 C C . ASN B 1 264 ? 1.099 -4.395 -8.508 1 98.88 264 ASN B C 1
ATOM 5134 O O . ASN B 1 264 ? 2.084 -4.023 -7.867 1 98.88 264 ASN B O 1
ATOM 5138 N N . LYS B 1 265 ? 0.084 -5.18 -7.945 1 98.69 265 LYS B N 1
ATOM 5139 C CA . LYS B 1 265 ? 0.257 -5.734 -6.605 1 98.69 265 LYS B CA 1
ATOM 5140 C C . LYS B 1 265 ? 1.54 -6.555 -6.512 1 98.69 265 LYS B C 1
ATOM 5142 O O . LYS B 1 265 ? 2.254 -6.488 -5.508 1 98.69 265 LYS B O 1
ATOM 5147 N N . GLY B 1 266 ? 1.858 -7.352 -7.527 1 98.19 266 GLY B N 1
ATOM 5148 C CA . GLY B 1 266 ? 3.094 -8.117 -7.566 1 98.19 266 GLY B CA 1
ATOM 5149 C C . GLY B 1 266 ? 4.336 -7.242 -7.555 1 98.19 266 GLY B C 1
ATOM 5150 O O . GLY B 1 266 ? 5.336 -7.59 -6.922 1 98.19 266 GLY B O 1
ATOM 5151 N N . ILE B 1 267 ? 4.305 -6.148 -8.312 1 98.88 267 ILE B N 1
ATOM 5152 C CA . ILE B 1 267 ? 5.395 -5.176 -8.305 1 98.88 267 ILE B CA 1
ATOM 5153 C C . ILE B 1 267 ? 5.598 -4.641 -6.891 1 98.88 267 ILE B C 1
ATOM 5155 O O . ILE B 1 267 ? 6.727 -4.586 -6.395 1 98.88 267 ILE B O 1
ATOM 5159 N N . MET B 1 268 ? 4.473 -4.336 -6.195 1 98.81 268 MET B N 1
ATOM 5160 C CA . MET B 1 268 ? 4.531 -3.711 -4.879 1 98.81 268 MET B CA 1
ATOM 5161 C C . MET B 1 268 ? 4.984 -4.711 -3.82 1 98.81 268 MET B C 1
ATOM 5163 O O . MET B 1 268 ? 5.582 -4.328 -2.812 1 98.81 268 MET B O 1
ATOM 5167 N N . ASN B 1 269 ? 4.816 -6.047 -4.055 1 98.38 269 ASN B N 1
ATOM 5168 C CA . ASN B 1 269 ? 5.43 -7.035 -3.17 1 98.38 269 ASN B CA 1
ATOM 5169 C C . ASN B 1 269 ? 6.93 -6.797 -3.016 1 98.38 269 ASN B C 1
ATOM 5171 O O . ASN B 1 269 ? 7.457 -6.848 -1.905 1 98.38 269 ASN B O 1
ATOM 5175 N N . GLY B 1 270 ? 7.57 -6.543 -4.109 1 98.69 270 GLY B N 1
ATOM 5176 C CA . GLY B 1 270 ? 9 -6.293 -4.082 1 98.69 270 GLY B CA 1
ATOM 5177 C C . GLY B 1 270 ? 9.359 -4.945 -3.484 1 98.69 270 GLY B C 1
ATOM 5178 O O . GLY B 1 270 ? 10.219 -4.859 -2.6 1 98.69 270 GLY B O 1
ATOM 5179 N N . ILE B 1 271 ? 8.672 -3.924 -3.926 1 98.88 271 ILE B N 1
ATOM 5180 C CA . ILE B 1 271 ? 8.992 -2.559 -3.523 1 98.88 271 ILE B CA 1
ATOM 5181 C C . ILE B 1 271 ? 8.695 -2.377 -2.035 1 98.88 271 ILE B C 1
ATOM 5183 O O . ILE B 1 271 ? 9.539 -1.862 -1.29 1 98.88 271 ILE B O 1
ATOM 5187 N N . ASP B 1 272 ? 7.555 -2.824 -1.575 1 98.69 272 ASP B N 1
ATOM 5188 C CA . ASP B 1 272 ? 7.152 -2.605 -0.19 1 98.69 272 ASP B CA 1
ATOM 5189 C C . ASP B 1 272 ? 8.023 -3.414 0.771 1 98.69 272 ASP B C 1
ATOM 5191 O O . ASP B 1 272 ? 8.266 -2.988 1.901 1 98.69 272 ASP B O 1
ATOM 5195 N N . ALA B 1 273 ? 8.461 -4.566 0.308 1 98.69 273 ALA B N 1
ATOM 5196 C CA . ALA B 1 273 ? 9.344 -5.355 1.168 1 98.69 273 ALA B CA 1
ATOM 5197 C C . ALA B 1 273 ? 10.617 -4.59 1.504 1 98.69 273 ALA B C 1
ATOM 5199 O O . ALA B 1 273 ? 11.141 -4.695 2.617 1 98.69 273 ALA B O 1
ATOM 5200 N N . VAL B 1 274 ? 11.156 -3.861 0.543 1 98.69 274 VAL B N 1
ATOM 5201 C CA . VAL B 1 274 ? 12.336 -3.031 0.795 1 98.69 274 VAL B CA 1
ATOM 5202 C C . VAL B 1 274 ? 11.93 -1.804 1.611 1 98.69 274 VAL B C 1
ATOM 5204 O O . VAL B 1 274 ? 12.664 -1.378 2.504 1 98.69 274 VAL B O 1
ATOM 5207 N N . THR B 1 275 ? 10.75 -1.254 1.287 1 98.12 275 THR B N 1
ATOM 5208 C CA . THR B 1 275 ? 10.266 -0.065 1.98 1 98.12 275 THR B CA 1
ATOM 5209 C C . THR B 1 275 ? 10.117 -0.335 3.475 1 98.12 275 THR B C 1
ATOM 5211 O O . THR B 1 275 ? 10.539 0.472 4.305 1 98.12 275 THR B O 1
ATOM 5214 N N . THR B 1 276 ? 9.516 -1.468 3.807 1 97.56 276 THR B N 1
ATOM 5215 C CA . THR B 1 276 ? 9.297 -1.816 5.207 1 97.56 276 THR B CA 1
ATOM 5216 C C . THR B 1 276 ? 10.625 -2.154 5.887 1 97.56 276 THR B C 1
ATOM 5218 O O . THR B 1 276 ? 10.844 -1.792 7.043 1 97.56 276 THR B O 1
ATOM 5221 N N . ALA B 1 277 ? 11.547 -2.781 5.172 1 97.75 277 ALA B N 1
ATOM 5222 C CA . ALA B 1 277 ? 12.852 -3.117 5.734 1 97.75 277 ALA B CA 1
ATOM 5223 C C . ALA B 1 277 ? 13.625 -1.857 6.109 1 97.75 277 ALA B C 1
ATOM 5225 O O . ALA B 1 277 ? 14.43 -1.873 7.043 1 97.75 277 ALA B O 1
ATOM 5226 N N . THR B 1 278 ? 13.359 -0.78 5.426 1 96.56 278 THR B N 1
ATOM 5227 C CA . THR B 1 278 ? 14.102 0.459 5.637 1 96.56 278 THR B CA 1
ATOM 5228 C C . THR B 1 278 ? 13.266 1.461 6.43 1 96.56 278 THR B C 1
ATOM 5230 O O . THR B 1 278 ? 13.672 2.611 6.609 1 96.56 278 THR B O 1
ATOM 5233 N N . PHE B 1 279 ? 12.07 1.009 6.828 1 94.88 279 PHE B N 1
ATOM 5234 C CA . PHE B 1 279 ? 11.18 1.783 7.688 1 94.88 279 PHE B CA 1
ATOM 5235 C C . PHE B 1 279 ? 10.742 3.066 6.996 1 94.88 279 PHE B C 1
ATOM 5237 O O . PHE B 1 279 ? 10.57 4.102 7.645 1 94.88 279 PHE B O 1
ATOM 5244 N N . ASN B 1 280 ? 10.688 3.076 5.625 1 95.38 280 ASN B N 1
ATOM 5245 C CA . ASN B 1 280 ? 10.117 4.156 4.824 1 95.38 280 ASN B CA 1
ATOM 5246 C C . ASN B 1 280 ? 8.602 4.023 4.703 1 95.38 280 ASN B C 1
ATOM 5248 O O . ASN B 1 280 ? 8.031 3.02 5.125 1 95.38 280 ASN B O 1
ATOM 5252 N N . ASP B 1 281 ? 7.941 5.016 4.223 1 95.56 281 ASP B N 1
ATOM 5253 C CA . ASP B 1 281 ? 6.484 5.109 4.16 1 95.56 281 ASP B CA 1
ATOM 5254 C C . ASP B 1 281 ? 5.938 4.41 2.92 1 95.56 281 ASP B C 1
ATOM 5256 O O . ASP B 1 281 ? 5.84 5.016 1.852 1 95.56 281 ASP B O 1
ATOM 5260 N N . TRP B 1 282 ? 5.453 3.135 3.125 1 97.75 282 TRP B N 1
ATOM 5261 C CA . TRP B 1 282 ? 4.996 2.359 1.975 1 97.75 282 TRP B CA 1
ATOM 5262 C C . TRP B 1 282 ? 3.672 2.898 1.447 1 97.75 282 TRP B C 1
ATOM 5264 O O . TRP B 1 282 ? 3.363 2.754 0.262 1 97.75 282 TRP B O 1
ATOM 5274 N N . ARG B 1 283 ? 2.828 3.535 2.344 1 98.25 283 ARG B N 1
ATOM 5275 C CA . ARG B 1 283 ? 1.56 4.082 1.87 1 98.25 283 ARG B CA 1
ATOM 5276 C C . ARG B 1 283 ? 1.789 5.203 0.862 1 98.25 283 ARG B C 1
ATOM 5278 O O . ARG B 1 283 ? 1.054 5.32 -0.12 1 98.25 283 ARG B O 1
ATOM 5285 N N . ALA B 1 284 ? 2.83 6.012 1.107 1 97.69 284 ALA B N 1
ATOM 5286 C CA . ALA B 1 284 ? 3.166 7.098 0.188 1 97.69 284 ALA B CA 1
ATOM 5287 C C . ALA B 1 284 ? 3.605 6.551 -1.168 1 97.69 284 ALA B C 1
ATOM 5289 O O . ALA B 1 284 ? 3.168 7.039 -2.213 1 97.69 284 ALA B O 1
ATOM 5290 N N . ILE B 1 285 ? 4.438 5.547 -1.14 1 98.38 285 ILE B N 1
ATOM 5291 C CA . ILE B 1 285 ? 4.965 4.969 -2.371 1 98.38 285 ILE B CA 1
ATOM 5292 C C . ILE B 1 285 ? 3.84 4.293 -3.15 1 98.38 285 ILE B C 1
ATOM 5294 O O . ILE B 1 285 ? 3.725 4.469 -4.367 1 98.38 285 ILE B O 1
ATOM 5298 N N . GLU B 1 286 ? 2.955 3.564 -2.492 1 98.69 286 GLU B N 1
ATOM 5299 C CA . GLU B 1 286 ? 1.842 2.889 -3.152 1 98.69 286 GLU B CA 1
ATOM 5300 C C . GLU B 1 286 ? 0.854 3.895 -3.736 1 98.69 286 GLU B C 1
ATOM 5302 O O . GLU B 1 286 ? 0.393 3.734 -4.867 1 98.69 286 GLU B O 1
ATOM 5307 N N . ALA B 1 287 ? 0.522 4.918 -2.943 1 98.69 287 ALA B N 1
ATOM 5308 C CA . ALA B 1 287 ? -0.41 5.926 -3.443 1 98.69 287 ALA B CA 1
ATOM 5309 C C . ALA B 1 287 ? 0.129 6.59 -4.707 1 98.69 287 ALA B C 1
ATOM 5311 O O . ALA B 1 287 ? -0.612 6.801 -5.672 1 98.69 287 ALA B O 1
ATOM 5312 N N . GLY B 1 288 ? 1.414 6.926 -4.691 1 98.62 288 GLY B N 1
ATOM 5313 C CA . GLY B 1 288 ? 2.041 7.512 -5.863 1 98.62 288 GLY B CA 1
ATOM 5314 C C . GLY B 1 288 ? 2.07 6.57 -7.055 1 98.62 288 GLY B C 1
ATOM 5315 O O . GLY B 1 288 ? 1.719 6.961 -8.172 1 98.62 288 GLY B O 1
ATOM 5316 N N . ALA B 1 289 ? 2.459 5.324 -6.84 1 98.75 289 ALA B N 1
ATOM 5317 C CA . ALA B 1 289 ? 2.609 4.336 -7.902 1 98.75 289 ALA B CA 1
ATOM 5318 C C . ALA B 1 289 ? 1.267 4.027 -8.562 1 98.75 289 ALA B C 1
ATOM 5320 O O . ALA B 1 289 ? 1.157 4.027 -9.789 1 98.75 289 ALA B O 1
ATOM 5321 N N . HIS B 1 290 ? 0.239 3.781 -7.73 1 98.75 290 HIS B N 1
ATOM 5322 C CA . HIS B 1 290 ? -1.056 3.396 -8.281 1 98.75 290 HIS B CA 1
ATOM 5323 C C . HIS B 1 290 ? -1.733 4.574 -8.969 1 98.75 290 HIS B C 1
ATOM 5325 O O . HIS B 1 290 ? -2.434 4.398 -9.969 1 98.75 290 HIS B O 1
ATOM 5331 N N . THR B 1 291 ? -1.598 5.82 -8.43 1 98.69 291 THR B N 1
ATOM 5332 C CA . THR B 1 291 ? -2.141 6.988 -9.117 1 98.69 291 THR B CA 1
ATOM 5333 C C . THR B 1 291 ? -1.449 7.199 -10.461 1 98.69 291 THR B C 1
ATOM 5335 O O . THR B 1 291 ? -2.1 7.531 -11.453 1 98.69 291 THR B O 1
ATOM 5338 N N . TYR B 1 292 ? -0.124 6.98 -10.477 1 98.56 292 TYR B N 1
ATOM 5339 C CA . TYR B 1 292 ? 0.643 7.09 -11.711 1 98.56 292 TYR B CA 1
ATOM 5340 C C . TYR B 1 292 ? 0.139 6.102 -12.75 1 98.56 292 TYR B C 1
ATOM 5342 O O . TYR B 1 292 ? -0.033 6.457 -13.922 1 98.56 292 TYR B O 1
ATOM 5350 N N . ALA B 1 293 ? -0.113 4.867 -12.336 1 98.31 293 ALA B N 1
ATOM 5351 C CA . ALA B 1 293 ? -0.628 3.828 -13.219 1 98.31 293 ALA B CA 1
ATOM 5352 C C . ALA B 1 293 ? -2.006 4.199 -13.758 1 98.31 293 ALA B C 1
ATOM 5354 O O . ALA B 1 293 ? -2.451 3.658 -14.773 1 98.31 293 ALA B O 1
ATOM 5355 N N . ALA B 1 294 ? -2.709 5.152 -13.094 1 97.81 294 ALA B N 1
ATOM 5356 C CA . ALA B 1 294 ? -4.102 5.457 -13.398 1 97.81 294 ALA B CA 1
ATOM 5357 C C . ALA B 1 294 ? -4.207 6.664 -14.336 1 97.81 294 ALA B C 1
ATOM 5359 O O . ALA B 1 294 ? -5.297 7.008 -14.789 1 97.81 294 ALA B O 1
ATOM 5360 N N . LEU B 1 295 ? -3.156 7.418 -14.641 1 93 295 LEU B N 1
ATOM 5361 C CA . LEU B 1 295 ? -3.189 8.672 -15.383 1 93 295 LEU B CA 1
ATOM 5362 C C . LEU B 1 295 ? -3.746 8.461 -16.781 1 93 295 LEU B C 1
ATOM 5364 O O . LEU B 1 295 ? -4.363 9.367 -17.359 1 93 295 LEU B O 1
ATOM 5368 N N . GLY B 1 296 ? -3.621 7.355 -17.531 1 87.25 296 GLY B N 1
ATOM 5369 C CA . GLY B 1 296 ? -4.188 7.051 -18.828 1 87.25 296 GLY B CA 1
ATOM 5370 C C . GLY B 1 296 ? -5.18 5.902 -18.797 1 87.25 296 GLY B C 1
ATOM 5371 O O . GLY B 1 296 ? -5.355 5.199 -19.797 1 87.25 296 GLY B O 1
ATOM 5372 N N . GLY B 1 297 ? -5.875 5.734 -17.719 1 90.81 297 GLY B N 1
ATOM 5373 C CA . GLY B 1 297 ? -6.539 4.484 -17.391 1 90.81 297 GLY B CA 1
ATOM 5374 C C . GLY B 1 297 ? -5.684 3.562 -16.531 1 90.81 297 GLY B C 1
ATOM 5375 O O . GLY B 1 297 ? -4.457 3.643 -16.562 1 90.81 297 GLY B O 1
ATOM 5376 N N . TYR B 1 298 ? -6.199 2.824 -15.656 1 96.88 298 TYR B N 1
ATOM 5377 C CA . TYR B 1 298 ? -5.375 2.021 -14.758 1 96.88 298 TYR B CA 1
ATOM 5378 C C . TYR B 1 298 ? -4.727 0.863 -15.508 1 96.88 298 TYR B C 1
ATOM 5380 O O . TYR B 1 298 ? -5.418 -0.041 -15.984 1 96.88 298 TYR B O 1
ATOM 5388 N N . ASP B 1 299 ? -3.449 0.873 -15.633 1 97.38 299 ASP B N 1
ATOM 5389 C CA . ASP B 1 299 ? -2.732 -0.147 -16.391 1 97.38 299 ASP B CA 1
ATOM 5390 C C . ASP B 1 299 ? -1.433 -0.539 -15.688 1 97.38 299 ASP B C 1
ATOM 5392 O O . ASP B 1 299 ? -1.27 -0.3 -14.492 1 97.38 299 ASP B O 1
ATOM 5396 N N . SER B 1 300 ? -0.528 -1.282 -16.422 1 98.44 300 SER B N 1
ATOM 5397 C CA . SER B 1 300 ? 0.692 -1.865 -15.867 1 98.44 300 SER B CA 1
ATOM 5398 C C . SER B 1 300 ? 1.771 -0.804 -15.672 1 98.44 300 SER B C 1
ATOM 5400 O O . SER B 1 300 ? 1.906 0.111 -16.484 1 98.44 300 SER B O 1
ATOM 5402 N N . LEU B 1 301 ? 2.578 -0.956 -14.586 1 98.88 301 LEU B N 1
ATOM 5403 C CA . LEU B 1 301 ? 3.727 -0.095 -14.328 1 98.88 301 LEU B CA 1
ATOM 5404 C C . LEU B 1 301 ? 4.969 -0.616 -15.047 1 98.88 301 LEU B C 1
ATOM 5406 O O . LEU B 1 301 ? 5.984 0.078 -15.117 1 98.88 301 LEU B O 1
ATOM 5410 N N . THR B 1 302 ? 4.895 -1.815 -15.547 1 98.88 302 THR B N 1
ATOM 5411 C CA . THR B 1 302 ? 6.008 -2.424 -16.266 1 98.88 302 THR B CA 1
ATOM 5412 C C . THR B 1 302 ? 5.676 -2.588 -17.75 1 98.88 302 THR B C 1
ATOM 5414 O O . THR B 1 302 ? 4.516 -2.459 -18.141 1 98.88 302 THR B O 1
ATOM 5417 N N . THR B 1 303 ? 6.684 -2.793 -18.516 1 98.81 303 THR B N 1
ATOM 5418 C CA . THR B 1 303 ? 6.578 -3.158 -19.922 1 98.81 303 THR B CA 1
ATOM 5419 C C . THR B 1 303 ? 7.484 -4.344 -20.25 1 98.81 303 THR B C 1
ATOM 5421 O O . THR B 1 303 ? 8.617 -4.41 -19.781 1 98.81 303 THR B O 1
ATOM 5424 N N . TYR B 1 304 ? 6.98 -5.289 -20.984 1 98.81 304 TYR B N 1
ATOM 5425 C CA . TYR B 1 304 ? 7.734 -6.445 -21.453 1 98.81 304 TYR B CA 1
ATOM 5426 C C . TYR B 1 304 ? 7.664 -6.566 -22.969 1 98.81 304 TYR B C 1
ATOM 5428 O O . TYR B 1 304 ? 6.582 -6.484 -23.562 1 98.81 304 TYR B O 1
ATOM 5436 N N . GLU B 1 305 ? 8.828 -6.719 -23.562 1 98.69 305 GLU B N 1
ATOM 5437 C CA . GLU B 1 305 ? 8.961 -6.836 -25.016 1 98.69 305 GLU B CA 1
ATOM 5438 C C . GLU B 1 305 ? 10.078 -7.805 -25.391 1 98.69 305 GLU B C 1
ATOM 5440 O O . GLU B 1 305 ? 10.836 -8.25 -24.516 1 98.69 305 GLU B O 1
ATOM 5445 N N . VAL B 1 306 ? 10.109 -8.188 -26.641 1 98.56 306 VAL B N 1
ATOM 5446 C CA . VAL B 1 306 ? 11.211 -8.977 -27.172 1 98.56 306 VAL B CA 1
ATOM 5447 C C . VAL B 1 306 ? 12.188 -8.07 -27.906 1 98.56 306 VAL B C 1
ATOM 5449 O O . VAL B 1 306 ? 11.805 -7.352 -28.844 1 98.56 306 VAL B O 1
ATOM 5452 N N . ASP B 1 307 ? 13.43 -8.117 -27.516 1 97.94 307 ASP B N 1
ATOM 5453 C CA . ASP B 1 307 ? 14.391 -7.227 -28.141 1 97.94 307 ASP B CA 1
ATOM 5454 C C . ASP B 1 307 ? 14.961 -7.848 -29.422 1 97.94 307 ASP B C 1
ATOM 5456 O O . ASP B 1 307 ? 14.539 -8.938 -29.828 1 97.94 307 ASP B O 1
ATOM 5460 N N . GLU B 1 308 ? 15.875 -7.18 -30.141 1 97.56 308 GLU B N 1
ATOM 5461 C CA . GLU B 1 308 ? 16.391 -7.574 -31.453 1 97.56 308 GLU B CA 1
ATOM 5462 C C . GLU B 1 308 ? 17.156 -8.891 -31.359 1 97.56 308 GLU B C 1
ATOM 5464 O O . GLU B 1 308 ? 17.188 -9.664 -32.312 1 97.56 308 GLU B O 1
ATOM 5469 N N . ASP B 1 309 ? 17.734 -9.164 -30.234 1 96.88 309 ASP B N 1
ATOM 5470 C CA . ASP B 1 309 ? 18.531 -10.375 -30.047 1 96.88 309 ASP B CA 1
ATOM 5471 C C . ASP B 1 309 ? 17.641 -11.547 -29.609 1 96.88 309 ASP B C 1
ATOM 5473 O O . ASP B 1 309 ? 18.141 -12.656 -29.391 1 96.88 309 ASP B O 1
ATOM 5477 N N . GLY B 1 310 ? 16.359 -11.305 -29.391 1 97.5 310 GLY B N 1
ATOM 5478 C CA . GLY B 1 310 ? 15.43 -12.352 -29 1 97.5 310 GLY B CA 1
ATOM 5479 C C . GLY B 1 310 ? 15.281 -12.492 -27.484 1 97.5 310 GLY B C 1
ATOM 5480 O O . GLY B 1 310 ? 14.602 -13.398 -27.016 1 97.5 310 GLY B O 1
ATOM 5481 N N . ASN B 1 311 ? 15.922 -11.641 -26.719 1 98.12 311 ASN B N 1
ATOM 5482 C CA . ASN B 1 311 ? 15.789 -11.648 -25.266 1 98.12 311 ASN B CA 1
ATOM 5483 C C . ASN B 1 311 ? 14.477 -11.008 -24.812 1 98.12 311 ASN B C 1
ATOM 5485 O O . ASN B 1 311 ? 13.883 -10.219 -25.562 1 98.12 311 ASN B O 1
ATOM 5489 N N . LEU B 1 312 ? 14.047 -11.406 -23.641 1 98.75 312 LEU B N 1
ATOM 5490 C CA . LEU B 1 312 ? 12.984 -10.656 -22.984 1 98.75 312 LEU B CA 1
ATOM 5491 C C . LEU B 1 312 ? 13.508 -9.328 -22.453 1 98.75 312 LEU B C 1
ATOM 5493 O O . LEU B 1 312 ? 14.438 -9.297 -21.641 1 98.75 312 LEU B O 1
ATOM 5497 N N . SER B 1 313 ? 12.992 -8.297 -22.984 1 98.81 313 SER B N 1
ATOM 5498 C CA . SER B 1 313 ? 13.312 -6.957 -22.516 1 98.81 313 SER B CA 1
ATOM 5499 C C . SER B 1 313 ? 12.289 -6.48 -21.484 1 98.81 313 SER B C 1
ATOM 5501 O O . SER B 1 313 ? 11.094 -6.422 -21.766 1 98.81 313 SER B O 1
ATOM 5503 N N . CYS B 1 314 ? 12.766 -6.18 -20.281 1 98.88 314 CYS B N 1
ATOM 5504 C CA . CYS B 1 314 ? 11.906 -5.809 -19.156 1 98.88 314 CYS B CA 1
ATOM 5505 C C . CYS B 1 314 ? 12.18 -4.375 -18.719 1 98.88 314 CYS B C 1
ATOM 5507 O O . CYS B 1 314 ? 13.336 -3.955 -18.641 1 98.88 314 CYS B O 1
ATOM 5509 N N . ALA B 1 315 ? 11.117 -3.6 -18.438 1 98.94 315 ALA B N 1
ATOM 5510 C CA . ALA B 1 315 ? 11.281 -2.225 -17.969 1 98.94 315 ALA B CA 1
ATOM 5511 C C . ALA B 1 315 ? 10.203 -1.855 -16.953 1 98.94 315 ALA B C 1
ATOM 5513 O O . ALA B 1 315 ? 9.078 -2.35 -17.031 1 98.94 315 ALA B O 1
ATOM 5514 N N . ILE B 1 316 ? 10.586 -0.998 -16.031 1 98.94 316 ILE B N 1
ATOM 5515 C CA . ILE B 1 316 ? 9.641 -0.434 -15.078 1 98.94 316 ILE B CA 1
ATOM 5516 C C . ILE B 1 316 ? 9.898 1.065 -14.93 1 98.94 316 ILE B C 1
ATOM 5518 O O . ILE B 1 316 ? 11.023 1.531 -15.086 1 98.94 316 ILE B O 1
ATOM 5522 N N . GLU B 1 317 ? 8.891 1.858 -14.727 1 98.81 317 GLU B N 1
ATOM 5523 C CA . GLU B 1 317 ? 8.93 3.279 -14.398 1 98.81 317 GLU B CA 1
ATOM 5524 C C . GLU B 1 317 ? 7.797 3.656 -13.445 1 98.81 317 GLU B C 1
ATOM 5526 O O . GLU B 1 317 ? 6.637 3.342 -13.703 1 98.81 317 GLU B O 1
ATOM 5531 N N . LEU B 1 318 ? 8.109 4.223 -12.375 1 98.81 318 LEU B N 1
ATOM 5532 C CA . LEU B 1 318 ? 7.102 4.668 -11.414 1 98.81 318 LEU B CA 1
ATOM 5533 C C . LEU B 1 318 ? 7.699 5.676 -10.43 1 98.81 318 LEU B C 1
ATOM 5535 O O . LEU B 1 318 ? 8.914 5.73 -10.258 1 98.81 318 LEU B O 1
ATOM 5539 N N . PRO B 1 319 ? 6.863 6.523 -9.789 1 98.75 319 PRO B N 1
ATOM 5540 C CA . PRO B 1 319 ? 7.383 7.406 -8.742 1 98.75 319 PRO B CA 1
ATOM 5541 C C . PRO B 1 319 ? 7.82 6.645 -7.496 1 98.75 319 PRO B C 1
ATOM 5543 O O . PRO B 1 319 ? 7.113 5.738 -7.039 1 98.75 319 PRO B O 1
ATOM 5546 N N . ILE B 1 320 ? 8.93 6.934 -7.027 1 98.44 320 ILE B N 1
ATOM 5547 C CA . ILE B 1 320 ? 9.414 6.375 -5.77 1 98.44 320 ILE B CA 1
ATOM 5548 C C . ILE B 1 320 ? 9.898 7.5 -4.855 1 98.44 320 ILE B C 1
ATOM 5550 O O . ILE B 1 320 ? 11.055 7.93 -4.957 1 98.44 320 ILE B O 1
ATOM 5554 N N . GLN B 1 321 ? 9.062 7.973 -4.031 1 97.06 321 GLN B N 1
ATOM 5555 C CA . GLN B 1 321 ? 9.461 8.961 -3.037 1 97.06 321 GLN B CA 1
ATOM 5556 C C . GLN B 1 321 ? 9.992 8.297 -1.771 1 97.06 321 GLN B C 1
ATOM 5558 O O . GLN B 1 321 ? 9.211 7.754 -0.979 1 97.06 321 GLN B O 1
ATOM 5563 N N . VAL B 1 322 ? 11.266 8.344 -1.578 1 96.31 322 VAL B N 1
ATOM 5564 C CA . VAL B 1 322 ? 11.938 7.668 -0.469 1 96.31 322 VAL B CA 1
ATOM 5565 C C . VAL B 1 322 ? 13.023 8.578 0.108 1 96.31 322 VAL B C 1
ATOM 5567 O O . VAL B 1 322 ? 13.461 9.523 -0.546 1 96.31 322 VAL B O 1
ATOM 5570 N N . GLY B 1 323 ? 13.305 8.367 1.365 1 94.62 323 GLY B N 1
ATOM 5571 C CA . GLY B 1 323 ? 14.359 9.125 2.025 1 94.62 323 GLY B CA 1
ATOM 5572 C C . GLY B 1 323 ? 15.398 8.234 2.688 1 94.62 323 GLY B C 1
ATOM 5573 O O . GLY B 1 323 ? 15.086 7.145 3.158 1 94.62 323 GLY B O 1
ATOM 5574 N N . THR B 1 324 ? 16.672 8.711 2.723 1 93.56 324 THR B N 1
ATOM 5575 C CA . THR B 1 324 ? 17.734 8.039 3.453 1 93.56 324 THR B CA 1
ATOM 5576 C C . THR B 1 324 ? 18.062 8.781 4.746 1 93.56 324 THR B C 1
ATOM 5578 O O . THR B 1 324 ? 18.812 8.281 5.578 1 93.56 324 THR B O 1
ATOM 5581 N N . VAL B 1 325 ? 17.484 9.906 4.832 1 85.19 325 VAL B N 1
ATOM 5582 C CA . VAL B 1 325 ? 17.703 10.703 6.035 1 85.19 325 VAL B CA 1
ATOM 5583 C C . VAL B 1 325 ? 16.344 11.109 6.633 1 85.19 325 VAL B C 1
ATOM 5585 O O . VAL B 1 325 ? 15.336 11.125 5.938 1 85.19 325 VAL B O 1
ATOM 5588 N N . GLY B 1 326 ? 16.438 11.281 7.832 1 73.75 326 GLY B N 1
ATOM 5589 C CA . GLY B 1 326 ? 15.227 11.758 8.477 1 73.75 326 GLY B CA 1
ATOM 5590 C C . GLY B 1 326 ? 14.164 10.68 8.625 1 73.75 326 GLY B C 1
ATOM 5591 O O . GLY B 1 326 ? 14.414 9.516 8.32 1 73.75 326 GLY B O 1
ATOM 5592 N N . GLY B 1 327 ? 13.164 10.961 9.336 1 72.88 327 GLY B N 1
ATOM 5593 C CA . GLY B 1 327 ? 11.992 10.117 9.469 1 72.88 327 GLY B CA 1
ATOM 5594 C C . GLY B 1 327 ? 12.156 9.016 10.492 1 72.88 327 GLY B C 1
ATOM 5595 O O . GLY B 1 327 ? 13.062 9.062 11.328 1 72.88 327 GLY B O 1
ATOM 5596 N N . ALA B 1 328 ? 11.297 8.07 10.383 1 77.38 328 ALA B N 1
ATOM 5597 C CA . ALA B 1 328 ? 11.203 7 11.375 1 77.38 328 ALA B CA 1
ATOM 5598 C C . ALA B 1 328 ? 12.352 6.008 11.219 1 77.38 328 ALA B C 1
ATOM 5600 O O . ALA B 1 328 ? 12.648 5.234 12.133 1 77.38 328 ALA B O 1
ATOM 5601 N N . THR B 1 329 ? 13.047 6.09 10.078 1 78.69 329 THR B N 1
ATOM 5602 C CA . THR B 1 329 ? 14.125 5.152 9.781 1 78.69 329 THR B CA 1
ATOM 5603 C C . THR B 1 329 ? 15.219 5.227 10.844 1 78.69 329 THR B C 1
ATOM 5605 O O . THR B 1 329 ? 15.773 4.203 11.234 1 78.69 329 THR B O 1
ATOM 5608 N N . GLN B 1 330 ? 15.414 6.363 11.328 1 80.62 330 GLN B N 1
ATOM 5609 C CA . GLN B 1 330 ? 16.516 6.562 12.266 1 80.62 330 GLN B CA 1
ATOM 5610 C C . GLN B 1 330 ? 16.141 6.062 13.656 1 80.62 330 GLN B C 1
ATOM 5612 O O . GLN B 1 330 ? 17.016 5.84 14.5 1 80.62 330 GLN B O 1
ATOM 5617 N N . LEU B 1 331 ? 14.891 5.84 13.836 1 83.69 331 LEU B N 1
ATOM 5618 C CA . LEU B 1 331 ? 14.422 5.398 15.141 1 83.69 331 LEU B CA 1
ATOM 5619 C C . LEU B 1 331 ? 14.359 3.877 15.219 1 83.69 331 LEU B C 1
ATOM 5621 O O . LEU B 1 331 ? 14.141 3.312 16.297 1 83.69 331 LEU B O 1
ATOM 5625 N N . GLN B 1 332 ? 14.586 3.186 14.125 1 91 332 GLN B N 1
ATOM 5626 C CA . GLN B 1 332 ? 14.508 1.734 14 1 91 332 GLN B CA 1
ATOM 5627 C C . GLN B 1 332 ? 15.883 1.131 13.727 1 91 332 GLN B C 1
ATOM 5629 O O . GLN B 1 332 ? 16.297 1.028 12.57 1 91 332 GLN B O 1
ATOM 5634 N N . PRO B 1 333 ? 16.578 0.609 14.758 1 93.12 333 PRO B N 1
ATOM 5635 C CA . PRO B 1 333 ? 17.938 0.114 14.594 1 93.12 333 PRO B CA 1
ATOM 5636 C C . PRO B 1 333 ? 18.062 -0.933 13.484 1 93.12 333 PRO B C 1
ATOM 5638 O O . PRO B 1 333 ? 19.062 -0.958 12.766 1 93.12 333 PRO B O 1
ATOM 5641 N N . VAL B 1 334 ? 17.078 -1.792 13.406 1 96.19 334 VAL B N 1
ATOM 5642 C CA . VAL B 1 334 ? 17.141 -2.842 12.391 1 96.19 334 VAL B CA 1
ATOM 5643 C C . VAL B 1 334 ? 17.047 -2.221 11 1 96.19 334 VAL B C 1
ATOM 5645 O O . VAL B 1 334 ? 17.656 -2.713 10.047 1 96.19 334 VAL B O 1
ATOM 5648 N N . ALA B 1 335 ? 16.266 -1.141 10.844 1 95.5 335 ALA B N 1
ATOM 5649 C CA . ALA B 1 335 ? 16.234 -0.413 9.578 1 95.5 335 ALA B CA 1
ATOM 5650 C C . ALA B 1 335 ? 17.609 0.173 9.242 1 95.5 335 ALA B C 1
ATOM 5652 O O . ALA B 1 335 ? 17.984 0.238 8.078 1 95.5 335 ALA B O 1
ATOM 5653 N N . GLY B 1 336 ? 18.281 0.666 10.297 1 94.62 336 GLY B N 1
ATOM 5654 C CA . GLY B 1 336 ? 19.656 1.112 10.094 1 94.62 336 GLY B CA 1
ATOM 5655 C C . GLY B 1 336 ? 20.562 0.023 9.555 1 94.62 336 GLY B C 1
ATOM 5656 O O . GLY B 1 336 ? 21.375 0.27 8.664 1 94.62 336 GLY B O 1
ATOM 5657 N N . ALA B 1 337 ? 20.453 -1.151 10.141 1 96.88 337 ALA B N 1
ATOM 5658 C CA . ALA B 1 337 ? 21.219 -2.299 9.656 1 96.88 337 ALA B CA 1
ATOM 5659 C C . ALA B 1 337 ? 20.875 -2.617 8.203 1 96.88 337 ALA B C 1
ATOM 5661 O O . ALA B 1 337 ? 21.766 -2.936 7.41 1 96.88 337 ALA B O 1
ATOM 5662 N N . ALA B 1 338 ? 19.594 -2.547 7.879 1 97.5 338 ALA B N 1
ATOM 5663 C CA . ALA B 1 338 ? 19.156 -2.783 6.508 1 97.5 338 ALA B CA 1
ATOM 5664 C C . ALA B 1 338 ? 19.797 -1.785 5.547 1 97.5 338 ALA B C 1
ATOM 5666 O O . ALA B 1 338 ? 20.219 -2.154 4.445 1 97.5 338 ALA B O 1
ATOM 5667 N N . MET B 1 339 ? 19.891 -0.546 5.969 1 96.88 339 MET B N 1
ATOM 5668 C CA . MET B 1 339 ? 20.516 0.487 5.141 1 96.88 339 MET B CA 1
ATOM 5669 C C . MET B 1 339 ? 22 0.209 4.941 1 96.88 339 MET B C 1
ATOM 5671 O O . MET B 1 339 ? 22.547 0.477 3.873 1 96.88 339 MET B O 1
ATOM 5675 N N . GLU B 1 340 ? 22.625 -0.307 5.984 1 97.19 340 GLU B N 1
ATOM 5676 C CA . GLU B 1 340 ? 24.031 -0.689 5.844 1 97.19 340 GLU B CA 1
ATOM 5677 C C . GLU B 1 340 ? 24.188 -1.821 4.832 1 97.19 340 GLU B C 1
ATOM 5679 O O . GLU B 1 340 ? 25.141 -1.821 4.039 1 97.19 340 GLU B O 1
ATOM 5684 N N . ILE B 1 341 ? 23.312 -2.766 4.883 1 98.12 341 ILE B N 1
ATOM 5685 C CA . ILE B 1 341 ? 23.344 -3.881 3.945 1 98.12 341 ILE B CA 1
ATOM 5686 C C . ILE B 1 341 ? 23.203 -3.361 2.516 1 98.12 341 ILE B C 1
ATOM 5688 O O . ILE B 1 341 ? 23.938 -3.789 1.617 1 98.12 341 ILE B O 1
ATOM 5692 N N . LEU B 1 342 ? 22.281 -2.424 2.295 1 97.69 342 LEU B N 1
ATOM 5693 C CA . LEU B 1 342 ? 22 -1.869 0.973 1 97.69 342 LEU B CA 1
ATOM 5694 C C . LEU B 1 342 ? 23.203 -1.072 0.464 1 97.69 342 LEU B C 1
ATOM 5696 O O . LEU B 1 342 ? 23.453 -1.036 -0.741 1 97.69 342 LEU B O 1
ATOM 5700 N N . ASP B 1 343 ? 23.844 -0.413 1.398 1 96.62 343 ASP B N 1
ATOM 5701 C CA . ASP B 1 343 ? 25.047 0.358 1.103 1 96.62 343 ASP B CA 1
ATOM 5702 C C . ASP B 1 343 ? 24.781 1.391 0.009 1 96.62 343 ASP B C 1
ATOM 5704 O O . ASP B 1 343 ? 25.516 1.444 -0.988 1 96.62 343 ASP B O 1
ATOM 5708 N N . VAL B 1 344 ? 23.734 2.168 0.131 1 96.06 344 VAL B N 1
ATOM 5709 C CA . VAL B 1 344 ? 23.406 3.205 -0.846 1 96.06 344 VAL B CA 1
ATOM 5710 C C . VAL B 1 344 ? 23.844 4.566 -0.317 1 96.06 344 VAL B C 1
ATOM 5712 O O . VAL B 1 344 ? 23.812 4.809 0.892 1 96.06 344 VAL B O 1
ATOM 5715 N N . ASP B 1 345 ? 24.094 5.496 -1.18 1 93.19 345 ASP B N 1
ATOM 5716 C CA . ASP B 1 345 ? 24.672 6.781 -0.812 1 93.19 345 ASP B CA 1
ATOM 5717 C C . ASP B 1 345 ? 23.656 7.906 -0.917 1 93.19 345 ASP B C 1
ATOM 5719 O O . ASP B 1 345 ? 23.938 9.047 -0.551 1 93.19 345 ASP B O 1
ATOM 5723 N N . SER B 1 346 ? 22.547 7.629 -1.473 1 96.44 346 SER B N 1
ATOM 5724 C CA . SER B 1 346 ? 21.562 8.68 -1.712 1 96.44 346 SER B CA 1
ATOM 5725 C C . SER B 1 346 ? 20.156 8.109 -1.848 1 96.44 346 SER B C 1
ATOM 5727 O O . SER B 1 346 ? 20 6.902 -2.057 1 96.44 346 SER B O 1
ATOM 5729 N N . ALA B 1 347 ? 19.219 9 -1.698 1 96.94 347 ALA B N 1
ATOM 5730 C CA . ALA B 1 347 ? 17.828 8.609 -1.925 1 96.94 347 ALA B CA 1
ATOM 5731 C C . ALA B 1 347 ? 17.625 8.141 -3.361 1 96.94 347 ALA B C 1
ATOM 5733 O O . ALA B 1 347 ? 16.828 7.234 -3.613 1 96.94 347 ALA B O 1
ATOM 5734 N N . ASP B 1 348 ? 18.297 8.766 -4.316 1 97.56 348 ASP B N 1
ATOM 5735 C CA . ASP B 1 348 ? 18.203 8.391 -5.727 1 97.56 348 ASP B CA 1
ATOM 5736 C C . ASP B 1 348 ? 18.672 6.961 -5.953 1 97.56 348 ASP B C 1
ATOM 5738 O O . ASP B 1 348 ? 18.031 6.191 -6.664 1 97.56 348 ASP B O 1
ATOM 5742 N N . GLU B 1 349 ? 19.797 6.645 -5.367 1 98.06 349 GLU B N 1
ATOM 5743 C CA . GLU B 1 349 ? 20.312 5.281 -5.488 1 98.06 349 GLU B CA 1
ATOM 5744 C C . GLU B 1 349 ? 19.359 4.277 -4.852 1 98.06 349 GLU B C 1
ATOM 5746 O O . GLU B 1 349 ? 19.109 3.201 -5.402 1 98.06 349 GLU B O 1
ATOM 5751 N N . LEU B 1 350 ? 18.844 4.621 -3.688 1 98.38 350 LEU B N 1
ATOM 5752 C CA . LEU B 1 350 ? 17.859 3.771 -3.018 1 98.38 350 LEU B CA 1
ATOM 5753 C C . LEU B 1 350 ? 16.641 3.557 -3.898 1 98.38 350 LEU B C 1
ATOM 5755 O O . LEU B 1 350 ? 16.125 2.439 -3.99 1 98.38 350 LEU B O 1
ATOM 5759 N N . ALA B 1 351 ? 16.172 4.625 -4.555 1 98.75 351 ALA B N 1
ATOM 5760 C CA . ALA B 1 351 ? 15.023 4.531 -5.453 1 98.75 351 ALA B CA 1
ATOM 5761 C C . ALA B 1 351 ? 15.297 3.559 -6.598 1 98.75 351 ALA B C 1
ATOM 5763 O O . ALA B 1 351 ? 14.398 2.828 -7.027 1 98.75 351 ALA B O 1
ATOM 5764 N N . GLY B 1 352 ? 16.484 3.604 -7.113 1 98.75 352 GLY B N 1
ATOM 5765 C CA . GLY B 1 352 ? 16.875 2.641 -8.133 1 98.75 352 GLY B CA 1
ATOM 5766 C C . GLY B 1 352 ? 16.766 1.202 -7.664 1 98.75 352 GLY B C 1
ATOM 5767 O O . GLY B 1 352 ? 16.297 0.336 -8.398 1 98.75 352 GLY B O 1
ATOM 5768 N N . VAL B 1 353 ? 17.219 0.939 -6.426 1 98.81 353 VAL B N 1
ATOM 5769 C CA . VAL B 1 353 ? 17.125 -0.391 -5.836 1 98.81 353 VAL B CA 1
ATOM 5770 C C . VAL B 1 353 ? 15.664 -0.814 -5.727 1 98.81 353 VAL B C 1
ATOM 5772 O O . VAL B 1 353 ? 15.32 -1.961 -6.023 1 98.81 353 VAL B O 1
ATOM 5775 N N . PHE B 1 354 ? 14.805 0.127 -5.297 1 98.88 354 PHE B N 1
ATOM 5776 C CA . PHE B 1 354 ? 13.375 -0.144 -5.184 1 98.88 354 PHE B CA 1
ATOM 5777 C C . PHE B 1 354 ? 12.797 -0.565 -6.531 1 98.88 354 PHE B C 1
ATOM 5779 O O . PHE B 1 354 ? 12.078 -1.56 -6.617 1 98.88 354 PHE B O 1
ATOM 5786 N N . ALA B 1 355 ? 13.125 0.202 -7.594 1 98.94 355 ALA B N 1
ATOM 5787 C CA . ALA B 1 355 ? 12.625 -0.095 -8.938 1 98.94 355 ALA B CA 1
ATOM 5788 C C . ALA B 1 355 ? 13.094 -1.47 -9.398 1 98.94 355 ALA B C 1
ATOM 5790 O O . ALA B 1 355 ? 12.312 -2.24 -9.969 1 98.94 355 ALA B O 1
ATOM 5791 N N . ALA B 1 356 ? 14.352 -1.769 -9.141 1 98.94 356 ALA B N 1
ATOM 5792 C CA . ALA B 1 356 ? 14.906 -3.064 -9.523 1 98.94 356 ALA B CA 1
ATOM 5793 C C . ALA B 1 356 ? 14.203 -4.203 -8.789 1 98.94 356 ALA B C 1
ATOM 5795 O O . ALA B 1 356 ? 13.875 -5.23 -9.391 1 98.94 356 ALA B O 1
ATOM 5796 N N . ALA B 1 357 ? 14 -4.035 -7.516 1 98.94 357 ALA B N 1
ATOM 5797 C CA . ALA B 1 357 ? 13.32 -5.051 -6.711 1 98.94 357 ALA B CA 1
ATOM 5798 C C . ALA B 1 357 ? 11.898 -5.281 -7.215 1 98.94 357 ALA B C 1
ATOM 5800 O O . ALA B 1 357 ? 11.43 -6.422 -7.273 1 98.94 357 ALA B O 1
ATOM 5801 N N . GLY B 1 358 ? 11.203 -4.172 -7.531 1 98.94 358 GLY B N 1
ATOM 5802 C CA . GLY B 1 358 ? 9.867 -4.289 -8.078 1 98.94 358 GLY B CA 1
ATOM 5803 C C . GLY B 1 358 ? 9.82 -5.027 -9.398 1 98.94 358 GLY B C 1
ATOM 5804 O O . GLY B 1 358 ? 8.977 -5.898 -9.609 1 98.94 358 GLY B O 1
ATOM 5805 N N . LEU B 1 359 ? 10.727 -4.656 -10.297 1 98.94 359 LEU B N 1
ATOM 5806 C CA . LEU B 1 359 ? 10.797 -5.301 -11.602 1 98.94 359 LEU B CA 1
ATOM 5807 C C . LEU B 1 359 ? 11.117 -6.785 -11.453 1 98.94 359 LEU B C 1
ATOM 5809 O O . LEU B 1 359 ? 10.516 -7.625 -12.125 1 98.94 359 LEU B O 1
ATOM 5813 N N . ALA B 1 360 ? 12.062 -7.094 -10.57 1 98.88 360 ALA B N 1
ATOM 5814 C CA . ALA B 1 360 ? 12.445 -8.477 -10.328 1 98.88 360 ALA B CA 1
ATOM 5815 C C . ALA B 1 360 ? 11.266 -9.305 -9.828 1 98.88 360 ALA B C 1
ATOM 5817 O O . ALA B 1 360 ? 11.023 -10.414 -10.32 1 98.88 360 ALA B O 1
ATOM 5818 N N . GLN B 1 361 ? 10.625 -8.75 -8.883 1 98.38 361 GLN B N 1
ATOM 5819 C CA . GLN B 1 361 ? 9.492 -9.461 -8.305 1 98.38 361 GLN B CA 1
ATOM 5820 C C . GLN B 1 361 ? 8.414 -9.719 -9.359 1 98.38 361 GLN B C 1
ATOM 5822 O O . GLN B 1 361 ? 7.84 -10.812 -9.414 1 98.38 361 GLN B O 1
ATOM 5827 N N . ASN B 1 362 ? 8.07 -8.727 -10.125 1 98.69 362 ASN B N 1
ATOM 5828 C CA . ASN B 1 362 ? 7.043 -8.875 -11.156 1 98.69 362 ASN B CA 1
ATOM 5829 C C . ASN B 1 362 ? 7.457 -9.883 -12.219 1 98.69 362 ASN B C 1
ATOM 5831 O O . ASN B 1 362 ? 6.645 -10.695 -12.664 1 98.69 362 ASN B O 1
ATOM 5835 N N . LEU B 1 363 ? 8.711 -9.789 -12.672 1 98.5 363 LEU B N 1
ATOM 5836 C CA . LEU B 1 363 ? 9.242 -10.734 -13.648 1 98.5 363 LEU B CA 1
ATOM 5837 C C . LEU B 1 363 ? 9.109 -12.164 -13.148 1 98.5 363 LEU B C 1
ATOM 5839 O O . LEU B 1 363 ? 8.672 -13.047 -13.891 1 98.5 363 LEU B O 1
ATOM 5843 N N . ALA B 1 364 ? 9.492 -12.383 -11.906 1 97.12 364 ALA B N 1
ATOM 5844 C CA . ALA B 1 364 ? 9.406 -13.719 -11.32 1 97.12 364 ALA B CA 1
ATOM 5845 C C . ALA B 1 364 ? 7.957 -14.211 -11.297 1 97.12 364 ALA B C 1
ATOM 5847 O O . ALA B 1 364 ? 7.688 -15.383 -11.578 1 97.12 364 ALA B O 1
ATOM 5848 N N . ALA B 1 365 ? 7.07 -13.367 -10.898 1 96 365 ALA B N 1
ATOM 5849 C CA . ALA B 1 365 ? 5.656 -13.727 -10.82 1 96 365 ALA B CA 1
ATOM 5850 C C . ALA B 1 365 ? 5.109 -14.102 -12.195 1 96 365 ALA B C 1
ATOM 5852 O O . ALA B 1 365 ? 4.383 -15.094 -12.336 1 96 365 ALA B O 1
ATOM 5853 N N . LEU B 1 366 ? 5.418 -13.289 -13.211 1 97.31 366 LEU B N 1
ATOM 5854 C CA . LEU B 1 366 ? 4.918 -13.57 -14.555 1 97.31 366 LEU B CA 1
ATOM 5855 C C . LEU B 1 366 ? 5.484 -14.883 -15.086 1 97.31 366 LEU B C 1
ATOM 5857 O O . LEU B 1 366 ? 4.77 -15.656 -15.727 1 97.31 366 LEU B O 1
ATOM 5861 N N . ARG B 1 367 ? 6.762 -15.07 -14.852 1 95.69 367 ARG B N 1
ATOM 5862 C CA . ARG B 1 367 ? 7.375 -16.328 -15.281 1 95.69 367 ARG B CA 1
ATOM 5863 C C . ARG B 1 367 ? 6.688 -17.516 -14.633 1 95.69 367 ARG B C 1
ATOM 5865 O O . ARG B 1 367 ? 6.41 -18.531 -15.297 1 95.69 367 ARG B O 1
ATOM 5872 N N . ALA B 1 368 ? 6.418 -17.406 -13.383 1 91.62 368 ALA B N 1
ATOM 5873 C CA . ALA B 1 368 ? 5.746 -18.484 -12.664 1 91.62 368 ALA B CA 1
ATOM 5874 C C . ALA B 1 368 ? 4.336 -18.703 -13.211 1 91.62 368 ALA B C 1
ATOM 5876 O O . ALA B 1 368 ? 3.922 -19.844 -13.422 1 91.62 368 ALA B O 1
ATOM 5877 N N . LEU B 1 369 ? 3.607 -17.672 -13.445 1 92.81 369 LEU B N 1
ATOM 5878 C CA . LEU B 1 369 ? 2.221 -17.734 -13.898 1 92.81 369 LEU B CA 1
ATOM 5879 C C . LEU B 1 369 ? 2.131 -18.359 -15.289 1 92.81 369 LEU B C 1
ATOM 5881 O O . LEU B 1 369 ? 1.145 -19.031 -15.609 1 92.81 369 LEU B O 1
ATOM 5885 N N . THR B 1 370 ? 3.125 -18.188 -16.109 1 92.94 370 THR B N 1
ATOM 5886 C CA . THR B 1 370 ? 3.045 -18.562 -17.516 1 92.94 370 THR B CA 1
ATOM 5887 C C . THR B 1 370 ? 3.715 -19.906 -17.75 1 92.94 370 THR B C 1
ATOM 5889 O O . THR B 1 370 ? 3.697 -20.438 -18.859 1 92.94 370 THR B O 1
ATOM 5892 N N . SER B 1 371 ? 4.332 -20.469 -16.828 1 86.44 371 SER B N 1
ATOM 5893 C CA . SER B 1 371 ? 5.039 -21.734 -17 1 86.44 371 SER B CA 1
ATOM 5894 C C . SER B 1 371 ? 4.492 -22.812 -16.062 1 86.44 371 SER B C 1
ATOM 5896 O O . SER B 1 371 ? 3.494 -23.469 -16.375 1 86.44 371 SER B O 1
ATOM 5898 N N . GLU B 1 372 ? 5.039 -22.828 -14.867 1 69.44 372 GLU B N 1
ATOM 5899 C CA . GLU B 1 372 ? 4.746 -23.875 -13.906 1 69.44 372 GLU B CA 1
ATOM 5900 C C . GLU B 1 372 ? 3.412 -23.641 -13.211 1 69.44 372 GLU B C 1
ATOM 5902 O O . GLU B 1 372 ? 2.795 -24.578 -12.695 1 69.44 372 GLU B O 1
ATOM 5907 N N . GLY B 1 373 ? 2.955 -22.609 -13.492 1 63 373 GLY B N 1
ATOM 5908 C CA . GLY B 1 373 ? 1.828 -22.219 -12.656 1 63 373 GLY B CA 1
ATOM 5909 C C . GLY B 1 373 ? 2.236 -21.812 -11.258 1 63 373 GLY B C 1
ATOM 5910 O O . GLY B 1 373 ? 3.273 -22.25 -10.75 1 63 373 GLY B O 1
ATOM 5911 N N . ILE B 1 374 ? 1.776 -20.797 -10.68 1 55.78 374 ILE B N 1
ATOM 5912 C CA . ILE B 1 374 ? 2.146 -20.203 -9.398 1 55.78 374 ILE B CA 1
ATOM 5913 C C . ILE B 1 374 ? 2.084 -21.266 -8.305 1 55.78 374 ILE B C 1
ATOM 5915 O O . ILE B 1 374 ? 2.826 -21.188 -7.32 1 55.78 374 ILE B O 1
ATOM 5919 N N . GLN B 1 375 ? 1.371 -22.219 -8.539 1 53.34 375 GLN B N 1
ATOM 5920 C CA . GLN B 1 375 ? 1.054 -23.125 -7.438 1 53.34 375 GLN B CA 1
ATOM 5921 C C . GLN B 1 375 ? 2.221 -24.062 -7.137 1 53.34 375 GLN B C 1
ATOM 5923 O O . GLN B 1 375 ? 2.492 -24.375 -5.973 1 53.34 375 GLN B O 1
ATOM 5928 N N . GLN B 1 376 ? 2.959 -24.422 -8.117 1 54.16 376 GLN B N 1
ATOM 5929 C CA . GLN B 1 376 ? 4.016 -25.391 -7.852 1 54.16 376 GLN B CA 1
ATOM 5930 C C . GLN B 1 376 ? 5.105 -24.797 -6.969 1 54.16 376 GLN B C 1
ATOM 5932 O O . GLN B 1 376 ? 5.543 -25.422 -6 1 54.16 376 GLN B O 1
ATOM 5937 N N . GLY B 1 377 ? 5.602 -23.672 -7.277 1 54.53 377 GLY B N 1
ATOM 5938 C CA . GLY B 1 377 ? 6.621 -23.031 -6.461 1 54.53 377 GLY B CA 1
ATOM 5939 C C . GLY B 1 377 ? 6.098 -22.562 -5.121 1 54.53 377 GLY B C 1
ATOM 5940 O O . GLY B 1 377 ? 6.766 -22.703 -4.098 1 54.53 377 GLY B O 1
ATOM 5941 N N . HIS B 1 378 ? 4.93 -22.234 -5.078 1 58.25 378 HIS B N 1
ATOM 5942 C CA . HIS B 1 378 ? 4.266 -21.656 -3.914 1 58.25 378 HIS B CA 1
ATOM 5943 C C . HIS B 1 378 ? 3.725 -22.75 -2.99 1 58.25 378 HIS B C 1
ATOM 5945 O O . HIS B 1 378 ? 3.697 -22.578 -1.771 1 58.25 378 HIS B O 1
ATOM 5951 N N . MET B 1 379 ? 3.676 -23.797 -3.641 1 61.06 379 MET B N 1
ATOM 5952 C CA . MET B 1 379 ? 2.945 -24.844 -2.928 1 61.06 379 MET B CA 1
ATOM 5953 C C . MET B 1 379 ? 3.812 -25.469 -1.843 1 61.06 379 MET B C 1
ATOM 5955 O O . MET B 1 379 ? 3.314 -25.844 -0.777 1 61.06 379 MET B O 1
ATOM 5959 N N . SER B 1 380 ? 5.125 -25.5 -2.199 1 64.19 380 SER B N 1
ATOM 5960 C CA . SER B 1 380 ? 5.98 -26.109 -1.183 1 64.19 380 SER B CA 1
ATOM 5961 C C . SER B 1 380 ? 5.984 -25.281 0.099 1 64.19 380 SER B C 1
ATOM 5963 O O . SER B 1 380 ? 5.789 -25.812 1.191 1 64.19 380 SER B O 1
ATOM 5965 N N . LEU B 1 381 ? 6.141 -24.016 -0.12 1 66.38 381 LEU B N 1
ATOM 5966 C CA . LEU B 1 381 ? 6.184 -23.156 1.051 1 66.38 381 LEU B CA 1
ATOM 5967 C C . LEU B 1 381 ? 4.805 -23.031 1.694 1 66.38 381 LEU B C 1
ATOM 5969 O O . LEU B 1 381 ? 4.688 -23.062 2.922 1 66.38 381 LEU B O 1
ATOM 5973 N N . HIS B 1 382 ? 3.891 -23 0.865 1 71.38 382 HIS B N 1
ATOM 5974 C CA . HIS B 1 382 ? 2.516 -22.984 1.354 1 71.38 382 HIS B CA 1
ATOM 5975 C C . HIS B 1 382 ? 2.195 -24.25 2.135 1 71.38 382 HIS B C 1
ATOM 5977 O O . HIS B 1 382 ? 1.551 -24.188 3.184 1 71.38 382 HIS B O 1
ATOM 5983 N N . ALA B 1 383 ? 2.689 -25.359 1.646 1 75.19 383 ALA B N 1
ATOM 5984 C CA . ALA B 1 383 ? 2.488 -26.641 2.334 1 75.19 383 ALA B CA 1
ATOM 5985 C C . ALA B 1 383 ? 3.135 -26.625 3.715 1 75.19 383 ALA B C 1
ATOM 5987 O O . ALA B 1 383 ? 2.576 -27.156 4.676 1 75.19 383 ALA B O 1
ATOM 5988 N N . LYS B 1 384 ? 4.234 -25.984 3.754 1 76.19 384 LYS B N 1
ATOM 5989 C CA . LYS B 1 384 ? 4.902 -25.875 5.047 1 76.19 384 LYS B CA 1
ATOM 5990 C C . LYS B 1 384 ? 4.078 -25.047 6.023 1 76.19 384 LYS B C 1
ATOM 5992 O O . LYS B 1 384 ? 3.932 -25.406 7.191 1 76.19 384 LYS B O 1
ATOM 5997 N N . ASN B 1 385 ? 3.543 -24.016 5.523 1 75.38 385 ASN B N 1
ATOM 5998 C CA . ASN B 1 385 ? 2.701 -23.172 6.355 1 75.38 385 ASN B CA 1
ATOM 5999 C C . ASN B 1 385 ? 1.463 -23.906 6.848 1 75.38 385 ASN B C 1
ATOM 6001 O O . ASN B 1 385 ? 1.086 -23.781 8.016 1 75.38 385 ASN B O 1
ATOM 6005 N N . ILE B 1 386 ? 0.937 -24.656 5.957 1 77 386 ILE B N 1
ATOM 6006 C CA . ILE B 1 386 ? -0.25 -25.438 6.316 1 77 386 ILE B CA 1
ATOM 6007 C C . ILE B 1 386 ? 0.11 -26.484 7.367 1 77 386 ILE B C 1
ATOM 6009 O O . ILE B 1 386 ? -0.655 -26.719 8.305 1 77 386 ILE B O 1
ATOM 6013 N N . ALA B 1 387 ? 1.257 -27.047 7.195 1 81.56 387 ALA B N 1
ATOM 6014 C CA . ALA B 1 387 ? 1.709 -28.047 8.164 1 81.56 387 ALA B CA 1
ATOM 6015 C C . ALA B 1 387 ? 1.874 -27.422 9.547 1 81.56 387 ALA B C 1
ATOM 6017 O O . ALA B 1 387 ? 1.447 -28.016 10.547 1 81.56 387 ALA B O 1
ATOM 6018 N N . ILE B 1 388 ? 2.402 -26.328 9.57 1 76.88 388 ILE B N 1
ATOM 6019 C CA . ILE B 1 388 ? 2.639 -25.641 10.828 1 76.88 388 ILE B CA 1
ATOM 6020 C C . ILE B 1 388 ? 1.307 -25.234 11.453 1 76.88 388 ILE B C 1
ATOM 6022 O O . ILE B 1 388 ? 1.095 -25.422 12.656 1 76.88 388 ILE B O 1
ATOM 6026 N N . GLN B 1 389 ? 0.507 -24.75 10.633 1 76.19 389 GLN B N 1
ATOM 6027 C CA . GLN B 1 389 ? -0.805 -24.328 11.102 1 76.19 389 GLN B CA 1
ATOM 6028 C C . GLN B 1 389 ? -1.603 -25.5 11.656 1 76.19 389 GLN B C 1
ATOM 6030 O O . GLN B 1 389 ? -2.383 -25.344 12.602 1 76.19 389 GLN B O 1
ATOM 6035 N N . ALA B 1 390 ? -1.34 -26.562 11 1 79.12 390 ALA B N 1
ATOM 6036 C CA . ALA B 1 390 ? -2.033 -27.781 11.422 1 79.12 390 ALA B CA 1
ATOM 6037 C C . ALA B 1 390 ? -1.435 -28.344 12.711 1 79.12 390 ALA B C 1
ATOM 6039 O O . ALA B 1 390 ? -1.958 -29.297 13.289 1 79.12 390 ALA B O 1
ATOM 6040 N N . GLY B 1 391 ? -0.364 -27.719 13.125 1 77.19 391 GLY B N 1
ATOM 6041 C CA . GLY B 1 391 ? 0.237 -28.109 14.383 1 77.19 391 GLY B CA 1
ATOM 6042 C C . GLY B 1 391 ? 1.378 -29.109 14.219 1 77.19 391 GLY B C 1
ATOM 6043 O O . GLY B 1 391 ? 1.716 -29.828 15.156 1 77.19 391 GLY B O 1
ATOM 6044 N N . ALA B 1 392 ? 1.896 -29.141 13.102 1 83.75 392 ALA B N 1
ATOM 6045 C CA . ALA B 1 392 ? 2.998 -30.062 12.867 1 83.75 392 ALA B CA 1
ATOM 6046 C C . ALA B 1 392 ? 4.207 -29.703 13.734 1 83.75 392 ALA B C 1
ATOM 6048 O O . ALA B 1 392 ? 4.594 -28.547 13.82 1 83.75 392 ALA B O 1
ATOM 6049 N N . PRO B 1 393 ? 4.707 -30.766 14.43 1 76.88 393 PRO B N 1
ATOM 6050 C CA . PRO B 1 393 ? 5.984 -30.516 15.102 1 76.88 393 PRO B CA 1
ATOM 6051 C C . PRO B 1 393 ? 7.082 -30.078 14.133 1 76.88 393 PRO B C 1
ATOM 6053 O O . PRO B 1 393 ? 7.094 -30.5 12.977 1 76.88 393 PRO B O 1
ATOM 6056 N N . GLY B 1 394 ? 7.992 -29.156 14.594 1 71.69 394 GLY B N 1
ATOM 6057 C CA . GLY B 1 394 ? 9.023 -28.516 13.797 1 71.69 394 GLY B CA 1
ATOM 6058 C C . GLY B 1 394 ? 9.789 -29.5 12.93 1 71.69 394 GLY B C 1
ATOM 6059 O O . GLY B 1 394 ? 10.062 -29.219 11.758 1 71.69 394 GLY B O 1
ATOM 6060 N N . ASP B 1 395 ? 9.992 -30.641 13.539 1 75.69 395 ASP B N 1
ATOM 6061 C CA . ASP B 1 395 ? 10.852 -31.609 12.852 1 75.69 395 ASP B CA 1
ATOM 6062 C C . ASP B 1 395 ? 10.094 -32.344 11.75 1 75.69 395 ASP B C 1
ATOM 6064 O O . ASP B 1 395 ? 10.695 -32.969 10.883 1 75.69 395 ASP B O 1
ATOM 6068 N N . LEU B 1 396 ? 8.812 -32.25 11.773 1 83.31 396 LEU B N 1
ATOM 6069 C CA . LEU B 1 396 ? 8.008 -33 10.812 1 83.31 396 LEU B CA 1
ATOM 6070 C C . LEU B 1 396 ? 7.441 -32.062 9.742 1 83.31 396 LEU B C 1
ATOM 6072 O O . LEU B 1 396 ? 6.84 -32.531 8.766 1 83.31 396 LEU B O 1
ATOM 6076 N N . VAL B 1 397 ? 7.66 -30.828 9.883 1 80.88 397 VAL B N 1
ATOM 6077 C CA . VAL B 1 397 ? 7.035 -29.828 9.008 1 80.88 397 VAL B CA 1
ATOM 6078 C C . VAL B 1 397 ? 7.438 -30.094 7.559 1 80.88 397 VAL B C 1
ATOM 6080 O O . VAL B 1 397 ? 6.582 -30.156 6.672 1 80.88 397 VAL B O 1
ATOM 6083 N N . ASP B 1 398 ? 8.68 -30.359 7.441 1 79.44 398 ASP B N 1
ATOM 6084 C CA . ASP B 1 398 ? 9.18 -30.547 6.082 1 79.44 398 ASP B CA 1
ATOM 6085 C C . ASP B 1 398 ? 8.617 -31.828 5.457 1 79.44 398 ASP B C 1
ATOM 6087 O O . ASP B 1 398 ? 8.203 -31.828 4.297 1 79.44 398 ASP B O 1
ATOM 6091 N N . GLU B 1 399 ? 8.648 -32.812 6.211 1 84.88 399 GLU B N 1
ATOM 6092 C CA . GLU B 1 399 ? 8.156 -34.094 5.707 1 84.88 399 GLU B CA 1
ATOM 6093 C C . GLU B 1 399 ? 6.664 -34.031 5.383 1 84.88 399 GLU B C 1
ATOM 6095 O O . GLU B 1 399 ? 6.227 -34.531 4.344 1 84.88 399 GLU B O 1
ATOM 6100 N N . ILE B 1 400 ? 5.988 -33.469 6.234 1 89.19 400 ILE B N 1
ATOM 6101 C CA . ILE B 1 400 ? 4.551 -33.344 6.047 1 89.19 400 ILE B CA 1
ATOM 6102 C C . ILE B 1 400 ? 4.27 -32.469 4.812 1 89.19 400 ILE B C 1
ATOM 6104 O O . ILE B 1 400 ? 3.424 -32.812 3.984 1 89.19 400 ILE B O 1
ATOM 6108 N N . ALA B 1 401 ? 4.977 -31.406 4.75 1 84.19 401 ALA B N 1
ATOM 6109 C CA . ALA B 1 401 ? 4.816 -30.516 3.602 1 84.19 401 ALA B CA 1
ATOM 6110 C C . ALA B 1 401 ? 5.121 -31.234 2.295 1 84.19 401 ALA B C 1
ATOM 6112 O O . ALA B 1 401 ? 4.379 -31.125 1.32 1 84.19 401 ALA B O 1
ATOM 6113 N N . GLU B 1 402 ? 6.141 -32.031 2.328 1 84.19 402 GLU B N 1
ATOM 6114 C CA . GLU B 1 402 ? 6.547 -32.75 1.139 1 84.19 402 GLU B CA 1
ATOM 6115 C C . GLU B 1 402 ? 5.48 -33.781 0.726 1 84.19 402 GLU B C 1
ATOM 6117 O O . GLU B 1 402 ? 5.195 -33.938 -0.464 1 84.19 402 GLU B O 1
ATOM 6122 N N . ARG B 1 403 ? 4.949 -34.375 1.639 1 86 403 ARG B N 1
ATOM 6123 C CA . ARG B 1 403 ? 3.92 -35.375 1.359 1 86 403 ARG B CA 1
ATOM 6124 C C . ARG B 1 403 ? 2.662 -34.719 0.797 1 86 403 ARG B C 1
ATOM 6126 O O . ARG B 1 403 ? 2.053 -35.25 -0.141 1 86 403 ARG B O 1
ATOM 6133 N N . MET B 1 404 ? 2.307 -33.656 1.438 1 85.19 404 MET B N 1
ATOM 6134 C CA . MET B 1 404 ? 1.132 -32.969 0.948 1 85.19 404 MET B CA 1
ATOM 6135 C C . MET B 1 404 ? 1.321 -32.531 -0.502 1 85.19 404 MET B C 1
ATOM 6137 O O . MET B 1 404 ? 0.404 -32.656 -1.315 1 85.19 404 MET B O 1
ATOM 6141 N N . VAL B 1 405 ? 2.469 -32.031 -0.736 1 78.69 405 VAL B N 1
ATOM 6142 C CA . VAL B 1 405 ? 2.783 -31.562 -2.078 1 78.69 405 VAL B CA 1
ATOM 6143 C C . VAL B 1 405 ? 2.789 -32.75 -3.057 1 78.69 405 VAL B C 1
ATOM 6145 O O . VAL B 1 405 ? 2.229 -32.656 -4.148 1 78.69 405 VAL B O 1
ATOM 6148 N N . GLU B 1 406 ? 3.389 -33.844 -2.629 1 77.19 406 GLU B N 1
ATOM 6149 C CA . GLU B 1 406 ? 3.459 -35.031 -3.457 1 77.19 406 GLU B CA 1
ATOM 6150 C C . GLU B 1 406 ? 2.064 -35.562 -3.777 1 77.19 406 GLU B C 1
ATOM 6152 O O . GLU B 1 406 ? 1.828 -36.094 -4.867 1 77.19 406 GLU B O 1
ATOM 6157 N N . GLU B 1 407 ? 1.225 -35.406 -2.85 1 78.56 407 GLU B N 1
ATOM 6158 C CA . GLU B 1 407 ? -0.123 -35.938 -2.982 1 78.56 407 GLU B CA 1
ATOM 6159 C C . GLU B 1 407 ? -1.078 -34.906 -3.578 1 78.56 407 GLU B C 1
ATOM 6161 O O . GLU B 1 407 ? -2.27 -35.188 -3.738 1 78.56 407 GLU B O 1
ATOM 6166 N N . ASP B 1 408 ? -0.557 -33.75 -3.875 1 73.25 408 ASP B N 1
ATOM 6167 C CA . ASP B 1 408 ? -1.369 -32.625 -4.363 1 73.25 408 ASP B CA 1
ATOM 6168 C C . ASP B 1 408 ? -2.547 -32.344 -3.43 1 73.25 408 ASP B C 1
ATOM 6170 O O . ASP B 1 408 ? -3.686 -32.219 -3.883 1 73.25 408 ASP B O 1
ATOM 6174 N N . ALA B 1 409 ? -2.271 -32.562 -2.197 1 76.25 409 ALA B N 1
ATOM 6175 C CA . ALA B 1 409 ? -3.279 -32.375 -1.157 1 76.25 409 ALA B CA 1
ATOM 6176 C C . ALA B 1 409 ? -2.785 -31.406 -0.085 1 76.25 409 ALA B C 1
ATOM 6178 O O . ALA B 1 409 ? -2.746 -31.75 1.099 1 76.25 409 ALA B O 1
ATOM 6179 N N . VAL B 1 410 ? -2.449 -30.188 -0.569 1 78 410 VAL B N 1
ATOM 6180 C CA . VAL B 1 410 ? -1.945 -29.172 0.35 1 78 410 VAL B CA 1
ATOM 6181 C C . VAL B 1 410 ? -3.113 -28.5 1.054 1 78 410 VAL B C 1
ATOM 6183 O O . VAL B 1 410 ? -3.535 -27.406 0.653 1 78 410 VAL B O 1
ATOM 6186 N N . ARG B 1 411 ? -3.674 -29.188 2.035 1 76.62 411 ARG B N 1
ATOM 6187 C CA . ARG B 1 411 ? -4.832 -28.75 2.807 1 76.62 411 ARG B CA 1
ATOM 6188 C C . ARG B 1 411 ? -4.645 -29.047 4.293 1 76.62 411 ARG B C 1
ATOM 6190 O O . ARG B 1 411 ? -3.936 -29.984 4.66 1 76.62 411 ARG B O 1
ATOM 6197 N N . GLN B 1 412 ? -5.359 -28.25 5.039 1 78.25 412 GLN B N 1
ATOM 6198 C CA . GLN B 1 412 ? -5.25 -28.391 6.488 1 78.25 412 GLN B CA 1
ATOM 6199 C C . GLN B 1 412 ? -5.656 -29.797 6.945 1 78.25 412 GLN B C 1
ATOM 6201 O O . GLN B 1 412 ? -5.008 -30.375 7.812 1 78.25 412 GLN B O 1
ATOM 6206 N N . ASP B 1 413 ? -6.742 -30.281 6.406 1 78.44 413 ASP B N 1
ATOM 6207 C CA . ASP B 1 413 ? -7.223 -31.594 6.836 1 78.44 413 ASP B CA 1
ATOM 6208 C C . ASP B 1 413 ? -6.199 -32.688 6.527 1 78.44 413 ASP B C 1
ATOM 6210 O O . ASP B 1 413 ? -5.969 -33.562 7.344 1 78.44 413 ASP B O 1
ATOM 6214 N N . ARG B 1 414 ? -5.582 -32.562 5.418 1 84.75 414 ARG B N 1
ATOM 6215 C CA . ARG B 1 414 ? -4.555 -33.562 5.066 1 84.75 414 ARG B CA 1
ATOM 6216 C C . ARG B 1 414 ? -3.342 -33.438 5.984 1 84.75 414 ARG B C 1
ATOM 6218 O O . ARG B 1 414 ? -2.746 -34.438 6.375 1 84.75 414 ARG B O 1
ATOM 6225 N N . ALA B 1 415 ? -2.965 -32.219 6.242 1 87 415 ALA B N 1
ATOM 6226 C CA . ALA B 1 415 ? -1.861 -32 7.172 1 87 415 ALA B CA 1
ATOM 6227 C C . ALA B 1 415 ? -2.139 -32.656 8.516 1 87 415 ALA B C 1
ATOM 6229 O O . ALA B 1 415 ? -1.266 -33.312 9.078 1 87 415 ALA B O 1
ATOM 6230 N N . GLU B 1 416 ? -3.295 -32.5 8.945 1 87.56 416 GLU B N 1
ATOM 6231 C CA . GLU B 1 416 ? -3.676 -33.062 10.234 1 87.56 416 GLU B CA 1
ATOM 6232 C C . GLU B 1 416 ? -3.615 -34.594 10.188 1 87.56 416 GLU B C 1
ATOM 6234 O O . GLU B 1 416 ? -3.176 -35.219 11.148 1 87.56 416 GLU B O 1
ATOM 6239 N N . GLU B 1 417 ? -4.102 -35.094 9.141 1 89.38 417 GLU B N 1
ATOM 6240 C CA . GLU B 1 417 ? -4.035 -36.531 8.961 1 89.38 417 GLU B CA 1
ATOM 6241 C C . GLU B 1 417 ? -2.592 -37.031 8.984 1 89.38 417 GLU B C 1
ATOM 6243 O O . GLU B 1 417 ? -2.291 -38.062 9.586 1 89.38 417 GLU B O 1
ATOM 6248 N N . LEU B 1 418 ? -1.752 -36.312 8.328 1 91.69 418 LEU B N 1
ATOM 6249 C CA . LEU B 1 418 ? -0.345 -36.688 8.234 1 91.69 418 LEU B CA 1
ATOM 6250 C C . LEU B 1 418 ? 0.342 -36.562 9.594 1 91.69 418 LEU B C 1
ATOM 6252 O O . LEU B 1 418 ? 1.215 -37.344 9.938 1 91.69 418 LEU B O 1
ATOM 6256 N N . ILE B 1 419 ? -0.02 -35.562 10.258 1 90.06 419 ILE B N 1
ATOM 6257 C CA . ILE B 1 419 ? 0.528 -35.344 11.594 1 90.06 419 ILE B CA 1
ATOM 6258 C C . ILE B 1 419 ? 0.161 -36.531 12.492 1 90.06 419 ILE B C 1
ATOM 6260 O O . ILE B 1 419 ? 1.002 -37.031 13.234 1 90.06 419 ILE B O 1
ATOM 6264 N N . GLU B 1 420 ? -1.086 -36.906 12.414 1 89.19 420 GLU B N 1
ATOM 6265 C CA . GLU B 1 420 ? -1.548 -38.031 13.203 1 89.19 420 GLU B CA 1
ATOM 6266 C C . GLU B 1 420 ? -0.811 -39.312 12.82 1 89.19 420 GLU B C 1
ATOM 6268 O O . GLU B 1 420 ? -0.454 -40.094 13.688 1 89.19 420 GLU B O 1
ATOM 6273 N N . THR B 1 421 ? -0.565 -39.531 11.617 1 90 421 THR B N 1
ATOM 6274 C CA . THR B 1 421 ? 0.049 -40.75 11.102 1 90 421 THR B CA 1
ATOM 6275 C C . THR B 1 421 ? 1.543 -40.781 11.414 1 90 421 THR B C 1
ATOM 6277 O O . THR B 1 421 ? 2.1 -41.812 11.727 1 90 421 THR B O 1
ATOM 6280 N N . LEU B 1 422 ? 2.172 -39.594 11.32 1 87.75 422 LEU B N 1
ATOM 6281 C CA . LEU B 1 422 ? 3.625 -39.562 11.43 1 87.75 422 LEU B CA 1
ATOM 6282 C C . LEU B 1 422 ? 4.051 -39.344 12.883 1 87.75 422 LEU B C 1
ATOM 6284 O O . LEU B 1 422 ? 5.207 -39.594 13.234 1 87.75 422 LEU B O 1
ATOM 6288 N N . SER B 1 423 ? 3.125 -38.75 13.641 1 77 423 SER B N 1
ATOM 6289 C CA . SER B 1 423 ? 3.436 -38.594 15.055 1 77 423 SER B CA 1
ATOM 6290 C C . SER B 1 423 ? 3.256 -39.906 15.82 1 77 423 SER B C 1
ATOM 6292 O O . SER B 1 423 ? 3.625 -40 16.984 1 77 423 SER B O 1
ATOM 6294 N N . GLU B 1 424 ? 2.625 -40.938 15.188 1 64.94 424 GLU B N 1
ATOM 6295 C CA . GLU B 1 424 ? 2.572 -42.281 15.773 1 64.94 424 GLU B CA 1
ATOM 6296 C C . GLU B 1 424 ? 3.838 -43.062 15.453 1 64.94 424 GLU B C 1
ATOM 6298 O O . GLU B 1 424 ? 4.434 -42.906 14.391 1 64.94 424 GLU B O 1
#

Secondary structure (DSSP, 8-state):
-----TTGGGS-HHHHHHHHHHHTT--HHHHHIIIIISS-HHHHHHHSSSEEEEEEEEEEEEEEEEETTEEEEEEEE-S-THHHHHHHHHHHHHHTTT-BEEEE--SEEEEEEEEES-SSHHHHHHHHHHTHHHHHHHHHHH-HHHHHTT-EEEEEEEEEEEETTEEEEEEEEEEE-TTS--HHHHHHHHHHHHHHHHHHHSSEEEEEEEES--TTSEEEEEEEE-HHHHPPTT-S--HHHHHHHHHHHHHHHHH-HHHHHHHHHHHHHHHHHHHHHTT--HHHHHHHHHHHHTBTBS--SEEEEE-TTS-EEEEEEEE----SSSGGGGG-HHHHHHHHHHT-SSHHHHHHHHHHHHHHHHHHHHHHHHTT-HHHHHHHHHHHHHHHHTT--HHHHHHHHHHHHHTT--SHHHHHHHHHHH--/-----TTGGGS-HHHHHHHHHHHTT--HHHHHHHTT--S-HHHHHHHSSSEEEEEEEEEEEEEEEEETTEEEEEEEE-S-THHHHHHHHHHHHHHTTT-BEEEE--SEEEEEEEEES-SSHHHHHHHHHHTHHHHHHHHHHH-HHHHHTT-EEEEEEEEEEEETTEEEEEEEEEEE-TTS--HHHHHHHHHHHHHHHHHHHSSEEEEEEEES--TTSEEEEEEEE-HHHHPPTT-S--HHHHHHHHHHHHHHHHH-HHHHHHHHHHHHHHHHHHHHHTT--HHHHHHHHHHHHTBTBS--SEEEEE-TTSPEEEEEEEE----SSSSGGGG-HHHHHHHHHHT-SSHHHHHHHHHHHHHHHHHHHHHHHHTT-HHHHHHHHHHHHHHHHTT--HHHHHHHHHHHHHTT--SHHHHHHHHHHH--

InterPro domains:
  IPR002202 Hydroxymethylglutaryl-CoA reductase, class I/II [PF00368] (13-383)
  IPR002202 Hydroxymethylglutaryl-CoA reductase, class I/II [PR00071] (47-68)
  IPR002202 Hydroxymethylglutaryl-CoA reductase, class I/II [PR00071] (74-94)
  IPR002202 Hydroxymethylglutaryl-CoA reductase, class I/II [PR00071] (170-188)
  IPR002202 Hydroxymethylglutaryl-CoA reductase, class I/II [PR00071] (310-331)
  IPR002202 Hydroxymethylglutaryl-CoA reductase, class I/II [PS50065] (1-382)
  IPR002202 Hydroxymethylglutaryl-CoA reductase, class I/II [PTHR10572] (14-383)
  IPR004553 Hydroxymethylglutaryl-CoA reductase, bacterial-type [TIGR00532] (1-383)
  IPR004553 Hydroxymethylglutaryl-CoA reductase, bacterial-type [cd00644] (6-422)
  IPR009023 Hydroxymethylglutaryl-CoA reductase, class I/II, NAD/NADP-binding domain superfamily [SSF55035] (108-215)
  IPR009029 Hydroxymethylglutaryl-CoA reductase, class I/II, substrate-binding domain superfamily [SSF56542] (4-422)
  IPR023074 Hydroxymethylglutaryl-CoA reductase, class I/II, catalytic domain superfamily [G3DSA:3.90.770.10] (3-152)
  IPR023074 Hydroxymethylglutaryl-CoA reductase, class I/II, catalytic domain superfamily [G3DSA:3.90.770.10] (153-372)
  IPR023076 Hydroxymethylglutaryl-CoA reductase, class I/II, conserved site [PS00066] (172-186)
  IPR023076 Hydroxymethylglutaryl-CoA reductase, class I/II, conserved site [PS00318] (322-329)
  IPR023076 Hydroxymethylglutaryl-CoA reductase, class I/II, conserved site [PS01192] (368-381)

Organism: NCBI:txid1604004

Sequence (848 aa):
MDSRISGFYKLSVEDRREKIGELADLSEDALEALGGVGLDDRRADTVSENVIGTLEYPLSVATNFRIDGEDTLIPMAVEETSVVAAASFAARMAREEGGFRTDVSGPVMIAQIQAIDVDDPHAAKMRILQAEDDLIEQANEVDPVLVEHGGGCESVEVRVIETPQGEMVVTHLIVNVQDAMGGNAVNSMAEALAPEIESLTGGEVELRILSNLADRRLARATCQVPPEALAVEDSDLSGEEVRDRIVDAWAFAEGDPYRAATHNKGIMNGIDAVTTATFNDWRAIEAGAHTYAALGGYDSLTTYEVDEDGNLSCAIELPIQVGTVGGATQLQPVAGAAMEILDVDSADELAGVFAAAGLAQNLAALRALTSEGIQQGHMSLHAKNIAIQAGAPGDLVDEIAERMVEEDAVRQDRAEELIETLSEMDSRISGFYKLSVEDRREKIGELADLSEDALEALGGVGLDDRRADTVSENVIGTLEYPLSVATNFRIDGEDTLIPMAVEETSVVAAASFAARMAREEGGFRTDVSGPVMIAQIQAIDVDDPHAAKMRILQAEDDLIEQANEVDPVLVEHGGGCESVEVRVIETPQGEMVVTHLIVNVQDAMGGNAVNSMAEALAPEIESLTGGEVELRILSNLADRRLARATCQVPPEALAVEDSDLSGEEVRDRIVDAWAFAEGDPYRAATHNKGIMNGIDAVTTATFNDWRAIEAGAHTYAALGGYDSLTTYEVDEDGNLSCAIELPIQVGTVGGATQLQPVAGAAMEILDVDSADELAGVFAAAGLAQNLAALRALTSEGIQQGHMSLHAKNIAIQAGAPGDLVDEIAERMVEEDAVRQDRAEELIETLSE

Solvent-accessible surface area (backbone atoms only — not comparable to full-atom values): 39763 Å² total; per-residue (Å²): 102,76,21,70,58,83,67,51,72,74,45,52,44,67,54,38,34,51,50,50,36,60,57,43,64,52,51,70,67,30,51,45,14,40,71,65,62,34,51,43,64,72,54,24,48,65,40,23,45,43,28,37,30,53,40,54,34,27,24,20,50,27,35,29,30,23,51,71,79,34,54,34,43,42,43,29,25,46,69,54,42,59,54,41,54,33,26,20,51,28,20,47,38,17,38,80,64,55,15,31,45,56,47,63,66,45,52,32,42,39,15,36,33,34,29,34,77,41,91,50,50,71,61,25,46,50,48,48,60,74,38,36,68,59,50,35,53,57,34,32,64,73,42,53,69,48,37,73,74,71,30,28,51,75,48,71,48,70,46,79,42,64,32,90,83,43,64,34,36,34,39,33,41,36,25,33,41,51,40,29,60,35,60,67,61,38,23,52,27,32,55,71,41,37,66,58,53,22,67,54,39,67,25,48,61,58,48,47,37,52,31,34,43,25,82,59,12,33,18,20,19,35,36,38,31,50,28,76,60,57,41,49,85,95,48,93,53,49,16,59,54,39,46,54,39,35,34,51,54,46,23,47,14,54,41,28,52,48,45,7,19,36,53,44,26,39,23,41,52,29,29,39,14,36,26,49,26,38,45,46,63,46,50,47,28,49,27,10,34,46,46,60,27,16,75,86,49,43,27,46,51,55,50,56,46,74,44,96,87,62,23,37,35,39,36,34,55,42,30,46,70,46,48,75,42,70,73,52,24,79,68,28,45,31,19,46,29,33,46,49,46,50,64,61,90,41,20,60,54,46,28,24,52,37,30,38,36,14,47,22,19,30,52,29,50,40,51,30,38,52,62,77,30,54,56,62,74,46,35,50,58,49,17,32,44,35,15,46,72,49,60,36,54,82,87,42,20,61,59,47,12,50,49,22,52,73,65,72,41,72,41,51,69,49,32,39,52,45,41,59,60,66,74,97,101,76,20,70,59,84,66,51,72,74,46,51,45,69,56,38,33,50,49,49,35,61,56,45,65,52,51,71,68,30,52,44,12,41,71,66,54,44,49,46,66,72,53,24,48,64,41,24,45,42,28,36,30,51,40,56,33,26,24,20,50,28,36,28,29,23,50,70,80,35,54,36,44,42,43,28,26,44,69,54,42,59,53,40,53,33,25,19,51,29,20,47,37,17,37,80,65,56,14,31,44,58,48,63,67,47,52,32,43,38,16,36,34,35,29,34,78,41,90,50,50,70,62,25,44,49,47,48,60,74,39,36,69,61,52,37,53,58,34,30,65,71,42,52,68,48,37,72,74,71,31,29,51,74,49,72,48,69,46,78,43,65,32,91,81,43,63,34,35,35,39,33,41,35,25,33,40,52,39,30,61,36,60,66,61,38,23,51,27,30,54,70,43,37,66,57,52,22,68,54,39,68,24,47,60,59,48,44,37,52,31,34,43,25,81,58,13,33,18,21,19,34,36,38,32,50,29,77,61,55,40,48,84,96,47,91,54,48,17,60,54,38,46,52,40,36,34,50,53,47,22,47,14,54,42,29,50,47,44,8,18,34,53,44,25,37,23,39,51,29,29,38,13,36,26,49,28,38,43,47,63,48,51,48,29,48,27,9,33,46,48,58,27,15,73,86,48,44,28,47,51,55,50,58,46,72,45,96,87,61,25,37,33,39,36,34,56,42,30,46,70,48,48,75,43,70,73,52,22,79,67,29,44,33,19,46,29,32,46,49,48,49,65,60,90,41,20,61,54,45,29,24,52,38,30,39,35,14,46,22,20,31,52,28,49,40,51,30,39,51,64,75,30,54,56,62,74,45,36,52,57,48,18,31,46,35,16,45,72,47,60,36,54,82,88,42,18,62,58,48,12,48,48,23,51,74,63,73,41,73,42,53,70,49,33,38,52,45,41,58,60,66,73,97

Nearest PDB structures (foldseek):
  4i4b-assembly1_A  TM=9.712E-01  e=9.551E-48  Pseudomonas sp. 'mevalonii'
  6dio-assembly2_C  TM=8.838E-01  e=9.551E-48  Delftia acidovorans
  8sz6-assembly1_B  TM=9.789E-01  e=1.905E-44  Pseudomonas sp. 'mevalonii'
  6p7k-assembly1_A  TM=9.829E-01  e=2.644E-43  Burkholderia cenocepacia
  6dio-assembly1_A  TM=9.690E-01  e=4.099E-43  Delftia acidovorans